Protein AF-A0A352IAB9-F1 (afdb_monomer_lite)

pLDDT: mean 90.56, std 10.84, range [31.56, 98.75]

Secondary structure (DSSP, 8-state):
-HHHHHHHHHHHHHH-------S-HHHHTTEEEEEEEEPSS--TT-EEEEEETTT-PEEEEETTTEEEEESS--TTSBSGGGGGGEEEEEE-SSTTEEEEEETTS-EE--B-SS-B--EESS--GGGEEEEEESTT-TT-EEEEETTTEEEEEETTEEEEESS---TTSTT-EEEEEEEEEEGGG--HHHHHHHHHHH-EEEEEEESSSTTEEEEEETTEEEEEE--TT-GGG-EEEEEETTEEEEEETTT--B---GGGGTS-BSSPPPBEEEE-TT--TT---EEEESSTT--SEEEEEE-TTSS-EEEEESSS-GGG-EEEEE--SS-HHHHHHHHHHT-SS----TT-EEEEEETTT--EEEE-TTT-BEEEE---TT-GGGEEEEEEETTEEEEEETTT-PEEPP-SS-SS-B-BEESSPPSSPBEEEE-S-TTS-EEEEEEETTEEEEE-TTSBEEEEE-TT-GGGEEEEEEE---HHHHHHHHHHHHHHHHHHHTHHHHHHHHHHHBSSTT--SB-HHHHTS-HHHHHT-HHHHTS-HHHHHHHHHHHHT-PPPEE-TTS-EE-HHHHHHEEEEE--EE-TTGGGSTTTT--SSPPPS---EEEEEE-TTPEEEEEESSPPPTTEEEEEEEEEP-SSGGG----EEEE--SEEEEEE-SSSEEEEEEEEES-TTS-GGGSPPEEEEEESSEE---EEGGGT--HHHHHHHHHHTTTS-SEEEEE-SSEEEEEEHHHHHHHHHHHT--HHHHHHHHHHHHHHHHHHHT-TTTTTTT----EEEEEESSSSEEEETTEEEEEGGGHHHHT-TTT----

Foldseek 3Di:
DPPVVVVVVVVVVVVCPPLQQVPPCVVFPQWFKAWADFALDADAPFKWWKAALQLRWTWFQDPPQAIWTHNDDSHLERRVVGQRRIWGWDDPPDPQKTFTATSSQWTFAAFAAVDGPGTHNDDDLQRIWRWDAAPSDGQWIWTAGNVAFTFFDPPGGTGTHRDRDHPSHRRIITTTTIDIDRLVPAFAQSNLVNCLVHWAKKWKAFQLHRQWIFFDDPQWTWTDGDDLPDQRRIWGWDDDPVFIWTARLPARFTQDPPPQSTGTHNDTQGWHKHGQPPDDDGHHWIWIFNDNVQDAQTTWFHDPVRIDIGGGRSPPDRRRTIDMGHRDPDDRVVSLVVLAVVALFDDADAPFKWFKAQQPVRWTWFADLPVQWIFTHHDDPLQQRRMWGWDDAPQATFIARLQNRWTWDQDQQDFPDTIGTHNDGDNDHWHWAAAPRSRYGKTQRHRHDQWGWFQDPVRGTGIDGAHPDSRRIIGTRTDDDDPVSSVVSNVLSVVQVVCVVCQVVLQVLLVVFAPFLLSQHGDPVNLPDDPVRNCVDPSLVSDDPQVVVVNVCNSVVVQDWFADPVGDIDSLRCVLQWDQFAFAAEDQAVCQDCVHLNHPATAAQQQFFRLFKAAASKKKKKAWGAAFDPQKWKWKWWFAFDPFCVVGRGGDIDTDGHHIDMDGDRGTTTIGIGIYRNDLVDFRVVGGRIIMGMDIGFRLDAAAVPVPDFLVNVVSSVVPRVPRGLWHWHYDQAEIETEGSVLLVVLCVVQVDRSNVQRVVVNVVRVVVSVVSVRCVVSPRSHRTHAYETEGCDDAWDAHHNHIYHYSVCCSQSSHPVNPDDD

Radius of gyration: 38.14 Å; chains: 1; bounding box: 102×63×109 Å

Sequence (823 aa):
MNKLCTFLLTLLMALSSTAHIWASDEDFSGKILSLGSAAASLETGKWYYLSNHSSGRYVTEGRGNTLTLSATSPNGLEATSNLGYLVQLESAGEDGKYYLKTALGNYFSSVTASKNNGTEATKQSKGIYTIAKFSNTAGHWSLRSNGMYYLQDNNGTLKGSSSPGSLGGNRDWSLREAVLKNVSDLTGTAYIKYILNKGGLVRLANRRLPNANLAQIGDQAQGTQAQESDLAQVWILAKNGDGYSLRNASTGSYLDSESNFRQPSSSAVKIYIQASPNNTGTSSYVNISTEADFEGNVCLNLNGDGTTLYKWACKNDQGSDWSITPVQNFNLEEVEAGLLASSKYKTPVAGKYYRMQNLNYKSYMNEGITSHGVGCEGLNEDKLAQYWTLVQVGGGYALQNLCTQRYLTRQGGALSRQYTTQVTMPGQGFTLKRTTDGTTYTYYVIDNGQVGLHCDQSSNVVGWNTTGISASTWGFEEVELSDEFIQKGRDALNAYTSLVANIDNYNTALAGLFQDKACTTLKEDIQALSDEQLEANTDYQALTADMQAMVKKVKNNTWQTYSRANGYSRDFEKFFRVRDDYKAYSHYQKMAWNEYTGMSNSFGKLSGPTGIVGKTGDIIYIYVDEEPSADCTLQAEVVKDSESPGDRRTGTTTNLHAGLNAVVLGEPSTLYIFYQLDDPEKFLADYPDMRIHIEGGEVQGYFDLTRGMTNEDWMLLREKLLDKSNVVNLKGERVVHVMRNDLVQSALDGSGNEMEGLVRVWSKFVDCEEDLMGFKEDLKGRFRNIWNAFSVNHGYMYATTYGTYYSDGTLSTVLNYNTLTTS

Structure (mmCIF, N/CA/C/O backbone):
data_AF-A0A352IAB9-F1
#
_entry.id   AF-A0A352IAB9-F1
#
loop_
_atom_site.group_PDB
_atom_site.id
_atom_site.type_symbol
_atom_site.label_atom_id
_atom_site.label_alt_id
_atom_site.label_comp_id
_atom_site.label_asym_id
_atom_site.label_entity_id
_atom_site.label_seq_id
_atom_site.pdbx_PDB_ins_code
_atom_site.Cartn_x
_atom_site.Cartn_y
_atom_site.Cartn_z
_atom_site.occupancy
_atom_site.B_iso_or_equiv
_atom_site.auth_seq_id
_atom_site.auth_comp_id
_atom_site.auth_asym_id
_atom_site.auth_atom_id
_atom_site.pdbx_PDB_model_num
ATOM 1 N N . MET A 1 1 ? 56.635 1.483 -0.553 1.00 43.38 1 MET A N 1
ATOM 2 C CA . MET A 1 1 ? 56.701 1.927 -1.965 1.00 43.38 1 MET A CA 1
ATOM 3 C C . MET A 1 1 ? 56.593 0.801 -3.005 1.00 43.38 1 MET A C 1
ATOM 5 O O . MET A 1 1 ? 55.925 1.034 -3.995 1.00 43.38 1 MET A O 1
ATOM 9 N N . ASN A 1 2 ? 57.105 -0.425 -2.804 1.00 46.94 2 ASN A N 1
ATOM 10 C CA . ASN A 1 2 ? 57.079 -1.468 -3.862 1.00 46.94 2 ASN A CA 1
ATOM 11 C C . ASN A 1 2 ? 55.773 -2.280 -4.050 1.00 46.94 2 ASN A C 1
ATOM 13 O O . ASN A 1 2 ? 55.597 -2.903 -5.094 1.00 46.94 2 ASN A O 1
ATOM 17 N N . LYS A 1 3 ? 54.826 -2.280 -3.099 1.00 37.09 3 LYS A N 1
ATOM 18 C CA . LYS A 1 3 ? 53.558 -3.032 -3.251 1.00 37.09 3 LYS A CA 1
ATOM 19 C C . LYS A 1 3 ? 52.442 -2.244 -3.950 1.00 37.09 3 LYS A C 1
ATOM 21 O O . LYS A 1 3 ? 51.626 -2.853 -4.631 1.00 37.09 3 LYS A O 1
ATOM 26 N N . LEU A 1 4 ? 52.457 -0.911 -3.853 1.00 37.28 4 LEU A N 1
ATOM 27 C CA . LEU A 1 4 ? 51.471 -0.044 -4.510 1.00 37.28 4 LEU A CA 1
ATOM 28 C C . LEU A 1 4 ? 51.708 0.032 -6.029 1.00 37.28 4 LEU A C 1
ATOM 30 O O . LEU A 1 4 ? 50.758 -0.071 -6.793 1.00 37.28 4 LEU A O 1
ATOM 34 N N . CYS A 1 5 ? 52.974 0.090 -6.468 1.00 36.62 5 CYS A N 1
ATOM 35 C CA . CYS A 1 5 ? 53.314 0.022 -7.894 1.00 36.62 5 CYS A CA 1
ATOM 36 C C . CYS A 1 5 ? 53.015 -1.350 -8.501 1.00 36.62 5 CYS A C 1
ATOM 38 O O . CYS A 1 5 ? 52.590 -1.407 -9.642 1.00 36.62 5 CYS A O 1
ATOM 40 N N . THR A 1 6 ? 53.171 -2.447 -7.749 1.00 38.91 6 THR A N 1
ATOM 41 C CA . THR A 1 6 ? 52.838 -3.783 -8.267 1.00 38.91 6 THR A CA 1
ATOM 42 C C . THR A 1 6 ? 51.327 -3.931 -8.435 1.00 38.91 6 THR A C 1
ATOM 44 O O . THR A 1 6 ? 50.901 -4.360 -9.492 1.00 38.91 6 THR A O 1
ATOM 47 N N . PHE A 1 7 ? 50.505 -3.482 -7.476 1.00 41.47 7 PHE A N 1
ATOM 48 C CA . PHE A 1 7 ? 49.040 -3.537 -7.598 1.00 41.47 7 PHE A CA 1
ATOM 49 C C . PHE A 1 7 ? 48.490 -2.608 -8.691 1.00 41.47 7 PHE A C 1
ATOM 51 O O . PHE A 1 7 ? 47.589 -3.016 -9.416 1.00 41.47 7 PHE A O 1
ATOM 58 N N . LEU A 1 8 ? 49.056 -1.403 -8.867 1.00 41.16 8 LEU A N 1
ATOM 59 C CA . LEU A 1 8 ? 48.698 -0.540 -9.998 1.00 41.16 8 LEU A CA 1
ATOM 60 C C . LEU A 1 8 ? 49.134 -1.139 -11.340 1.00 41.16 8 LEU A C 1
ATOM 62 O O . LEU A 1 8 ? 48.398 -0.998 -12.306 1.00 41.16 8 LEU A O 1
ATOM 66 N N . LEU A 1 9 ? 50.275 -1.838 -11.409 1.00 34.19 9 LEU A N 1
ATOM 67 C CA . LEU A 1 9 ? 50.731 -2.495 -12.636 1.00 34.19 9 LEU A CA 1
ATOM 68 C C . LEU A 1 9 ? 49.896 -3.746 -12.954 1.00 34.19 9 LEU A C 1
ATOM 70 O O . LEU A 1 9 ? 49.601 -3.978 -14.118 1.00 34.19 9 LEU A O 1
ATOM 74 N N . THR A 1 10 ? 49.440 -4.515 -11.955 1.00 35.84 10 THR A N 1
ATOM 75 C CA . THR A 1 10 ? 48.513 -5.642 -12.176 1.00 35.84 10 THR A CA 1
ATOM 76 C C . THR A 1 10 ? 47.097 -5.169 -12.506 1.00 35.84 10 THR A C 1
ATOM 78 O O . THR A 1 10 ? 46.418 -5.830 -13.282 1.00 35.84 10 THR A O 1
ATOM 81 N N . LEU A 1 11 ? 46.650 -4.023 -11.974 1.00 35.34 11 LEU A N 1
ATOM 82 C CA . LEU A 1 11 ? 45.359 -3.421 -12.325 1.00 35.34 11 LEU A CA 1
ATOM 83 C C . LEU A 1 11 ? 45.401 -2.773 -13.720 1.00 35.34 11 LEU A C 1
ATOM 85 O O . LEU A 1 11 ? 44.460 -2.951 -14.486 1.00 35.34 11 LEU A O 1
ATOM 89 N N . LEU A 1 12 ? 46.514 -2.127 -14.103 1.00 33.69 12 LEU A N 1
ATOM 90 C CA . LEU A 1 12 ? 46.742 -1.671 -15.482 1.00 33.69 12 LEU A CA 1
ATOM 91 C C . LEU A 1 12 ? 46.864 -2.850 -16.456 1.00 33.69 12 LEU A C 1
ATOM 93 O O . LEU A 1 12 ? 46.351 -2.755 -17.565 1.00 33.69 12 LEU A O 1
ATOM 97 N N . MET A 1 13 ? 47.487 -3.966 -16.059 1.00 31.56 13 MET A N 1
ATOM 98 C CA . MET A 1 13 ? 47.582 -5.185 -16.881 1.00 31.56 13 MET A CA 1
ATOM 99 C C . MET A 1 13 ? 46.277 -6.003 -16.924 1.00 31.56 13 MET A C 1
ATOM 101 O O . MET A 1 13 ? 46.063 -6.743 -17.877 1.00 31.56 13 MET A O 1
ATOM 105 N N . ALA A 1 14 ? 45.372 -5.850 -15.950 1.00 33.38 14 ALA A N 1
ATOM 106 C CA . ALA A 1 14 ? 44.030 -6.444 -15.987 1.00 33.38 14 ALA A CA 1
ATOM 107 C C . ALA A 1 14 ? 43.007 -5.574 -16.744 1.00 33.38 14 ALA A C 1
ATOM 109 O O . ALA A 1 14 ? 42.073 -6.111 -17.335 1.00 33.38 14 ALA A O 1
ATOM 110 N N . LEU A 1 15 ? 43.203 -4.249 -16.774 1.00 32.88 15 LEU A N 1
ATOM 111 C CA . LEU A 1 15 ? 42.455 -3.316 -17.631 1.00 32.88 15 LEU A CA 1
ATOM 112 C C . LEU A 1 15 ? 42.996 -3.265 -19.069 1.00 32.88 15 LEU A C 1
ATOM 114 O O . LEU A 1 15 ? 42.297 -2.817 -19.972 1.00 32.88 15 LEU A O 1
ATOM 118 N N . SER A 1 16 ? 44.199 -3.789 -19.307 1.00 34.12 16 SER A N 1
ATOM 119 C CA . SER A 1 16 ? 44.741 -4.057 -20.639 1.00 34.12 16 SER A CA 1
ATOM 120 C C . SER A 1 16 ? 44.757 -5.558 -20.915 1.00 34.12 16 SER A C 1
ATOM 122 O O . SER A 1 16 ? 45.801 -6.171 -21.125 1.00 34.12 16 SER A O 1
ATOM 124 N N . SER A 1 17 ? 43.573 -6.178 -20.980 1.00 32.56 17 SER A N 1
ATOM 125 C CA . SER A 1 17 ? 43.461 -7.374 -21.814 1.00 32.56 17 SER A CA 1
ATOM 126 C C . SER A 1 17 ? 43.789 -6.935 -23.237 1.00 32.56 17 SER A C 1
ATOM 128 O O . SER A 1 17 ? 42.995 -6.250 -23.879 1.00 32.56 17 SER A O 1
ATOM 130 N N . THR A 1 18 ? 45.007 -7.252 -23.656 1.00 39.34 18 THR A N 1
ATOM 131 C CA . THR A 1 18 ? 45.654 -6.904 -24.914 1.00 39.34 18 THR A CA 1
ATOM 132 C C . THR A 1 18 ? 44.753 -7.196 -26.108 1.00 39.34 18 THR A C 1
ATOM 134 O O . THR A 1 18 ? 44.798 -8.269 -26.704 1.00 39.34 18 THR A O 1
ATOM 137 N N . ALA A 1 19 ? 43.959 -6.205 -26.503 1.00 38.44 19 ALA A N 1
ATOM 138 C CA . ALA A 1 19 ? 43.572 -6.067 -27.887 1.00 38.44 19 ALA A CA 1
ATOM 139 C C . ALA A 1 19 ? 44.851 -5.627 -28.609 1.00 38.44 19 ALA A C 1
ATOM 141 O O . ALA A 1 19 ? 45.248 -4.465 -28.564 1.00 38.44 19 ALA A O 1
ATOM 142 N N . HIS A 1 20 ? 45.570 -6.580 -29.199 1.00 44.00 20 HIS A N 1
ATOM 143 C CA . HIS A 1 20 ? 46.562 -6.265 -30.219 1.00 44.00 20 HIS A CA 1
ATOM 144 C C . HIS A 1 20 ? 45.802 -5.777 -31.457 1.00 44.00 20 HIS A C 1
ATOM 146 O O . HIS A 1 20 ? 45.613 -6.505 -32.423 1.00 44.00 20 HIS A O 1
ATOM 152 N N . ILE A 1 21 ? 45.292 -4.546 -31.393 1.00 48.66 21 ILE A N 1
ATOM 153 C CA . ILE A 1 21 ? 44.588 -3.898 -32.496 1.00 48.66 21 ILE A CA 1
ATOM 154 C C . ILE A 1 21 ? 45.666 -3.561 -33.535 1.00 48.66 21 ILE A C 1
ATOM 156 O O . ILE A 1 21 ? 46.431 -2.615 -33.382 1.00 48.66 21 ILE A O 1
ATOM 160 N N . TRP A 1 22 ? 45.830 -4.451 -34.518 1.00 52.53 22 TRP A N 1
ATOM 161 C CA . TRP A 1 22 ? 46.848 -4.339 -35.571 1.00 52.53 22 TRP A CA 1
ATOM 162 C C . TRP A 1 22 ? 46.372 -3.479 -36.746 1.00 52.53 22 TRP A C 1
ATOM 164 O O . TRP A 1 22 ? 47.180 -2.903 -37.467 1.00 52.53 22 TRP A O 1
ATOM 174 N N . ALA A 1 23 ? 45.058 -3.377 -36.932 1.00 56.28 23 ALA A N 1
ATOM 175 C CA . ALA A 1 23 ? 44.477 -2.315 -37.729 1.00 56.28 23 ALA A CA 1
ATOM 176 C C . ALA A 1 23 ? 44.763 -0.970 -37.052 1.00 56.28 23 ALA A C 1
ATOM 178 O O . ALA A 1 23 ? 44.443 -0.822 -35.880 1.00 56.28 23 ALA A O 1
ATOM 179 N N . SER A 1 24 ? 45.359 0.007 -37.733 1.00 52.66 24 SER A N 1
ATOM 180 C CA . SER A 1 24 ? 45.498 1.343 -37.142 1.00 52.66 24 SER A CA 1
ATOM 181 C C . SER A 1 24 ? 44.122 1.849 -36.706 1.00 52.66 24 SER A C 1
ATOM 183 O O . SER A 1 24 ? 43.175 1.742 -37.484 1.00 52.66 24 SER A O 1
ATOM 185 N N . ASP A 1 25 ? 44.006 2.401 -35.492 1.00 57.56 25 ASP A N 1
ATOM 186 C CA . ASP A 1 25 ? 42.753 2.969 -34.957 1.00 57.56 25 ASP A CA 1
ATOM 187 C C . ASP A 1 25 ? 42.045 3.890 -35.974 1.00 57.56 25 ASP A C 1
ATOM 189 O O . ASP A 1 25 ? 40.820 3.981 -35.989 1.00 57.56 25 ASP A O 1
ATOM 193 N N . GLU A 1 26 ? 42.796 4.514 -36.885 1.00 61.94 26 GLU A N 1
ATOM 194 C CA . GLU A 1 26 ? 42.288 5.359 -37.970 1.00 61.94 26 GLU A CA 1
ATOM 195 C C . GLU A 1 26 ? 41.395 4.642 -39.005 1.00 61.94 26 GLU A C 1
ATOM 197 O O . GLU A 1 26 ? 40.480 5.269 -39.540 1.00 61.94 26 GLU A O 1
ATOM 202 N N . ASP A 1 27 ? 41.594 3.344 -39.275 1.00 71.25 27 ASP A N 1
ATOM 203 C CA . ASP A 1 27 ? 40.816 2.613 -40.295 1.00 71.25 27 ASP A CA 1
ATOM 204 C C . ASP A 1 27 ? 39.362 2.380 -39.854 1.00 71.25 27 ASP A C 1
ATOM 206 O O . ASP A 1 27 ? 38.460 2.248 -40.684 1.00 71.25 27 ASP A O 1
ATOM 210 N N . PHE A 1 28 ? 39.121 2.335 -38.541 1.00 80.44 28 PHE A N 1
ATOM 211 C CA . PHE A 1 28 ? 37.848 1.901 -37.964 1.00 80.44 28 PHE A CA 1
ATOM 212 C C . PHE A 1 28 ? 37.202 2.936 -37.044 1.00 80.44 28 PHE A C 1
ATOM 214 O O . PHE A 1 28 ? 35.976 2.939 -36.908 1.00 80.44 28 PHE A O 1
ATOM 221 N N . SER A 1 29 ? 37.985 3.815 -36.415 1.00 77.81 29 SER A N 1
ATOM 222 C CA . SER A 1 29 ? 37.457 4.830 -35.504 1.00 77.81 29 SER A CA 1
ATOM 223 C C . SER A 1 29 ? 36.531 5.807 -36.234 1.00 77.81 29 SER A C 1
ATOM 225 O O . SER A 1 29 ? 36.832 6.297 -37.323 1.00 77.81 29 SER A O 1
ATOM 227 N N . GLY A 1 30 ? 35.355 6.054 -35.652 1.00 74.25 30 GLY A N 1
ATOM 228 C CA . GLY A 1 30 ? 34.318 6.905 -36.246 1.00 74.25 30 GLY A CA 1
ATOM 229 C C . GLY A 1 30 ? 33.666 6.335 -37.514 1.00 74.25 30 GLY A C 1
ATOM 230 O O . GLY A 1 30 ? 32.928 7.055 -38.198 1.00 74.25 30 GLY A O 1
ATOM 231 N N . LYS A 1 31 ? 33.925 5.062 -37.850 1.00 84.19 31 LYS A N 1
ATOM 232 C CA . LYS A 1 31 ? 33.323 4.369 -38.992 1.00 84.19 31 LYS A CA 1
ATOM 233 C C . LYS A 1 31 ? 32.234 3.404 -38.544 1.00 84.19 31 LYS A C 1
ATOM 235 O O . LYS A 1 31 ? 32.356 2.684 -37.558 1.00 84.19 31 LYS A O 1
ATOM 240 N N . ILE A 1 32 ? 31.197 3.322 -39.361 1.00 84.56 32 ILE A N 1
ATOM 241 C CA . ILE A 1 32 ? 30.119 2.351 -39.264 1.00 84.56 32 ILE A CA 1
ATOM 242 C C . ILE A 1 32 ? 30.378 1.245 -40.272 1.00 84.56 32 ILE A C 1
ATOM 244 O O . ILE A 1 32 ? 30.655 1.494 -41.450 1.00 84.56 32 ILE A O 1
ATOM 248 N N . LEU A 1 33 ? 30.230 0.013 -39.810 1.00 86.44 33 LEU A N 1
ATOM 249 C CA . LEU A 1 33 ? 30.295 -1.161 -40.656 1.00 86.44 33 LEU A CA 1
ATOM 250 C C . LEU A 1 33 ? 29.001 -1.360 -41.426 1.00 86.44 33 LEU A C 1
ATOM 252 O O . LEU A 1 33 ? 27.909 -1.346 -40.863 1.00 86.44 33 LEU A O 1
ATOM 256 N N . SER A 1 34 ? 29.124 -1.630 -42.720 1.00 84.69 34 SER A N 1
ATOM 257 C CA . SER A 1 34 ? 28.020 -2.108 -43.536 1.00 84.69 34 SER A CA 1
ATOM 258 C C . SER A 1 34 ? 28.371 -3.383 -44.295 1.00 84.69 34 SER A C 1
ATOM 260 O O . SER A 1 34 ? 29.517 -3.593 -44.702 1.00 84.69 34 SER A O 1
ATOM 262 N N . LEU A 1 35 ? 27.378 -4.262 -44.436 1.00 86.25 35 LEU A N 1
ATOM 263 C CA . LEU A 1 35 ? 27.488 -5.498 -45.206 1.00 86.25 35 LEU A CA 1
ATOM 264 C C . LEU A 1 35 ? 27.438 -5.168 -46.698 1.00 86.25 35 LEU A C 1
ATOM 266 O O . LEU A 1 35 ? 26.399 -4.752 -47.213 1.00 86.25 35 LEU A O 1
ATOM 270 N N . GLY A 1 36 ? 28.556 -5.373 -47.390 1.00 86.50 36 GLY A N 1
ATOM 271 C CA . GLY A 1 36 ? 28.619 -5.321 -48.842 1.00 86.50 36 GLY A CA 1
ATOM 272 C C . GLY A 1 36 ? 28.031 -6.567 -49.511 1.00 86.50 36 GLY A C 1
ATOM 273 O O . GLY A 1 36 ? 27.497 -7.489 -48.877 1.00 86.50 36 GLY A O 1
ATOM 274 N N . SER A 1 37 ? 28.143 -6.602 -50.837 1.00 88.69 37 SER A N 1
ATOM 275 C CA . SER A 1 37 ? 27.784 -7.766 -51.647 1.00 88.69 37 SER A CA 1
ATOM 276 C C . SER A 1 37 ? 28.673 -8.974 -51.335 1.00 88.69 37 SER A C 1
ATOM 278 O O . SER A 1 37 ? 29.823 -8.834 -50.915 1.00 88.69 37 SER A O 1
ATOM 280 N N . ALA A 1 38 ? 28.148 -10.178 -51.578 1.00 90.00 38 ALA A N 1
ATOM 281 C CA . ALA A 1 38 ? 28.978 -11.378 -51.599 1.00 90.00 38 ALA A CA 1
ATOM 282 C C . ALA A 1 38 ? 30.035 -11.239 -52.704 1.00 90.00 38 ALA A C 1
ATOM 284 O O . ALA A 1 38 ? 29.711 -10.917 -53.849 1.00 90.00 38 ALA A O 1
ATOM 285 N N . ALA A 1 39 ? 31.297 -11.451 -52.349 1.00 90.12 39 ALA A N 1
ATOM 286 C CA . ALA A 1 39 ? 32.422 -11.250 -53.241 1.00 90.12 39 ALA A CA 1
ATOM 287 C C . ALA A 1 39 ? 32.429 -12.331 -54.335 1.00 90.12 39 ALA A C 1
ATOM 289 O O . ALA A 1 39 ? 32.508 -13.527 -54.045 1.00 90.12 39 ALA A O 1
ATOM 290 N N . ALA A 1 40 ? 32.341 -11.916 -55.603 1.00 88.50 40 ALA A N 1
ATOM 291 C CA . ALA A 1 40 ? 32.421 -12.813 -56.763 1.00 88.50 40 ALA A CA 1
ATOM 292 C C . ALA A 1 40 ? 33.874 -13.222 -57.107 1.00 88.50 40 ALA A C 1
ATOM 294 O O . ALA A 1 40 ? 34.108 -14.245 -57.770 1.00 88.50 40 ALA A O 1
ATOM 295 N N . SER A 1 41 ? 34.838 -12.439 -56.618 1.00 88.94 41 SER A N 1
ATOM 296 C CA . SER A 1 41 ? 36.289 -12.635 -56.668 1.00 88.94 41 SER A CA 1
ATOM 297 C C . SER A 1 41 ? 36.902 -12.245 -55.323 1.00 88.94 41 SER A C 1
ATOM 299 O O . SER A 1 41 ? 36.348 -11.408 -54.614 1.00 88.94 41 SER A O 1
ATOM 301 N N . LEU A 1 42 ? 38.026 -12.866 -54.962 1.00 90.00 42 LEU A N 1
ATOM 302 C CA . LEU A 1 42 ? 38.717 -12.621 -53.698 1.00 90.00 42 LEU A CA 1
ATOM 303 C C . LEU A 1 42 ? 39.981 -11.802 -53.942 1.00 90.00 42 LEU A C 1
ATOM 305 O O . LEU A 1 42 ? 40.809 -12.164 -54.775 1.00 90.00 42 LEU A O 1
ATOM 309 N N . GLU A 1 43 ? 40.135 -10.725 -53.184 1.00 89.75 43 GLU A N 1
ATOM 310 C CA . GLU A 1 43 ? 41.294 -9.833 -53.231 1.00 89.75 43 GLU A CA 1
ATOM 311 C C . GLU A 1 43 ? 41.949 -9.755 -51.852 1.00 89.75 43 GLU A C 1
ATOM 313 O O . GLU A 1 43 ? 41.264 -9.622 -50.831 1.00 89.75 43 GLU A O 1
ATOM 318 N N . THR A 1 44 ? 43.280 -9.824 -51.824 1.00 89.56 44 THR A N 1
ATOM 319 C CA . THR A 1 44 ? 44.064 -9.601 -50.605 1.00 89.56 44 THR A CA 1
ATOM 320 C C . THR A 1 44 ? 44.009 -8.136 -50.191 1.00 89.56 44 THR A C 1
ATOM 322 O O . THR A 1 44 ? 43.954 -7.258 -51.047 1.00 89.56 44 THR A O 1
ATOM 325 N N . GLY A 1 45 ? 44.066 -7.858 -48.890 1.00 80.81 45 GLY A N 1
ATOM 326 C CA . GLY A 1 45 ? 44.053 -6.481 -48.378 1.00 80.81 45 GLY A CA 1
ATOM 327 C C . GLY A 1 45 ? 42.656 -5.889 -48.137 1.00 80.81 45 GLY A C 1
ATOM 328 O O . GLY A 1 45 ? 42.539 -4.906 -47.413 1.00 80.81 45 GLY A O 1
ATOM 329 N N . LYS A 1 46 ? 41.582 -6.511 -48.640 1.00 89.69 46 LYS A N 1
ATOM 330 C CA . LYS A 1 46 ? 40.197 -6.130 -48.311 1.00 89.69 46 LYS A CA 1
ATOM 331 C C . LYS A 1 46 ? 39.688 -6.816 -47.046 1.00 89.69 46 LYS A C 1
ATOM 333 O O . LYS A 1 46 ? 40.053 -7.958 -46.764 1.00 89.69 46 LYS A O 1
ATOM 338 N N . TRP A 1 47 ? 38.804 -6.130 -46.329 1.00 91.88 47 TRP A N 1
ATOM 339 C CA . TRP A 1 47 ? 38.078 -6.685 -45.190 1.00 91.88 47 TRP A CA 1
ATOM 340 C C . TRP A 1 47 ? 36.813 -7.401 -45.654 1.00 91.88 47 TRP A C 1
ATOM 342 O O . TRP A 1 47 ? 36.053 -6.877 -46.468 1.00 91.88 47 TRP A O 1
ATOM 352 N N . TYR A 1 48 ? 36.574 -8.587 -45.108 1.00 94.12 48 TYR A N 1
ATOM 353 C CA . TYR A 1 48 ? 35.399 -9.399 -45.381 1.00 94.12 48 TYR A CA 1
ATOM 354 C C . TYR A 1 48 ? 34.723 -9.843 -44.086 1.00 94.12 48 TYR A C 1
ATOM 356 O O . TYR A 1 48 ? 35.360 -9.984 -43.045 1.00 94.12 48 TYR A O 1
ATOM 364 N N . TYR A 1 49 ? 33.436 -10.152 -44.193 1.00 94.44 49 TYR A N 1
ATOM 365 C CA . TYR A 1 49 ? 32.708 -10.992 -43.253 1.00 94.44 49 TYR A CA 1
ATOM 366 C C . TYR A 1 49 ? 32.603 -12.398 -43.814 1.00 94.44 49 TYR A C 1
ATOM 368 O O . TYR A 1 49 ? 32.292 -12.572 -44.994 1.00 94.44 49 TYR A O 1
ATOM 376 N N . LEU A 1 50 ? 32.779 -13.396 -42.957 1.00 95.38 50 LEU A N 1
ATOM 377 C CA . LEU A 1 50 ? 32.582 -14.794 -43.315 1.00 95.38 50 LEU A CA 1
ATOM 378 C C . LEU A 1 50 ? 31.230 -15.270 -42.775 1.00 95.38 50 LEU A C 1
ATOM 380 O O . LEU A 1 50 ? 31.070 -15.423 -41.565 1.00 95.38 50 LEU A O 1
ATOM 384 N N . SER A 1 51 ? 30.257 -15.496 -43.660 1.00 95.19 51 SER A N 1
ATOM 385 C CA . SER A 1 51 ? 28.899 -15.930 -43.296 1.00 95.19 51 SER A CA 1
ATOM 386 C C . SER A 1 51 ? 28.552 -17.284 -43.900 1.00 95.19 51 SER A C 1
ATOM 388 O O . SER A 1 51 ? 28.838 -17.515 -45.071 1.00 95.19 51 SER A O 1
ATOM 390 N N . ASN A 1 52 ? 27.896 -18.167 -43.152 1.00 94.38 52 ASN A N 1
ATOM 391 C CA . ASN A 1 52 ? 27.380 -19.416 -43.704 1.00 94.38 52 ASN A CA 1
ATOM 392 C C . ASN A 1 52 ? 26.042 -19.182 -44.423 1.00 94.38 52 ASN A C 1
ATOM 394 O O . ASN A 1 52 ? 25.138 -18.564 -43.863 1.00 94.38 52 ASN A O 1
ATOM 398 N N . HIS A 1 53 ? 25.886 -19.715 -45.635 1.00 89.12 53 HIS A N 1
ATOM 399 C CA . HIS A 1 53 ? 24.666 -19.542 -46.428 1.00 89.12 53 HIS A CA 1
ATOM 400 C C . HIS A 1 53 ? 23.441 -20.250 -45.837 1.00 89.12 53 HIS A C 1
ATOM 402 O O . HIS A 1 53 ? 22.341 -19.715 -45.932 1.00 89.12 53 HIS A O 1
ATOM 408 N N . SER A 1 54 ? 23.611 -21.431 -45.235 1.00 88.00 54 SER A N 1
ATOM 409 C CA . SER A 1 54 ? 22.485 -22.230 -44.729 1.00 88.00 54 SER A CA 1
ATOM 410 C C . SER A 1 54 ? 21.888 -21.673 -43.438 1.00 88.00 54 SER A C 1
ATOM 412 O O . SER A 1 54 ? 20.673 -21.670 -43.266 1.00 88.00 54 SER A O 1
ATOM 414 N N . SER A 1 55 ? 22.739 -21.198 -42.527 1.00 91.00 55 SER A N 1
ATOM 415 C CA . SER A 1 55 ? 22.324 -20.733 -41.202 1.00 91.00 55 SER A CA 1
ATOM 416 C C . SER A 1 55 ? 22.263 -19.213 -41.079 1.00 91.00 55 SER A C 1
ATOM 418 O O . SER A 1 55 ? 21.718 -18.707 -40.101 1.00 91.00 55 SER A O 1
ATOM 420 N N . GLY A 1 56 ? 22.865 -18.478 -42.021 1.00 91.19 56 GLY A N 1
ATOM 421 C CA . GLY A 1 56 ? 23.029 -17.027 -41.944 1.00 91.19 56 GLY A CA 1
ATOM 422 C C . GLY A 1 56 ? 23.995 -16.560 -40.849 1.00 91.19 56 GLY A C 1
ATOM 423 O O . GLY A 1 56 ? 24.110 -15.357 -40.625 1.00 91.19 56 GLY A O 1
ATOM 424 N N . ARG A 1 57 ? 24.681 -17.479 -40.152 1.00 95.12 57 ARG A N 1
ATOM 425 C CA . ARG A 1 57 ? 25.592 -17.139 -39.052 1.00 95.12 57 ARG A CA 1
ATOM 426 C C . ARG A 1 57 ? 26.928 -16.615 -39.562 1.00 95.12 57 ARG A C 1
ATOM 428 O O . ARG A 1 57 ? 27.450 -17.097 -40.566 1.00 95.12 57 ARG A O 1
ATOM 435 N N . TYR A 1 58 ? 27.506 -15.686 -38.815 1.00 95.25 58 TYR A N 1
ATOM 436 C CA . TYR A 1 58 ? 28.801 -15.069 -39.081 1.00 95.25 58 TYR A CA 1
ATOM 437 C C . TYR A 1 58 ? 29.879 -15.670 -38.184 1.00 95.25 58 TYR A C 1
ATOM 439 O O . TYR A 1 58 ? 29.630 -15.942 -37.009 1.00 95.25 58 TYR A O 1
ATOM 447 N N . VAL A 1 59 ? 31.081 -15.856 -38.725 1.00 95.19 59 VAL A N 1
ATOM 448 C CA . VAL A 1 59 ? 32.256 -16.196 -37.918 1.00 95.19 59 VAL A CA 1
ATOM 449 C C . VAL A 1 59 ? 32.736 -14.944 -37.191 1.00 95.19 59 VAL A C 1
ATOM 451 O O . VAL A 1 59 ? 32.886 -13.893 -37.809 1.00 95.19 59 VAL A O 1
ATOM 454 N N . THR A 1 60 ? 32.992 -15.070 -35.891 1.00 93.69 60 THR A N 1
ATOM 455 C CA . THR A 1 60 ? 33.588 -14.009 -35.074 1.00 93.69 60 THR A CA 1
ATOM 456 C C . THR A 1 60 ? 34.693 -14.564 -34.189 1.00 93.69 60 THR A C 1
ATOM 458 O O . THR A 1 60 ? 34.554 -15.636 -33.591 1.00 93.69 60 THR A O 1
ATOM 461 N N . GLU A 1 61 ? 35.781 -13.815 -34.077 1.00 92.44 61 GLU A N 1
ATOM 462 C CA . GLU A 1 61 ? 36.788 -14.007 -33.043 1.00 92.44 61 GLU A CA 1
ATOM 463 C C . GLU A 1 61 ? 36.319 -13.357 -31.736 1.00 92.44 61 GLU A C 1
ATOM 465 O O . GLU A 1 61 ? 35.941 -12.185 -31.708 1.00 92.44 61 GLU A O 1
ATOM 470 N N . GLY A 1 62 ? 36.286 -14.147 -30.666 1.00 82.94 62 GLY A N 1
ATOM 471 C CA . GLY A 1 62 ? 35.927 -13.726 -29.316 1.00 82.94 62 GLY A CA 1
ATOM 472 C C . GLY A 1 62 ? 37.133 -13.680 -28.375 1.00 82.94 62 GLY A C 1
ATOM 473 O O . GLY A 1 62 ? 38.286 -13.827 -28.780 1.00 82.94 62 GLY A O 1
ATOM 474 N N . ARG A 1 63 ? 36.867 -13.509 -27.073 1.00 76.12 63 ARG A N 1
ATOM 475 C CA . ARG A 1 63 ? 37.919 -13.496 -26.042 1.00 76.12 63 ARG A CA 1
ATOM 476 C C . ARG A 1 63 ? 38.694 -14.822 -26.017 1.00 76.12 63 ARG A C 1
ATOM 478 O O . ARG A 1 63 ? 38.119 -15.897 -26.192 1.00 76.12 63 ARG A O 1
ATOM 485 N N . GLY A 1 64 ? 40.001 -14.730 -25.764 1.00 80.06 64 GLY A N 1
ATOM 486 C CA . GLY A 1 64 ? 40.888 -15.892 -25.652 1.00 80.06 64 GLY A CA 1
ATOM 487 C C . GLY A 1 64 ? 41.221 -16.566 -26.985 1.00 80.06 64 GLY A C 1
ATOM 488 O O . GLY A 1 64 ? 41.439 -17.773 -26.992 1.00 80.06 64 GLY A O 1
ATOM 489 N N . ASN A 1 65 ? 41.240 -15.810 -28.092 1.00 88.56 65 ASN A N 1
ATOM 490 C CA . ASN A 1 65 ? 41.621 -16.294 -29.427 1.00 88.56 65 ASN A CA 1
ATOM 491 C C . ASN A 1 65 ? 40.714 -17.433 -29.933 1.00 88.56 65 ASN A C 1
ATOM 493 O O . ASN A 1 65 ? 41.156 -18.394 -30.563 1.00 88.56 65 ASN A O 1
ATOM 497 N N . THR A 1 66 ? 39.419 -17.358 -29.613 1.00 89.44 66 THR A N 1
ATOM 498 C CA . THR A 1 66 ? 38.430 -18.379 -29.983 1.00 89.44 66 THR A CA 1
ATOM 499 C C . THR A 1 66 ? 37.582 -17.916 -31.159 1.00 89.44 66 THR A C 1
ATOM 501 O O . THR A 1 66 ? 37.132 -16.777 -31.201 1.00 89.44 66 THR A O 1
ATOM 504 N N . LEU A 1 67 ? 37.320 -18.811 -32.113 1.00 92.69 67 LEU A N 1
ATOM 505 C CA . LEU A 1 67 ? 36.415 -18.548 -33.234 1.00 92.69 67 LEU A CA 1
ATOM 506 C C . LEU A 1 67 ? 35.056 -19.200 -32.972 1.00 92.69 67 LEU A C 1
ATOM 508 O O . LEU A 1 67 ? 34.974 -20.405 -32.716 1.00 92.69 67 LEU A O 1
ATOM 512 N N . THR A 1 68 ? 33.990 -18.414 -33.084 1.00 92.38 68 THR A N 1
ATOM 513 C CA . THR A 1 68 ? 32.606 -18.827 -32.809 1.00 92.38 68 THR A CA 1
ATOM 514 C C . THR A 1 68 ? 31.662 -18.401 -33.934 1.00 92.38 68 THR A C 1
ATOM 516 O O . THR A 1 68 ? 32.066 -17.688 -34.854 1.00 92.38 68 THR A O 1
ATOM 519 N N . LEU A 1 69 ? 30.413 -18.877 -33.889 1.00 93.62 69 LEU A N 1
ATOM 520 C CA . LEU A 1 69 ? 29.365 -18.517 -34.843 1.00 93.62 69 LEU A CA 1
ATOM 521 C C . LEU A 1 69 ? 28.280 -17.688 -34.159 1.00 93.62 69 LEU A C 1
ATOM 523 O O . LEU A 1 69 ? 27.677 -18.130 -33.184 1.00 93.62 69 LEU A O 1
ATOM 527 N N . SER A 1 70 ? 28.006 -16.512 -34.714 1.00 91.75 70 SER A N 1
ATOM 528 C CA . SER A 1 70 ? 27.006 -15.568 -34.222 1.00 91.75 70 SER A CA 1
ATOM 529 C C . SER A 1 70 ? 25.847 -15.447 -35.208 1.00 91.75 70 SER A C 1
ATOM 531 O O . SER A 1 70 ? 26.061 -15.341 -36.415 1.00 91.75 70 SER A O 1
ATOM 533 N N . ALA A 1 71 ? 24.612 -15.453 -34.705 1.00 89.56 71 ALA A N 1
ATOM 534 C CA . ALA A 1 71 ? 23.426 -15.128 -35.505 1.00 89.56 71 ALA A CA 1
ATOM 535 C C . ALA A 1 71 ? 23.216 -13.608 -35.652 1.00 89.56 71 ALA A C 1
ATOM 537 O O . ALA A 1 71 ? 22.404 -13.170 -36.465 1.00 89.56 71 ALA A O 1
ATOM 538 N N . THR A 1 72 ? 23.944 -12.801 -34.876 1.00 85.62 72 THR A N 1
ATOM 539 C CA . THR A 1 72 ? 23.851 -11.343 -34.911 1.00 85.62 72 THR A CA 1
ATOM 540 C C . THR A 1 72 ? 24.679 -10.798 -36.067 1.00 85.62 72 THR A C 1
ATOM 542 O O . THR A 1 72 ? 25.866 -11.090 -36.194 1.00 85.62 72 THR A O 1
ATOM 545 N N . SER A 1 73 ? 24.045 -9.983 -36.905 1.00 85.12 73 SER A N 1
ATOM 546 C CA . SER A 1 73 ? 24.711 -9.285 -38.003 1.00 85.12 73 SER A CA 1
ATOM 547 C C . SER A 1 73 ? 25.519 -8.086 -37.476 1.00 85.12 73 SER A C 1
ATOM 549 O O . SER A 1 73 ? 24.948 -7.272 -36.751 1.00 85.12 73 SER A O 1
ATOM 551 N N . PRO A 1 74 ? 26.788 -7.898 -37.892 1.00 82.38 74 PRO A N 1
ATOM 552 C CA . PRO A 1 74 ? 27.620 -6.752 -37.488 1.00 82.38 74 PRO A CA 1
ATOM 553 C C . PRO A 1 74 ? 27.273 -5.427 -38.209 1.00 82.38 74 PRO A C 1
ATOM 555 O O . PRO A 1 74 ? 27.937 -4.411 -38.024 1.00 82.38 74 PRO A O 1
ATOM 558 N N . ASN A 1 75 ? 26.249 -5.421 -39.069 1.00 84.50 75 ASN A N 1
ATOM 559 C CA . ASN A 1 75 ? 25.858 -4.280 -39.904 1.00 84.50 75 ASN A CA 1
ATOM 560 C C . ASN A 1 75 ? 25.205 -3.124 -39.127 1.00 84.50 75 ASN A C 1
ATOM 562 O O . ASN A 1 75 ? 24.253 -3.331 -38.376 1.00 84.50 75 ASN A O 1
ATOM 566 N N . GLY A 1 76 ? 25.606 -1.893 -39.447 1.00 76.31 76 GLY A N 1
ATOM 567 C CA . GLY A 1 76 ? 25.035 -0.661 -38.906 1.00 76.31 76 GLY A CA 1
ATOM 568 C C . GLY A 1 76 ? 25.530 -0.315 -37.502 1.00 76.31 76 GLY A C 1
ATOM 569 O O . GLY A 1 76 ? 24.847 0.425 -36.802 1.00 76.31 76 GLY A O 1
ATOM 570 N N . LEU A 1 77 ? 26.676 -0.862 -37.091 1.00 80.25 77 LEU A N 1
ATOM 571 C CA . LEU A 1 77 ? 27.306 -0.650 -35.786 1.00 80.25 77 LEU A CA 1
ATOM 572 C C . LEU A 1 77 ? 28.696 -0.015 -35.941 1.00 80.25 77 LEU A C 1
ATOM 574 O O . LEU A 1 77 ? 29.277 -0.042 -37.028 1.00 80.25 77 LEU A O 1
ATOM 578 N N . GLU A 1 78 ? 29.233 0.519 -34.843 1.00 82.00 78 GLU A N 1
ATOM 579 C CA . GLU A 1 78 ? 30.618 1.005 -34.770 1.00 82.00 78 GLU A CA 1
ATOM 580 C C . GLU A 1 78 ? 31.600 -0.097 -35.173 1.00 82.00 78 GLU A C 1
ATOM 582 O O . GLU A 1 78 ? 31.520 -1.237 -34.693 1.00 82.00 78 GLU A O 1
ATOM 587 N N . ALA A 1 79 ? 32.532 0.242 -36.060 1.00 83.12 79 ALA A N 1
ATOM 588 C CA . ALA A 1 79 ? 33.442 -0.735 -36.633 1.00 83.12 79 ALA A CA 1
ATOM 589 C C . ALA A 1 79 ? 34.446 -1.274 -35.609 1.00 83.12 79 ALA A C 1
ATOM 591 O O . ALA A 1 79 ? 34.708 -2.477 -35.565 1.00 83.12 79 ALA A O 1
ATOM 592 N N . THR A 1 80 ? 34.921 -0.405 -34.717 1.00 81.50 80 THR A N 1
ATOM 593 C CA . THR A 1 80 ? 35.823 -0.748 -33.607 1.00 81.50 80 THR A CA 1
ATOM 594 C C . THR A 1 80 ? 35.198 -1.728 -32.613 1.00 81.50 80 THR A C 1
ATOM 596 O O . THR A 1 80 ? 35.896 -2.558 -32.036 1.00 81.50 80 THR A O 1
ATOM 599 N N . SER A 1 81 ? 33.873 -1.709 -32.447 1.00 77.31 81 SER A N 1
ATOM 600 C CA . SER A 1 81 ? 33.160 -2.661 -31.584 1.00 77.31 81 SER A CA 1
ATOM 601 C C . SER A 1 81 ? 32.943 -4.034 -32.235 1.00 77.31 81 SER A C 1
ATOM 603 O O . SER A 1 81 ? 32.503 -4.964 -31.565 1.00 77.31 81 SER A O 1
ATOM 605 N N . ASN A 1 82 ? 33.242 -4.182 -33.528 1.00 85.25 82 ASN A N 1
ATOM 606 C CA . ASN A 1 82 ? 32.940 -5.374 -34.326 1.00 85.25 82 ASN A CA 1
ATOM 607 C C . ASN A 1 82 ? 34.173 -5.956 -35.037 1.00 85.25 82 ASN A C 1
ATOM 609 O O . ASN A 1 82 ? 34.028 -6.771 -35.949 1.00 85.25 82 ASN A O 1
ATOM 613 N N . LEU A 1 83 ? 35.385 -5.595 -34.599 1.00 86.88 83 LEU A N 1
ATOM 614 C CA . LEU A 1 83 ? 36.642 -6.079 -35.189 1.00 86.88 83 LEU A CA 1
ATOM 615 C C . LEU A 1 83 ? 36.713 -7.614 -35.253 1.00 86.88 83 LEU A C 1
ATOM 617 O O . LEU A 1 83 ? 37.243 -8.167 -36.212 1.00 86.88 83 LEU A O 1
ATOM 621 N N . GLY A 1 84 ? 36.115 -8.315 -34.283 1.00 89.31 84 GLY A N 1
ATOM 622 C CA . GLY A 1 84 ? 36.082 -9.780 -34.255 1.00 89.31 84 GLY A CA 1
ATOM 623 C C . GLY A 1 84 ? 35.405 -10.431 -35.470 1.00 89.31 84 GLY A C 1
ATOM 624 O O . GLY A 1 84 ? 35.721 -11.573 -35.792 1.00 89.31 84 GLY A O 1
ATOM 625 N N . TYR A 1 85 ? 34.517 -9.725 -36.177 1.00 92.12 85 TYR A N 1
ATOM 626 C CA . TYR A 1 85 ? 33.826 -10.237 -37.369 1.00 92.12 85 TYR A CA 1
ATOM 627 C C . TYR A 1 85 ? 34.618 -10.062 -38.670 1.00 92.12 85 TYR A C 1
ATOM 629 O O . TYR A 1 85 ? 34.234 -10.617 -39.704 1.00 92.12 85 TYR A O 1
ATOM 637 N N . LEU A 1 86 ? 35.676 -9.252 -38.644 1.00 92.38 86 LEU A N 1
ATOM 638 C CA . LEU A 1 86 ? 36.391 -8.825 -39.836 1.00 92.38 86 LEU A CA 1
ATOM 639 C C . LEU A 1 86 ? 37.595 -9.720 -40.095 1.00 92.38 86 LEU A C 1
ATOM 641 O O . LEU A 1 86 ? 38.458 -9.902 -39.234 1.00 92.38 86 LEU A O 1
ATOM 645 N N . VAL A 1 87 ? 37.663 -10.241 -41.318 1.00 93.56 87 VAL A N 1
ATOM 646 C CA . VAL A 1 87 ? 38.769 -11.059 -41.806 1.00 93.56 87 VAL A CA 1
ATOM 647 C C . VAL A 1 87 ? 39.347 -10.473 -43.089 1.00 93.56 87 VAL A C 1
ATOM 649 O O . VAL A 1 87 ? 38.620 -10.114 -44.010 1.00 93.56 87 VAL A O 1
ATOM 652 N N . GLN A 1 88 ? 40.666 -10.387 -43.159 1.00 93.06 88 GLN A N 1
ATOM 653 C CA . GLN A 1 88 ? 41.424 -10.017 -44.340 1.00 93.06 88 GLN A CA 1
ATOM 654 C C . GLN A 1 88 ? 42.122 -11.256 -44.898 1.00 93.06 88 GLN A C 1
ATOM 656 O O . GLN A 1 88 ? 42.611 -12.118 -44.162 1.00 93.06 88 GLN A O 1
ATOM 661 N N . LEU A 1 89 ? 42.166 -11.345 -46.224 1.00 94.44 89 LEU A N 1
ATOM 662 C CA . LEU A 1 89 ? 42.904 -12.389 -46.920 1.00 94.44 89 LEU A CA 1
ATOM 663 C C . LEU A 1 89 ? 44.353 -11.944 -47.115 1.00 94.44 89 LEU A C 1
ATOM 665 O O . LEU A 1 89 ? 44.608 -10.896 -47.712 1.00 94.44 89 LEU A O 1
ATOM 669 N N . GLU A 1 90 ? 45.301 -12.763 -46.672 1.00 93.00 90 GLU A N 1
ATOM 670 C CA . GLU A 1 90 ? 46.723 -12.591 -46.968 1.00 93.00 90 GLU A CA 1
ATOM 671 C C . GLU A 1 90 ? 47.233 -13.780 -47.792 1.00 93.00 90 GLU A C 1
ATOM 673 O O . GLU A 1 90 ? 46.978 -14.936 -47.452 1.00 93.00 90 GLU A O 1
ATOM 678 N N . SER A 1 91 ? 47.954 -13.516 -48.886 1.00 90.31 91 SER A N 1
ATOM 679 C CA . SER A 1 91 ? 48.455 -14.573 -49.776 1.00 90.31 91 SER A CA 1
ATOM 680 C C . SER A 1 91 ? 49.429 -15.514 -49.057 1.00 90.31 91 SER A C 1
ATOM 682 O O . SER A 1 91 ? 50.317 -15.064 -48.327 1.00 90.31 91 SER A O 1
ATOM 684 N N . ALA A 1 92 ? 49.283 -16.822 -49.293 1.00 89.62 92 ALA A N 1
ATOM 685 C CA . ALA A 1 92 ? 50.231 -17.841 -48.842 1.00 89.62 92 ALA A CA 1
ATOM 686 C C . ALA A 1 92 ? 51.301 -18.196 -49.898 1.00 89.62 92 ALA A C 1
ATOM 688 O O . ALA A 1 92 ? 52.088 -19.111 -49.673 1.00 89.62 92 ALA A O 1
ATOM 689 N N . GLY A 1 93 ? 51.344 -17.483 -51.032 1.00 84.69 93 GLY A N 1
ATOM 690 C CA . GLY A 1 93 ? 52.307 -17.712 -52.119 1.00 84.69 93 GLY A CA 1
ATOM 691 C C . GLY A 1 93 ? 51.851 -18.699 -53.202 1.00 84.69 93 GLY A C 1
ATOM 692 O O . GLY A 1 93 ? 52.569 -18.891 -54.177 1.00 84.69 93 GLY A O 1
ATOM 693 N N . GLU A 1 94 ? 50.657 -19.282 -53.070 1.00 85.62 94 GLU A N 1
ATOM 694 C CA . GLU A 1 94 ? 50.032 -20.169 -54.060 1.00 85.62 94 GLU A CA 1
ATOM 695 C C . GLU A 1 94 ? 48.595 -19.719 -54.353 1.00 85.62 94 GLU A C 1
ATOM 697 O O . GLU A 1 94 ? 47.896 -19.230 -53.460 1.00 85.62 94 GLU A O 1
ATOM 702 N N . ASP A 1 95 ? 48.145 -19.905 -55.595 1.00 85.44 95 ASP A N 1
ATOM 703 C CA . ASP A 1 95 ? 46.815 -19.469 -56.025 1.00 85.44 95 ASP A CA 1
ATOM 704 C C . ASP A 1 95 ? 45.692 -20.174 -55.239 1.00 85.44 95 ASP A C 1
ATOM 706 O O . ASP A 1 95 ? 45.753 -21.373 -54.951 1.00 85.44 95 ASP A O 1
ATOM 710 N N . GLY A 1 96 ? 44.678 -19.407 -54.832 1.00 87.56 96 GLY A N 1
ATOM 711 C CA . GLY A 1 96 ? 43.564 -19.884 -54.003 1.00 87.56 96 GLY A CA 1
ATOM 712 C C . GLY A 1 96 ? 43.916 -20.266 -52.555 1.00 87.56 96 GLY A C 1
ATOM 713 O O . GLY A 1 96 ? 43.039 -20.763 -51.839 1.00 87.56 96 GLY A O 1
ATOM 714 N N . LYS A 1 97 ? 45.159 -20.055 -52.092 1.00 93.06 97 LYS A N 1
ATOM 715 C CA . LYS A 1 97 ? 45.588 -20.332 -50.710 1.00 93.06 97 LYS A CA 1
ATOM 716 C C . LYS A 1 97 ? 45.873 -19.048 -49.934 1.00 93.06 97 LYS A C 1
ATOM 718 O O . LYS A 1 97 ? 46.740 -18.255 -50.301 1.00 93.06 97 LYS A O 1
ATOM 723 N N . TYR A 1 98 ? 45.190 -18.894 -48.802 1.00 94.94 98 TYR A N 1
ATOM 724 C CA . TYR A 1 98 ? 45.255 -17.687 -47.984 1.00 94.94 98 TYR A CA 1
ATOM 725 C C . TYR A 1 98 ? 45.478 -18.004 -46.509 1.00 94.94 98 TYR A C 1
ATOM 727 O O . TYR A 1 98 ? 44.986 -19.002 -45.978 1.00 94.94 98 TYR A O 1
ATOM 735 N N . TYR A 1 99 ? 46.169 -17.095 -45.835 1.00 94.81 99 TYR A N 1
ATOM 736 C CA . TYR A 1 99 ? 46.016 -16.897 -44.405 1.00 94.81 99 TYR A CA 1
ATOM 737 C C . TYR A 1 99 ? 44.801 -15.995 -44.170 1.00 94.81 99 TYR A C 1
ATOM 739 O O . TYR A 1 99 ? 44.650 -14.963 -44.824 1.00 94.81 99 TYR A O 1
ATOM 747 N N . LEU A 1 100 ? 43.934 -16.395 -43.243 1.00 95.19 100 LEU A N 1
ATOM 748 C CA . LEU A 1 100 ? 42.769 -15.614 -42.829 1.00 95.19 100 LEU A CA 1
ATOM 749 C C . LEU A 1 100 ? 43.145 -14.822 -41.583 1.00 95.19 100 LEU A C 1
ATOM 751 O O . LEU A 1 100 ? 43.242 -15.400 -40.500 1.00 95.19 100 LEU A O 1
ATOM 755 N N . LYS A 1 101 ? 43.404 -13.528 -41.746 1.00 92.81 101 LYS A N 1
ATOM 756 C CA . LYS A 1 101 ? 43.827 -12.646 -40.660 1.00 92.81 101 LYS A CA 1
ATOM 757 C C . LYS A 1 101 ? 42.648 -11.864 -40.111 1.00 92.81 101 LYS A C 1
ATOM 759 O O . LYS A 1 101 ? 41.912 -11.262 -40.880 1.00 92.81 101 LYS A O 1
ATOM 764 N N . THR A 1 102 ? 42.465 -11.848 -38.805 1.00 92.12 102 THR A N 1
ATOM 765 C CA . THR A 1 102 ? 41.400 -11.086 -38.154 1.00 92.12 102 THR A CA 1
ATOM 766 C C . THR A 1 102 ? 41.810 -9.636 -37.935 1.00 92.12 102 THR A C 1
ATOM 768 O O . THR A 1 102 ? 43.000 -9.317 -37.870 1.00 92.12 102 THR A O 1
ATOM 771 N N . ALA A 1 103 ? 40.838 -8.736 -37.768 1.00 88.25 103 ALA A N 1
ATOM 772 C CA . ALA A 1 103 ? 41.142 -7.347 -37.405 1.00 88.25 103 ALA A CA 1
ATOM 773 C C . ALA A 1 103 ? 41.732 -7.202 -35.987 1.00 88.25 103 ALA A C 1
ATOM 775 O O . ALA A 1 103 ? 42.336 -6.177 -35.677 1.00 88.25 103 ALA A O 1
ATOM 776 N N . LEU A 1 104 ? 41.646 -8.250 -35.157 1.00 86.00 104 LEU A N 1
ATOM 777 C CA . LEU A 1 104 ? 42.347 -8.360 -33.871 1.00 86.00 104 LEU A CA 1
ATOM 778 C C . LEU A 1 104 ? 43.809 -8.833 -34.016 1.00 86.00 104 LEU A C 1
ATOM 780 O O . LEU A 1 104 ? 44.469 -9.104 -33.018 1.00 86.00 104 LEU A O 1
ATOM 784 N N . GLY A 1 105 ? 44.317 -8.962 -35.247 1.00 85.50 105 GLY A N 1
ATOM 785 C CA . GLY A 1 105 ? 45.728 -9.233 -35.531 1.00 85.50 105 GLY A CA 1
ATOM 786 C C . GLY A 1 105 ? 46.140 -10.707 -35.507 1.00 85.50 105 GLY A C 1
ATOM 787 O O . GLY A 1 105 ? 47.303 -11.003 -35.783 1.00 85.50 105 GLY A O 1
ATOM 788 N N . ASN A 1 106 ? 45.214 -11.630 -35.238 1.00 91.25 106 ASN A N 1
ATOM 789 C CA . ASN A 1 106 ? 45.487 -13.066 -35.216 1.00 91.25 106 ASN A CA 1
ATOM 790 C C . ASN A 1 106 ? 45.148 -13.730 -36.560 1.00 91.25 106 ASN A C 1
ATOM 792 O O . ASN A 1 106 ? 44.487 -13.160 -37.423 1.00 91.25 106 ASN A O 1
ATOM 796 N N . TYR A 1 107 ? 45.584 -14.971 -36.746 1.00 94.12 107 TYR A N 1
ATOM 797 C CA . TYR A 1 107 ? 45.338 -15.773 -37.941 1.00 94.12 107 TYR A CA 1
ATOM 798 C C . TYR A 1 107 ? 44.504 -16.994 -37.590 1.00 94.12 107 TYR A C 1
ATOM 800 O O . TYR A 1 107 ? 44.748 -17.628 -36.567 1.00 94.12 107 TYR A O 1
ATOM 808 N N . PHE A 1 108 ? 43.552 -17.374 -38.440 1.00 94.69 108 PHE A N 1
ATOM 809 C CA . PHE A 1 108 ? 42.787 -18.603 -38.228 1.00 94.69 108 PHE A CA 1
ATOM 810 C C . PHE A 1 108 ? 43.732 -19.807 -38.128 1.00 94.69 108 PHE A C 1
ATOM 812 O O . PHE A 1 108 ? 44.570 -20.043 -39.000 1.00 94.69 108 PHE A O 1
ATOM 819 N N . SER A 1 109 ? 43.553 -20.602 -37.076 1.00 92.56 109 SER A N 1
ATOM 820 C CA . SER A 1 109 ? 44.259 -21.865 -36.891 1.00 92.56 109 SER A CA 1
ATOM 821 C C . SER A 1 109 ? 43.590 -22.989 -37.689 1.00 92.56 109 SER A C 1
ATOM 823 O O . SER A 1 109 ? 42.580 -22.807 -38.379 1.00 92.56 109 SER A O 1
ATOM 825 N N . SER A 1 110 ? 44.159 -24.189 -37.596 1.00 89.50 110 SER A N 1
ATOM 826 C CA . SER A 1 110 ? 43.591 -25.382 -38.231 1.00 89.50 110 SER A CA 1
ATOM 827 C C . SER A 1 110 ? 42.270 -25.819 -37.587 1.00 89.50 110 SER A C 1
ATOM 829 O O . SER A 1 110 ? 42.131 -25.789 -36.360 1.00 89.50 110 SER A O 1
ATOM 831 N N . VAL A 1 111 ? 41.325 -26.311 -38.395 1.00 90.50 111 VAL A N 1
ATOM 832 C CA . VAL A 1 111 ? 40.105 -26.985 -37.909 1.00 90.50 111 VAL A CA 1
ATOM 833 C C . VAL A 1 111 ? 40.183 -28.500 -38.085 1.00 90.50 111 VAL A C 1
ATOM 835 O O . VAL A 1 111 ? 40.835 -29.011 -38.993 1.00 90.50 111 VAL A O 1
ATOM 838 N N . THR A 1 112 ? 39.494 -29.233 -37.210 1.00 91.00 112 THR A N 1
ATOM 839 C CA . THR A 1 112 ? 39.392 -30.702 -37.228 1.00 91.00 112 THR A CA 1
ATOM 840 C C . THR A 1 112 ? 37.941 -31.142 -37.032 1.00 91.00 112 THR A C 1
ATOM 842 O O . THR A 1 112 ? 37.097 -30.332 -36.651 1.00 91.00 112 THR A O 1
ATOM 845 N N . ALA A 1 113 ? 37.646 -32.431 -37.229 1.00 88.19 113 ALA A N 1
ATOM 846 C CA . ALA A 1 113 ? 36.301 -32.984 -37.028 1.00 88.19 113 ALA A CA 1
ATOM 847 C C . ALA A 1 113 ? 35.731 -32.760 -35.613 1.00 88.19 113 ALA A C 1
ATOM 849 O O . ALA A 1 113 ? 34.529 -32.569 -35.444 1.00 88.19 113 ALA A O 1
ATOM 850 N N . SER A 1 114 ? 36.585 -32.765 -34.586 1.00 85.50 114 SER A N 1
ATOM 851 C CA . SER A 1 114 ? 36.155 -32.668 -33.187 1.00 85.50 114 SER A CA 1
ATOM 852 C C . SER A 1 114 ? 36.228 -31.250 -32.620 1.00 85.50 114 SER A C 1
ATOM 854 O O . SER A 1 114 ? 35.392 -30.899 -31.779 1.00 85.50 114 SER A O 1
ATOM 856 N N . LYS A 1 115 ? 37.174 -30.428 -33.093 1.00 83.12 115 LYS A N 1
ATOM 857 C CA . LYS A 1 115 ? 37.465 -29.098 -32.539 1.00 83.12 115 LYS A CA 1
ATOM 858 C C . LYS A 1 115 ? 37.928 -28.076 -33.579 1.00 83.12 115 LYS A C 1
ATOM 860 O O . LYS A 1 115 ? 38.554 -28.422 -34.584 1.00 83.12 115 LYS A O 1
ATOM 865 N N . ASN A 1 116 ? 37.684 -26.811 -33.262 1.00 86.62 116 ASN A N 1
ATOM 866 C CA . ASN A 1 116 ? 38.352 -25.654 -33.844 1.00 86.62 116 ASN A CA 1
ATOM 867 C C . ASN A 1 116 ? 39.455 -25.194 -32.880 1.00 86.62 116 ASN A C 1
ATOM 869 O O . ASN A 1 116 ? 39.199 -25.103 -31.682 1.00 86.62 116 ASN A O 1
ATOM 873 N N . ASN A 1 117 ? 40.665 -24.945 -33.385 1.00 85.75 117 ASN A N 1
ATOM 874 C CA . ASN A 1 117 ? 41.781 -24.480 -32.559 1.00 85.75 117 ASN A CA 1
ATOM 875 C C . ASN A 1 117 ? 41.830 -22.944 -32.417 1.00 85.75 117 ASN A C 1
ATOM 877 O O . ASN A 1 117 ? 42.756 -22.440 -31.800 1.00 85.75 117 ASN A O 1
ATOM 881 N N . GLY A 1 118 ? 40.844 -22.214 -32.952 1.00 91.31 118 GLY A N 1
ATOM 882 C CA . GLY A 1 118 ? 40.724 -20.768 -32.775 1.00 91.31 118 GLY A CA 1
ATOM 883 C C . GLY A 1 118 ? 41.659 -19.987 -33.692 1.00 91.31 118 GLY A C 1
ATOM 884 O O . GLY A 1 118 ? 41.745 -20.284 -34.888 1.00 91.31 118 GLY A O 1
ATOM 885 N N . THR A 1 119 ? 42.334 -18.985 -33.140 1.00 93.44 119 THR A N 1
ATOM 886 C CA . THR A 1 119 ? 43.281 -18.117 -33.844 1.00 93.44 119 THR A CA 1
ATOM 887 C C . THR A 1 119 ? 44.661 -18.111 -33.173 1.00 93.44 119 THR A C 1
ATOM 889 O O . THR A 1 119 ? 44.805 -18.412 -31.992 1.00 93.44 119 THR A O 1
ATOM 892 N N . GLU A 1 120 ? 45.696 -17.778 -33.943 1.00 91.44 120 GLU A N 1
ATOM 893 C CA . GLU A 1 120 ? 47.099 -17.745 -33.516 1.00 91.44 120 GLU A CA 1
ATOM 894 C C . GLU A 1 120 ? 47.728 -16.390 -33.859 1.00 91.44 120 GLU A C 1
ATOM 896 O O . GLU A 1 120 ? 47.479 -15.844 -34.931 1.00 91.44 120 GLU A O 1
ATOM 901 N N . ALA A 1 121 ? 48.614 -15.871 -33.009 1.00 88.88 121 ALA A N 1
ATOM 902 C CA . ALA A 1 121 ? 49.251 -14.563 -33.225 1.00 88.88 121 ALA A CA 1
ATOM 903 C C . ALA A 1 121 ? 50.238 -14.529 -34.412 1.00 88.88 121 ALA A C 1
ATOM 905 O O . ALA A 1 121 ? 50.627 -13.465 -34.889 1.00 88.88 121 ALA A O 1
ATOM 906 N N . THR A 1 122 ? 50.682 -15.693 -34.894 1.00 89.50 122 THR A N 1
ATOM 907 C CA . THR A 1 122 ? 51.653 -15.811 -35.991 1.00 89.50 122 THR A CA 1
ATOM 908 C C . THR A 1 122 ? 51.141 -16.746 -37.075 1.00 89.50 122 THR A C 1
ATOM 910 O O . THR A 1 122 ? 50.374 -17.673 -36.812 1.00 89.50 122 THR A O 1
ATOM 913 N N . LYS A 1 123 ? 51.596 -16.528 -38.312 1.00 91.44 123 LYS A N 1
ATOM 914 C CA . LYS A 1 123 ? 51.290 -17.414 -39.438 1.00 91.44 123 LYS A CA 1
ATOM 915 C C . LYS A 1 123 ? 51.861 -18.804 -39.176 1.00 91.44 123 LYS A C 1
ATOM 917 O O . LYS A 1 123 ? 53.058 -18.959 -38.954 1.00 91.44 123 LYS A O 1
ATOM 922 N N . GLN A 1 124 ? 51.005 -19.813 -39.263 1.00 89.31 124 GLN A N 1
ATOM 923 C CA . GLN A 1 124 ? 51.382 -21.219 -39.151 1.00 89.31 124 GLN A CA 1
ATOM 924 C C . GLN A 1 124 ? 51.017 -21.930 -40.448 1.00 89.31 124 GLN A C 1
ATOM 926 O O . GLN A 1 124 ? 49.913 -21.744 -40.950 1.00 89.31 124 GLN A O 1
ATOM 931 N N . SER A 1 125 ? 51.879 -22.809 -40.961 1.00 85.12 125 SER A N 1
ATOM 932 C CA . SER A 1 125 ? 51.590 -23.575 -42.189 1.00 85.12 125 SER A CA 1
ATOM 933 C C . SER A 1 125 ? 50.271 -24.360 -42.103 1.00 85.12 125 SER A C 1
ATOM 935 O O . SER A 1 125 ? 49.527 -24.452 -43.074 1.00 85.12 125 SER A O 1
ATOM 937 N N . LYS A 1 126 ? 49.921 -24.849 -40.905 1.00 84.56 126 LYS A N 1
ATOM 938 C CA . LYS A 1 126 ? 48.647 -25.531 -40.620 1.00 84.56 126 LYS A CA 1
ATOM 939 C C . LYS A 1 126 ? 47.417 -24.604 -40.645 1.00 84.56 126 LYS A C 1
ATOM 941 O O . LYS A 1 126 ? 46.300 -25.104 -40.704 1.00 84.56 126 LYS A O 1
ATOM 946 N N . GLY A 1 127 ? 47.605 -23.287 -40.585 1.00 85.38 127 GLY A N 1
ATOM 947 C CA . GLY A 1 127 ? 46.557 -22.260 -40.643 1.00 85.38 127 GLY A CA 1
ATOM 948 C C . GLY A 1 127 ? 46.261 -21.741 -42.055 1.00 85.38 127 GLY A C 1
ATOM 949 O O . GLY A 1 127 ? 45.527 -20.769 -42.204 1.00 85.38 127 GLY A O 1
ATOM 950 N N . ILE A 1 128 ? 46.823 -22.358 -43.101 1.00 94.06 128 ILE A N 1
ATOM 951 C CA . ILE A 1 128 ? 46.528 -22.002 -44.496 1.00 94.06 128 ILE A CA 1
ATOM 952 C C . ILE A 1 128 ? 45.159 -22.565 -44.890 1.00 94.06 128 ILE A C 1
ATOM 954 O O . ILE A 1 128 ? 44.885 -23.749 -44.686 1.00 94.06 128 ILE A O 1
ATOM 958 N N . TYR A 1 129 ? 44.319 -21.744 -45.513 1.00 95.00 129 TYR A N 1
ATOM 959 C CA . TYR A 1 129 ? 43.029 -22.151 -46.063 1.00 95.00 129 TYR A CA 1
ATOM 960 C C . TYR A 1 129 ? 43.060 -22.120 -47.588 1.00 95.00 129 TYR A C 1
ATOM 962 O O . TYR A 1 129 ? 43.393 -21.107 -48.198 1.00 95.00 129 TYR A O 1
ATOM 970 N N . THR A 1 130 ? 42.684 -23.236 -48.210 1.00 94.88 130 THR A N 1
ATOM 971 C CA . THR A 1 130 ? 42.348 -23.286 -49.636 1.00 94.88 130 THR A CA 1
ATOM 972 C C . THR A 1 130 ? 40.902 -22.837 -49.804 1.00 94.88 130 THR A C 1
ATOM 974 O O . THR A 1 130 ? 40.010 -23.457 -49.222 1.00 94.88 130 THR A O 1
ATOM 977 N N . ILE A 1 131 ? 40.669 -21.773 -50.569 1.00 94.19 131 ILE A N 1
ATOM 978 C CA . ILE A 1 131 ? 39.336 -21.208 -50.796 1.00 94.19 131 ILE A CA 1
ATOM 979 C C . ILE A 1 131 ? 38.937 -21.448 -52.254 1.00 94.19 131 ILE A C 1
ATOM 981 O O . ILE A 1 131 ? 39.610 -20.977 -53.166 1.00 94.19 131 ILE A O 1
ATOM 985 N N . ALA A 1 132 ? 37.850 -22.190 -52.481 1.00 91.69 132 ALA A N 1
ATOM 986 C CA . ALA A 1 132 ? 37.409 -22.592 -53.820 1.00 91.69 132 ALA A CA 1
ATOM 987 C C . ALA A 1 132 ? 35.902 -22.384 -54.019 1.00 91.69 132 ALA A C 1
ATOM 989 O O . ALA A 1 132 ? 35.120 -22.595 -53.092 1.00 91.69 132 ALA A O 1
ATOM 990 N N . LYS A 1 133 ? 35.485 -22.003 -55.233 1.00 90.50 133 LYS A N 1
ATOM 991 C CA . LYS A 1 133 ? 34.069 -21.775 -55.577 1.00 90.50 133 LYS A CA 1
ATOM 992 C C . LYS A 1 133 ? 33.261 -23.075 -55.563 1.00 90.50 133 LYS A C 1
ATOM 994 O O . LYS A 1 133 ? 33.749 -24.109 -56.018 1.00 90.50 133 LYS A O 1
ATOM 999 N N . PHE A 1 134 ? 31.996 -23.009 -55.149 1.00 88.50 134 PHE A N 1
ATOM 1000 C CA . PHE A 1 134 ? 31.043 -24.098 -55.390 1.00 88.50 134 PHE A CA 1
ATOM 1001 C C . PHE A 1 134 ? 30.529 -24.040 -56.834 1.00 88.50 134 PHE A C 1
ATOM 1003 O O . PHE A 1 134 ? 29.779 -23.134 -57.175 1.00 88.50 134 PHE A O 1
ATOM 1010 N N . SER A 1 135 ? 30.921 -25.000 -57.681 1.00 74.00 135 SER A N 1
ATOM 1011 C CA . SER A 1 135 ? 30.331 -25.242 -59.015 1.00 74.00 135 SER A CA 1
ATOM 1012 C C . SER A 1 135 ? 30.118 -23.986 -59.885 1.00 74.00 135 SER A C 1
ATOM 1014 O O . SER A 1 135 ? 29.087 -23.848 -60.535 1.00 74.00 135 SER A O 1
ATOM 1016 N N . ASN A 1 136 ? 31.090 -23.064 -59.895 1.00 78.38 136 ASN A N 1
ATOM 1017 C CA . ASN A 1 136 ? 31.050 -21.761 -60.587 1.00 78.38 136 ASN A CA 1
ATOM 1018 C C . ASN A 1 136 ? 29.970 -20.761 -60.122 1.00 78.38 136 ASN A C 1
ATOM 1020 O O . ASN A 1 136 ? 29.832 -19.699 -60.729 1.00 78.38 136 ASN A O 1
ATOM 1024 N N . THR A 1 137 ? 29.256 -21.027 -59.028 1.00 84.00 137 THR A N 1
ATOM 1025 C CA . THR A 1 137 ? 28.307 -20.075 -58.442 1.00 84.00 137 THR A CA 1
ATOM 1026 C C . THR A 1 137 ? 29.064 -18.911 -57.796 1.00 84.00 137 THR A C 1
ATOM 1028 O O . THR A 1 137 ? 29.853 -19.094 -56.866 1.00 84.00 137 THR A O 1
ATOM 1031 N N . ALA A 1 138 ? 28.852 -17.693 -58.298 1.00 85.62 138 ALA A N 1
ATOM 1032 C CA . ALA A 1 138 ? 29.502 -16.493 -57.775 1.00 85.62 138 ALA A CA 1
ATOM 1033 C C . ALA A 1 138 ? 29.066 -16.202 -56.328 1.00 85.62 138 ALA A C 1
ATOM 1035 O O . ALA A 1 138 ? 27.880 -16.260 -56.020 1.00 85.62 138 ALA A O 1
ATOM 1036 N N . GLY A 1 139 ? 30.015 -15.861 -55.448 1.00 87.50 139 GLY A N 1
ATOM 1037 C CA . GLY A 1 139 ? 29.736 -15.515 -54.047 1.00 87.50 139 GLY A CA 1
ATOM 1038 C C . GLY A 1 139 ? 29.714 -16.690 -53.062 1.00 87.50 139 GLY A C 1
ATOM 1039 O O . GLY A 1 139 ? 29.654 -16.440 -51.860 1.00 87.50 139 GLY A O 1
ATOM 1040 N N . HIS A 1 140 ? 29.812 -17.931 -53.554 1.00 93.12 140 HIS A N 1
ATOM 1041 C CA . HIS A 1 140 ? 29.762 -19.159 -52.757 1.00 93.12 140 HIS A CA 1
ATOM 1042 C C . HIS A 1 140 ? 31.126 -19.849 -52.706 1.00 93.12 140 HIS A C 1
ATOM 1044 O O . HIS A 1 140 ? 31.700 -20.210 -53.740 1.00 93.12 140 HIS A O 1
ATOM 1050 N N . TRP A 1 141 ? 31.631 -20.071 -51.497 1.00 93.81 141 TRP A N 1
ATOM 1051 C CA . TRP A 1 141 ? 32.998 -20.500 -51.237 1.00 93.81 141 TRP A CA 1
ATOM 1052 C C . TRP A 1 141 ? 33.044 -21.694 -50.283 1.00 93.81 141 TRP A C 1
ATOM 1054 O O . TRP A 1 141 ? 32.380 -21.735 -49.250 1.00 93.81 141 TRP A O 1
ATOM 1064 N N . SER A 1 142 ? 33.898 -22.655 -50.614 1.00 93.06 142 SER A N 1
ATOM 1065 C CA . SER A 1 142 ? 34.354 -23.716 -49.723 1.00 93.06 142 SER A CA 1
ATOM 1066 C C . SER A 1 142 ? 35.717 -23.324 -49.156 1.00 93.06 142 SER A C 1
ATOM 1068 O O . SER A 1 142 ? 36.591 -22.869 -49.893 1.00 93.06 142 SER A O 1
ATOM 1070 N N . LEU A 1 143 ? 35.896 -23.469 -47.843 1.00 94.69 143 LEU A N 1
ATOM 1071 C CA . LEU A 1 143 ? 37.144 -23.141 -47.155 1.00 94.69 143 LEU A CA 1
ATOM 1072 C C . LEU A 1 143 ? 37.729 -24.426 -46.576 1.00 94.69 143 LEU A C 1
ATOM 1074 O O . LEU A 1 143 ? 37.132 -25.020 -45.681 1.00 94.69 143 LEU A O 1
ATOM 1078 N N . ARG A 1 144 ? 38.887 -24.865 -47.070 1.00 93.31 144 ARG A N 1
ATOM 1079 C CA . ARG A 1 144 ? 39.547 -26.105 -46.644 1.00 93.31 144 ARG A CA 1
ATOM 1080 C C . ARG A 1 144 ? 40.855 -25.811 -45.914 1.00 93.31 144 ARG A C 1
ATOM 1082 O O . ARG A 1 144 ? 41.830 -25.376 -46.520 1.00 93.31 144 ARG A O 1
ATOM 1089 N N . SER A 1 145 ? 40.881 -26.086 -44.615 1.00 91.31 145 SER A N 1
ATOM 1090 C CA . SER A 1 145 ? 42.033 -25.868 -43.738 1.00 91.31 145 SER A CA 1
ATOM 1091 C C . SER A 1 145 ? 43.129 -26.907 -43.977 1.00 91.31 145 SER A C 1
ATOM 1093 O O . SER A 1 145 ? 42.864 -28.115 -43.956 1.00 91.31 145 SER A O 1
ATOM 1095 N N . ASN A 1 146 ? 44.353 -26.432 -44.227 1.00 83.44 146 ASN A N 1
ATOM 1096 C CA . ASN A 1 146 ? 45.558 -27.205 -44.541 1.00 83.44 146 ASN A CA 1
ATOM 1097 C C . ASN A 1 146 ? 45.335 -28.301 -45.604 1.00 83.44 146 ASN A C 1
ATOM 1099 O O . ASN A 1 146 ? 45.907 -29.386 -45.523 1.00 83.44 146 ASN A O 1
ATOM 1103 N N . GLY A 1 147 ? 44.413 -28.075 -46.547 1.00 79.06 147 GLY A N 1
ATOM 1104 C CA . GLY A 1 147 ? 44.039 -29.069 -47.558 1.00 79.06 147 GLY A CA 1
ATOM 1105 C C . GLY A 1 147 ? 43.371 -30.343 -47.016 1.00 79.06 147 GLY A C 1
ATOM 1106 O O . GLY A 1 147 ? 43.198 -31.287 -47.779 1.00 79.06 147 GLY A O 1
ATOM 1107 N N . MET A 1 148 ? 42.968 -30.391 -45.739 1.00 86.25 148 MET A N 1
ATOM 1108 C CA . MET A 1 148 ? 42.400 -31.583 -45.094 1.00 86.25 148 MET A CA 1
ATOM 1109 C C . MET A 1 148 ? 40.903 -31.432 -44.819 1.00 86.25 148 MET A C 1
ATOM 1111 O O . MET A 1 148 ? 40.110 -32.139 -45.444 1.00 86.25 148 MET A O 1
ATOM 1115 N N . TYR A 1 149 ? 40.511 -30.494 -43.950 1.00 94.12 149 TYR A N 1
ATOM 1116 C CA . TYR A 1 149 ? 39.136 -30.365 -43.449 1.00 94.12 149 TYR A CA 1
ATOM 1117 C C . TYR A 1 149 ? 38.441 -29.095 -43.959 1.00 94.12 149 TYR A C 1
ATOM 1119 O O . TYR A 1 149 ? 38.987 -28.000 -43.853 1.00 94.12 149 TYR A O 1
ATOM 1127 N N . TYR A 1 150 ? 37.219 -29.234 -44.468 1.00 94.19 150 TYR A N 1
ATOM 1128 C CA . TYR A 1 150 ? 36.324 -28.141 -44.842 1.00 94.19 150 TYR A CA 1
ATOM 1129 C C . TYR A 1 150 ? 35.706 -27.493 -43.606 1.00 94.19 150 TYR A C 1
ATOM 1131 O O . TYR A 1 150 ? 35.190 -28.191 -42.734 1.00 94.19 150 TYR A O 1
ATOM 1139 N N . LEU A 1 151 ? 35.740 -26.166 -43.540 1.00 95.00 151 LEU A N 1
ATOM 1140 C CA . LEU A 1 151 ? 35.114 -25.381 -42.487 1.00 95.00 151 LEU A CA 1
ATOM 1141 C C . LEU A 1 151 ? 33.594 -25.596 -42.504 1.00 95.00 151 LEU A C 1
ATOM 1143 O O . LEU A 1 151 ? 32.963 -25.469 -43.553 1.00 95.00 151 LEU A O 1
ATOM 1147 N N . GLN A 1 152 ? 33.007 -25.919 -41.354 1.00 94.00 152 GLN A N 1
ATOM 1148 C CA . GLN A 1 152 ? 31.609 -26.324 -41.222 1.00 94.00 152 GLN A CA 1
ATOM 1149 C C . GLN A 1 152 ? 30.923 -25.605 -40.051 1.00 94.00 152 GLN A C 1
ATOM 1151 O O . GLN A 1 152 ? 31.453 -25.579 -38.938 1.00 94.00 152 GLN A O 1
ATOM 1156 N N . ASP A 1 153 ? 29.706 -25.106 -40.287 1.00 94.31 153 ASP A N 1
ATOM 1157 C CA . ASP A 1 153 ? 28.738 -24.798 -39.229 1.00 94.31 153 ASP A CA 1
ATOM 1158 C C . ASP A 1 153 ? 28.061 -26.101 -38.771 1.00 94.31 153 ASP A C 1
ATOM 1160 O O . ASP A 1 153 ? 27.220 -26.683 -39.459 1.00 94.31 153 ASP A O 1
ATOM 1164 N N . ASN A 1 154 ? 28.446 -26.603 -37.601 1.00 92.38 154 ASN A N 1
ATOM 1165 C CA . ASN A 1 154 ? 27.819 -27.763 -36.984 1.00 92.38 154 ASN A CA 1
ATOM 1166 C C . ASN A 1 154 ? 26.821 -27.317 -35.910 1.00 92.38 154 ASN A C 1
ATOM 1168 O O . ASN A 1 154 ? 27.112 -27.378 -34.714 1.00 92.38 154 ASN A O 1
ATOM 1172 N N . ASN A 1 155 ? 25.656 -26.854 -36.364 1.00 88.88 155 ASN A N 1
ATOM 1173 C CA . ASN A 1 155 ? 24.548 -26.393 -35.527 1.00 88.88 155 ASN A CA 1
ATOM 1174 C C . ASN A 1 155 ? 24.961 -25.319 -34.498 1.00 88.88 155 ASN A C 1
ATOM 1176 O O . ASN A 1 155 ? 24.687 -25.434 -33.307 1.00 88.88 155 ASN A O 1
ATOM 1180 N N . GLY A 1 156 ? 25.667 -24.284 -34.960 1.00 87.75 156 GLY A N 1
ATOM 1181 C CA . GLY A 1 156 ? 26.150 -23.171 -34.139 1.00 87.75 156 GLY A CA 1
ATOM 1182 C C . GLY A 1 156 ? 27.564 -23.360 -33.588 1.00 87.75 156 GLY A C 1
ATOM 1183 O O . GLY A 1 156 ? 28.101 -22.443 -32.976 1.00 87.75 156 GLY A O 1
ATOM 1184 N N . THR A 1 157 ? 28.207 -24.509 -33.830 1.00 90.44 157 THR A N 1
ATOM 1185 C CA . THR A 1 157 ? 29.622 -24.729 -33.484 1.00 90.44 157 THR A CA 1
ATOM 1186 C C . THR A 1 157 ? 30.485 -24.808 -34.736 1.00 90.44 157 THR A C 1
ATOM 1188 O O . THR A 1 157 ? 30.234 -25.632 -35.613 1.00 90.44 157 THR A O 1
ATOM 1191 N N . LEU A 1 158 ? 31.548 -24.008 -34.797 1.00 92.12 158 LEU A N 1
ATOM 1192 C CA . LEU A 1 158 ? 32.506 -24.042 -35.901 1.00 92.12 158 LEU A CA 1
ATOM 1193 C C . LEU A 1 158 ? 33.455 -25.244 -35.750 1.00 92.12 158 LEU A C 1
ATOM 1195 O O . LEU A 1 158 ? 34.154 -25.346 -34.742 1.00 92.12 158 LEU A O 1
ATOM 1199 N N . LYS A 1 159 ? 33.483 -26.161 -36.726 1.00 92.44 159 LYS A N 1
ATOM 1200 C CA . LYS A 1 159 ? 34.378 -27.342 -36.763 1.00 92.44 159 LYS A CA 1
ATOM 1201 C C . LYS A 1 159 ? 34.806 -27.663 -38.203 1.00 92.44 159 LYS A C 1
ATOM 1203 O O . LYS A 1 159 ? 34.406 -26.979 -39.139 1.00 92.44 159 LYS A O 1
ATOM 1208 N N . GLY A 1 160 ? 35.649 -28.678 -38.385 1.00 93.12 160 GLY A N 1
ATOM 1209 C CA . GLY A 1 160 ? 36.077 -29.179 -39.693 1.00 93.12 160 GLY A CA 1
ATOM 1210 C C . GLY A 1 160 ? 35.291 -30.412 -40.159 1.00 93.12 160 GLY A C 1
ATOM 1211 O O . GLY A 1 160 ? 34.772 -31.171 -39.351 1.00 93.12 160 GLY A O 1
ATOM 1212 N N . SER A 1 161 ? 35.260 -30.659 -41.467 1.00 92.94 161 SER A N 1
ATOM 1213 C CA . SER A 1 161 ? 34.633 -31.830 -42.095 1.00 92.94 161 SER A CA 1
ATOM 1214 C C . SER A 1 161 ? 35.538 -32.420 -43.170 1.00 92.94 161 SER A C 1
ATOM 1216 O O . SER A 1 161 ? 36.151 -31.678 -43.924 1.00 92.94 161 SER A O 1
ATOM 1218 N N . SER A 1 162 ? 35.628 -33.742 -43.303 1.00 91.00 162 SER A N 1
ATOM 1219 C CA . SER A 1 162 ? 36.397 -34.362 -44.398 1.00 91.00 162 SER A CA 1
ATOM 1220 C C . SER A 1 162 ? 35.670 -34.325 -45.750 1.00 91.00 162 SER A C 1
ATOM 1222 O O . SER A 1 162 ? 36.282 -34.602 -46.779 1.00 91.00 162 SER A O 1
ATOM 1224 N N . SER A 1 163 ? 34.382 -33.958 -45.765 1.00 88.94 163 SER A N 1
ATOM 1225 C CA . SER A 1 163 ? 33.546 -33.895 -46.968 1.00 88.94 163 SER A CA 1
ATOM 1226 C C . SER A 1 163 ? 33.338 -32.444 -47.447 1.00 88.94 163 SER A C 1
ATOM 1228 O O . SER A 1 163 ? 33.082 -31.580 -46.602 1.00 88.94 163 SER A O 1
ATOM 1230 N N . PRO A 1 164 ? 33.406 -32.170 -48.770 1.00 82.00 164 PRO A N 1
ATOM 1231 C CA . PRO A 1 164 ? 33.284 -30.827 -49.362 1.00 82.00 164 PRO A CA 1
ATOM 1232 C C . PRO A 1 164 ? 31.926 -30.140 -49.153 1.00 82.00 164 PRO A C 1
ATOM 1234 O O . PRO A 1 164 ? 31.848 -28.918 -49.225 1.00 82.00 164 PRO A O 1
ATOM 1237 N N . GLY A 1 165 ? 30.860 -30.890 -48.852 1.00 86.81 165 GLY A N 1
ATOM 1238 C CA . GLY A 1 165 ? 29.505 -30.342 -48.719 1.00 86.81 165 GLY A CA 1
ATOM 1239 C C . GLY A 1 165 ? 28.824 -30.017 -50.055 1.00 86.81 165 GLY A C 1
ATOM 1240 O O . GLY A 1 165 ? 29.225 -30.517 -51.102 1.00 86.81 165 GLY A O 1
ATOM 1241 N N . SER A 1 166 ? 27.757 -29.213 -49.998 1.00 90.06 166 SER A N 1
ATOM 1242 C CA . SER A 1 166 ? 26.907 -28.833 -51.136 1.00 90.06 166 SER A CA 1
ATOM 1243 C C . SER A 1 166 ? 26.526 -27.350 -51.075 1.00 90.06 166 SER A C 1
ATOM 1245 O O . SER A 1 166 ? 26.522 -26.759 -49.992 1.00 90.06 166 SER A O 1
ATOM 1247 N N . LEU A 1 167 ? 26.148 -26.780 -52.226 1.00 90.31 167 LEU A N 1
ATOM 1248 C CA . LEU A 1 167 ? 25.576 -25.432 -52.330 1.00 90.31 167 LEU A CA 1
ATOM 1249 C C . LEU A 1 167 ? 24.348 -25.292 -51.409 1.00 90.31 167 LEU A C 1
ATOM 1251 O O . LEU A 1 167 ? 23.540 -26.217 -51.314 1.00 90.31 167 LEU A O 1
ATOM 1255 N N . GLY A 1 168 ? 24.232 -24.166 -50.706 1.00 87.25 168 GLY A N 1
ATOM 1256 C CA . GLY A 1 168 ? 23.194 -23.891 -49.708 1.00 87.25 168 GLY A CA 1
ATOM 1257 C C . GLY A 1 168 ? 23.336 -24.678 -48.400 1.00 87.25 168 GLY A C 1
ATOM 1258 O O . GLY A 1 168 ? 22.462 -24.594 -47.542 1.00 87.25 168 GLY A O 1
ATOM 1259 N N . GLY A 1 169 ? 24.405 -25.465 -48.239 1.00 90.94 169 GLY A N 1
ATOM 1260 C CA . GLY A 1 169 ? 24.640 -26.306 -47.070 1.00 90.94 169 GLY A CA 1
ATOM 1261 C C . GLY A 1 169 ? 25.500 -25.657 -45.980 1.00 90.94 169 GLY A C 1
ATOM 1262 O O . GLY A 1 169 ? 26.004 -24.541 -46.084 1.00 90.94 169 GLY A O 1
ATOM 1263 N N . ASN A 1 170 ? 25.762 -26.420 -44.925 1.00 92.00 170 ASN A N 1
ATOM 1264 C CA . ASN A 1 170 ? 26.527 -25.985 -43.749 1.00 92.00 170 ASN A CA 1
ATOM 1265 C C . ASN A 1 170 ? 28.051 -25.813 -43.947 1.00 92.00 170 ASN A C 1
ATOM 1267 O O . ASN A 1 170 ? 28.776 -25.545 -42.992 1.00 92.00 170 ASN A O 1
ATOM 1271 N N . ARG A 1 171 ? 28.546 -25.988 -45.175 1.00 93.50 171 ARG A N 1
ATOM 1272 C CA . ARG A 1 171 ? 29.938 -25.726 -45.600 1.00 93.50 171 ARG A CA 1
ATOM 1273 C C . ARG A 1 171 ? 30.005 -24.722 -46.754 1.00 93.50 171 ARG A C 1
ATOM 1275 O O . ARG A 1 171 ? 31.077 -24.507 -47.309 1.00 93.50 171 ARG A O 1
ATOM 1282 N N . ASP A 1 172 ? 28.860 -24.145 -47.112 1.00 93.94 172 ASP A N 1
ATOM 1283 C CA . ASP A 1 172 ? 28.742 -23.091 -48.106 1.00 93.94 172 ASP A CA 1
ATOM 1284 C C . ASP A 1 172 ? 28.874 -21.726 -47.433 1.00 93.94 172 ASP A C 1
ATOM 1286 O O . ASP A 1 172 ? 28.028 -21.334 -46.623 1.00 93.94 172 ASP A O 1
ATOM 1290 N N . TRP A 1 173 ? 29.969 -21.032 -47.724 1.00 94.88 173 TRP A N 1
ATOM 1291 C CA . TRP A 1 173 ? 30.326 -19.772 -47.089 1.00 94.88 173 TRP A CA 1
ATOM 1292 C C . TRP A 1 173 ? 30.321 -18.629 -48.095 1.00 94.88 173 TRP A C 1
ATOM 1294 O O . TRP A 1 173 ? 30.822 -18.759 -49.207 1.00 94.88 173 TRP A O 1
ATOM 1304 N N . SER A 1 174 ? 29.835 -17.468 -47.677 1.00 94.38 174 SER A N 1
ATOM 1305 C CA . SER A 1 174 ? 30.041 -16.208 -48.383 1.00 94.38 174 SER A CA 1
ATOM 1306 C C . SER A 1 174 ? 31.151 -15.423 -47.698 1.00 94.38 174 SER A C 1
ATOM 1308 O O . SER A 1 174 ? 31.138 -15.271 -46.475 1.00 94.38 174 SER A O 1
ATOM 1310 N N . LEU A 1 175 ? 32.059 -14.858 -48.492 1.00 94.69 175 LEU A N 1
ATOM 1311 C CA . LEU A 1 175 ? 32.881 -13.732 -48.066 1.00 94.69 175 LEU A CA 1
ATOM 1312 C C . LEU A 1 175 ? 32.189 -12.467 -48.567 1.00 94.69 175 LEU A C 1
ATOM 1314 O O . LEU A 1 175 ? 32.032 -12.288 -49.773 1.00 94.69 175 LEU A O 1
ATOM 1318 N N . ARG A 1 176 ? 31.710 -11.622 -47.658 1.00 93.00 176 ARG A N 1
ATOM 1319 C CA . ARG A 1 176 ? 31.037 -10.357 -47.989 1.00 93.00 176 ARG A CA 1
ATOM 1320 C C . ARG A 1 176 ? 31.984 -9.213 -47.717 1.00 93.00 176 ARG A C 1
ATOM 1322 O O . ARG A 1 176 ? 32.502 -9.141 -46.611 1.00 93.00 176 ARG A O 1
ATOM 1329 N N . GLU A 1 177 ? 32.208 -8.341 -48.689 1.00 93.06 177 GLU A N 1
ATOM 1330 C CA . GLU A 1 177 ? 33.099 -7.192 -48.493 1.00 93.06 177 GLU A CA 1
ATOM 1331 C C . GLU A 1 177 ? 32.557 -6.281 -47.379 1.00 93.06 177 GLU A C 1
ATOM 1333 O O . GLU A 1 177 ? 31.353 -6.015 -47.305 1.00 93.06 177 GLU A O 1
ATOM 1338 N N . ALA A 1 178 ? 33.435 -5.839 -46.482 1.00 90.44 178 ALA A N 1
ATOM 1339 C CA . ALA A 1 178 ? 33.093 -4.891 -45.437 1.00 90.44 178 ALA A CA 1
ATOM 1340 C C . ALA A 1 178 ? 33.198 -3.465 -45.975 1.00 90.44 178 ALA A C 1
ATOM 1342 O O . ALA A 1 178 ? 34.244 -3.046 -46.463 1.00 90.44 178 ALA A O 1
ATOM 1343 N N . VAL A 1 179 ? 32.105 -2.712 -45.862 1.00 88.56 179 VAL A N 1
ATOM 1344 C CA . VAL A 1 179 ? 32.041 -1.319 -46.309 1.00 88.56 179 VAL A CA 1
ATOM 1345 C C . VAL A 1 179 ? 32.030 -0.413 -45.084 1.00 88.56 179 VAL A C 1
ATOM 1347 O O . VAL A 1 179 ? 31.088 -0.456 -44.291 1.00 88.56 179 VAL A O 1
ATOM 1350 N N . LEU A 1 180 ? 33.064 0.413 -44.944 1.00 85.81 180 LEU A N 1
ATOM 1351 C CA . LEU A 1 180 ? 33.223 1.384 -43.862 1.00 85.81 180 LEU A CA 1
ATOM 1352 C C . LEU A 1 180 ? 32.642 2.736 -44.291 1.00 85.81 180 LEU A C 1
ATOM 1354 O O . LEU A 1 180 ? 33.038 3.284 -45.317 1.00 85.81 180 LEU A O 1
ATOM 1358 N N . LYS A 1 181 ? 31.698 3.276 -43.519 1.00 84.62 181 LYS A N 1
ATOM 1359 C CA . LYS A 1 181 ? 31.044 4.571 -43.785 1.00 84.62 181 LYS A CA 1
ATOM 1360 C C . LYS A 1 181 ? 31.262 5.519 -42.618 1.00 84.62 181 LYS A C 1
ATOM 1362 O O . LYS A 1 181 ? 31.263 5.055 -41.485 1.00 84.62 181 LYS A O 1
ATOM 1367 N N . ASN A 1 182 ? 31.401 6.825 -42.841 1.00 84.19 182 ASN A N 1
ATOM 1368 C CA . ASN A 1 182 ? 31.376 7.747 -41.704 1.00 84.19 182 ASN A CA 1
ATOM 1369 C C . ASN A 1 182 ? 29.954 7.844 -41.148 1.00 84.19 182 ASN A C 1
ATOM 1371 O O . ASN A 1 182 ? 28.980 7.798 -41.902 1.00 84.19 182 ASN A O 1
ATOM 1375 N N . VAL A 1 183 ? 29.835 8.049 -39.835 1.00 78.06 183 VAL A N 1
ATOM 1376 C CA . VAL A 1 183 ? 28.541 8.348 -39.195 1.00 78.06 183 VAL A CA 1
ATOM 1377 C C . VAL A 1 183 ? 27.894 9.584 -39.829 1.00 78.06 183 VAL A C 1
ATOM 1379 O O . VAL A 1 183 ? 26.689 9.588 -40.069 1.00 78.06 183 VAL A O 1
ATOM 1382 N N . SER A 1 184 ? 28.702 10.599 -40.160 1.00 80.06 184 SER A N 1
ATOM 1383 C CA . SER A 1 184 ? 28.271 11.842 -40.815 1.00 80.06 184 SER A CA 1
ATOM 1384 C C . SER A 1 184 ? 27.631 11.635 -42.187 1.00 80.06 184 SER A C 1
ATOM 1386 O O . SER A 1 184 ? 26.890 12.498 -42.644 1.00 80.06 184 SER A O 1
ATOM 1388 N N . ASP A 1 185 ? 27.910 10.505 -42.839 1.00 82.25 185 ASP A N 1
ATOM 1389 C CA . ASP A 1 185 ? 27.417 10.207 -44.185 1.00 82.25 185 ASP A CA 1
ATOM 1390 C C . ASP A 1 185 ? 26.072 9.465 -44.139 1.00 82.25 185 ASP A C 1
ATOM 1392 O O . ASP A 1 185 ? 25.428 9.253 -45.172 1.00 82.25 185 ASP A O 1
ATOM 1396 N N . LEU A 1 186 ? 25.631 9.035 -42.949 1.00 83.25 186 LEU A N 1
ATOM 1397 C CA . LEU A 1 186 ? 24.334 8.400 -42.786 1.00 83.25 186 LEU A CA 1
ATOM 1398 C C . LEU A 1 186 ? 23.218 9.438 -42.770 1.00 83.25 186 LEU A C 1
ATOM 1400 O O . LEU A 1 186 ? 23.245 10.420 -42.036 1.00 83.25 186 LEU A O 1
ATOM 1404 N N . THR A 1 187 ? 22.170 9.146 -43.529 1.00 83.25 187 THR A N 1
ATOM 1405 C CA . THR A 1 187 ? 20.946 9.943 -43.574 1.00 83.25 187 THR A CA 1
ATOM 1406 C C . THR A 1 187 ? 19.720 9.038 -43.502 1.00 83.25 187 THR A C 1
ATOM 1408 O O . THR A 1 187 ? 19.817 7.808 -43.626 1.00 83.25 187 THR A O 1
ATOM 1411 N N . GLY A 1 188 ? 18.557 9.639 -43.256 1.00 87.00 188 GLY A N 1
ATOM 1412 C CA . GLY A 1 188 ? 17.274 8.953 -43.247 1.00 87.00 188 GLY A CA 1
ATOM 1413 C C . GLY A 1 188 ? 17.221 7.709 -42.364 1.00 87.00 188 GLY A C 1
ATOM 1414 O O . GLY A 1 188 ? 17.751 7.667 -41.252 1.00 87.00 188 GLY A O 1
ATOM 1415 N N . THR A 1 189 ? 16.584 6.654 -42.874 1.00 85.44 189 THR A N 1
ATOM 1416 C CA . THR A 1 189 ? 16.387 5.394 -42.144 1.00 85.44 189 THR A CA 1
ATOM 1417 C C . THR A 1 189 ? 17.699 4.715 -41.742 1.00 85.44 189 THR A C 1
ATOM 1419 O O . THR A 1 189 ? 17.726 3.999 -40.742 1.00 85.44 189 THR A O 1
ATOM 1422 N N . ALA A 1 190 ? 18.790 4.917 -42.489 1.00 83.69 190 ALA A N 1
ATOM 1423 C CA . ALA A 1 190 ? 20.082 4.321 -42.153 1.00 83.69 190 ALA A CA 1
ATOM 1424 C C . ALA A 1 190 ? 20.665 4.932 -40.868 1.00 83.69 190 ALA A C 1
ATOM 1426 O O . ALA A 1 190 ? 21.115 4.190 -39.997 1.00 83.69 190 ALA A O 1
ATOM 1427 N N . TYR A 1 191 ? 20.584 6.259 -40.725 1.00 87.88 191 TYR A N 1
ATOM 1428 C CA . TYR A 1 191 ? 21.002 6.971 -39.514 1.00 87.88 191 TYR A CA 1
ATOM 1429 C C . TYR A 1 191 ? 20.167 6.560 -38.296 1.00 87.88 191 TYR A C 1
ATOM 1431 O O . TYR A 1 191 ? 20.715 6.202 -37.255 1.00 87.88 191 TYR A O 1
ATOM 1439 N N . ILE A 1 192 ? 18.841 6.514 -38.458 1.00 91.12 192 ILE A N 1
ATOM 1440 C CA . ILE A 1 192 ? 17.911 6.105 -37.396 1.00 91.12 192 ILE A CA 1
ATOM 1441 C C . ILE A 1 192 ? 18.242 4.692 -36.905 1.00 91.12 192 ILE A C 1
ATOM 1443 O O . ILE A 1 192 ? 18.396 4.473 -35.707 1.00 91.12 192 ILE A O 1
ATOM 1447 N N . LYS A 1 193 ? 18.403 3.729 -37.824 1.00 87.44 193 LYS A N 1
ATOM 1448 C CA . LYS A 1 193 ? 18.759 2.345 -37.473 1.00 87.44 193 LYS A CA 1
ATOM 1449 C C . LYS A 1 193 ? 20.083 2.264 -36.716 1.00 87.44 193 LYS A C 1
ATOM 1451 O O . LYS A 1 193 ? 20.175 1.487 -35.773 1.00 87.44 193 LYS A O 1
ATOM 1456 N N . TYR A 1 194 ? 21.079 3.060 -37.104 1.00 86.88 194 TYR A N 1
ATOM 1457 C CA . TYR A 1 194 ? 22.354 3.122 -36.392 1.00 86.88 194 TYR A CA 1
ATOM 1458 C C . TYR A 1 194 ? 22.172 3.597 -34.943 1.00 86.88 194 TYR A C 1
ATOM 1460 O O . TYR A 1 194 ? 22.610 2.900 -34.031 1.00 86.88 194 TYR A O 1
ATOM 1468 N N . ILE A 1 195 ? 21.467 4.710 -34.705 1.00 90.25 195 ILE A N 1
ATOM 1469 C CA . ILE A 1 195 ? 21.242 5.220 -33.339 1.00 90.25 195 ILE A CA 1
ATOM 1470 C C . ILE A 1 195 ? 20.466 4.216 -32.499 1.00 90.25 195 ILE A C 1
ATOM 1472 O O . ILE A 1 195 ? 20.860 3.913 -31.376 1.00 90.25 195 ILE A O 1
ATOM 1476 N N . LEU A 1 196 ? 19.383 3.671 -33.052 1.00 91.50 196 LEU A N 1
ATOM 1477 C CA . LEU A 1 196 ? 18.545 2.708 -32.349 1.00 91.50 196 LEU A CA 1
ATOM 1478 C C . LEU A 1 196 ? 19.290 1.408 -32.013 1.00 91.50 196 LEU A C 1
ATOM 1480 O O . LEU A 1 196 ? 18.974 0.770 -31.012 1.00 91.50 196 LEU A O 1
ATOM 1484 N N . ASN A 1 197 ? 20.263 1.002 -32.830 1.00 85.56 197 ASN A N 1
ATOM 1485 C CA . ASN A 1 197 ? 21.107 -0.156 -32.541 1.00 85.56 197 ASN A CA 1
ATOM 1486 C C . ASN A 1 197 ? 22.226 0.167 -31.544 1.00 85.56 197 ASN A C 1
ATOM 1488 O O . ASN A 1 197 ? 22.569 -0.689 -30.733 1.00 85.56 197 ASN A O 1
ATOM 1492 N N . LYS A 1 198 ? 22.797 1.377 -31.606 1.00 85.44 198 LYS A N 1
ATOM 1493 C CA . LYS A 1 198 ? 23.871 1.823 -30.710 1.00 85.44 198 LYS A CA 1
ATOM 1494 C C . LYS A 1 198 ? 23.368 2.084 -29.287 1.00 85.44 198 LYS A C 1
ATOM 1496 O O . LYS A 1 198 ? 24.052 1.717 -28.338 1.00 85.44 198 LYS A O 1
ATOM 1501 N N . GLY A 1 199 ? 22.187 2.688 -29.141 1.00 91.12 199 GLY A N 1
ATOM 1502 C CA . GLY A 1 199 ? 21.654 3.115 -27.845 1.00 91.12 199 GLY A CA 1
ATOM 1503 C C . GLY A 1 199 ? 22.480 4.233 -27.195 1.00 91.12 199 GLY A C 1
ATOM 1504 O O . GLY A 1 199 ? 23.202 4.969 -27.873 1.00 91.12 199 GLY A O 1
ATOM 1505 N N . GLY A 1 200 ? 22.375 4.350 -25.871 1.00 93.81 200 GLY A N 1
ATOM 1506 C CA . GLY A 1 200 ? 23.134 5.306 -25.061 1.00 93.81 200 GLY A CA 1
ATOM 1507 C C . GLY A 1 200 ? 22.449 6.666 -24.920 1.00 93.81 200 GLY A C 1
ATOM 1508 O O . GLY A 1 200 ? 21.228 6.765 -25.008 1.00 93.81 200 GLY A O 1
ATOM 1509 N N . LEU A 1 201 ? 23.226 7.718 -24.658 1.00 96.69 201 LEU A N 1
ATOM 1510 C CA . LEU A 1 201 ? 22.688 9.059 -24.417 1.00 96.69 201 LEU A CA 1
ATOM 1511 C C . LEU A 1 201 ? 22.206 9.712 -25.719 1.00 96.69 201 LEU A C 1
ATOM 1513 O O . LEU A 1 201 ? 22.971 9.851 -26.677 1.00 96.69 201 LEU A O 1
ATOM 1517 N N . VAL A 1 202 ? 20.950 10.155 -25.736 1.00 97.31 202 VAL A N 1
ATOM 1518 C CA . VAL A 1 202 ? 20.310 10.827 -26.870 1.00 97.31 202 VAL A CA 1
ATOM 1519 C C . VAL A 1 202 ? 19.565 12.092 -26.439 1.00 97.31 202 VAL A C 1
ATOM 1521 O O . VAL A 1 202 ? 19.095 12.204 -25.308 1.00 97.31 202 VAL A O 1
ATOM 1524 N N . ARG A 1 203 ? 19.430 13.041 -27.368 1.00 97.06 203 ARG A N 1
ATOM 1525 C CA . ARG A 1 203 ? 18.479 14.160 -27.301 1.00 97.06 203 ARG A CA 1
ATOM 1526 C C . ARG A 1 203 ? 17.391 13.969 -28.344 1.00 97.06 203 ARG A C 1
ATOM 1528 O O . ARG A 1 203 ? 17.663 13.457 -29.432 1.00 97.06 203 ARG A O 1
ATOM 1535 N N . LEU A 1 204 ? 16.186 14.410 -28.001 1.00 97.69 204 LEU A N 1
ATOM 1536 C CA . LEU A 1 204 ? 15.016 14.369 -28.868 1.00 97.69 204 LEU A CA 1
ATOM 1537 C C . LEU A 1 204 ? 14.530 15.796 -29.112 1.00 97.69 204 LEU A C 1
ATOM 1539 O O . LEU A 1 204 ? 14.020 16.410 -28.179 1.00 97.69 204 LEU A O 1
ATOM 1543 N N . ALA A 1 205 ? 14.683 16.315 -30.332 1.00 96.69 205 ALA A N 1
ATOM 1544 C CA . ALA A 1 205 ? 14.197 17.650 -30.691 1.00 96.69 205 ALA A CA 1
ATOM 1545 C C . ALA A 1 205 ? 12.991 17.546 -31.626 1.00 96.69 205 ALA A C 1
ATOM 1547 O O . ALA A 1 205 ? 12.974 16.725 -32.545 1.00 96.69 205 ALA A O 1
ATOM 1548 N N . ASN A 1 206 ? 11.964 18.356 -31.400 1.00 96.69 206 ASN A N 1
ATOM 1549 C CA . ASN A 1 206 ? 10.731 18.249 -32.169 1.00 96.69 206 ASN A CA 1
ATOM 1550 C C . ASN A 1 206 ? 10.853 18.911 -33.553 1.00 96.69 206 ASN A C 1
ATOM 1552 O O . ASN A 1 206 ? 11.432 19.983 -33.684 1.00 96.69 206 ASN A O 1
ATOM 1556 N N . ARG A 1 207 ? 10.278 18.325 -34.608 1.00 95.00 207 ARG A N 1
ATOM 1557 C CA . ARG A 1 207 ? 10.320 18.914 -35.958 1.00 95.00 207 ARG A CA 1
ATOM 1558 C C . ARG A 1 207 ? 9.490 20.191 -36.068 1.00 95.00 207 ARG A C 1
ATOM 1560 O O . ARG A 1 207 ? 9.920 21.112 -36.759 1.00 95.00 207 ARG A O 1
ATOM 1567 N N . ARG A 1 208 ? 8.316 20.248 -35.426 1.00 94.12 208 ARG A N 1
ATOM 1568 C CA . ARG A 1 208 ? 7.439 21.435 -35.430 1.00 94.12 208 ARG A CA 1
ATOM 1569 C C . ARG A 1 208 ? 8.137 22.628 -34.778 1.00 94.12 208 ARG A C 1
ATOM 1571 O O . ARG A 1 208 ? 8.015 23.748 -35.263 1.00 94.12 208 ARG A O 1
ATOM 1578 N N . LEU A 1 209 ? 8.875 22.371 -33.699 1.00 93.62 209 LEU A N 1
ATOM 1579 C CA . LEU A 1 209 ? 9.629 23.364 -32.935 1.00 93.62 209 LEU A CA 1
ATOM 1580 C C . LEU A 1 209 ? 11.072 22.870 -32.739 1.00 93.62 209 LEU A C 1
ATOM 1582 O O . LEU A 1 209 ? 11.378 22.271 -31.711 1.00 93.62 209 LEU A O 1
ATOM 1586 N N . PRO A 1 210 ? 11.972 23.107 -33.714 1.00 87.00 210 PRO A N 1
ATOM 1587 C CA . PRO A 1 210 ? 13.335 22.554 -33.714 1.00 87.00 210 PRO A CA 1
ATOM 1588 C C . PRO A 1 210 ? 14.223 23.003 -32.551 1.00 87.00 210 PRO A C 1
ATOM 1590 O O . PRO A 1 210 ? 15.261 22.400 -32.296 1.00 87.00 210 PRO A O 1
ATOM 1593 N N . ASN A 1 211 ? 13.837 24.075 -31.860 1.00 88.12 211 ASN A N 1
ATOM 1594 C CA . ASN A 1 211 ? 14.489 24.577 -30.656 1.00 88.12 211 ASN A CA 1
ATOM 1595 C C . ASN A 1 211 ? 13.889 23.999 -29.364 1.00 88.12 211 ASN A C 1
ATOM 1597 O O . ASN A 1 211 ? 14.292 24.446 -28.293 1.00 88.12 211 ASN A O 1
ATOM 1601 N N . ALA A 1 212 ? 12.937 23.066 -29.447 1.00 94.44 212 ALA A N 1
ATOM 1602 C CA . ALA A 1 212 ? 12.318 22.418 -28.301 1.00 94.44 212 ALA A CA 1
ATOM 1603 C C . ALA A 1 212 ? 12.802 20.966 -28.164 1.00 94.44 212 ALA A C 1
ATOM 1605 O O . ALA A 1 212 ? 12.532 20.124 -29.027 1.00 94.44 212 ALA A O 1
ATOM 1606 N N . ASN A 1 213 ? 13.493 20.679 -27.063 1.00 97.19 213 ASN A N 1
ATOM 1607 C CA . ASN A 1 213 ? 13.906 19.333 -26.687 1.00 97.19 213 ASN A CA 1
ATOM 1608 C C . ASN A 1 213 ? 12.881 18.701 -25.743 1.00 97.19 213 ASN A C 1
ATOM 1610 O O . ASN A 1 213 ? 12.284 19.385 -24.913 1.00 97.19 213 ASN A O 1
ATOM 1614 N N . LEU A 1 214 ? 12.717 17.381 -25.833 1.00 98.12 214 LEU A N 1
ATOM 1615 C CA . LEU A 1 214 ? 12.009 16.613 -24.815 1.00 98.12 214 LEU A CA 1
ATOM 1616 C C . LEU A 1 214 ? 12.832 16.606 -23.524 1.00 98.12 214 LEU A C 1
ATOM 1618 O O . LEU A 1 214 ? 13.962 16.113 -23.507 1.00 98.12 214 LEU A O 1
ATOM 1622 N N . ALA A 1 215 ? 12.241 17.086 -22.440 1.00 97.69 215 ALA A N 1
ATOM 1623 C CA . ALA A 1 215 ? 12.868 17.154 -21.133 1.00 97.69 215 ALA A CA 1
ATOM 1624 C C . ALA A 1 215 ? 11.959 16.596 -20.041 1.00 97.69 215 ALA A C 1
ATOM 1626 O O . ALA A 1 215 ? 10.746 16.502 -20.225 1.00 97.69 215 ALA A O 1
ATOM 1627 N N . GLN A 1 216 ? 12.540 16.283 -18.886 1.00 96.25 216 GLN A N 1
ATOM 1628 C CA . GLN A 1 216 ? 11.789 16.087 -17.650 1.00 96.25 216 GLN A CA 1
ATOM 1629 C C . GLN A 1 216 ? 12.085 17.222 -16.672 1.00 96.25 216 GLN A C 1
ATOM 1631 O O . GLN A 1 216 ? 13.222 17.383 -16.239 1.00 96.25 216 GLN A O 1
ATOM 1636 N N . ILE A 1 217 ? 11.056 17.974 -16.286 1.00 93.69 217 ILE A N 1
ATOM 1637 C CA . ILE A 1 217 ? 11.147 19.052 -15.300 1.00 93.69 217 ILE A CA 1
ATOM 1638 C C . ILE A 1 217 ? 10.230 18.703 -14.132 1.00 93.69 217 ILE A C 1
ATOM 1640 O O . ILE A 1 217 ? 9.013 18.625 -14.290 1.00 93.69 217 ILE A O 1
ATOM 1644 N N . GLY A 1 218 ? 10.825 18.475 -12.961 1.00 89.50 218 GLY A N 1
ATOM 1645 C CA . GLY A 1 218 ? 10.093 17.955 -11.810 1.00 89.50 218 GLY A CA 1
ATOM 1646 C C . GLY A 1 218 ? 9.476 16.587 -12.117 1.00 89.50 218 GLY A C 1
ATOM 1647 O O . GLY A 1 218 ? 10.174 15.647 -12.508 1.00 89.50 218 GLY A O 1
ATOM 1648 N N . ASP A 1 219 ? 8.162 16.494 -11.948 1.00 87.69 219 ASP A N 1
ATOM 1649 C CA . ASP A 1 219 ? 7.355 15.297 -12.185 1.00 87.69 219 ASP A CA 1
ATOM 1650 C C . ASP A 1 219 ? 6.739 15.239 -13.595 1.00 87.69 219 ASP A C 1
ATOM 1652 O O . ASP A 1 219 ? 6.003 14.303 -13.891 1.00 87.69 219 ASP A O 1
ATOM 1656 N N . GLN A 1 220 ? 7.039 16.201 -14.481 1.00 93.69 220 GLN A N 1
ATOM 1657 C CA . GLN A 1 220 ? 6.486 16.237 -15.837 1.00 93.69 220 GLN A CA 1
ATOM 1658 C C . GLN A 1 220 ? 7.552 16.014 -16.907 1.00 93.69 220 GLN A C 1
ATOM 1660 O O . GLN A 1 220 ? 8.615 16.639 -16.890 1.00 93.69 220 GLN A O 1
ATOM 1665 N N . ALA A 1 221 ? 7.224 15.209 -17.912 1.00 96.38 221 ALA A N 1
ATOM 1666 C CA . ALA A 1 221 ? 7.863 15.285 -19.216 1.00 96.38 221 ALA A CA 1
ATOM 1667 C C . ALA A 1 221 ? 7.188 16.374 -20.067 1.00 96.38 221 ALA A C 1
ATOM 1669 O O . ALA A 1 221 ? 5.960 16.471 -20.127 1.00 96.38 221 ALA A O 1
ATOM 1670 N N . GLN A 1 222 ? 7.998 17.212 -20.712 1.00 96.19 222 GLN A N 1
ATOM 1671 C CA . GLN A 1 222 ? 7.533 18.352 -21.501 1.00 96.19 222 GLN A CA 1
ATOM 1672 C C . GLN A 1 222 ? 8.564 18.800 -22.542 1.00 96.19 222 GLN A C 1
ATOM 1674 O O . GLN A 1 222 ? 9.730 18.408 -22.491 1.00 96.19 222 GLN A O 1
ATOM 1679 N N . GLY A 1 223 ? 8.139 19.637 -23.488 1.00 96.50 223 GLY A N 1
ATOM 1680 C CA . GLY A 1 223 ? 9.062 20.378 -24.348 1.00 96.50 223 GLY A CA 1
ATOM 1681 C C . GLY A 1 223 ? 9.704 21.551 -23.602 1.00 96.50 223 GLY A C 1
ATOM 1682 O O . GLY A 1 223 ? 9.034 22.267 -22.857 1.00 96.50 223 GLY A O 1
ATOM 1683 N N . THR A 1 224 ? 11.004 21.760 -23.793 1.00 96.88 224 THR A N 1
ATOM 1684 C CA . THR A 1 224 ? 11.730 22.921 -23.259 1.00 96.88 224 THR A CA 1
ATOM 1685 C C . THR A 1 224 ? 12.701 23.474 -24.289 1.00 96.88 224 THR A C 1
ATOM 1687 O O . THR A 1 224 ? 13.123 22.771 -25.205 1.00 96.88 224 THR A O 1
ATOM 1690 N N . GLN A 1 225 ? 13.084 24.744 -24.146 1.00 95.44 225 GLN A N 1
ATOM 1691 C CA . GLN A 1 225 ? 14.103 25.340 -25.007 1.00 95.44 225 GLN A CA 1
ATOM 1692 C C . GLN A 1 225 ? 15.409 24.534 -24.938 1.00 95.44 225 GLN A C 1
ATOM 1694 O O . GLN A 1 225 ? 15.897 24.226 -23.852 1.00 95.44 225 GLN A O 1
ATOM 1699 N N . ALA A 1 226 ? 15.984 24.225 -26.098 1.00 93.25 226 ALA A N 1
ATOM 1700 C CA . ALA A 1 226 ? 17.185 23.417 -26.226 1.00 93.25 226 ALA A CA 1
ATOM 1701 C C . ALA A 1 226 ? 18.376 24.039 -25.477 1.00 93.25 226 ALA A C 1
ATOM 1703 O O . ALA A 1 226 ? 18.736 25.193 -25.711 1.00 93.25 226 ALA A O 1
ATOM 1704 N N . GLN A 1 227 ? 18.992 23.250 -24.596 1.00 93.31 227 GLN A N 1
ATOM 1705 C CA . GLN A 1 227 ? 20.178 23.601 -23.816 1.00 93.31 227 GLN A CA 1
ATOM 1706 C C . GLN A 1 227 ? 21.180 22.441 -23.868 1.00 93.31 227 GLN A C 1
ATOM 1708 O O . GLN A 1 227 ? 20.874 21.313 -23.480 1.00 93.31 227 GLN A O 1
ATOM 1713 N N . GLU A 1 228 ? 22.400 22.696 -24.347 1.00 88.44 228 GLU A N 1
ATOM 1714 C CA . GLU A 1 228 ? 23.399 21.633 -24.542 1.00 88.44 228 GLU A CA 1
ATOM 1715 C C . GLU A 1 228 ? 23.921 21.033 -23.229 1.00 88.44 228 GLU A C 1
ATOM 1717 O O . GLU A 1 228 ? 24.270 19.854 -23.184 1.00 88.44 228 GLU A O 1
ATOM 1722 N N . SER A 1 229 ? 23.971 21.809 -22.148 1.00 91.31 229 SER A N 1
ATOM 1723 C CA . SER A 1 229 ? 24.499 21.368 -20.851 1.00 91.31 229 SER A CA 1
ATOM 1724 C C . SER A 1 229 ? 23.432 20.821 -19.898 1.00 91.31 229 SER A C 1
ATOM 1726 O O . SER A 1 229 ? 23.745 20.537 -18.746 1.00 91.31 229 SER A O 1
ATOM 1728 N N . ASP A 1 230 ? 22.181 20.688 -20.341 1.00 94.62 230 ASP A N 1
ATOM 1729 C CA . ASP A 1 230 ? 21.073 20.283 -19.478 1.00 94.62 230 ASP A CA 1
ATOM 1730 C C . ASP A 1 230 ? 20.808 18.771 -19.561 1.00 94.62 230 ASP A C 1
ATOM 1732 O O . ASP A 1 230 ? 20.328 18.259 -20.577 1.00 94.62 230 ASP A O 1
ATOM 1736 N N . LEU A 1 231 ? 21.109 18.047 -18.476 1.00 94.62 231 LEU A N 1
ATOM 1737 C CA . LEU A 1 231 ? 20.836 16.609 -18.357 1.00 94.62 231 LEU A CA 1
ATOM 1738 C C . LEU A 1 231 ? 19.338 16.290 -18.320 1.00 94.62 231 LEU A C 1
ATOM 1740 O O . LEU A 1 231 ? 18.962 15.178 -18.685 1.00 94.62 231 LEU A O 1
ATOM 1744 N N . ALA A 1 232 ? 18.475 17.242 -17.943 1.00 96.56 232 ALA A N 1
ATOM 1745 C CA . ALA A 1 232 ? 17.029 17.042 -17.983 1.00 96.56 232 ALA A CA 1
ATOM 1746 C C . ALA A 1 232 ? 16.513 16.815 -19.411 1.00 96.56 232 ALA A C 1
ATOM 1748 O O . ALA A 1 232 ? 15.453 16.216 -19.577 1.00 96.56 232 ALA A O 1
ATOM 1749 N N . GLN A 1 233 ? 17.266 17.247 -20.430 1.00 97.31 233 GLN A N 1
ATOM 1750 C CA . GLN A 1 233 ? 16.950 17.090 -21.856 1.00 97.31 233 GLN A CA 1
ATOM 1751 C C . GLN A 1 233 ? 17.603 15.853 -22.490 1.00 97.31 233 GLN A C 1
ATOM 1753 O O . GLN A 1 233 ? 17.465 15.619 -23.693 1.00 97.31 233 GLN A O 1
ATOM 1758 N N . VAL A 1 234 ? 18.361 15.080 -21.710 1.00 97.94 234 VAL A N 1
ATOM 1759 C CA . VAL A 1 234 ? 19.103 13.908 -22.179 1.00 97.94 234 VAL A CA 1
ATOM 1760 C C . VAL A 1 234 ? 18.404 12.641 -21.704 1.00 97.94 234 VAL A C 1
ATOM 1762 O O . VAL A 1 234 ? 17.970 12.537 -20.558 1.00 97.94 234 VAL A O 1
ATOM 1765 N N . TRP A 1 235 ? 18.318 11.655 -22.591 1.00 97.88 235 TRP A N 1
ATOM 1766 C CA . TRP A 1 235 ? 17.674 10.375 -22.331 1.00 97.88 235 TRP A CA 1
ATOM 1767 C C . TRP A 1 235 ? 18.636 9.227 -22.634 1.00 97.88 235 TRP A C 1
ATOM 1769 O O . TRP A 1 235 ? 19.334 9.241 -23.643 1.00 97.88 235 TRP A O 1
ATOM 1779 N N . ILE A 1 236 ? 18.667 8.217 -21.774 1.00 96.75 236 ILE A N 1
ATOM 1780 C CA . ILE A 1 236 ? 19.337 6.941 -22.000 1.00 96.75 236 ILE A CA 1
ATOM 1781 C C . ILE A 1 236 ? 18.387 6.072 -22.829 1.00 96.75 236 ILE A C 1
ATOM 1783 O O . ILE A 1 236 ? 17.332 5.648 -22.350 1.00 96.75 236 ILE A O 1
ATOM 1787 N N . LEU A 1 237 ? 18.759 5.826 -24.081 1.00 96.75 237 LEU A N 1
ATOM 1788 C CA . LEU A 1 237 ? 18.081 4.922 -25.000 1.00 96.75 237 LEU A CA 1
ATOM 1789 C C . LEU A 1 237 ? 18.622 3.501 -24.822 1.00 96.75 237 LEU A C 1
ATOM 1791 O O . LEU A 1 237 ? 19.797 3.236 -25.086 1.00 96.75 237 LEU A O 1
ATOM 1795 N N . ALA A 1 238 ? 17.744 2.572 -24.455 1.00 93.06 238 ALA A N 1
ATOM 1796 C CA . ALA A 1 238 ? 18.073 1.155 -24.332 1.00 93.06 238 ALA A CA 1
ATOM 1797 C C . ALA A 1 238 ? 17.043 0.273 -25.049 1.00 93.06 238 ALA A C 1
ATOM 1799 O O . ALA A 1 238 ? 15.881 0.649 -25.211 1.00 93.06 238 ALA A O 1
ATOM 1800 N N . LYS A 1 239 ? 17.470 -0.918 -25.482 1.00 89.75 239 LYS A N 1
ATOM 1801 C CA . LYS A 1 239 ? 16.568 -1.950 -26.008 1.00 89.75 239 LYS A CA 1
ATOM 1802 C C . LYS A 1 239 ? 15.712 -2.531 -24.883 1.00 89.75 239 LYS A C 1
ATOM 1804 O O . LYS A 1 239 ? 16.236 -2.864 -23.825 1.00 89.75 239 LYS A O 1
ATOM 1809 N N . ASN A 1 240 ? 14.420 -2.709 -25.145 1.00 85.31 240 ASN A N 1
ATOM 1810 C CA . ASN A 1 240 ? 13.472 -3.306 -24.206 1.00 85.31 240 ASN A CA 1
ATOM 1811 C C . ASN A 1 240 ? 12.561 -4.295 -24.950 1.00 85.31 240 ASN A C 1
ATOM 1813 O O . ASN A 1 240 ? 11.552 -3.910 -25.542 1.00 85.31 240 ASN A O 1
ATOM 1817 N N . GLY A 1 241 ? 12.962 -5.570 -24.981 1.00 86.12 241 GLY A N 1
ATOM 1818 C CA . GLY A 1 241 ? 12.301 -6.594 -25.793 1.00 86.12 241 GLY A CA 1
ATOM 1819 C C . GLY A 1 241 ? 12.360 -6.274 -27.291 1.00 86.12 241 GLY A C 1
ATOM 1820 O O . GLY A 1 241 ? 13.432 -6.032 -27.849 1.00 86.12 241 GLY A O 1
ATOM 1821 N N . ASP A 1 242 ? 11.197 -6.274 -27.938 1.00 88.94 242 ASP A N 1
ATOM 1822 C CA . ASP A 1 242 ? 10.994 -5.866 -29.332 1.00 88.94 242 ASP A CA 1
ATOM 1823 C C . ASP A 1 242 ? 11.006 -4.336 -29.533 1.00 88.94 242 ASP A C 1
ATOM 1825 O O . ASP A 1 242 ? 11.182 -3.867 -30.658 1.00 88.94 242 ASP A O 1
ATOM 1829 N N . GLY A 1 243 ? 10.888 -3.562 -28.451 1.00 93.81 243 GLY A N 1
ATOM 1830 C CA . GLY A 1 243 ? 10.895 -2.101 -28.447 1.00 93.81 243 GLY A CA 1
ATOM 1831 C C . GLY A 1 243 ? 12.130 -1.492 -27.775 1.00 93.81 243 GLY A C 1
ATOM 1832 O O . GLY A 1 243 ? 13.246 -2.024 -27.829 1.00 93.81 243 GLY A O 1
ATOM 1833 N N . TYR A 1 244 ? 11.915 -0.338 -27.151 1.00 95.94 244 TYR A N 1
ATOM 1834 C CA . TYR A 1 244 ? 12.920 0.503 -26.507 1.00 95.94 244 TYR A CA 1
ATOM 1835 C C . TYR A 1 244 ? 12.406 1.036 -25.168 1.00 95.94 244 TYR A C 1
ATOM 1837 O O . TYR A 1 244 ? 11.216 0.963 -24.874 1.00 95.94 244 TYR A O 1
ATOM 1845 N N . SER A 1 245 ? 13.303 1.594 -24.368 1.00 94.88 245 SER A N 1
ATOM 1846 C CA . SER A 1 245 ? 12.982 2.437 -23.218 1.00 94.88 245 SER A CA 1
ATOM 1847 C C . SER A 1 245 ? 13.808 3.717 -23.290 1.00 94.88 245 SER A C 1
ATOM 1849 O O . SER A 1 245 ? 14.980 3.668 -23.673 1.00 94.88 245 SER A O 1
ATOM 1851 N N . LEU A 1 246 ? 13.214 4.840 -22.891 1.00 96.94 246 LEU A N 1
ATOM 1852 C CA . LEU A 1 246 ? 13.899 6.121 -22.730 1.00 96.94 246 LEU A CA 1
ATOM 1853 C C . LEU A 1 246 ? 13.900 6.478 -21.247 1.00 96.94 246 LEU A C 1
ATOM 1855 O O . LEU A 1 246 ? 12.837 6.689 -20.673 1.00 96.94 246 LEU A O 1
ATOM 1859 N N . ARG A 1 247 ? 15.080 6.537 -20.630 1.00 95.06 247 ARG A N 1
ATOM 1860 C CA . ARG A 1 247 ? 15.250 6.914 -19.220 1.00 95.06 247 ARG A CA 1
ATOM 1861 C C . ARG A 1 247 ? 15.883 8.291 -19.127 1.00 95.06 247 ARG A C 1
ATOM 1863 O O . ARG A 1 247 ? 16.939 8.502 -19.704 1.00 95.06 247 ARG A O 1
ATOM 1870 N N . ASN A 1 248 ? 15.269 9.229 -18.430 1.00 96.31 248 ASN A N 1
ATOM 1871 C CA . ASN A 1 248 ? 15.814 10.564 -18.281 1.00 96.31 248 ASN A CA 1
ATOM 1872 C C . ASN A 1 248 ? 17.149 10.519 -17.519 1.00 96.31 248 ASN A C 1
ATOM 1874 O O . ASN A 1 248 ? 17.259 9.866 -16.480 1.00 96.31 248 ASN A O 1
ATOM 1878 N N . ALA A 1 249 ? 18.167 11.195 -18.047 1.00 95.06 249 ALA A N 1
ATOM 1879 C CA . ALA A 1 249 ? 19.527 11.141 -17.527 1.00 95.06 249 ALA A CA 1
ATOM 1880 C C . ALA A 1 249 ? 19.715 11.924 -16.217 1.00 95.06 249 ALA A C 1
ATOM 1882 O O . ALA A 1 249 ? 20.664 11.639 -15.491 1.00 95.06 249 ALA A O 1
ATOM 1883 N N . SER A 1 250 ? 18.844 12.890 -15.894 1.00 93.38 250 SER A N 1
ATOM 1884 C CA . SER A 1 250 ? 18.934 13.640 -14.633 1.00 93.38 250 SER A CA 1
ATOM 1885 C C . SER A 1 250 ? 18.154 12.980 -13.497 1.00 93.38 250 SER A C 1
ATOM 1887 O O . SER A 1 250 ? 18.616 12.982 -12.358 1.00 93.38 250 SER A O 1
ATOM 1889 N N . THR A 1 251 ? 16.988 12.397 -13.791 1.00 91.06 251 THR A N 1
ATOM 1890 C CA . THR A 1 251 ? 16.079 11.861 -12.760 1.00 91.06 251 THR A CA 1
ATOM 1891 C C . THR A 1 251 ? 16.104 10.338 -12.649 1.00 91.06 251 THR A C 1
ATOM 1893 O O . THR A 1 251 ? 15.674 9.784 -11.639 1.00 91.06 251 THR A O 1
ATOM 1896 N N . GLY A 1 252 ? 16.535 9.636 -13.700 1.00 90.00 252 GLY A N 1
ATOM 1897 C CA . GLY A 1 252 ? 16.437 8.182 -13.794 1.00 90.00 252 GLY A CA 1
ATOM 1898 C C . GLY A 1 252 ? 15.008 7.661 -13.987 1.00 90.00 252 GLY A C 1
ATOM 1899 O O . GLY A 1 252 ? 14.809 6.446 -13.927 1.00 90.00 252 GLY A O 1
ATOM 1900 N N . SER A 1 253 ? 14.020 8.529 -14.216 1.00 90.88 253 SER A N 1
ATOM 1901 C CA . SER A 1 253 ? 12.645 8.119 -14.532 1.00 90.88 253 SER A CA 1
ATOM 1902 C C . SER A 1 253 ? 12.511 7.783 -16.017 1.00 90.88 253 SER A C 1
ATOM 1904 O O . SER A 1 253 ? 13.241 8.306 -16.852 1.00 90.88 253 SER A O 1
ATOM 1906 N N . TYR A 1 254 ? 11.593 6.899 -16.369 1.00 92.81 254 TYR A N 1
ATOM 1907 C CA . TYR A 1 254 ? 11.339 6.470 -17.735 1.00 92.81 254 TYR A CA 1
ATOM 1908 C C . TYR A 1 254 ? 10.229 7.298 -18.365 1.00 92.81 254 TYR A C 1
ATOM 1910 O O . TYR A 1 254 ? 9.248 7.626 -17.704 1.00 92.81 254 TYR A O 1
ATOM 1918 N N . LEU A 1 255 ? 10.361 7.609 -19.653 1.00 95.56 255 LEU A N 1
ATOM 1919 C CA . LEU A 1 255 ? 9.259 8.157 -20.429 1.00 95.56 255 LEU A CA 1
ATOM 1920 C C . LEU A 1 255 ? 8.128 7.126 -20.425 1.00 95.56 255 LEU A C 1
ATOM 1922 O O . LEU A 1 255 ? 8.279 6.040 -20.987 1.00 95.56 255 LEU A O 1
ATOM 1926 N N . ASP A 1 256 ? 7.027 7.466 -19.769 1.00 92.06 256 ASP A N 1
ATOM 1927 C CA . ASP A 1 256 ? 5.802 6.683 -19.811 1.00 92.06 256 ASP A CA 1
ATOM 1928 C C . ASP A 1 256 ? 4.891 7.248 -20.889 1.00 92.06 256 ASP A C 1
ATOM 1930 O O . ASP A 1 256 ? 4.997 8.414 -21.246 1.00 92.06 256 ASP A O 1
ATOM 1934 N N . SER A 1 257 ? 3.998 6.421 -21.405 1.00 83.69 257 SER A N 1
ATOM 1935 C CA . SER A 1 257 ? 2.913 6.855 -22.265 1.00 83.69 257 SER A CA 1
ATOM 1936 C C . SER A 1 257 ? 1.619 7.166 -21.525 1.00 83.69 257 SER A C 1
ATOM 1938 O O . SER A 1 257 ? 0.718 7.787 -22.102 1.00 83.69 257 SER A O 1
ATOM 1940 N N . GLU A 1 258 ? 1.518 6.747 -20.264 1.00 79.50 258 GLU A N 1
ATOM 1941 C CA . GLU A 1 258 ? 0.429 7.138 -19.384 1.00 79.50 258 GLU A CA 1
ATOM 1942 C C . GLU A 1 258 ? 0.331 8.662 -19.276 1.00 79.50 258 GLU A C 1
ATOM 1944 O O . GLU A 1 258 ? 1.305 9.403 -19.452 1.00 79.50 258 GLU A O 1
ATOM 1949 N N . SER A 1 259 ? -0.886 9.153 -19.040 1.00 85.69 259 SER A N 1
ATOM 1950 C CA . SER A 1 259 ? -1.158 10.594 -18.954 1.00 85.69 259 SER A CA 1
ATOM 1951 C C . SER A 1 259 ? -0.583 11.388 -20.134 1.00 85.69 259 SER A C 1
ATOM 1953 O O . SER A 1 259 ? 0.008 12.452 -19.955 1.00 85.69 259 SER A O 1
ATOM 1955 N N . ASN A 1 260 ? -0.757 10.885 -21.363 1.00 89.62 260 ASN A N 1
ATOM 1956 C CA . ASN A 1 260 ? -0.372 11.613 -22.575 1.00 89.62 260 ASN A CA 1
ATOM 1957 C C . ASN A 1 260 ? 1.141 11.894 -22.687 1.00 89.62 260 ASN A C 1
ATOM 1959 O O . ASN A 1 260 ? 1.548 12.940 -23.188 1.00 89.62 260 ASN A O 1
ATOM 1963 N N . PHE A 1 261 ? 1.965 10.947 -22.230 1.00 93.19 261 PHE A N 1
ATOM 1964 C CA . PHE A 1 261 ? 3.421 11.072 -22.116 1.00 93.19 261 PHE A CA 1
ATOM 1965 C C . PHE A 1 261 ? 3.926 12.130 -21.128 1.00 93.19 261 PHE A C 1
ATOM 1967 O O . PHE A 1 261 ? 5.102 12.483 -21.158 1.00 93.19 261 PHE A O 1
ATOM 1974 N N . ARG A 1 262 ? 3.063 12.657 -20.253 1.00 92.81 262 ARG A N 1
ATOM 1975 C CA . ARG A 1 262 ? 3.443 13.731 -19.325 1.00 92.81 262 ARG A CA 1
ATOM 1976 C C . ARG A 1 262 ? 3.993 13.237 -18.006 1.00 92.81 262 ARG A C 1
ATOM 1978 O O . ARG A 1 262 ? 4.737 13.979 -17.390 1.00 92.81 262 ARG A O 1
ATOM 1985 N N . GLN A 1 263 ? 3.634 12.035 -17.568 1.00 91.06 263 GLN A N 1
ATOM 1986 C CA . GLN A 1 263 ? 3.992 11.516 -16.249 1.00 91.06 263 GLN A CA 1
ATOM 1987 C C . GLN A 1 263 ? 5.078 10.450 -16.386 1.00 91.06 263 GLN A C 1
ATOM 1989 O O . GLN A 1 263 ? 4.770 9.343 -16.814 1.00 91.06 263 GLN A O 1
ATOM 1994 N N . PRO A 1 264 ? 6.349 10.745 -16.070 1.00 90.94 264 PRO A N 1
ATOM 1995 C CA . PRO A 1 264 ? 7.412 9.755 -16.122 1.00 90.94 264 PRO A CA 1
ATOM 1996 C C . PRO A 1 264 ? 7.181 8.619 -15.120 1.00 90.94 264 PRO A C 1
ATOM 1998 O O . PRO A 1 264 ? 6.716 8.826 -14.001 1.00 90.94 264 PRO A O 1
ATOM 2001 N N . SER A 1 265 ? 7.580 7.409 -15.499 1.00 84.62 265 SER A N 1
ATOM 2002 C CA . SER A 1 265 ? 7.496 6.219 -14.658 1.00 84.62 265 SER A CA 1
ATOM 2003 C C . SER A 1 265 ? 8.783 5.978 -13.885 1.00 84.62 265 SER A C 1
ATOM 2005 O O . SER A 1 265 ? 9.886 6.255 -14.342 1.00 84.62 265 SER A O 1
ATOM 2007 N N . SER A 1 266 ? 8.672 5.344 -12.725 1.00 77.44 266 SER A N 1
ATOM 2008 C CA . SER A 1 266 ? 9.844 4.850 -11.985 1.00 77.44 266 SER A CA 1
ATOM 2009 C C . SER A 1 266 ? 10.338 3.483 -12.476 1.00 77.44 266 SER A C 1
ATOM 2011 O O . SER A 1 266 ? 11.398 3.033 -12.045 1.00 77.44 266 SER A O 1
ATOM 2013 N N . SER A 1 267 ? 9.582 2.814 -13.352 1.00 77.12 267 SER A N 1
ATOM 2014 C CA . SER A 1 267 ? 9.929 1.504 -13.919 1.00 77.12 267 SER A CA 1
ATOM 2015 C C . SER A 1 267 ? 10.117 1.604 -15.426 1.00 77.12 267 SER A C 1
ATOM 2017 O O . SER A 1 267 ? 9.552 2.487 -16.063 1.00 77.12 267 SER A O 1
ATOM 2019 N N . ALA A 1 268 ? 10.902 0.694 -16.005 1.00 84.00 268 ALA A N 1
ATOM 2020 C CA . ALA A 1 268 ? 11.148 0.690 -17.440 1.00 84.00 268 ALA A CA 1
ATOM 2021 C C . ALA A 1 268 ? 9.849 0.486 -18.231 1.00 84.00 268 ALA A C 1
ATOM 2023 O O . ALA A 1 268 ? 9.204 -0.556 -18.116 1.00 84.00 268 ALA A O 1
ATOM 2024 N N . VAL A 1 269 ? 9.503 1.465 -19.066 1.00 86.94 269 VAL A N 1
ATOM 2025 C CA . VAL A 1 269 ? 8.346 1.407 -19.967 1.00 86.94 269 VAL A CA 1
ATOM 2026 C C . VAL A 1 269 ? 8.822 1.013 -21.358 1.00 86.94 269 VAL A C 1
ATOM 2028 O O . VAL A 1 269 ? 9.836 1.517 -21.852 1.00 86.94 269 VAL A O 1
ATOM 2031 N N . LYS A 1 270 ? 8.115 0.067 -21.982 1.00 92.75 270 LYS A N 1
ATOM 2032 C CA . LYS A 1 270 ? 8.375 -0.326 -23.366 1.00 92.75 270 LYS A CA 1
ATOM 2033 C C . LYS A 1 270 ? 7.658 0.637 -24.308 1.00 92.75 270 LYS A C 1
ATOM 2035 O O . LYS A 1 270 ? 6.449 0.797 -24.218 1.00 92.75 270 LYS A O 1
ATOM 2040 N N . ILE A 1 271 ? 8.413 1.225 -25.224 1.00 95.62 271 ILE A N 1
ATOM 2041 C CA . ILE A 1 271 ? 7.934 2.106 -26.290 1.00 95.62 271 ILE A CA 1
ATOM 2042 C C . ILE A 1 271 ? 8.478 1.633 -27.637 1.00 95.62 271 ILE A C 1
ATOM 2044 O O . ILE A 1 271 ? 9.522 0.980 -27.722 1.00 95.62 271 ILE A O 1
ATOM 2048 N N . TYR A 1 272 ? 7.790 1.994 -28.708 1.00 96.81 272 TYR A N 1
ATOM 2049 C CA . TYR A 1 272 ? 8.166 1.652 -30.072 1.00 96.81 272 TYR A CA 1
ATOM 2050 C C . TYR A 1 272 ? 8.705 2.887 -30.782 1.00 96.81 272 TYR A C 1
ATOM 2052 O O . TYR A 1 272 ? 8.110 3.959 -30.715 1.00 96.81 272 TYR A O 1
ATOM 2060 N N . ILE A 1 273 ? 9.847 2.753 -31.461 1.00 97.00 273 ILE A N 1
ATOM 2061 C CA . ILE A 1 273 ? 10.479 3.854 -32.197 1.00 97.00 273 ILE A CA 1
ATOM 2062 C C . ILE A 1 273 ? 10.723 3.406 -33.634 1.00 97.00 273 ILE A C 1
ATOM 2064 O O . ILE A 1 273 ? 11.372 2.384 -33.861 1.00 97.00 273 ILE A O 1
ATOM 2068 N N . GLN A 1 274 ? 10.222 4.176 -34.601 1.00 93.62 274 GLN A N 1
ATOM 2069 C CA . GLN A 1 274 ? 10.419 3.911 -36.028 1.00 93.62 274 GLN A CA 1
ATOM 2070 C C . GLN A 1 274 ? 10.767 5.177 -36.806 1.00 93.62 274 GLN A C 1
ATOM 2072 O O . GLN A 1 274 ? 10.585 6.290 -36.317 1.00 93.62 274 GLN A O 1
ATOM 2077 N N . ALA A 1 275 ? 11.237 5.007 -38.045 1.00 94.25 275 ALA A N 1
ATOM 2078 C CA . ALA A 1 275 ? 11.390 6.126 -38.966 1.00 94.25 275 ALA A CA 1
ATOM 2079 C C . ALA A 1 275 ? 10.022 6.729 -39.298 1.00 94.25 275 ALA A C 1
ATOM 2081 O O . ALA A 1 275 ? 9.109 6.004 -39.686 1.00 94.25 275 ALA A O 1
ATOM 2082 N N . SER A 1 276 ? 9.906 8.049 -39.170 1.00 94.00 276 SER A N 1
ATOM 2083 C CA . SER A 1 276 ? 8.664 8.760 -39.456 1.00 94.00 276 SER A CA 1
ATOM 2084 C C . SER A 1 276 ? 8.194 8.501 -40.896 1.00 94.00 276 SER A C 1
ATOM 2086 O O . SER A 1 276 ? 9.011 8.582 -41.824 1.00 94.00 276 SER A O 1
ATOM 2088 N N . PRO A 1 277 ? 6.890 8.241 -41.114 1.00 90.44 277 PRO A N 1
ATOM 2089 C CA . PRO A 1 277 ? 6.303 8.137 -42.444 1.00 90.44 277 PRO A CA 1
ATOM 2090 C C . PRO A 1 277 ? 6.281 9.492 -43.171 1.00 90.44 277 PRO A C 1
ATOM 2092 O O . PRO A 1 277 ? 6.106 9.525 -44.384 1.00 90.44 277 PRO A O 1
ATOM 2095 N N . ASN A 1 278 ? 6.508 10.601 -42.455 1.00 89.56 278 ASN A N 1
ATOM 2096 C CA . ASN A 1 278 ? 6.606 11.955 -43.008 1.00 89.56 278 ASN A CA 1
ATOM 2097 C C . ASN A 1 278 ? 8.024 12.283 -43.508 1.00 89.56 278 ASN A C 1
ATOM 2099 O O . ASN A 1 278 ? 8.305 13.430 -43.885 1.00 89.56 278 ASN A O 1
ATOM 2103 N N . ASN A 1 279 ? 8.945 11.315 -43.452 1.00 91.19 279 ASN A N 1
ATOM 2104 C CA . ASN A 1 279 ? 10.282 11.485 -43.991 1.00 91.19 279 ASN A CA 1
ATOM 2105 C C . ASN A 1 279 ? 10.252 11.560 -45.523 1.00 91.19 279 ASN A C 1
ATOM 2107 O O . ASN A 1 279 ? 9.560 10.795 -46.189 1.00 91.19 279 ASN A O 1
ATOM 2111 N N . THR A 1 280 ? 11.058 12.456 -46.092 1.00 85.19 280 THR A N 1
ATOM 2112 C CA . THR A 1 280 ? 11.246 12.593 -47.542 1.00 85.19 280 THR A CA 1
ATOM 2113 C C . THR A 1 280 ? 12.737 12.606 -47.853 1.00 85.19 280 THR A C 1
ATOM 2115 O O . THR A 1 280 ? 13.512 13.306 -47.200 1.00 85.19 280 THR A O 1
ATOM 2118 N N . GLY A 1 281 ? 13.157 11.804 -48.834 1.00 82.06 281 GLY A N 1
ATOM 2119 C CA . GLY A 1 281 ? 14.563 11.702 -49.228 1.00 82.06 281 GLY A CA 1
ATOM 2120 C C . GLY A 1 281 ? 15.476 11.291 -48.067 1.00 82.06 281 GLY A C 1
ATOM 2121 O O . GLY A 1 281 ? 15.472 10.139 -47.641 1.00 82.06 281 GLY A O 1
ATOM 2122 N N . THR A 1 282 ? 16.278 12.237 -47.581 1.00 82.56 282 THR A N 1
ATOM 2123 C CA . THR A 1 282 ? 17.346 12.038 -46.588 1.00 82.56 282 THR A CA 1
ATOM 2124 C C . THR A 1 282 ? 16.950 12.402 -45.151 1.00 82.56 282 THR A C 1
ATOM 2126 O O . THR A 1 282 ? 17.793 12.314 -44.258 1.00 82.56 282 THR A O 1
ATOM 2129 N N . SER A 1 283 ? 15.701 12.803 -44.888 1.00 88.62 283 SER A N 1
ATOM 2130 C CA . SER A 1 283 ? 15.281 13.217 -43.541 1.00 88.62 283 SER A CA 1
ATOM 2131 C C . SER A 1 283 ? 15.213 12.048 -42.551 1.00 88.62 283 SER A C 1
ATOM 2133 O O . SER A 1 283 ? 14.728 10.968 -42.888 1.00 88.62 283 SER A O 1
ATOM 2135 N N . SER A 1 284 ? 15.665 12.284 -41.318 1.00 91.88 284 SER A N 1
ATOM 2136 C CA . SER A 1 284 ? 15.927 11.251 -40.300 1.00 91.88 284 SER A CA 1
ATOM 2137 C C . SER A 1 284 ? 15.016 11.350 -39.066 1.00 91.88 284 SER A C 1
ATOM 2139 O O . SER A 1 284 ? 15.435 10.999 -37.963 1.00 91.88 284 SER A O 1
ATOM 2141 N N . TYR A 1 285 ? 13.781 11.831 -39.221 1.00 95.62 285 TYR A N 1
ATOM 2142 C CA . TYR A 1 285 ? 12.850 11.943 -38.096 1.00 95.62 285 TYR A CA 1
ATOM 2143 C C . TYR A 1 285 ? 12.332 10.572 -37.656 1.00 95.62 285 TYR A C 1
ATOM 2145 O O . TYR A 1 285 ? 12.141 9.672 -38.480 1.00 95.62 285 TYR A O 1
ATOM 2153 N N . VAL A 1 286 ? 12.060 10.431 -36.365 1.00 97.38 286 VAL A N 1
ATOM 2154 C CA . VAL A 1 286 ? 11.438 9.261 -35.750 1.00 97.38 286 VAL A CA 1
ATOM 2155 C C . VAL A 1 286 ? 10.061 9.604 -35.199 1.00 97.38 286 VAL A C 1
ATOM 2157 O O . VAL A 1 286 ? 9.805 10.745 -34.817 1.00 97.38 286 VAL A O 1
ATOM 2160 N N . ASN A 1 287 ? 9.192 8.601 -35.115 1.00 97.38 287 ASN A N 1
ATOM 2161 C CA . ASN A 1 287 ? 8.039 8.648 -34.222 1.00 97.38 287 ASN A CA 1
ATOM 2162 C C . ASN A 1 287 ? 8.276 7.715 -33.035 1.00 97.38 287 ASN A C 1
ATOM 2164 O O . ASN A 1 287 ? 8.921 6.675 -33.182 1.00 97.38 287 ASN A O 1
ATOM 2168 N N . ILE A 1 288 ? 7.721 8.083 -31.883 1.00 97.81 288 ILE A N 1
ATOM 2169 C CA . ILE A 1 288 ? 7.759 7.310 -30.640 1.00 97.81 288 ILE A CA 1
ATOM 2170 C C . ILE A 1 288 ? 6.312 6.969 -30.284 1.00 97.81 288 ILE A C 1
ATOM 2172 O O . ILE A 1 288 ? 5.495 7.881 -30.203 1.00 97.81 288 ILE A O 1
ATOM 2176 N N . SER A 1 289 ? 5.990 5.690 -30.113 1.00 95.25 289 SER A N 1
ATOM 2177 C CA . SER A 1 289 ? 4.624 5.166 -29.996 1.00 95.25 289 SER A CA 1
ATOM 2178 C C . SER A 1 289 ? 4.476 4.203 -28.823 1.00 95.25 289 SER A C 1
ATOM 2180 O O . SER A 1 289 ? 5.446 3.569 -28.399 1.00 95.25 289 SER A O 1
ATOM 2182 N N . THR A 1 290 ? 3.247 4.075 -28.325 1.00 90.44 290 THR A N 1
ATOM 2183 C CA . THR A 1 290 ? 2.857 3.043 -27.349 1.00 90.44 290 THR A CA 1
ATOM 2184 C C . THR A 1 290 ? 2.622 1.688 -27.998 1.00 90.44 290 THR A C 1
ATOM 2186 O O . THR A 1 290 ? 2.876 0.663 -27.377 1.00 90.44 290 THR A O 1
ATOM 2189 N N . GLU A 1 291 ? 2.216 1.694 -29.269 1.00 92.81 291 GLU A N 1
ATOM 2190 C CA . GLU A 1 291 ? 1.861 0.502 -30.036 1.00 92.81 291 GLU A CA 1
ATOM 2191 C C . GLU A 1 291 ? 2.883 0.210 -31.133 1.00 92.81 291 GLU A C 1
ATOM 2193 O O . GLU A 1 291 ? 3.452 1.127 -31.740 1.00 92.81 291 GLU A O 1
ATOM 2198 N N . ALA A 1 292 ? 3.083 -1.079 -31.411 1.00 94.38 292 ALA A N 1
ATOM 2199 C CA . ALA A 1 292 ? 4.049 -1.560 -32.395 1.00 94.38 292 ALA A CA 1
ATOM 2200 C C . ALA A 1 292 ? 3.638 -1.284 -33.850 1.00 94.38 292 ALA A C 1
ATOM 2202 O O . ALA A 1 292 ? 4.496 -1.281 -34.732 1.00 94.38 292 ALA A O 1
ATOM 2203 N N . ASP A 1 293 ? 2.342 -1.085 -34.107 1.00 94.00 293 ASP A N 1
ATOM 2204 C CA . ASP A 1 293 ? 1.784 -0.841 -35.442 1.00 94.00 293 ASP A CA 1
ATOM 2205 C C . ASP A 1 293 ? 1.714 0.650 -35.814 1.00 94.00 293 ASP A C 1
ATOM 2207 O O . ASP A 1 293 ? 1.600 0.973 -36.996 1.00 94.00 293 ASP A O 1
ATOM 2211 N N . PHE A 1 294 ? 1.873 1.551 -34.834 1.00 94.81 294 PHE A N 1
ATOM 2212 C CA . PHE A 1 294 ? 1.807 3.007 -35.001 1.00 94.81 294 PHE A CA 1
ATOM 2213 C C . PHE A 1 294 ? 0.474 3.499 -35.597 1.00 94.81 294 PHE A C 1
ATOM 2215 O O . PHE A 1 294 ? 0.439 4.536 -36.269 1.00 94.81 294 PHE A O 1
ATOM 2222 N N . GLU A 1 295 ? -0.622 2.770 -35.370 1.00 92.44 295 GLU A N 1
ATOM 2223 C CA . GLU A 1 295 ? -1.947 3.138 -35.873 1.00 92.44 295 GLU A CA 1
ATOM 2224 C C . GLU A 1 295 ? -2.777 3.900 -34.822 1.00 92.44 295 GLU A C 1
ATOM 2226 O O . GLU A 1 295 ? -2.725 3.642 -33.621 1.00 92.44 295 GLU A O 1
ATOM 2231 N N . GLY A 1 296 ? -3.560 4.882 -35.282 1.00 90.81 296 GLY A N 1
ATOM 2232 C CA . GLY A 1 296 ? -4.364 5.753 -34.416 1.00 90.81 296 GLY A CA 1
ATOM 2233 C C . GLY A 1 296 ? -3.573 6.869 -33.715 1.00 90.81 296 GLY A C 1
ATOM 2234 O O . GLY A 1 296 ? -2.525 7.317 -34.186 1.00 90.81 296 GLY A O 1
ATOM 2235 N N . ASN A 1 297 ? -4.112 7.360 -32.595 1.00 93.44 297 ASN A N 1
ATOM 2236 C CA . ASN A 1 297 ? -3.518 8.440 -31.799 1.00 93.44 297 ASN A CA 1
ATOM 2237 C C . ASN A 1 297 ? -2.631 7.864 -30.692 1.00 93.44 297 ASN A C 1
ATOM 2239 O O . ASN A 1 297 ? -3.011 7.860 -29.523 1.00 93.44 297 ASN A O 1
ATOM 2243 N N . VAL A 1 298 ? -1.465 7.349 -31.080 1.00 94.06 298 VAL A N 1
ATOM 2244 C CA . VAL A 1 298 ? -0.559 6.596 -30.191 1.00 94.06 298 VAL A CA 1
ATOM 2245 C C . VAL A 1 298 ? 0.848 7.193 -30.106 1.00 94.06 298 VAL A C 1
ATOM 2247 O O . VAL A 1 298 ? 1.634 6.795 -29.247 1.00 94.06 298 VAL A O 1
ATOM 2250 N N . CYS A 1 299 ? 1.175 8.173 -30.956 1.00 96.12 299 CYS A N 1
ATOM 2251 C CA . CYS A 1 299 ? 2.510 8.756 -31.028 1.00 96.12 299 CYS A CA 1
ATOM 2252 C C . CYS A 1 299 ? 2.696 9.963 -30.105 1.00 96.12 299 CYS A C 1
ATOM 2254 O O . CYS A 1 299 ? 1.820 10.821 -30.008 1.00 96.12 299 CYS A O 1
ATOM 2256 N N . LEU A 1 300 ? 3.882 10.071 -29.502 1.00 97.62 300 LEU A N 1
ATOM 2257 C CA . LEU A 1 300 ? 4.340 11.241 -28.756 1.00 97.62 300 LEU A CA 1
ATOM 2258 C C . LEU A 1 300 ? 4.306 12.483 -29.650 1.00 97.62 300 LEU A C 1
ATOM 2260 O O . LEU A 1 300 ? 5.000 12.535 -30.668 1.00 97.62 300 LEU A O 1
ATOM 2264 N N . ASN A 1 301 ? 3.543 13.492 -29.244 1.00 96.88 301 ASN A N 1
ATOM 2265 C CA . ASN A 1 301 ? 3.394 14.758 -29.946 1.00 96.88 301 ASN A CA 1
ATOM 2266 C C . ASN A 1 301 ? 3.747 15.940 -29.041 1.00 96.88 301 ASN A C 1
ATOM 2268 O O . ASN A 1 301 ? 3.355 15.946 -27.875 1.00 96.88 301 ASN A O 1
ATOM 2272 N N . LEU A 1 302 ? 4.437 16.944 -29.586 1.00 96.31 302 LEU A N 1
ATOM 2273 C CA . LEU A 1 302 ? 4.616 18.243 -28.936 1.00 96.31 302 LEU A CA 1
ATOM 2274 C C . LEU A 1 302 ? 3.661 19.273 -29.533 1.00 96.31 302 LEU A C 1
ATOM 2276 O O . LEU A 1 302 ? 3.733 19.568 -30.727 1.00 96.31 302 LEU A O 1
ATOM 2280 N N . ASN A 1 303 ? 2.828 19.877 -28.690 1.00 93.06 303 ASN A N 1
ATOM 2281 C CA . ASN A 1 303 ? 1.905 20.941 -29.067 1.00 93.06 303 ASN A CA 1
ATOM 2282 C C . ASN A 1 303 ? 2.608 22.157 -29.685 1.00 93.06 303 ASN A C 1
ATOM 2284 O O . ASN A 1 303 ? 3.795 22.399 -29.473 1.00 93.06 303 ASN A O 1
ATOM 2288 N N . GLY A 1 304 ? 1.840 22.988 -30.391 1.00 90.19 304 GLY A N 1
ATOM 2289 C CA . GLY A 1 304 ? 2.326 24.262 -30.925 1.00 90.19 304 GLY A CA 1
ATOM 2290 C C . GLY A 1 304 ? 2.789 25.271 -29.863 1.00 90.19 304 GLY A C 1
ATOM 2291 O O . GLY A 1 304 ? 3.461 26.231 -30.223 1.00 90.19 304 GLY A O 1
ATOM 2292 N N . ASP A 1 305 ? 2.472 25.057 -28.579 1.00 90.75 305 ASP A N 1
ATOM 2293 C CA . ASP A 1 305 ? 2.953 25.886 -27.462 1.00 90.75 305 ASP A CA 1
ATOM 2294 C C . ASP A 1 305 ? 4.419 25.613 -27.065 1.00 90.75 305 ASP A C 1
ATOM 2296 O O . ASP A 1 305 ? 5.008 26.406 -26.336 1.00 90.75 305 ASP A O 1
ATOM 2300 N N . GLY A 1 306 ? 5.022 24.522 -27.554 1.00 88.56 306 GLY A N 1
ATOM 2301 C CA . GLY A 1 306 ? 6.409 24.155 -27.259 1.00 88.56 306 GLY A CA 1
ATOM 2302 C C . GLY A 1 306 ? 6.654 23.499 -25.906 1.00 88.56 306 GLY A C 1
ATOM 2303 O O . GLY A 1 306 ? 7.808 23.226 -25.586 1.00 88.56 306 GLY A O 1
ATOM 2304 N N . THR A 1 307 ? 5.606 23.190 -25.144 1.00 92.19 307 THR A N 1
ATOM 2305 C CA . THR A 1 307 ? 5.713 22.596 -23.803 1.00 92.19 307 THR A CA 1
ATOM 2306 C C . THR A 1 307 ? 4.824 21.363 -23.642 1.00 92.19 307 THR A C 1
ATOM 2308 O O . THR A 1 307 ? 5.269 20.333 -23.142 1.00 92.19 307 THR A O 1
ATOM 2311 N N . THR A 1 308 ? 3.578 21.425 -24.099 1.00 93.56 308 THR A N 1
ATOM 2312 C CA . THR A 1 308 ? 2.543 20.409 -23.872 1.00 93.56 308 THR A CA 1
ATOM 2313 C C . THR A 1 308 ? 2.772 19.145 -24.697 1.00 93.56 308 THR A C 1
ATOM 2315 O O . THR A 1 308 ? 2.798 19.205 -25.925 1.00 93.56 308 THR A O 1
ATOM 2318 N N . LEU A 1 309 ? 2.835 17.987 -24.030 1.00 95.31 309 LEU A N 1
ATOM 2319 C CA . LEU A 1 309 ? 2.832 16.669 -24.677 1.00 95.31 309 LEU A CA 1
ATOM 2320 C C . LEU A 1 309 ? 1.428 16.055 -24.740 1.00 95.31 309 LEU A C 1
ATOM 2322 O O . LEU A 1 309 ? 0.599 16.286 -23.848 1.00 95.31 309 LEU A O 1
ATOM 2326 N N . TYR A 1 310 ? 1.174 15.278 -25.796 1.00 94.44 310 TYR A N 1
ATOM 2327 C CA . TYR A 1 310 ? -0.015 14.434 -25.941 1.00 94.44 310 TYR A CA 1
ATOM 2328 C C . TYR A 1 310 ? 0.186 13.265 -26.909 1.00 94.44 310 TYR A C 1
ATOM 2330 O O . TYR A 1 310 ? 1.149 13.236 -27.676 1.00 94.44 310 TYR A O 1
ATOM 2338 N N . LYS A 1 311 ? -0.733 12.288 -26.874 1.00 95.19 311 LYS A N 1
ATOM 2339 C CA . LYS A 1 311 ? -0.821 11.231 -27.890 1.00 95.19 311 LYS A CA 1
ATOM 2340 C C . LYS A 1 311 ? -1.521 11.754 -29.145 1.00 95.19 311 LYS A C 1
ATOM 2342 O O . LYS A 1 311 ? -2.598 12.343 -29.057 1.00 95.19 311 LYS A O 1
ATOM 2347 N N . TRP A 1 312 ? -0.937 11.523 -30.316 1.00 95.44 312 TRP A N 1
ATOM 2348 C CA . TRP A 1 312 ? -1.493 11.970 -31.595 1.00 95.44 312 TRP A CA 1
ATOM 2349 C C . TRP A 1 312 ? -1.185 11.014 -32.746 1.00 95.44 312 TRP A C 1
ATOM 2351 O O . TRP A 1 312 ? -0.470 10.022 -32.584 1.00 95.44 312 TRP A O 1
ATOM 2361 N N . ALA A 1 313 ? -1.746 11.321 -33.914 1.00 93.88 313 ALA A N 1
ATOM 2362 C CA . ALA A 1 313 ? -1.500 10.606 -35.153 1.00 93.88 313 ALA A CA 1
ATOM 2363 C C . ALA A 1 313 ? -0.021 10.687 -35.562 1.00 93.88 313 ALA A C 1
ATOM 2365 O O . ALA A 1 313 ? 0.567 11.764 -35.628 1.00 93.88 313 ALA A O 1
ATOM 2366 N N . CYS A 1 314 ? 0.562 9.537 -35.901 1.00 91.69 314 CYS A N 1
ATOM 2367 C CA . CYS A 1 314 ? 1.960 9.428 -36.325 1.00 91.69 314 CYS A CA 1
ATOM 2368 C C . CYS A 1 314 ? 2.208 9.967 -37.753 1.00 91.69 314 CYS A C 1
ATOM 2370 O O . CYS A 1 314 ? 3.324 10.346 -38.107 1.00 91.69 314 CYS A O 1
ATOM 2372 N N . LYS A 1 315 ? 1.166 9.983 -38.597 1.00 91.81 315 LYS A N 1
ATOM 2373 C CA . LYS A 1 315 ? 1.214 10.387 -40.013 1.00 91.81 315 LYS A CA 1
ATOM 2374 C C . LYS A 1 315 ? 0.686 11.814 -40.188 1.00 91.81 315 LYS A C 1
ATOM 2376 O O . LYS A 1 315 ? -0.271 12.205 -39.530 1.00 91.81 315 LYS A O 1
ATOM 2381 N N . ASN A 1 316 ? 1.259 12.544 -41.145 1.00 89.81 316 ASN A N 1
ATOM 2382 C CA . ASN A 1 316 ? 0.859 13.891 -41.567 1.00 89.81 316 ASN A CA 1
ATOM 2383 C C . ASN A 1 316 ? 0.926 14.972 -40.475 1.00 89.81 316 ASN A C 1
ATOM 2385 O O . ASN A 1 316 ? 0.253 15.995 -40.592 1.00 89.81 316 ASN A O 1
ATOM 2389 N N . ASP A 1 317 ? 1.748 14.780 -39.441 1.00 90.56 317 ASP A N 1
ATOM 2390 C CA . ASP A 1 317 ? 1.921 15.766 -38.380 1.00 90.56 317 ASP A CA 1
ATOM 2391 C C . ASP A 1 317 ? 3.388 15.939 -37.964 1.00 90.56 317 ASP A C 1
ATOM 2393 O O . ASP A 1 317 ? 4.079 14.987 -37.609 1.00 90.56 317 ASP A O 1
ATOM 2397 N N . GLN A 1 318 ? 3.857 17.189 -37.973 1.00 93.56 318 GLN A N 1
ATOM 2398 C CA . GLN A 1 318 ? 5.235 17.525 -37.601 1.00 93.56 318 GLN A CA 1
ATOM 2399 C C . GLN A 1 318 ? 5.467 17.530 -36.085 1.00 93.56 318 GLN A C 1
ATOM 2401 O O . GLN A 1 318 ? 6.610 17.450 -35.653 1.00 93.56 318 GLN A O 1
ATOM 2406 N N . GLY A 1 319 ? 4.414 17.634 -35.271 1.00 95.69 319 GLY A N 1
ATOM 2407 C CA . GLY A 1 319 ? 4.524 17.560 -33.813 1.00 95.69 319 GLY A CA 1
ATOM 2408 C C . GLY A 1 319 ? 4.853 16.152 -33.327 1.00 95.69 319 GLY A C 1
ATOM 2409 O O . GLY A 1 319 ? 5.428 16.013 -32.252 1.00 95.69 319 GLY A O 1
ATOM 2410 N N . SER A 1 320 ? 4.548 15.118 -34.116 1.00 96.69 320 SER A N 1
ATOM 2411 C CA . SER A 1 320 ? 4.919 13.727 -33.824 1.00 96.69 320 SER A CA 1
ATOM 2412 C C . SER A 1 320 ? 6.286 13.317 -34.377 1.00 96.69 320 SER A C 1
ATOM 2414 O O . SER A 1 320 ? 6.767 12.225 -34.069 1.00 96.69 320 SER A O 1
ATOM 2416 N N . ASP A 1 321 ? 6.925 14.174 -35.172 1.00 96.50 321 ASP A N 1
ATOM 2417 C CA . ASP A 1 321 ? 8.248 13.937 -35.739 1.00 96.50 321 ASP A CA 1
ATOM 2418 C C . ASP A 1 321 ? 9.333 14.463 -34.791 1.00 96.50 321 ASP A C 1
ATOM 2420 O O . ASP A 1 321 ? 9.408 15.659 -34.512 1.00 96.50 321 ASP A O 1
ATOM 2424 N N . TRP A 1 322 ? 10.222 13.579 -34.349 1.00 97.44 322 TRP A N 1
ATOM 2425 C CA . TRP A 1 322 ? 11.346 13.919 -33.478 1.00 97.44 322 TRP A CA 1
ATOM 2426 C C . TRP A 1 322 ? 12.664 13.628 -34.188 1.00 97.44 322 TRP A C 1
ATOM 2428 O O . TRP A 1 322 ? 12.812 12.590 -34.828 1.00 97.44 322 TRP A O 1
ATOM 2438 N N . SER A 1 323 ? 13.647 14.516 -34.106 1.00 95.25 323 SER A N 1
ATOM 2439 C CA . SER A 1 323 ? 15.029 14.133 -34.385 1.00 95.25 323 SER A CA 1
ATOM 2440 C C . SER A 1 323 ? 15.572 13.373 -33.181 1.00 95.25 323 SER A C 1
ATOM 2442 O O . SER A 1 323 ? 15.209 13.666 -32.046 1.00 95.25 323 SER A O 1
ATOM 2444 N N . ILE A 1 324 ? 16.432 12.389 -33.422 1.00 95.19 324 ILE A N 1
ATOM 2445 C CA . ILE A 1 324 ? 17.141 11.670 -32.368 1.00 95.19 324 ILE A CA 1
ATOM 2446 C C . ILE A 1 324 ? 18.635 11.834 -32.611 1.00 95.19 324 ILE A C 1
ATOM 2448 O O . ILE A 1 324 ? 19.127 11.469 -33.677 1.00 95.19 324 ILE A O 1
ATOM 2452 N N . THR A 1 325 ? 19.342 12.417 -31.646 1.00 92.19 325 THR A N 1
ATOM 2453 C CA . THR A 1 325 ? 20.753 12.796 -31.811 1.00 92.19 325 THR A CA 1
ATOM 2454 C C . THR A 1 325 ? 21.586 12.231 -30.665 1.00 92.19 325 THR A C 1
ATOM 2456 O O . THR A 1 325 ? 21.238 12.480 -29.509 1.00 92.19 325 THR A O 1
ATOM 2459 N N . PRO A 1 326 ? 22.690 11.507 -30.932 1.00 91.81 326 PRO A N 1
ATOM 2460 C CA . PRO A 1 326 ? 23.582 11.022 -29.888 1.00 91.81 326 PRO A CA 1
ATOM 2461 C C . PRO A 1 326 ? 24.253 12.179 -29.154 1.00 91.81 326 PRO A C 1
ATOM 2463 O O . PRO A 1 326 ? 24.667 13.167 -29.760 1.00 91.81 326 PRO A O 1
ATOM 2466 N N . VAL A 1 327 ? 24.417 12.024 -27.849 1.00 93.81 327 VAL A N 1
ATOM 2467 C CA . VAL A 1 327 ? 25.034 13.019 -26.978 1.00 93.81 327 VAL A CA 1
ATOM 2468 C C . VAL A 1 327 ? 26.474 12.615 -26.696 1.00 93.81 327 VAL A C 1
ATOM 2470 O O . VAL A 1 327 ? 26.724 11.503 -26.246 1.00 93.81 327 VAL A O 1
ATOM 2473 N N . GLN A 1 328 ? 27.418 13.513 -26.985 1.00 87.62 328 GLN A N 1
ATOM 2474 C CA . GLN A 1 328 ? 28.858 13.274 -26.791 1.00 87.62 328 GLN A CA 1
ATOM 2475 C C . GLN A 1 328 ? 29.459 14.128 -25.666 1.00 87.62 328 GLN A C 1
ATOM 2477 O O . GLN A 1 328 ? 30.553 13.843 -25.197 1.00 87.62 328 GLN A O 1
ATOM 2482 N N . ASN A 1 329 ? 28.754 15.173 -25.219 1.00 91.38 329 ASN A N 1
ATOM 2483 C CA . ASN A 1 329 ? 29.229 16.078 -24.169 1.00 91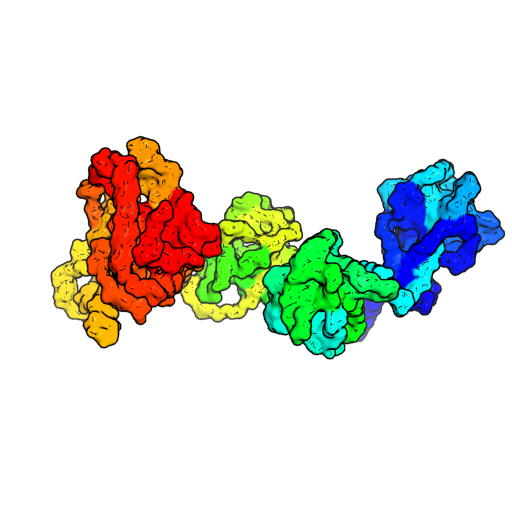.38 329 ASN A CA 1
ATOM 2484 C C . ASN A 1 329 ? 28.996 15.556 -22.738 1.00 91.38 329 ASN A C 1
ATOM 2486 O O . ASN A 1 329 ? 29.328 16.248 -21.782 1.00 91.38 329 ASN A O 1
ATOM 2490 N N . PHE A 1 330 ? 28.439 14.350 -22.601 1.00 93.44 330 PHE A N 1
ATOM 2491 C CA . PHE A 1 330 ? 28.269 13.628 -21.342 1.00 93.44 330 PHE A CA 1
ATOM 2492 C C . PHE A 1 330 ? 28.762 12.190 -21.504 1.00 93.44 330 PHE A C 1
ATOM 2494 O O . PHE A 1 330 ? 28.639 11.608 -22.583 1.00 93.44 330 PHE A O 1
ATOM 2501 N N . ASN A 1 331 ? 29.280 11.608 -20.424 1.00 92.75 331 ASN A N 1
ATOM 2502 C CA . ASN A 1 331 ? 29.681 10.209 -20.370 1.00 92.75 331 ASN A CA 1
ATOM 2503 C C . ASN A 1 331 ? 28.541 9.355 -19.784 1.00 92.75 331 ASN A C 1
ATOM 2505 O O . ASN A 1 331 ? 27.995 9.680 -18.731 1.00 92.75 331 ASN A O 1
ATOM 2509 N N . LEU A 1 332 ? 28.172 8.265 -20.465 1.00 90.12 332 LEU A N 1
ATOM 2510 C CA . LEU A 1 332 ? 27.081 7.385 -20.029 1.00 90.12 332 LEU A CA 1
ATOM 2511 C C . LEU A 1 332 ? 27.367 6.716 -18.676 1.00 90.12 332 LEU A C 1
ATOM 2513 O O . LEU A 1 332 ? 26.481 6.685 -17.830 1.00 90.12 332 LEU A O 1
ATOM 2517 N N . GLU A 1 333 ? 28.586 6.220 -18.456 1.00 90.31 333 GLU A N 1
ATOM 2518 C CA . GLU A 1 333 ? 28.963 5.543 -17.208 1.00 90.31 333 GLU A CA 1
ATOM 2519 C C . GLU A 1 333 ? 28.906 6.508 -16.015 1.00 90.31 333 GLU A C 1
ATOM 2521 O O . GLU A 1 333 ? 28.416 6.146 -14.947 1.00 90.31 333 GLU A O 1
ATOM 2526 N N . GLU A 1 334 ? 29.344 7.758 -16.198 1.00 92.38 334 GLU A N 1
ATOM 2527 C CA . GLU A 1 334 ? 29.257 8.800 -15.165 1.00 92.38 334 GLU A CA 1
ATOM 2528 C C . GLU A 1 334 ? 27.804 9.182 -14.855 1.00 92.38 334 GLU A C 1
ATOM 2530 O O . GLU A 1 334 ? 27.446 9.339 -13.686 1.00 92.38 334 GLU A O 1
ATOM 2535 N N . VAL A 1 335 ? 26.952 9.289 -15.881 1.00 93.12 335 VAL A N 1
ATOM 2536 C CA . VAL A 1 335 ? 25.511 9.537 -15.714 1.00 93.12 335 VAL A CA 1
ATOM 2537 C C . VAL A 1 335 ? 24.856 8.391 -14.940 1.00 93.12 335 VAL A C 1
ATOM 2539 O O . VAL A 1 335 ? 24.164 8.633 -13.952 1.00 93.12 335 VAL A O 1
ATOM 2542 N N . GLU A 1 336 ? 25.095 7.140 -15.336 1.00 90.94 336 GLU A N 1
ATOM 2543 C CA . GLU A 1 336 ? 24.546 5.963 -14.655 1.00 90.94 336 GLU A CA 1
ATOM 2544 C C . GLU A 1 336 ? 25.039 5.851 -13.204 1.00 90.94 336 GLU A C 1
ATOM 2546 O O . GLU A 1 336 ? 24.249 5.543 -12.305 1.00 90.94 336 GLU A O 1
ATOM 2551 N N . ALA A 1 337 ? 26.314 6.159 -12.948 1.00 90.31 337 ALA A N 1
ATOM 2552 C CA . ALA A 1 337 ? 26.877 6.213 -11.602 1.00 90.31 337 ALA A CA 1
ATOM 2553 C C . ALA A 1 337 ? 26.258 7.337 -10.755 1.00 90.31 337 ALA A C 1
ATOM 2555 O O . ALA A 1 337 ? 25.961 7.122 -9.578 1.00 90.31 337 ALA A O 1
ATOM 2556 N N . GLY A 1 338 ? 26.019 8.513 -11.343 1.00 91.75 338 GLY A N 1
ATOM 2557 C CA . GLY A 1 338 ? 25.336 9.630 -10.689 1.00 91.75 338 GLY A CA 1
ATOM 2558 C C . GLY A 1 338 ? 23.897 9.283 -10.303 1.00 91.75 338 GLY A C 1
ATOM 2559 O O . GLY A 1 338 ? 23.487 9.518 -9.166 1.00 91.75 338 GLY A O 1
ATOM 2560 N N . LEU A 1 339 ? 23.156 8.636 -11.205 1.00 90.75 339 LEU A N 1
ATOM 2561 C CA . LEU A 1 339 ? 21.814 8.120 -10.924 1.00 90.75 339 LEU A CA 1
ATOM 2562 C C . LEU A 1 339 ? 21.829 7.081 -9.791 1.00 90.75 339 LEU A C 1
ATOM 2564 O O . LEU A 1 339 ? 21.011 7.159 -8.872 1.00 90.75 339 LEU A O 1
ATOM 2568 N N . LEU A 1 340 ? 22.792 6.152 -9.802 1.00 90.06 340 LEU A N 1
ATOM 2569 C CA . LEU A 1 340 ? 22.960 5.171 -8.728 1.00 90.06 340 LEU A CA 1
ATOM 2570 C C . LEU A 1 340 ? 23.275 5.831 -7.380 1.00 90.06 340 LEU A C 1
ATOM 2572 O O . LEU A 1 340 ? 22.745 5.405 -6.353 1.00 90.06 340 LEU A O 1
ATOM 2576 N N . ALA A 1 341 ? 24.119 6.864 -7.363 1.00 89.00 341 ALA A N 1
ATOM 2577 C CA . ALA A 1 341 ? 24.466 7.599 -6.149 1.00 89.00 341 ALA A CA 1
ATOM 2578 C C . ALA A 1 341 ? 23.249 8.327 -5.549 1.00 89.00 341 ALA A C 1
ATOM 2580 O O . ALA A 1 341 ? 23.047 8.298 -4.331 1.00 89.00 341 ALA A O 1
ATOM 2581 N N . SER A 1 342 ? 22.400 8.887 -6.413 1.00 87.81 342 SER A N 1
ATOM 2582 C CA . SER A 1 342 ? 21.134 9.541 -6.058 1.00 87.81 342 SER A CA 1
ATOM 2583 C C . SER A 1 342 ? 19.998 8.565 -5.731 1.00 87.81 342 SER A C 1
ATOM 2585 O O . SER A 1 342 ? 18.917 8.992 -5.329 1.00 87.81 342 SER A O 1
ATOM 2587 N N . SER A 1 343 ? 20.214 7.250 -5.860 1.00 87.94 343 SER A N 1
ATOM 2588 C CA . SER A 1 343 ? 19.223 6.241 -5.483 1.00 87.94 343 SER A CA 1
ATOM 2589 C C . SER A 1 343 ? 18.810 6.415 -4.021 1.00 87.94 343 SER A C 1
ATOM 2591 O O . SER A 1 343 ? 19.649 6.374 -3.112 1.00 87.94 343 SER A O 1
ATOM 2593 N N . LYS A 1 344 ? 17.497 6.537 -3.790 1.00 88.38 344 LYS A N 1
ATOM 2594 C CA . LYS A 1 344 ? 16.918 6.554 -2.439 1.00 88.38 344 LYS A CA 1
ATOM 2595 C C . LYS A 1 344 ? 17.145 5.240 -1.690 1.00 88.38 344 LYS A C 1
ATOM 2597 O O . LYS A 1 344 ? 17.293 5.229 -0.475 1.00 88.38 344 LYS A O 1
ATOM 2602 N N . TYR A 1 345 ? 17.220 4.133 -2.425 1.00 93.62 345 TYR A N 1
ATOM 2603 C CA . TYR A 1 345 ? 17.554 2.831 -1.864 1.00 93.62 345 TYR A CA 1
ATOM 2604 C C . TYR A 1 345 ? 19.062 2.676 -1.725 1.00 93.62 345 TYR A C 1
ATOM 2606 O O . TYR A 1 345 ? 19.811 3.212 -2.549 1.00 93.62 345 TYR A O 1
ATOM 2614 N N . LYS A 1 346 ? 19.498 1.909 -0.727 1.00 94.38 346 LYS A N 1
ATOM 2615 C CA . LYS A 1 346 ? 20.907 1.675 -0.400 1.00 94.38 346 LYS A CA 1
ATOM 2616 C C . LYS A 1 346 ? 21.248 0.191 -0.425 1.00 94.38 346 LYS A C 1
ATOM 2618 O O . LYS A 1 346 ? 20.377 -0.673 -0.523 1.00 94.38 346 LYS A O 1
ATOM 2623 N N . THR A 1 347 ? 22.547 -0.097 -0.360 1.00 94.75 347 THR A N 1
ATOM 2624 C CA . THR A 1 347 ? 23.005 -1.473 -0.174 1.00 94.75 347 THR A CA 1
ATOM 2625 C C . THR A 1 347 ? 22.602 -1.948 1.224 1.00 94.75 347 THR A C 1
ATOM 2627 O O . THR A 1 347 ? 22.916 -1.253 2.186 1.00 94.75 347 THR A O 1
ATOM 2630 N N . PRO A 1 348 ? 21.920 -3.097 1.360 1.00 95.38 348 PRO A N 1
ATOM 2631 C CA . PRO A 1 348 ? 21.516 -3.620 2.656 1.00 95.38 348 PRO A CA 1
ATOM 2632 C C . PRO A 1 348 ? 22.733 -4.045 3.483 1.00 95.38 348 PRO A C 1
ATOM 2634 O O . PRO A 1 348 ? 23.589 -4.787 2.999 1.00 95.38 348 PRO A O 1
ATOM 2637 N N . VAL A 1 349 ? 22.799 -3.590 4.732 1.00 96.06 349 VAL A N 1
ATOM 2638 C CA . VAL A 1 349 ? 23.887 -3.855 5.682 1.00 96.06 349 VAL A CA 1
ATOM 2639 C C . VAL A 1 349 ? 23.291 -4.304 7.016 1.00 96.06 349 VAL A C 1
ATOM 2641 O O . VAL A 1 349 ? 22.254 -3.804 7.451 1.00 96.06 349 VAL A O 1
ATOM 2644 N N . ALA A 1 350 ? 23.940 -5.264 7.678 1.00 96.75 350 ALA A N 1
ATOM 2645 C CA . ALA A 1 350 ? 23.508 -5.712 8.998 1.00 96.75 350 ALA A CA 1
ATOM 2646 C C . ALA A 1 350 ? 23.585 -4.580 10.039 1.00 96.75 350 ALA A C 1
ATOM 2648 O O . ALA A 1 350 ? 24.521 -3.782 10.025 1.00 96.75 350 ALA A O 1
ATOM 2649 N N . GLY A 1 351 ? 22.619 -4.536 10.959 1.00 95.00 351 GLY A N 1
ATOM 2650 C CA . GLY A 1 351 ? 22.567 -3.562 12.058 1.00 95.00 351 GLY A CA 1
ATOM 2651 C C . GLY A 1 351 ? 22.051 -2.168 11.686 1.00 95.00 351 GLY A C 1
ATOM 2652 O O . GLY A 1 351 ? 21.896 -1.332 12.567 1.00 95.00 351 GLY A O 1
ATOM 2653 N N . LYS A 1 352 ? 21.756 -1.913 10.408 1.00 97.44 352 LYS A N 1
ATOM 2654 C CA . LYS A 1 352 ? 21.056 -0.704 9.957 1.00 97.44 352 LYS A CA 1
ATOM 2655 C C . LYS A 1 352 ? 19.539 -0.899 9.970 1.00 97.44 352 LYS A C 1
ATOM 2657 O O . LYS A 1 352 ? 19.054 -2.034 10.056 1.00 97.44 352 LYS A O 1
ATOM 2662 N N . TYR A 1 353 ? 18.801 0.206 9.902 1.00 97.69 353 TYR A N 1
ATOM 2663 C CA . TYR A 1 353 ? 17.341 0.215 9.877 1.00 97.69 353 TYR A CA 1
ATOM 2664 C C . TYR A 1 353 ? 16.832 0.578 8.494 1.00 97.69 353 TYR A C 1
ATOM 2666 O O . TYR A 1 353 ? 17.353 1.480 7.838 1.00 97.69 353 TYR A O 1
ATOM 2674 N N . TYR A 1 354 ? 15.811 -0.148 8.056 1.00 98.31 354 TYR A N 1
ATOM 2675 C CA . TYR A 1 354 ? 15.273 -0.021 6.717 1.00 98.31 354 TYR A CA 1
ATOM 2676 C C . TYR A 1 354 ? 13.755 0.012 6.727 1.00 98.31 354 TYR A C 1
ATOM 2678 O O . TYR A 1 354 ? 13.107 -0.772 7.424 1.00 98.31 354 TYR A O 1
ATOM 2686 N N . ARG A 1 355 ? 13.204 0.838 5.841 1.00 97.31 355 ARG A N 1
ATOM 2687 C CA . ARG A 1 355 ? 11.880 0.614 5.264 1.00 97.31 355 ARG A CA 1
ATOM 2688 C C . ARG A 1 355 ? 12.062 -0.141 3.950 1.00 97.31 355 ARG A C 1
ATOM 2690 O O . ARG A 1 355 ? 12.847 0.261 3.091 1.00 97.31 355 ARG A O 1
ATOM 2697 N N . MET A 1 356 ? 11.368 -1.262 3.788 1.00 97.94 356 MET A N 1
ATOM 2698 C CA . MET A 1 356 ? 11.505 -2.107 2.597 1.00 97.94 356 MET A CA 1
ATOM 2699 C C . MET A 1 356 ? 10.341 -1.857 1.640 1.00 97.94 356 MET A C 1
ATOM 2701 O O . MET A 1 356 ? 9.226 -2.301 1.905 1.00 97.94 356 MET A O 1
ATOM 2705 N N . GLN A 1 357 ? 10.590 -1.160 0.531 1.00 96.56 357 GLN A N 1
ATOM 2706 C CA . GLN A 1 357 ? 9.551 -0.800 -0.435 1.00 96.56 357 GLN A CA 1
ATOM 2707 C C . GLN A 1 357 ? 9.451 -1.822 -1.569 1.00 96.56 357 GLN A C 1
ATOM 2709 O O . GLN A 1 357 ? 10.447 -2.146 -2.216 1.00 96.56 357 GLN A O 1
ATOM 2714 N N . ASN A 1 358 ? 8.238 -2.274 -1.868 1.00 95.31 358 ASN A N 1
ATOM 2715 C CA . ASN A 1 358 ? 7.929 -3.025 -3.074 1.00 95.31 358 ASN A CA 1
ATOM 2716 C C . ASN A 1 358 ? 7.872 -2.094 -4.292 1.00 95.31 358 ASN A C 1
ATOM 2718 O O . ASN A 1 358 ? 7.172 -1.079 -4.283 1.00 95.31 358 ASN A O 1
ATOM 2722 N N . LEU A 1 359 ? 8.573 -2.447 -5.369 1.00 86.81 359 LEU A N 1
ATOM 2723 C CA . LEU A 1 359 ? 8.669 -1.568 -6.533 1.00 86.81 359 LEU A CA 1
ATOM 2724 C C . LEU A 1 359 ? 7.403 -1.515 -7.386 1.00 86.81 359 LEU A C 1
ATOM 2726 O O . LEU A 1 359 ? 7.185 -0.494 -8.038 1.00 86.81 359 LEU A O 1
ATOM 2730 N N . ASN A 1 360 ? 6.588 -2.569 -7.394 1.00 86.56 360 ASN A N 1
ATOM 2731 C CA . ASN A 1 360 ? 5.377 -2.612 -8.207 1.00 86.56 360 ASN A CA 1
ATOM 2732 C C . ASN A 1 360 ? 4.262 -1.767 -7.593 1.00 86.56 360 ASN A C 1
ATOM 2734 O O . ASN A 1 360 ? 3.743 -0.869 -8.243 1.00 86.56 360 ASN A O 1
ATOM 2738 N N . TYR A 1 361 ? 3.941 -2.025 -6.325 1.00 84.12 361 TYR A N 1
ATOM 2739 C CA . TYR A 1 361 ? 2.800 -1.397 -5.652 1.00 84.12 361 TYR A CA 1
ATOM 2740 C C . TYR A 1 361 ? 3.160 -0.130 -4.873 1.00 84.12 361 TYR A C 1
ATOM 2742 O O . TYR A 1 361 ? 2.282 0.508 -4.305 1.00 84.12 361 TYR A O 1
ATOM 2750 N N . LYS A 1 362 ? 4.450 0.231 -4.805 1.00 87.06 362 LYS A N 1
ATOM 2751 C CA . LYS A 1 362 ? 4.971 1.376 -4.028 1.00 87.06 362 LYS A CA 1
ATOM 2752 C C . LYS A 1 362 ? 4.648 1.327 -2.529 1.00 87.06 362 LYS A C 1
ATOM 2754 O O . LYS A 1 362 ? 4.845 2.313 -1.825 1.00 87.06 362 LYS A O 1
ATOM 2759 N N . SER A 1 363 ? 4.248 0.162 -2.043 1.00 92.62 363 SER A N 1
ATOM 2760 C CA . SER A 1 363 ? 3.948 -0.152 -0.652 1.00 92.62 363 SER A CA 1
ATOM 2761 C C . SER A 1 363 ? 5.190 -0.610 0.116 1.00 92.62 363 SER A C 1
ATOM 2763 O O . SER A 1 363 ? 6.160 -1.080 -0.477 1.00 92.62 363 SER A O 1
ATOM 2765 N N . TYR A 1 364 ? 5.139 -0.544 1.439 1.00 96.25 364 TYR A N 1
ATOM 2766 C CA . TYR A 1 364 ? 6.202 -0.902 2.368 1.00 96.25 364 TYR A CA 1
ATOM 2767 C C . TYR A 1 364 ? 5.857 -2.170 3.145 1.00 96.25 364 TYR A C 1
ATOM 2769 O O . TYR A 1 364 ? 4.700 -2.400 3.486 1.00 96.25 364 TYR A O 1
ATOM 2777 N N . MET A 1 365 ? 6.863 -3.006 3.401 1.00 97.56 365 MET A N 1
ATOM 2778 C CA . MET A 1 365 ? 6.709 -4.242 4.166 1.00 97.56 365 MET A CA 1
ATOM 2779 C C . MET A 1 365 ? 6.368 -3.953 5.629 1.00 97.56 365 MET A C 1
ATOM 2781 O O . MET A 1 365 ? 7.070 -3.193 6.292 1.00 97.56 365 MET A O 1
ATOM 2785 N N . ASN A 1 366 ? 5.346 -4.627 6.142 1.00 94.19 366 ASN A N 1
ATOM 2786 C CA . ASN A 1 366 ? 4.830 -4.467 7.495 1.00 94.19 366 ASN A CA 1
ATOM 2787 C C . ASN A 1 366 ? 4.562 -5.830 8.149 1.00 94.19 366 ASN A C 1
ATOM 2789 O O . ASN A 1 366 ? 4.159 -6.774 7.470 1.00 94.19 366 ASN A O 1
ATOM 2793 N N . GLU A 1 367 ? 4.716 -5.914 9.469 1.00 92.88 367 GLU A N 1
ATOM 2794 C CA . GLU A 1 367 ? 4.224 -7.036 10.271 1.00 92.88 367 GLU A CA 1
ATOM 2795 C C . GLU A 1 367 ? 2.867 -6.715 10.921 1.00 92.88 367 GLU A C 1
ATOM 2797 O O . GLU A 1 367 ? 2.681 -5.673 11.549 1.00 92.88 367 GLU A O 1
ATOM 2802 N N . GLY A 1 368 ? 1.911 -7.640 10.826 1.00 85.06 368 GLY A N 1
ATOM 2803 C CA . GLY A 1 368 ? 0.704 -7.615 11.646 1.00 85.06 368 GLY A CA 1
ATOM 2804 C C . GLY A 1 368 ? 1.035 -7.887 13.114 1.00 85.06 368 GLY A C 1
ATOM 2805 O O . GLY A 1 368 ? 1.489 -8.975 13.456 1.00 85.06 368 GLY A O 1
ATOM 2806 N N . ILE A 1 369 ? 0.778 -6.913 13.988 1.00 77.94 369 ILE A N 1
ATOM 2807 C CA . ILE A 1 369 ? 1.180 -6.950 15.406 1.00 77.94 369 ILE A CA 1
ATOM 2808 C C . ILE A 1 369 ? 0.594 -8.163 16.156 1.00 77.94 369 ILE A C 1
ATOM 2810 O O . ILE A 1 369 ? 1.278 -8.758 16.986 1.00 77.94 369 ILE A O 1
ATOM 2814 N N . THR A 1 370 ? -0.643 -8.556 15.842 1.00 73.69 370 THR A N 1
ATOM 2815 C CA . THR A 1 370 ? -1.345 -9.687 16.477 1.00 73.69 370 THR A CA 1
ATOM 2816 C C . THR A 1 370 ? -1.342 -10.954 15.623 1.00 73.69 370 THR A C 1
ATOM 2818 O O . THR A 1 370 ? -1.197 -12.054 16.147 1.00 73.69 370 THR A O 1
ATOM 2821 N N . SER A 1 371 ? -1.493 -10.822 14.301 1.00 81.19 371 SER A N 1
ATOM 2822 C CA . SER A 1 371 ? -1.543 -11.966 13.382 1.00 81.19 371 SER A CA 1
ATOM 2823 C C . SER A 1 371 ? -0.165 -12.543 13.062 1.00 81.19 371 SER A C 1
ATOM 2825 O O . SER A 1 371 ? -0.067 -13.680 12.601 1.00 81.19 371 SER A O 1
ATOM 2827 N N . HIS A 1 372 ? 0.895 -11.749 13.247 1.00 90.25 372 HIS A N 1
ATOM 2828 C CA . HIS A 1 372 ? 2.268 -12.030 12.820 1.00 90.25 372 HIS A CA 1
ATOM 2829 C C . HIS A 1 372 ? 2.419 -12.316 11.318 1.00 90.25 372 HIS A C 1
ATOM 2831 O O . HIS A 1 372 ? 3.476 -12.780 10.885 1.00 90.25 372 HIS A O 1
ATOM 2837 N N . GLY A 1 373 ? 1.383 -12.049 10.518 1.00 93.81 373 GLY A N 1
ATOM 2838 C CA . GLY A 1 373 ? 1.420 -12.119 9.062 1.00 93.81 373 GLY A CA 1
ATOM 2839 C C . GLY A 1 373 ? 2.112 -10.891 8.484 1.00 93.81 373 GLY A C 1
ATOM 2840 O O . GLY A 1 373 ? 1.929 -9.777 8.973 1.00 93.81 373 GLY A O 1
ATOM 2841 N N . VAL A 1 374 ? 2.919 -11.087 7.446 1.00 97.12 374 VAL A N 1
ATOM 2842 C CA . VAL A 1 374 ? 3.651 -10.004 6.788 1.00 97.12 374 VAL A CA 1
AT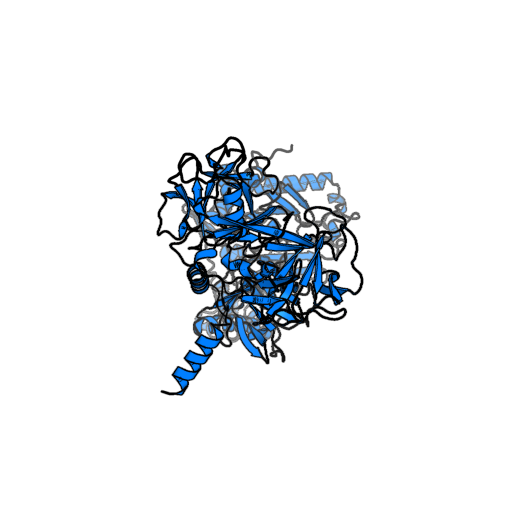OM 2843 C C . VAL A 1 374 ? 2.891 -9.549 5.552 1.00 97.12 374 VAL A C 1
ATOM 2845 O O . VAL A 1 374 ? 2.475 -10.359 4.718 1.00 97.12 374 VAL A O 1
ATOM 2848 N N . GLY A 1 375 ? 2.688 -8.242 5.454 1.00 94.62 375 GLY A N 1
ATOM 2849 C CA . GLY A 1 375 ? 1.956 -7.589 4.379 1.00 94.62 375 GLY A CA 1
ATOM 2850 C C . GLY A 1 375 ? 2.728 -6.422 3.784 1.00 94.62 375 GLY A C 1
ATOM 2851 O O . GLY A 1 375 ? 3.851 -6.119 4.194 1.00 94.62 375 GLY A O 1
ATOM 2852 N N . CYS A 1 376 ? 2.115 -5.776 2.804 1.00 91.94 376 CYS A N 1
ATOM 2853 C CA . CYS A 1 376 ? 2.562 -4.518 2.243 1.00 91.94 376 CYS A CA 1
ATOM 2854 C C . CYS A 1 376 ? 1.477 -3.464 2.442 1.00 91.94 376 CYS A C 1
ATOM 2856 O O . CYS A 1 376 ? 0.300 -3.729 2.239 1.00 91.94 376 CYS A O 1
ATOM 2858 N N . GLU A 1 377 ? 1.852 -2.244 2.779 1.00 88.69 377 GLU A N 1
ATOM 2859 C CA . GLU A 1 377 ? 0.888 -1.161 2.981 1.00 88.69 377 GLU A CA 1
ATOM 2860 C C . GLU A 1 377 ? 1.491 0.189 2.587 1.00 88.69 377 GLU A C 1
ATOM 2862 O O . GLU A 1 377 ? 2.675 0.279 2.265 1.00 88.69 377 GLU A O 1
ATOM 2867 N N . GLY A 1 378 ? 0.678 1.244 2.544 1.00 85.94 378 GLY A N 1
ATOM 2868 C CA . GLY A 1 378 ? 1.179 2.598 2.300 1.00 85.94 378 GLY A CA 1
ATOM 2869 C C . GLY A 1 378 ? 2.202 3.023 3.358 1.00 85.94 378 GLY A C 1
ATOM 2870 O O . GLY A 1 378 ? 2.222 2.479 4.463 1.00 85.94 378 GLY A O 1
ATOM 2871 N N . LEU A 1 379 ? 3.059 3.987 3.020 1.00 89.12 379 LEU A N 1
ATOM 2872 C CA . LEU A 1 379 ? 4.040 4.524 3.962 1.00 89.12 379 LEU A CA 1
ATOM 2873 C C . LEU A 1 379 ? 3.334 5.076 5.207 1.00 89.12 379 LEU A C 1
ATOM 2875 O O . LEU A 1 379 ? 2.450 5.920 5.089 1.00 89.12 379 LEU A O 1
ATOM 2879 N N . ASN A 1 380 ? 3.757 4.628 6.385 1.00 86.25 380 ASN A N 1
ATOM 2880 C CA . ASN A 1 380 ? 3.372 5.219 7.657 1.00 86.25 380 ASN A CA 1
ATOM 2881 C C . ASN A 1 380 ? 4.633 5.388 8.505 1.00 86.25 380 ASN A C 1
ATOM 2883 O O . ASN A 1 380 ? 5.145 4.429 9.082 1.00 86.25 380 ASN A O 1
ATOM 2887 N N . GLU A 1 381 ? 5.147 6.616 8.548 1.00 87.12 381 GLU A N 1
ATOM 2888 C CA . GLU A 1 381 ? 6.433 6.899 9.185 1.00 87.12 381 GLU A CA 1
ATOM 2889 C C . GLU A 1 381 ? 6.398 6.692 10.704 1.00 87.12 381 GLU A C 1
ATOM 2891 O O . GLU A 1 381 ? 7.418 6.323 11.284 1.00 87.12 381 GLU A O 1
ATOM 2896 N N . ASP A 1 382 ? 5.223 6.806 11.324 1.00 83.00 382 ASP A N 1
ATOM 2897 C CA . ASP A 1 382 ? 5.026 6.618 12.763 1.00 83.00 382 ASP A CA 1
ATOM 2898 C C . ASP A 1 382 ? 4.857 5.141 13.162 1.00 83.00 382 ASP A C 1
ATOM 2900 O O . ASP A 1 382 ? 4.889 4.790 14.345 1.00 83.00 382 ASP A O 1
ATOM 2904 N N . LYS A 1 383 ? 4.695 4.236 12.188 1.00 85.62 383 LYS A N 1
ATOM 2905 C CA . LYS A 1 383 ? 4.448 2.813 12.440 1.00 85.62 383 LYS A CA 1
ATOM 2906 C C . LYS A 1 383 ? 5.750 2.030 12.545 1.00 85.62 383 LYS A C 1
ATOM 2908 O O . LYS A 1 383 ? 6.293 1.560 11.546 1.00 85.62 383 LYS A O 1
ATOM 2913 N N . LEU A 1 384 ? 6.196 1.771 13.777 1.00 91.31 384 LEU A N 1
ATOM 2914 C CA . LEU A 1 384 ? 7.424 1.005 14.038 1.00 91.31 384 LEU A CA 1
ATOM 2915 C C . LEU A 1 384 ? 7.435 -0.393 13.369 1.00 91.31 384 LEU A C 1
ATOM 2917 O O . LEU A 1 384 ? 8.497 -0.898 13.011 1.00 91.31 384 LEU A O 1
ATOM 2921 N N . ALA A 1 385 ? 6.267 -1.005 13.145 1.00 91.62 385 ALA A N 1
ATOM 2922 C CA . ALA A 1 385 ? 6.137 -2.303 12.475 1.00 91.62 385 ALA A CA 1
ATOM 2923 C C . ALA A 1 385 ? 6.489 -2.295 10.967 1.00 91.62 385 ALA A C 1
ATOM 2925 O O . ALA A 1 385 ? 6.635 -3.371 10.386 1.00 91.62 385 ALA A O 1
ATOM 2926 N N . GLN A 1 386 ? 6.684 -1.125 10.338 1.00 95.19 386 GLN A N 1
ATOM 2927 C CA . GLN A 1 386 ? 7.220 -1.003 8.970 1.00 95.19 386 GLN A CA 1
ATOM 2928 C C . GLN A 1 386 ? 8.753 -0.985 8.904 1.00 95.19 386 GLN A C 1
ATOM 2930 O O . GLN A 1 386 ? 9.334 -0.985 7.813 1.00 95.19 386 GLN A O 1
ATOM 2935 N N . TYR A 1 387 ? 9.419 -0.955 10.058 1.00 97.31 387 TYR A N 1
ATOM 2936 C CA . TYR A 1 387 ? 10.864 -0.842 10.135 1.00 97.31 387 TYR A CA 1
ATOM 2937 C C . TYR A 1 387 ? 11.501 -2.184 10.462 1.00 97.31 387 TYR A C 1
ATOM 2939 O O . TYR A 1 387 ? 11.105 -2.896 11.390 1.00 97.31 387 TYR A O 1
ATOM 2947 N N . TRP A 1 388 ? 12.530 -2.507 9.689 1.00 98.38 388 TRP A N 1
ATOM 2948 C CA . TRP A 1 388 ? 13.222 -3.782 9.744 1.00 98.38 388 TRP A CA 1
ATOM 2949 C C . TRP A 1 388 ? 14.713 -3.554 9.940 1.00 98.38 388 TRP A C 1
ATOM 2951 O O . TRP A 1 388 ? 15.296 -2.631 9.371 1.00 98.38 388 TRP A O 1
ATOM 2961 N N . THR A 1 389 ? 15.347 -4.430 10.710 1.00 98.12 389 THR A N 1
ATOM 2962 C CA . THR A 1 389 ? 16.804 -4.541 10.748 1.00 98.12 389 THR A CA 1
ATOM 2963 C C . THR A 1 389 ? 17.254 -5.883 10.197 1.00 98.12 389 THR A C 1
ATOM 2965 O O . THR A 1 389 ? 16.522 -6.876 10.213 1.00 98.12 389 THR A O 1
ATOM 2968 N N . LEU A 1 390 ? 18.472 -5.901 9.670 1.00 98.38 390 LEU A N 1
ATOM 2969 C CA . LEU A 1 390 ? 19.090 -7.087 9.104 1.00 98.38 390 LEU A CA 1
ATOM 2970 C C . LEU A 1 390 ? 20.109 -7.649 10.085 1.00 98.38 390 LEU A C 1
ATOM 2972 O O . LEU A 1 390 ? 21.000 -6.939 10.549 1.00 98.38 390 LEU A O 1
ATOM 2976 N N . VAL A 1 391 ? 20.015 -8.947 10.347 1.00 97.88 391 VAL A N 1
ATOM 2977 C CA . VAL A 1 391 ? 20.971 -9.685 11.172 1.00 97.88 391 VAL A CA 1
ATOM 2978 C C . VAL A 1 391 ? 21.681 -10.702 10.291 1.00 97.88 391 VAL A C 1
ATOM 2980 O O . VAL A 1 391 ? 21.038 -11.503 9.615 1.00 97.88 391 VAL A O 1
ATOM 2983 N N . GLN A 1 392 ? 23.013 -10.668 10.267 1.00 96.38 392 GLN A N 1
ATOM 2984 C CA . GLN A 1 392 ? 23.803 -11.602 9.466 1.00 96.38 392 GLN A CA 1
ATOM 2985 C C . GLN A 1 392 ? 23.628 -13.033 9.997 1.00 96.38 392 GLN A C 1
ATOM 2987 O O . GLN A 1 392 ? 23.908 -13.301 11.163 1.00 96.38 392 GLN A O 1
ATOM 2992 N N . VAL A 1 393 ? 23.215 -13.965 9.134 1.00 94.75 393 VAL A N 1
ATOM 2993 C CA . VAL A 1 393 ? 23.085 -15.390 9.467 1.00 94.75 393 VAL A CA 1
ATOM 2994 C C . VAL A 1 393 ? 23.629 -16.233 8.316 1.00 94.75 393 VAL A C 1
ATOM 2996 O O . VAL A 1 393 ? 23.023 -16.337 7.245 1.00 94.75 393 VAL A O 1
ATOM 2999 N N . GLY A 1 394 ? 24.787 -16.858 8.541 1.00 88.75 394 GLY A N 1
ATOM 3000 C CA . GLY A 1 394 ? 25.520 -17.557 7.487 1.00 88.75 394 GLY A CA 1
ATOM 3001 C C . GLY A 1 394 ? 25.837 -16.613 6.320 1.00 88.75 394 GLY A C 1
ATOM 3002 O O . GLY A 1 394 ? 26.304 -15.494 6.528 1.00 88.75 394 GLY A O 1
ATOM 3003 N N . GLY A 1 395 ? 25.555 -17.054 5.091 1.00 88.50 395 GLY A N 1
ATOM 3004 C CA . GLY A 1 395 ? 25.737 -16.253 3.872 1.00 88.50 395 GLY A CA 1
ATOM 3005 C C . GLY A 1 395 ? 24.595 -15.281 3.537 1.00 88.50 395 GLY A C 1
ATOM 3006 O O . GLY A 1 395 ? 24.630 -14.680 2.469 1.00 88.50 395 GLY A O 1
ATOM 3007 N N . GLY A 1 396 ? 23.580 -15.147 4.398 1.00 95.00 396 GLY A N 1
ATOM 3008 C CA . GLY A 1 396 ? 22.405 -14.302 4.160 1.00 95.00 396 GLY A CA 1
ATOM 3009 C C . GLY A 1 396 ? 22.002 -13.480 5.384 1.00 95.00 396 GLY A C 1
ATOM 3010 O O . GLY A 1 396 ? 22.772 -13.341 6.335 1.00 95.00 396 GLY A O 1
ATOM 3011 N N . TYR A 1 397 ? 20.774 -12.962 5.369 1.00 98.06 397 TYR A N 1
ATOM 3012 C CA . TYR A 1 397 ? 20.235 -12.104 6.426 1.00 98.06 397 TYR A CA 1
ATOM 3013 C C . TYR A 1 397 ? 18.939 -12.658 7.011 1.00 98.06 397 TYR A C 1
ATOM 3015 O O . TYR A 1 397 ? 18.020 -13.022 6.279 1.00 98.06 397 TYR A O 1
ATOM 3023 N N . ALA A 1 398 ? 18.839 -12.688 8.334 1.00 98.00 398 ALA A N 1
ATOM 3024 C CA . ALA A 1 398 ? 17.551 -12.716 9.005 1.00 98.00 398 ALA A CA 1
ATOM 3025 C C . ALA A 1 398 ? 16.988 -11.287 9.038 1.00 98.00 398 ALA A C 1
ATOM 3027 O O . ALA A 1 398 ? 17.708 -10.344 9.363 1.00 98.00 398 ALA A O 1
ATOM 3028 N N . LEU A 1 399 ? 15.716 -11.130 8.679 1.00 98.50 399 LEU A N 1
ATOM 3029 C CA . LEU A 1 399 ? 15.010 -9.849 8.717 1.00 98.50 399 LEU A CA 1
ATOM 3030 C C . LEU A 1 399 ? 14.237 -9.796 10.032 1.00 98.50 399 LEU A C 1
ATOM 3032 O O . LEU A 1 399 ? 13.388 -10.656 10.255 1.00 98.50 399 LEU A O 1
ATOM 3036 N N . GLN A 1 400 ? 14.543 -8.832 10.894 1.00 98.31 400 GLN A N 1
ATOM 3037 C CA . GLN A 1 400 ? 13.893 -8.659 12.190 1.00 98.31 400 GLN A CA 1
ATOM 3038 C C . GLN A 1 400 ? 13.027 -7.403 12.180 1.00 98.31 400 GLN A C 1
ATOM 3040 O O . GLN A 1 400 ? 13.499 -6.333 11.798 1.00 98.31 400 GLN A O 1
ATOM 3045 N N . ASN A 1 401 ? 11.780 -7.524 12.619 1.00 97.50 401 ASN A N 1
ATOM 3046 C CA . ASN A 1 401 ? 10.894 -6.385 12.796 1.00 97.50 401 ASN A CA 1
ATOM 3047 C C . ASN A 1 401 ? 11.293 -5.585 14.045 1.00 97.50 401 ASN A C 1
ATOM 3049 O O . ASN A 1 401 ? 11.528 -6.174 15.102 1.00 97.50 401 ASN A O 1
ATOM 3053 N N . LEU A 1 402 ? 11.362 -4.254 13.963 1.00 95.56 402 LEU A N 1
ATOM 3054 C CA . LEU A 1 402 ? 11.801 -3.434 15.100 1.00 95.56 402 LEU A CA 1
ATOM 3055 C C . LEU A 1 402 ? 10.765 -3.318 16.226 1.00 95.56 402 LEU A C 1
ATOM 3057 O O . LEU A 1 402 ? 11.168 -3.092 17.373 1.00 95.56 402 LEU A O 1
ATOM 3061 N N . CYS A 1 403 ? 9.473 -3.485 15.923 1.00 92.62 403 CYS A N 1
ATOM 3062 C CA . CYS A 1 403 ? 8.384 -3.396 16.895 1.00 92.62 403 CYS A CA 1
ATOM 3063 C C . CYS A 1 403 ? 8.262 -4.690 17.704 1.00 92.62 403 CYS A C 1
ATOM 3065 O O . CYS A 1 403 ? 8.471 -4.686 18.914 1.00 92.62 403 CYS A O 1
ATOM 3067 N N . THR A 1 404 ? 8.003 -5.814 17.035 1.00 92.25 404 THR A N 1
ATOM 3068 C CA . THR A 1 404 ? 7.784 -7.106 17.712 1.00 92.25 404 THR A CA 1
ATOM 3069 C C . THR A 1 404 ? 9.087 -7.810 18.099 1.00 92.25 404 THR A C 1
ATOM 3071 O O . THR A 1 404 ? 9.066 -8.758 18.881 1.00 92.25 404 THR A O 1
ATOM 3074 N N . GLN A 1 405 ? 10.220 -7.383 17.525 1.00 94.56 405 GLN A N 1
ATOM 3075 C CA . GLN A 1 405 ? 11.528 -8.045 17.619 1.00 94.56 405 GLN A CA 1
ATOM 3076 C C . GLN A 1 405 ? 11.547 -9.471 17.048 1.00 94.56 405 GLN A C 1
ATOM 3078 O O . GLN A 1 405 ? 12.500 -10.223 17.270 1.00 94.56 405 GLN A O 1
ATOM 3083 N N . ARG A 1 406 ? 10.523 -9.851 16.281 1.00 96.88 406 ARG A N 1
ATOM 3084 C CA . ARG A 1 406 ? 10.414 -11.165 15.650 1.00 96.88 406 ARG A CA 1
ATOM 3085 C C . ARG A 1 406 ? 11.127 -11.176 14.305 1.00 96.88 406 ARG A C 1
ATOM 3087 O O . ARG A 1 406 ? 11.268 -10.155 13.636 1.00 96.88 406 ARG A O 1
ATOM 3094 N N . TYR A 1 407 ? 11.566 -12.356 13.898 1.00 98.38 407 TYR A N 1
ATOM 3095 C CA . TYR A 1 407 ? 12.260 -12.593 12.642 1.00 98.38 407 TYR A CA 1
ATOM 3096 C C . TYR A 1 407 ? 11.313 -13.158 11.596 1.00 98.38 407 TYR A C 1
ATOM 3098 O O . TYR A 1 407 ? 10.502 -14.027 11.903 1.00 98.38 407 TYR A O 1
ATOM 3106 N N . LEU A 1 408 ? 11.457 -12.730 10.346 1.00 97.94 408 LEU A N 1
ATOM 3107 C CA . LEU A 1 408 ? 10.734 -13.307 9.219 1.00 97.94 408 LEU A CA 1
ATOM 3108 C C . LEU A 1 408 ? 11.048 -14.807 9.083 1.00 97.94 408 LEU A C 1
ATOM 3110 O O . LEU A 1 408 ? 12.210 -15.205 8.958 1.00 97.94 408 LEU A O 1
ATOM 3114 N N . THR A 1 409 ? 10.013 -15.644 9.087 1.00 96.56 409 THR A N 1
ATOM 3115 C CA . THR A 1 409 ? 10.138 -17.098 8.968 1.00 96.56 409 THR A CA 1
ATOM 3116 C C . THR A 1 409 ? 10.374 -17.490 7.517 1.00 96.56 409 THR A C 1
ATOM 3118 O O . THR A 1 409 ? 9.551 -17.221 6.646 1.00 96.56 409 THR A O 1
ATOM 3121 N N . ARG A 1 410 ? 11.471 -18.197 7.245 1.00 93.44 410 ARG A N 1
ATOM 3122 C CA . ARG A 1 410 ? 11.696 -18.821 5.935 1.00 93.44 410 ARG A CA 1
ATOM 3123 C C . ARG A 1 410 ? 10.692 -19.943 5.683 1.00 93.44 410 ARG A C 1
ATOM 3125 O O . ARG A 1 410 ? 10.328 -20.676 6.599 1.00 93.44 410 ARG A O 1
ATOM 3132 N N . GLN A 1 411 ? 10.283 -20.111 4.432 1.00 93.56 411 GLN A N 1
ATOM 3133 C CA . GLN A 1 411 ? 9.293 -21.110 4.028 1.00 93.56 411 GLN A CA 1
ATOM 3134 C C . GLN A 1 411 ? 9.874 -22.185 3.104 1.00 93.56 411 GLN A C 1
ATOM 3136 O O . GLN A 1 411 ? 9.141 -23.053 2.632 1.00 93.56 411 GLN A O 1
ATOM 3141 N N . GLY A 1 412 ? 11.178 -22.131 2.821 1.00 91.25 412 GLY A N 1
ATOM 3142 C CA . GLY A 1 412 ? 11.842 -23.083 1.935 1.00 91.25 412 GLY A CA 1
ATOM 3143 C C . GLY A 1 412 ? 11.455 -22.912 0.464 1.00 91.25 412 GLY A C 1
ATOM 3144 O O . GLY A 1 412 ? 11.653 -23.837 -0.322 1.00 91.25 412 GLY A O 1
ATOM 3145 N N . GLY A 1 413 ? 10.938 -21.740 0.076 1.00 89.94 413 GLY A N 1
ATOM 3146 C CA . GLY A 1 413 ? 10.505 -21.459 -1.296 1.00 89.94 413 GLY A CA 1
ATOM 3147 C C . GLY A 1 413 ? 9.090 -21.936 -1.641 1.00 89.94 413 GLY A C 1
ATOM 3148 O O . GLY A 1 413 ? 8.809 -22.190 -2.811 1.00 89.94 413 GLY A O 1
ATOM 3149 N N . ALA A 1 414 ? 8.197 -22.065 -0.655 1.00 94.62 414 ALA A N 1
ATOM 3150 C CA . ALA A 1 414 ? 6.773 -22.282 -0.910 1.00 94.62 414 ALA A CA 1
ATOM 3151 C C . ALA A 1 414 ? 6.160 -21.093 -1.677 1.00 94.62 414 ALA A C 1
ATOM 3153 O O . ALA A 1 414 ? 6.425 -19.940 -1.342 1.00 94.62 414 ALA A O 1
ATOM 3154 N N . LEU A 1 415 ? 5.340 -21.370 -2.694 1.00 95.56 415 LEU A N 1
ATOM 3155 C CA . LEU A 1 415 ? 4.649 -20.348 -3.489 1.00 95.56 415 LEU A CA 1
ATOM 3156 C C . LEU A 1 415 ? 3.286 -19.986 -2.880 1.00 95.56 415 LEU A C 1
ATOM 3158 O O . LEU A 1 415 ? 2.652 -20.832 -2.251 1.00 95.56 415 LEU A O 1
ATOM 3162 N N . SER A 1 416 ? 2.828 -18.747 -3.089 1.00 94.50 416 SER A N 1
ATOM 3163 C CA . SER A 1 416 ? 1.495 -18.244 -2.686 1.00 94.50 416 SER A CA 1
ATOM 3164 C C . SER A 1 416 ? 1.164 -18.361 -1.198 1.00 94.50 416 SER A C 1
ATOM 3166 O O . SER A 1 416 ? 0.003 -18.277 -0.808 1.00 94.50 416 SER A O 1
ATOM 3168 N N . ARG A 1 417 ? 2.171 -18.550 -0.347 1.00 94.94 417 ARG A N 1
ATOM 3169 C CA . ARG A 1 417 ? 1.990 -18.638 1.097 1.00 94.94 417 ARG A CA 1
ATOM 3170 C C . ARG A 1 417 ? 2.533 -17.383 1.761 1.00 94.94 417 ARG A C 1
ATOM 3172 O O . ARG A 1 417 ? 3.696 -17.021 1.559 1.00 94.94 417 ARG A O 1
ATOM 3179 N N . GLN A 1 418 ? 1.686 -16.738 2.559 1.00 95.88 418 GLN A N 1
ATOM 3180 C CA . GLN A 1 418 ? 2.052 -15.544 3.310 1.00 95.88 418 GLN A CA 1
ATOM 3181 C C . GLN A 1 418 ? 3.193 -15.847 4.284 1.00 95.88 418 GLN A C 1
ATOM 3183 O O . GLN A 1 418 ? 3.180 -16.859 4.990 1.00 95.88 418 GLN A O 1
ATOM 3188 N N . TYR A 1 419 ? 4.196 -14.972 4.294 1.00 97.94 419 TYR A N 1
ATOM 3189 C CA . TYR A 1 419 ? 5.263 -15.003 5.282 1.00 97.94 419 TYR A CA 1
ATOM 3190 C C . TYR A 1 419 ? 4.741 -14.546 6.635 1.00 97.94 419 TYR A C 1
ATOM 3192 O O . TYR A 1 419 ? 3.959 -13.607 6.734 1.00 97.94 419 TYR A O 1
ATOM 3200 N N . THR A 1 420 ? 5.210 -15.210 7.682 1.00 97.25 420 THR A N 1
ATOM 3201 C CA . THR A 1 420 ? 4.926 -14.864 9.073 1.00 97.25 420 THR A CA 1
ATOM 3202 C C . THR A 1 420 ? 6.228 -14.593 9.811 1.00 97.25 420 THR A C 1
ATOM 3204 O O . THR A 1 420 ? 7.310 -14.850 9.275 1.00 97.25 420 THR A O 1
ATOM 3207 N N . THR A 1 421 ? 6.150 -14.112 11.047 1.00 97.56 421 THR A N 1
ATOM 3208 C CA . THR A 1 421 ? 7.325 -13.909 11.903 1.00 97.56 421 THR A CA 1
ATOM 3209 C C . THR A 1 421 ? 7.380 -14.895 13.076 1.00 97.56 421 THR A C 1
ATOM 3211 O O . THR A 1 421 ? 6.368 -15.433 13.537 1.00 97.56 421 THR A O 1
ATOM 3214 N N . GLN A 1 422 ? 8.579 -15.107 13.614 1.00 96.31 422 GLN A N 1
ATOM 3215 C CA . GLN A 1 422 ? 8.871 -15.992 14.741 1.00 96.31 422 GLN A CA 1
ATOM 3216 C C . GLN A 1 422 ? 9.836 -15.341 15.735 1.00 96.31 422 GLN A C 1
ATOM 3218 O O . GLN A 1 422 ? 10.692 -14.549 15.355 1.00 96.31 422 GLN A O 1
ATOM 3223 N N . VAL A 1 423 ? 9.739 -15.705 17.015 1.00 95.38 423 VAL A N 1
ATOM 3224 C CA . VAL A 1 423 ? 10.623 -15.160 18.065 1.00 95.38 423 VAL A CA 1
ATOM 3225 C C . VAL A 1 423 ? 12.068 -15.629 17.878 1.00 95.38 423 VAL A C 1
ATOM 3227 O O . VAL A 1 423 ? 13.011 -14.863 18.045 1.00 95.38 423 VAL A O 1
ATOM 3230 N N . THR A 1 424 ? 12.259 -16.899 17.518 1.00 95.88 424 THR A N 1
ATOM 3231 C CA . THR A 1 424 ? 13.594 -17.486 17.385 1.00 95.88 424 THR A CA 1
ATOM 3232 C C . THR A 1 424 ? 14.247 -17.062 16.076 1.00 95.88 424 THR A C 1
ATOM 3234 O O . THR A 1 424 ? 13.707 -17.310 14.996 1.00 95.88 424 THR A O 1
ATOM 3237 N N . MET A 1 425 ? 15.447 -16.491 16.158 1.00 94.81 425 MET A N 1
ATOM 3238 C CA . MET A 1 425 ? 16.251 -16.178 14.979 1.00 94.81 425 MET A CA 1
ATOM 3239 C C . MET A 1 425 ? 16.458 -17.438 14.114 1.00 94.81 425 MET A C 1
ATOM 3241 O O . MET A 1 425 ? 16.855 -18.481 14.642 1.00 94.81 425 MET A O 1
ATOM 3245 N N . PRO A 1 426 ? 16.185 -17.387 12.798 1.00 93.19 426 PRO A N 1
ATOM 3246 C CA . PRO A 1 426 ? 16.356 -18.544 11.929 1.00 93.19 426 PRO A CA 1
ATOM 3247 C C . PRO A 1 426 ? 17.839 -18.918 11.806 1.00 93.19 426 PRO A C 1
ATOM 3249 O O . PRO A 1 426 ? 18.702 -18.048 11.771 1.00 93.19 426 PRO A O 1
ATOM 3252 N N . GLY A 1 427 ? 18.140 -20.214 11.678 1.00 91.19 427 GLY A N 1
ATOM 3253 C CA . GLY A 1 427 ? 19.518 -20.706 11.502 1.00 91.19 427 GLY A CA 1
ATOM 3254 C C . GLY A 1 427 ? 20.121 -20.448 10.113 1.00 91.19 427 GLY A C 1
ATOM 3255 O O . GLY A 1 427 ? 21.308 -20.678 9.900 1.00 91.19 427 GLY A O 1
ATOM 3256 N N . GLN A 1 428 ? 19.319 -19.978 9.156 1.00 93.00 428 GLN A N 1
ATOM 3257 C CA . GLN A 1 428 ? 19.757 -19.572 7.822 1.00 93.00 428 GLN A CA 1
ATOM 3258 C C . GLN A 1 428 ? 18.995 -18.315 7.387 1.00 93.00 428 GLN A C 1
ATOM 3260 O O . GLN A 1 428 ? 17.778 -18.255 7.562 1.00 93.00 428 GLN A O 1
ATOM 3265 N N . GLY A 1 429 ? 19.690 -17.352 6.778 1.00 95.12 429 GLY A N 1
ATOM 3266 C CA . GLY A 1 429 ? 19.095 -16.107 6.286 1.00 95.12 429 GLY A CA 1
ATOM 3267 C C . GLY A 1 429 ? 18.595 -16.154 4.837 1.00 95.12 429 GLY A C 1
ATOM 3268 O O . GLY A 1 429 ? 18.885 -17.084 4.085 1.00 95.12 429 GLY A O 1
ATOM 3269 N N . PHE A 1 430 ? 17.871 -15.106 4.447 1.00 97.81 430 PHE A N 1
ATOM 3270 C CA . PHE A 1 430 ? 17.510 -14.793 3.066 1.00 97.81 430 PHE A CA 1
ATOM 3271 C C . PHE A 1 430 ? 18.735 -14.297 2.291 1.00 97.81 430 PHE A C 1
ATOM 3273 O O . PHE A 1 430 ? 19.588 -13.587 2.830 1.00 97.81 430 PHE A O 1
ATOM 3280 N N . THR A 1 431 ? 18.814 -14.637 1.007 1.00 96.81 431 THR A N 1
ATOM 3281 C CA . THR A 1 431 ? 19.862 -14.123 0.116 1.00 96.81 431 THR A CA 1
ATOM 3282 C C . THR A 1 431 ? 19.379 -12.847 -0.561 1.00 96.81 431 THR A C 1
ATOM 3284 O O . THR A 1 431 ? 18.357 -12.851 -1.243 1.00 96.81 431 THR A O 1
ATOM 3287 N N . LEU A 1 432 ? 20.126 -11.754 -0.411 1.00 96.69 432 LEU A N 1
ATOM 3288 C CA . LEU A 1 432 ? 19.833 -10.490 -1.087 1.00 96.69 432 LEU A CA 1
ATOM 3289 C C . LEU A 1 432 ? 20.605 -10.432 -2.403 1.00 96.69 432 LEU A C 1
ATOM 3291 O O . LEU A 1 432 ? 21.826 -10.290 -2.414 1.00 96.69 432 LEU A O 1
ATOM 3295 N N . LYS A 1 433 ? 19.894 -10.555 -3.525 1.00 95.00 433 LYS A N 1
ATOM 3296 C CA . LYS A 1 433 ? 20.493 -10.498 -4.863 1.00 95.00 433 LYS A CA 1
ATOM 3297 C C . LYS A 1 433 ? 20.146 -9.172 -5.519 1.00 95.00 433 LYS A C 1
ATOM 3299 O O . LYS A 1 433 ? 18.980 -8.938 -5.825 1.00 95.00 433 LYS A O 1
ATOM 3304 N N . ARG A 1 434 ? 21.154 -8.334 -5.773 1.00 92.94 434 ARG A N 1
ATOM 3305 C CA . ARG A 1 434 ? 20.970 -7.084 -6.523 1.00 92.94 434 ARG A CA 1
ATOM 3306 C C . ARG A 1 434 ? 20.378 -7.388 -7.906 1.00 92.94 434 ARG A C 1
ATOM 3308 O O . ARG A 1 434 ? 20.784 -8.360 -8.552 1.00 92.94 434 ARG A O 1
ATOM 3315 N N . THR A 1 435 ? 19.403 -6.595 -8.338 1.00 89.62 435 THR A N 1
ATOM 3316 C CA . THR A 1 435 ? 18.862 -6.680 -9.700 1.00 89.62 435 THR A CA 1
ATOM 3317 C C . THR A 1 435 ? 19.895 -6.189 -10.721 1.00 89.62 435 THR A C 1
ATOM 3319 O O . THR A 1 435 ? 20.977 -5.716 -10.371 1.00 89.62 435 THR A O 1
ATOM 3322 N N . THR A 1 436 ? 19.582 -6.330 -12.007 1.00 83.50 436 THR A N 1
ATOM 3323 C CA . THR A 1 436 ? 20.458 -5.901 -13.104 1.00 83.50 436 THR A CA 1
ATOM 3324 C C . THR A 1 436 ? 20.369 -4.405 -13.412 1.00 83.50 436 THR A C 1
ATOM 3326 O O . THR A 1 436 ? 21.090 -3.956 -14.296 1.00 83.50 436 THR A O 1
ATOM 3329 N N . ASP A 1 437 ? 19.510 -3.631 -12.733 1.00 79.25 437 ASP A N 1
ATOM 3330 C CA . ASP A 1 437 ? 19.455 -2.178 -12.942 1.00 79.25 437 ASP A CA 1
ATOM 3331 C C . ASP A 1 437 ? 20.714 -1.521 -12.349 1.00 79.25 437 ASP A C 1
ATOM 3333 O O . ASP A 1 437 ? 20.925 -1.483 -11.132 1.00 79.25 437 ASP A O 1
ATOM 3337 N N . GLY A 1 438 ? 21.577 -1.027 -13.238 1.00 79.75 438 GLY A N 1
ATOM 3338 C CA . GLY A 1 438 ? 22.839 -0.388 -12.883 1.00 79.75 438 GLY A CA 1
ATOM 3339 C C . GLY A 1 438 ? 22.669 0.940 -12.151 1.00 79.75 438 GLY A C 1
ATOM 3340 O O . GLY A 1 438 ? 23.592 1.348 -11.450 1.00 79.75 438 GLY A O 1
ATOM 3341 N N . THR A 1 439 ? 21.499 1.580 -12.234 1.00 83.31 439 THR A N 1
ATOM 3342 C CA . THR A 1 439 ? 21.313 2.960 -11.767 1.00 83.31 439 THR A CA 1
ATOM 3343 C C . THR A 1 439 ? 20.454 3.078 -10.501 1.00 83.31 439 THR A C 1
ATOM 3345 O O . THR A 1 439 ? 20.118 4.183 -10.082 1.00 83.31 439 THR A O 1
ATOM 3348 N N . THR A 1 440 ? 20.054 1.966 -9.881 1.00 86.69 440 THR A N 1
ATOM 3349 C CA . THR A 1 440 ? 19.375 1.976 -8.577 1.00 86.69 440 THR A CA 1
ATOM 3350 C C . THR A 1 440 ? 19.752 0.753 -7.737 1.00 86.69 440 THR A C 1
ATOM 3352 O O . THR A 1 440 ? 20.137 -0.295 -8.261 1.00 86.69 440 THR A O 1
ATOM 3355 N N . TYR A 1 441 ? 19.654 0.872 -6.412 1.00 91.00 441 TYR A N 1
ATOM 3356 C CA . TYR A 1 441 ? 19.902 -0.236 -5.487 1.00 91.00 441 TYR A CA 1
ATOM 3357 C C . TYR A 1 441 ? 18.609 -1.001 -5.197 1.00 91.00 441 TYR A C 1
ATOM 3359 O O . TYR A 1 441 ? 17.915 -0.739 -4.219 1.00 91.00 441 TYR A O 1
ATOM 3367 N N . THR A 1 442 ? 18.280 -1.970 -6.047 1.00 92.81 442 THR A N 1
ATOM 3368 C CA . THR A 1 442 ? 17.115 -2.845 -5.842 1.00 92.81 442 THR A CA 1
ATOM 3369 C C . THR A 1 442 ? 17.527 -4.306 -5.787 1.00 92.81 442 THR A C 1
ATOM 3371 O O . THR A 1 442 ? 18.557 -4.705 -6.339 1.00 92.81 442 THR A O 1
ATOM 3374 N N . TYR A 1 443 ? 16.733 -5.110 -5.083 1.00 95.81 443 TYR A N 1
ATOM 3375 C CA . TYR A 1 443 ? 17.095 -6.467 -4.698 1.00 95.81 443 TYR A CA 1
ATOM 3376 C C . TYR A 1 443 ? 15.923 -7.433 -4.839 1.00 95.81 443 TYR A C 1
ATOM 3378 O O . TYR A 1 443 ? 14.774 -7.105 -4.546 1.00 95.81 443 TYR A O 1
ATOM 3386 N N . TYR A 1 444 ? 16.245 -8.667 -5.204 1.00 96.88 444 TYR A N 1
ATOM 3387 C CA . TYR A 1 444 ? 15.421 -9.824 -4.889 1.00 96.88 444 TYR A CA 1
ATOM 3388 C C . TYR A 1 444 ? 15.788 -10.318 -3.487 1.00 96.88 444 TYR A C 1
ATOM 3390 O O . TYR A 1 444 ? 16.967 -10.550 -3.204 1.00 96.88 444 TYR A O 1
ATOM 3398 N N . VAL A 1 445 ? 14.785 -10.506 -2.626 1.00 97.62 445 VAL A N 1
ATOM 3399 C CA . VAL A 1 445 ? 14.952 -11.110 -1.295 1.00 97.62 445 VAL A CA 1
ATOM 3400 C C . VAL A 1 445 ? 14.611 -12.592 -1.403 1.00 97.62 445 VAL A C 1
ATOM 3402 O O . VAL A 1 445 ? 13.445 -12.976 -1.363 1.00 97.62 445 VAL A O 1
ATOM 3405 N N . ILE A 1 446 ? 15.624 -13.421 -1.640 1.00 97.12 446 ILE A N 1
ATOM 3406 C CA . ILE A 1 446 ? 15.470 -14.833 -2.001 1.00 97.12 446 ILE A CA 1
ATOM 3407 C C . ILE A 1 446 ? 15.385 -15.684 -0.735 1.00 97.12 446 ILE A C 1
ATOM 3409 O O . ILE A 1 446 ? 16.286 -15.646 0.105 1.00 97.12 446 ILE A O 1
ATOM 3413 N N . ASP A 1 447 ? 14.325 -16.484 -0.634 1.00 96.06 447 ASP A N 1
ATOM 3414 C CA . ASP A 1 447 ? 14.180 -17.506 0.401 1.00 96.06 447 ASP A CA 1
ATOM 3415 C C . ASP A 1 447 ? 14.920 -18.778 -0.020 1.00 96.06 447 ASP A C 1
ATOM 3417 O O . ASP A 1 447 ? 15.882 -19.177 0.627 1.00 96.06 447 ASP A O 1
ATOM 3421 N N . ASN A 1 448 ? 14.525 -19.406 -1.131 1.00 94.31 448 ASN A N 1
ATOM 3422 C CA . ASN A 1 448 ? 15.140 -20.644 -1.609 1.00 94.31 448 ASN A CA 1
ATOM 3423 C C . ASN A 1 448 ? 15.062 -20.757 -3.139 1.00 94.31 448 ASN A C 1
ATOM 3425 O O . ASN A 1 448 ? 14.017 -20.506 -3.741 1.00 94.31 448 ASN A O 1
ATOM 3429 N N . GLY A 1 449 ? 16.158 -21.170 -3.779 1.00 91.38 449 GLY A N 1
ATOM 3430 C CA . GLY A 1 449 ? 16.228 -21.285 -5.238 1.00 91.38 449 GLY A CA 1
ATOM 3431 C C . GLY A 1 449 ? 15.930 -19.955 -5.943 1.00 91.38 449 GLY A C 1
ATOM 3432 O O . GLY A 1 449 ? 16.661 -18.983 -5.774 1.00 91.38 449 GLY A O 1
ATOM 3433 N N . GLN A 1 450 ? 14.866 -19.919 -6.751 1.00 92.31 450 GLN A N 1
ATOM 3434 C CA . GLN A 1 450 ? 14.395 -18.704 -7.438 1.00 92.31 450 GLN A CA 1
ATOM 3435 C C . GLN A 1 450 ? 13.152 -18.079 -6.784 1.00 92.31 450 GLN A C 1
ATOM 3437 O O . GLN A 1 450 ? 12.589 -17.128 -7.335 1.00 92.31 450 GLN A O 1
ATOM 3442 N N . VAL A 1 451 ? 12.746 -18.580 -5.614 1.00 96.62 451 VAL A N 1
ATOM 3443 C CA . VAL A 1 451 ? 11.575 -18.112 -4.871 1.00 96.62 451 VAL A CA 1
ATOM 3444 C C . VAL A 1 451 ? 11.998 -17.182 -3.738 1.00 96.62 451 VAL A C 1
ATOM 3446 O O . VAL A 1 451 ? 12.968 -17.441 -3.022 1.00 96.62 451 VAL A O 1
ATOM 3449 N N . GLY A 1 452 ? 11.267 -16.085 -3.573 1.00 96.94 452 GLY A N 1
ATOM 3450 C CA . GLY A 1 452 ? 11.554 -15.047 -2.592 1.00 96.94 452 GLY A CA 1
ATOM 3451 C C . GLY A 1 452 ? 10.327 -14.219 -2.243 1.00 96.94 452 GLY A C 1
ATOM 3452 O O . GLY A 1 452 ? 9.203 -14.613 -2.550 1.00 96.94 452 GLY A O 1
ATOM 3453 N N . LEU A 1 453 ? 10.554 -13.088 -1.581 1.00 98.31 453 LEU A N 1
ATOM 3454 C CA . LEU A 1 453 ? 9.488 -12.195 -1.134 1.00 98.31 453 LEU A CA 1
ATOM 3455 C C . LEU A 1 453 ? 8.814 -11.507 -2.324 1.00 98.31 453 LEU A C 1
ATOM 3457 O O . LEU A 1 453 ? 9.481 -10.905 -3.168 1.00 98.31 453 LEU A O 1
ATOM 3461 N N . HIS A 1 454 ? 7.489 -11.546 -2.344 1.00 97.25 454 HIS A N 1
ATOM 3462 C CA . HIS A 1 454 ? 6.636 -10.948 -3.361 1.00 97.25 454 HIS A CA 1
ATOM 3463 C C . HIS A 1 454 ? 5.429 -10.304 -2.700 1.00 97.25 454 HIS A C 1
ATOM 3465 O O . HIS A 1 454 ? 4.844 -10.901 -1.805 1.00 97.25 454 HIS A O 1
ATOM 3471 N N . CYS A 1 455 ? 5.057 -9.108 -3.137 1.00 96.12 455 CYS A N 1
ATOM 3472 C CA . CYS A 1 455 ? 3.809 -8.499 -2.702 1.00 96.12 455 CYS A CA 1
ATOM 3473 C C . CYS A 1 455 ? 2.683 -8.959 -3.633 1.00 96.12 455 CYS A C 1
ATOM 3475 O O . CYS A 1 455 ? 2.791 -8.742 -4.838 1.00 96.12 455 CYS A O 1
ATOM 3477 N N . ASP A 1 456 ? 1.645 -9.614 -3.116 1.00 93.50 456 ASP A N 1
ATOM 3478 C CA . ASP A 1 456 ? 0.499 -10.033 -3.927 1.00 93.50 456 ASP A CA 1
ATOM 3479 C C . ASP A 1 456 ? -0.566 -8.924 -4.054 1.00 93.50 456 ASP A C 1
ATOM 3481 O O . ASP A 1 456 ? -0.470 -7.854 -3.452 1.00 93.50 456 ASP A O 1
ATOM 3485 N N . GLN A 1 457 ? -1.597 -9.172 -4.865 1.00 86.00 457 GLN A N 1
ATOM 3486 C CA . GLN A 1 457 ? -2.698 -8.220 -5.077 1.00 86.00 457 GLN A CA 1
ATOM 3487 C C . GLN A 1 457 ? -3.542 -7.985 -3.815 1.00 86.00 457 GLN A C 1
ATOM 3489 O O . GLN A 1 457 ? -4.159 -6.933 -3.673 1.00 86.00 457 GLN A O 1
ATOM 3494 N N . SER A 1 458 ? -3.528 -8.935 -2.879 1.00 82.75 458 SER A N 1
ATOM 3495 C CA . SER A 1 458 ? -4.180 -8.826 -1.574 1.00 82.75 458 SER A CA 1
ATOM 3496 C C . SER A 1 458 ? -3.310 -8.091 -0.550 1.00 82.75 458 SER A C 1
ATOM 3498 O O . SER A 1 458 ? -3.673 -8.027 0.622 1.00 82.75 458 SER A O 1
ATOM 3500 N N . SER A 1 459 ? -2.179 -7.517 -0.982 1.00 88.69 459 SER A N 1
ATOM 3501 C CA . SER A 1 459 ? -1.222 -6.807 -0.132 1.00 88.69 459 SER A CA 1
ATOM 3502 C C . SER A 1 459 ? -0.555 -7.690 0.930 1.00 88.69 459 SER A C 1
ATOM 3504 O O . SER A 1 459 ? -0.098 -7.198 1.959 1.00 88.69 459 SER A O 1
ATOM 3506 N N . ASN A 1 460 ? -0.446 -8.995 0.686 1.00 94.12 460 ASN A N 1
ATOM 3507 C CA . ASN A 1 460 ? 0.341 -9.911 1.503 1.00 94.12 460 ASN A CA 1
ATOM 3508 C C . ASN A 1 460 ? 1.756 -10.053 0.940 1.00 94.12 460 ASN A C 1
ATOM 3510 O O . ASN A 1 460 ? 1.963 -10.049 -0.275 1.00 94.12 460 ASN A O 1
ATOM 3514 N N . VAL A 1 461 ? 2.738 -10.272 1.817 1.00 97.56 461 VAL A N 1
ATOM 3515 C CA . VAL A 1 461 ? 4.060 -10.735 1.390 1.00 97.56 461 VAL A CA 1
ATOM 3516 C C . VAL A 1 461 ? 4.034 -12.254 1.321 1.00 97.56 461 VAL A C 1
ATOM 3518 O O . VAL A 1 461 ? 3.961 -12.929 2.346 1.00 97.56 461 VAL A O 1
ATOM 3521 N N . VAL A 1 462 ? 4.110 -12.797 0.112 1.00 97.69 462 VAL A N 1
ATOM 3522 C CA . VAL A 1 462 ? 4.045 -14.232 -0.186 1.00 97.69 462 VAL A CA 1
ATOM 3523 C C . VAL A 1 462 ? 5.311 -14.712 -0.888 1.00 97.69 462 VAL A C 1
ATOM 3525 O O . VAL A 1 462 ? 6.109 -13.917 -1.387 1.00 97.69 462 VAL A O 1
ATOM 3528 N N . GLY A 1 463 ? 5.523 -16.027 -0.926 1.00 97.19 463 GLY A N 1
ATOM 3529 C CA . GLY A 1 463 ? 6.573 -16.614 -1.755 1.00 97.19 463 GLY A CA 1
ATOM 3530 C C . GLY A 1 463 ? 6.199 -16.597 -3.236 1.00 97.19 463 GLY A C 1
ATOM 3531 O O . GLY A 1 463 ? 5.132 -17.084 -3.611 1.00 97.19 463 GLY A O 1
ATOM 3532 N N . TRP A 1 464 ? 7.073 -16.060 -4.088 1.00 97.56 464 TRP A N 1
ATOM 3533 C CA . TRP A 1 464 ? 6.903 -16.104 -5.545 1.00 97.56 464 TRP A CA 1
ATOM 3534 C C . TRP A 1 464 ? 8.234 -16.120 -6.296 1.00 97.56 464 TRP A C 1
ATOM 3536 O O . TRP A 1 464 ? 9.301 -15.893 -5.720 1.00 97.56 464 TRP A O 1
ATOM 3546 N N . ASN A 1 465 ? 8.165 -16.351 -7.608 1.00 95.50 465 ASN A N 1
ATOM 3547 C CA . ASN A 1 465 ? 9.310 -16.222 -8.503 1.00 95.50 465 ASN A CA 1
ATOM 3548 C C . ASN A 1 465 ? 9.900 -14.807 -8.425 1.00 95.50 465 ASN A C 1
ATOM 3550 O O . ASN A 1 465 ? 9.176 -13.811 -8.397 1.00 95.50 465 ASN A O 1
ATOM 3554 N N . THR A 1 466 ? 11.228 -14.720 -8.395 1.00 90.38 466 THR A N 1
ATOM 3555 C CA . THR A 1 466 ? 11.947 -13.449 -8.213 1.00 90.38 466 THR A CA 1
ATOM 3556 C C . THR A 1 466 ? 12.340 -12.788 -9.532 1.00 90.38 466 THR A C 1
ATOM 3558 O O . THR A 1 466 ? 11.965 -11.651 -9.798 1.00 90.38 466 THR A O 1
ATOM 3561 N N . THR A 1 467 ? 13.099 -13.491 -10.372 1.00 85.38 467 THR A N 1
ATOM 3562 C CA . THR A 1 467 ? 13.813 -12.886 -11.509 1.00 85.38 467 THR A CA 1
ATOM 3563 C C . THR A 1 467 ? 12.857 -12.293 -12.549 1.00 85.38 467 THR A C 1
ATOM 3565 O O . THR A 1 467 ? 12.031 -13.006 -13.108 1.00 85.38 467 THR A O 1
ATOM 3568 N N . GLY A 1 468 ? 13.013 -10.997 -12.838 1.00 79.50 468 GLY A N 1
ATOM 3569 C CA . GLY A 1 468 ? 12.263 -10.273 -13.870 1.00 79.50 468 GLY A CA 1
ATOM 3570 C C . GLY A 1 468 ? 10.870 -9.799 -13.445 1.00 79.50 468 GLY A C 1
ATOM 3571 O O . GLY A 1 468 ? 10.129 -9.304 -14.287 1.00 79.50 468 GLY A O 1
ATOM 3572 N N . ILE A 1 469 ? 10.500 -9.946 -12.166 1.00 85.38 469 ILE A N 1
ATOM 3573 C CA . ILE A 1 469 ? 9.159 -9.623 -11.659 1.00 85.38 469 ILE A CA 1
ATOM 3574 C C . ILE A 1 469 ? 9.232 -8.392 -10.747 1.00 85.38 469 ILE A C 1
ATOM 3576 O O . ILE A 1 469 ? 9.832 -8.429 -9.669 1.00 85.38 469 ILE A O 1
ATOM 3580 N N . SER A 1 470 ? 8.580 -7.299 -11.153 1.00 84.94 470 SER A N 1
ATOM 3581 C CA . SER A 1 470 ? 8.542 -6.030 -10.405 1.00 84.94 470 SER A CA 1
ATOM 3582 C C . SER A 1 470 ? 7.960 -6.205 -9.000 1.00 84.94 470 SER A C 1
ATOM 3584 O O . SER A 1 470 ? 8.496 -5.669 -8.034 1.00 84.94 470 SER A O 1
ATOM 3586 N N . ALA A 1 471 ? 6.905 -7.012 -8.865 1.00 91.00 471 ALA A N 1
ATOM 3587 C CA . ALA A 1 471 ? 6.247 -7.291 -7.588 1.00 91.00 471 ALA A CA 1
ATOM 3588 C C . ALA A 1 471 ? 7.092 -8.156 -6.631 1.00 91.00 471 ALA A C 1
ATOM 3590 O O . ALA A 1 471 ? 6.779 -8.234 -5.445 1.00 91.00 471 ALA A O 1
ATOM 3591 N N . SER A 1 472 ? 8.193 -8.740 -7.112 1.00 95.81 472 SER A N 1
ATOM 3592 C CA . SER A 1 472 ? 9.194 -9.456 -6.305 1.00 95.81 472 SER A CA 1
ATOM 3593 C C . SER A 1 472 ? 10.477 -8.639 -6.092 1.00 95.81 472 SER A C 1
ATOM 3595 O O . SER A 1 472 ? 11.469 -9.155 -5.573 1.00 95.81 472 SER A O 1
ATOM 3597 N N . THR A 1 473 ? 10.484 -7.375 -6.526 1.00 94.31 473 THR A N 1
ATOM 3598 C CA . THR A 1 473 ? 11.636 -6.477 -6.434 1.00 94.31 473 THR A CA 1
ATOM 3599 C C . THR A 1 473 ? 11.457 -5.489 -5.288 1.00 94.31 473 THR A C 1
ATOM 3601 O O . THR A 1 473 ? 10.432 -4.810 -5.188 1.00 94.31 473 THR A O 1
ATOM 3604 N N . TRP A 1 474 ? 12.483 -5.383 -4.445 1.00 96.94 474 TRP A N 1
ATOM 3605 C CA . TRP A 1 474 ? 12.459 -4.587 -3.224 1.00 96.94 474 TRP A CA 1
ATOM 3606 C C . TRP A 1 474 ? 13.583 -3.555 -3.191 1.00 96.94 474 TRP A C 1
ATOM 3608 O O . TRP A 1 474 ? 14.731 -3.845 -3.538 1.00 96.94 474 TRP A O 1
ATOM 3618 N N . GLY A 1 475 ? 13.249 -2.349 -2.751 1.00 96.00 475 GLY A N 1
ATOM 3619 C CA . GLY A 1 475 ? 14.200 -1.299 -2.413 1.00 96.00 475 GLY A CA 1
ATOM 3620 C C . GLY A 1 475 ? 14.365 -1.182 -0.899 1.00 96.00 475 GLY A C 1
ATOM 3621 O O . GLY A 1 475 ? 13.380 -1.217 -0.164 1.00 96.00 475 GLY A O 1
ATOM 3622 N N . PHE A 1 476 ? 15.607 -1.045 -0.436 1.00 97.94 476 PHE A N 1
ATOM 3623 C CA . PHE A 1 476 ? 15.940 -0.858 0.978 1.00 97.94 476 PHE A CA 1
ATOM 3624 C C . PHE A 1 476 ? 16.215 0.619 1.233 1.00 97.94 476 PHE A C 1
ATOM 3626 O O . PHE A 1 476 ? 17.279 1.128 0.883 1.00 97.94 476 PHE A O 1
ATOM 3633 N N . GLU A 1 477 ? 15.234 1.314 1.790 1.00 96.88 477 GLU A N 1
ATOM 3634 C CA . GLU A 1 477 ? 15.347 2.715 2.180 1.00 96.88 477 GLU A CA 1
ATOM 3635 C C . GLU A 1 477 ? 15.954 2.776 3.583 1.00 96.88 477 GLU A C 1
ATOM 3637 O O . GLU A 1 477 ? 15.293 2.418 4.556 1.00 96.88 477 GLU A O 1
ATOM 3642 N N . GLU A 1 478 ? 17.237 3.134 3.669 1.00 96.75 478 GLU A N 1
ATOM 3643 C CA . GLU A 1 478 ? 17.933 3.285 4.951 1.00 96.75 478 GLU A CA 1
ATOM 3644 C C . GLU A 1 478 ? 17.365 4.485 5.705 1.00 96.75 478 GLU A C 1
ATOM 3646 O O . GLU A 1 478 ? 17.202 5.561 5.130 1.00 96.75 478 GLU A O 1
ATOM 3651 N N . VAL A 1 479 ? 17.077 4.289 6.987 1.00 96.19 479 VAL A N 1
ATOM 3652 C CA . VAL A 1 479 ? 16.544 5.322 7.872 1.00 96.19 479 VAL A CA 1
ATOM 3653 C C . VAL A 1 479 ? 17.369 5.397 9.149 1.00 96.19 479 VAL A C 1
ATOM 3655 O O . VAL A 1 479 ? 17.873 4.390 9.646 1.00 96.19 479 VAL A O 1
ATOM 3658 N N . GLU A 1 480 ? 17.471 6.599 9.700 1.00 94.62 480 GLU A N 1
ATOM 3659 C CA . GLU A 1 480 ? 18.020 6.830 11.032 1.00 94.62 480 GLU A CA 1
ATOM 3660 C C . GLU A 1 480 ? 16.836 7.022 11.989 1.00 94.62 480 GLU A C 1
ATOM 3662 O O . GLU A 1 480 ? 15.977 7.874 11.758 1.00 94.62 480 GLU A O 1
ATOM 3667 N N . LEU A 1 481 ? 16.759 6.195 13.032 1.00 93.81 481 LEU A N 1
ATOM 3668 C CA . LEU A 1 481 ? 15.675 6.209 14.017 1.00 93.81 481 LEU A CA 1
ATOM 3669 C C . LEU A 1 481 ? 16.248 6.536 15.392 1.00 93.81 481 LEU A C 1
ATOM 3671 O O . LEU A 1 481 ? 17.315 6.038 15.747 1.00 93.81 481 LEU A O 1
ATOM 3675 N N . SER A 1 482 ? 15.532 7.340 16.178 1.00 93.88 482 SER A N 1
ATOM 3676 C CA . SER A 1 482 ? 15.902 7.575 17.572 1.00 93.88 482 SER A CA 1
ATOM 3677 C C . SER A 1 482 ? 15.543 6.369 18.443 1.00 93.88 482 SER A C 1
ATOM 3679 O O . SER A 1 482 ? 14.533 5.695 18.217 1.00 93.88 482 SER A O 1
ATOM 3681 N N . ASP A 1 483 ? 16.336 6.136 19.489 1.00 93.06 483 ASP A N 1
ATOM 3682 C CA . ASP A 1 483 ? 16.029 5.112 20.494 1.00 93.06 483 ASP A CA 1
ATOM 3683 C C . ASP A 1 483 ? 14.664 5.367 21.150 1.00 93.06 483 ASP A C 1
ATOM 3685 O O . ASP A 1 483 ? 13.918 4.427 21.409 1.00 93.06 483 ASP A O 1
ATOM 3689 N N . GLU A 1 484 ? 14.297 6.638 21.347 1.00 92.12 484 GLU A N 1
ATOM 3690 C CA . GLU A 1 484 ? 12.992 7.043 21.876 1.00 92.12 484 GLU A CA 1
ATOM 3691 C C . GLU A 1 484 ? 11.834 6.579 20.981 1.00 92.12 484 GLU A C 1
ATOM 3693 O O . GLU A 1 484 ? 10.850 6.037 21.482 1.00 92.12 484 GLU A O 1
ATOM 3698 N N . PHE A 1 485 ? 11.952 6.729 19.657 1.00 89.06 485 PHE A N 1
ATOM 3699 C CA . PHE A 1 485 ? 10.925 6.277 18.717 1.00 89.06 485 PHE A CA 1
ATOM 3700 C C . PHE A 1 485 ? 10.753 4.754 18.761 1.00 89.06 485 PHE A C 1
ATOM 3702 O O . PHE A 1 485 ? 9.631 4.245 18.842 1.00 89.06 485 PHE A O 1
ATOM 3709 N N . ILE A 1 486 ? 11.872 4.021 18.757 1.00 92.50 486 ILE A N 1
ATOM 3710 C CA . ILE A 1 486 ? 11.866 2.557 18.849 1.00 92.50 486 ILE A CA 1
ATOM 3711 C C . ILE A 1 486 ? 11.245 2.116 20.178 1.00 92.50 486 ILE A C 1
ATOM 3713 O O . ILE A 1 486 ? 10.398 1.219 20.199 1.00 92.50 486 ILE A O 1
ATOM 3717 N N . GLN A 1 487 ? 11.638 2.747 21.284 1.00 90.81 487 GLN A N 1
ATOM 3718 C CA . GLN A 1 487 ? 11.141 2.406 22.609 1.00 90.81 487 GLN A CA 1
ATOM 3719 C C . GLN A 1 487 ? 9.639 2.679 22.724 1.00 90.81 487 GLN A C 1
ATOM 3721 O O . GLN A 1 487 ? 8.898 1.788 23.125 1.00 90.81 487 GLN A O 1
ATOM 3726 N N . LYS A 1 488 ? 9.163 3.838 22.253 1.00 86.62 488 LYS A N 1
ATOM 3727 C CA . LYS A 1 488 ? 7.737 4.192 22.252 1.00 86.62 488 LYS A CA 1
ATOM 3728 C C . LYS A 1 488 ? 6.880 3.163 21.511 1.00 86.62 488 LYS A C 1
ATOM 3730 O O . LYS A 1 488 ? 5.844 2.739 22.020 1.00 86.62 488 LYS A O 1
ATOM 3735 N N . GLY A 1 489 ? 7.311 2.731 20.323 1.00 84.94 489 GLY A N 1
ATOM 3736 C CA . GLY A 1 489 ? 6.574 1.722 19.556 1.00 84.94 489 GLY A CA 1
ATOM 3737 C C . GLY A 1 489 ? 6.555 0.343 20.228 1.00 84.94 489 GLY A C 1
ATOM 3738 O O . GLY A 1 489 ? 5.576 -0.390 20.098 1.00 84.94 489 GLY A O 1
ATOM 3739 N N . ARG A 1 490 ? 7.608 -0.015 20.973 1.00 89.19 490 ARG A N 1
ATOM 3740 C CA . ARG A 1 490 ? 7.662 -1.258 21.762 1.00 89.19 490 ARG A CA 1
ATOM 3741 C C . ARG A 1 490 ? 6.816 -1.178 23.028 1.00 89.19 490 ARG A C 1
ATOM 3743 O O . ARG A 1 490 ? 6.127 -2.142 23.350 1.00 89.19 490 ARG A O 1
ATOM 3750 N N . ASP A 1 491 ? 6.835 -0.044 23.718 1.00 86.25 491 ASP A N 1
ATOM 3751 C CA . ASP A 1 491 ? 6.059 0.170 24.939 1.00 86.25 491 ASP A CA 1
ATOM 3752 C C . ASP A 1 491 ? 4.558 0.094 24.670 1.00 86.25 491 ASP A C 1
ATOM 3754 O O . ASP A 1 491 ? 3.843 -0.536 25.445 1.00 86.25 491 ASP A O 1
ATOM 3758 N N . ALA A 1 492 ? 4.086 0.619 23.535 1.00 82.12 492 ALA A N 1
ATOM 3759 C CA . ALA A 1 492 ? 2.690 0.477 23.118 1.00 82.12 492 ALA A CA 1
ATOM 3760 C C . ALA A 1 492 ? 2.272 -1.002 22.962 1.00 82.12 492 ALA A C 1
ATOM 3762 O O . ALA A 1 492 ? 1.230 -1.422 23.468 1.00 82.12 492 ALA A O 1
ATOM 3763 N N . LEU A 1 493 ? 3.113 -1.823 22.322 1.00 84.88 493 LEU A N 1
ATOM 3764 C CA . LEU A 1 493 ? 2.864 -3.261 22.174 1.00 84.88 493 LEU A CA 1
ATOM 3765 C C . LEU A 1 493 ? 2.913 -4.003 23.520 1.00 84.88 493 LEU A C 1
ATOM 3767 O O . LEU A 1 493 ? 2.075 -4.866 23.798 1.00 84.88 493 LEU A O 1
ATOM 3771 N N . ASN A 1 494 ? 3.885 -3.666 24.367 1.00 85.81 494 ASN A N 1
ATOM 3772 C CA . ASN A 1 494 ? 4.018 -4.252 25.698 1.00 85.81 494 ASN A CA 1
ATOM 3773 C C . ASN A 1 494 ? 2.822 -3.895 26.589 1.00 85.81 494 ASN A C 1
ATOM 3775 O O . ASN A 1 494 ? 2.322 -4.767 27.302 1.00 85.81 494 ASN A O 1
ATOM 3779 N N . ALA A 1 495 ? 2.335 -2.653 26.522 1.00 83.25 495 ALA A N 1
ATOM 3780 C CA . ALA A 1 495 ? 1.148 -2.199 27.238 1.00 83.25 495 ALA A CA 1
ATOM 3781 C C . ALA A 1 495 ? -0.090 -2.998 26.815 1.00 83.25 495 ALA A C 1
ATOM 3783 O O . ALA A 1 495 ? -0.784 -3.532 27.675 1.00 83.25 495 ALA A O 1
ATOM 3784 N N . TYR A 1 496 ? -0.310 -3.183 25.509 1.00 86.31 496 TYR A N 1
ATOM 3785 C CA . TYR A 1 496 ? -1.407 -4.011 25.001 1.00 86.31 496 TYR A CA 1
ATOM 3786 C C . TYR A 1 496 ? -1.299 -5.477 25.450 1.00 86.31 496 TYR A C 1
ATOM 3788 O O . TYR A 1 496 ? -2.266 -6.061 25.936 1.00 86.31 496 TYR A O 1
ATOM 3796 N N . THR A 1 497 ? -0.111 -6.075 25.341 1.00 87.31 497 THR A N 1
ATOM 3797 C CA . THR A 1 497 ? 0.111 -7.473 25.750 1.00 87.31 497 THR A CA 1
ATOM 3798 C C . THR A 1 497 ? -0.137 -7.658 27.249 1.00 87.31 497 THR A C 1
ATOM 3800 O O . THR A 1 497 ? -0.772 -8.627 27.665 1.00 87.31 497 THR A O 1
ATOM 3803 N N . SER A 1 498 ? 0.327 -6.705 28.061 1.00 88.62 498 SER A N 1
ATOM 3804 C CA . SER A 1 498 ? 0.126 -6.707 29.513 1.00 88.62 498 SER A CA 1
ATOM 3805 C C . SER A 1 498 ? -1.341 -6.499 29.880 1.00 88.62 498 SER A C 1
ATOM 3807 O O . SER A 1 498 ? -1.836 -7.178 30.777 1.00 88.62 498 SER A O 1
ATOM 3809 N N . LEU A 1 499 ? -2.041 -5.609 29.168 1.00 90.44 499 LEU A N 1
ATOM 3810 C CA . LEU A 1 499 ? -3.472 -5.367 29.323 1.00 90.44 499 LEU A CA 1
ATOM 3811 C C . LEU A 1 499 ? -4.266 -6.657 29.116 1.00 90.44 499 LEU A C 1
ATOM 3813 O O . LEU A 1 499 ? -4.980 -7.079 30.020 1.00 90.44 499 LEU A O 1
ATOM 3817 N N . VAL A 1 500 ? -4.095 -7.307 27.960 1.00 90.12 500 VAL A N 1
ATOM 3818 C CA . VAL A 1 500 ? -4.827 -8.535 27.607 1.00 90.12 500 VAL A CA 1
ATOM 3819 C C . VAL A 1 500 ? -4.551 -9.656 28.611 1.00 90.12 500 VAL A C 1
ATOM 3821 O O . VAL A 1 500 ? -5.476 -10.350 29.022 1.00 90.12 500 VAL A O 1
ATOM 3824 N N . ALA A 1 501 ? -3.304 -9.802 29.067 1.00 92.56 501 ALA A N 1
ATOM 3825 C CA . ALA A 1 501 ? -2.934 -10.818 30.052 1.00 92.56 501 ALA A CA 1
ATOM 3826 C C . ALA A 1 501 ? -3.549 -10.598 31.451 1.00 92.56 501 ALA A C 1
ATOM 3828 O O . ALA A 1 501 ? -3.548 -11.526 32.256 1.00 92.56 501 ALA A O 1
ATOM 3829 N N . ASN A 1 502 ? -4.050 -9.394 31.755 1.00 95.56 502 ASN A N 1
ATOM 3830 C CA . ASN A 1 502 ? -4.561 -9.016 33.077 1.00 95.56 502 ASN A CA 1
ATOM 3831 C C . ASN A 1 502 ? -6.043 -8.598 33.076 1.00 95.56 502 ASN A C 1
ATOM 3833 O O . ASN A 1 502 ? -6.515 -8.067 34.082 1.00 95.56 502 ASN A O 1
ATOM 3837 N N . ILE A 1 503 ? -6.790 -8.851 31.993 1.00 95.69 503 ILE A N 1
ATOM 3838 C CA . ILE A 1 503 ? -8.212 -8.476 31.872 1.00 95.69 503 ILE A CA 1
ATOM 3839 C C . ILE A 1 503 ? -9.047 -8.947 33.073 1.00 95.69 503 ILE A C 1
ATOM 3841 O O . ILE A 1 503 ? -9.816 -8.154 33.611 1.00 95.69 503 ILE A O 1
ATOM 3845 N N . ASP A 1 504 ? -8.860 -10.178 33.556 1.00 96.94 504 ASP A N 1
ATOM 3846 C CA . ASP A 1 504 ? -9.627 -10.718 34.693 1.00 96.94 504 ASP A CA 1
ATOM 3847 C C . ASP A 1 504 ? -9.404 -9.930 35.996 1.00 96.94 504 ASP A C 1
ATOM 3849 O O . ASP A 1 504 ? -10.340 -9.689 36.768 1.00 96.94 504 ASP A O 1
ATOM 3853 N N . ASN A 1 505 ? -8.170 -9.469 36.223 1.00 97.56 505 ASN A N 1
ATOM 3854 C CA . ASN A 1 505 ? -7.830 -8.647 37.383 1.00 97.56 505 ASN A CA 1
ATOM 3855 C C . ASN A 1 505 ? -8.503 -7.272 37.281 1.00 97.56 505 ASN A C 1
ATOM 3857 O O . ASN A 1 505 ? -9.087 -6.795 38.255 1.00 97.56 505 ASN A O 1
ATOM 3861 N N . TYR A 1 506 ? -8.479 -6.659 36.094 1.00 98.12 506 TYR A N 1
ATOM 3862 C CA . TYR A 1 506 ? -9.150 -5.380 35.860 1.00 98.12 506 TYR A CA 1
ATOM 3863 C C . TYR A 1 506 ? -10.670 -5.502 35.970 1.00 98.12 506 TYR A C 1
ATOM 3865 O O . TYR A 1 506 ? -11.293 -4.658 36.602 1.00 98.12 506 TYR A O 1
ATOM 3873 N N . ASN A 1 507 ? -11.270 -6.573 35.448 1.00 98.31 507 ASN A N 1
ATOM 3874 C CA . ASN A 1 507 ? -12.699 -6.846 35.609 1.00 98.31 507 ASN A CA 1
ATOM 3875 C C . ASN A 1 507 ? -13.102 -6.971 37.081 1.00 98.31 507 ASN A C 1
ATOM 3877 O O . ASN A 1 507 ? -14.146 -6.454 37.475 1.00 98.31 507 ASN A O 1
ATOM 3881 N N . THR A 1 508 ? -12.264 -7.604 37.906 1.00 98.38 508 THR A N 1
ATOM 3882 C CA . THR A 1 508 ? -12.494 -7.700 39.355 1.00 98.38 508 THR A CA 1
ATOM 3883 C C . THR A 1 508 ? -12.510 -6.316 40.009 1.00 98.38 508 THR A C 1
ATOM 3885 O O . THR A 1 508 ? -13.443 -6.000 40.746 1.00 98.38 508 THR A O 1
ATOM 3888 N N . ALA A 1 509 ? -11.527 -5.468 39.695 1.00 98.44 509 ALA A N 1
ATOM 3889 C CA . ALA A 1 509 ? -11.465 -4.099 40.204 1.00 98.44 509 ALA A CA 1
ATOM 3890 C C . ALA A 1 509 ? -12.639 -3.233 39.706 1.00 98.44 509 ALA A C 1
ATOM 3892 O O . ALA A 1 509 ? -13.298 -2.554 40.491 1.00 98.44 509 ALA A O 1
ATOM 3893 N N . LEU A 1 510 ? -12.974 -3.299 38.414 1.00 98.69 510 LEU A N 1
ATOM 3894 C CA . LEU A 1 510 ? -14.106 -2.569 37.831 1.00 98.69 510 LEU A CA 1
ATOM 3895 C C . LEU A 1 510 ? -15.439 -2.987 38.466 1.00 98.69 510 LEU A C 1
ATOM 3897 O O . LEU A 1 510 ? -16.250 -2.123 38.786 1.00 98.69 510 LEU A O 1
ATOM 3901 N N . ALA A 1 511 ? -15.642 -4.278 38.744 1.00 98.38 511 ALA A N 1
ATOM 3902 C CA . ALA A 1 511 ? -16.815 -4.768 39.472 1.00 98.38 511 ALA A CA 1
ATOM 3903 C C . ALA A 1 511 ? -16.871 -4.271 40.930 1.00 98.38 511 ALA A C 1
ATOM 3905 O O . ALA A 1 511 ? -17.947 -4.228 41.531 1.00 98.38 511 ALA A O 1
ATOM 3906 N N . GLY A 1 512 ? -15.733 -3.883 41.513 1.00 98.12 512 GLY A N 1
ATOM 3907 C CA . GLY A 1 512 ? -15.651 -3.167 42.786 1.00 98.12 512 GLY A CA 1
ATOM 3908 C C . GLY A 1 512 ? -16.244 -1.757 42.709 1.00 98.12 512 GLY A C 1
ATOM 3909 O O . GLY A 1 512 ? -16.941 -1.343 43.637 1.00 98.12 512 GLY A O 1
ATOM 3910 N N . LEU A 1 513 ? -16.081 -1.079 41.569 1.00 98.62 513 LEU A N 1
ATOM 3911 C CA . LEU A 1 513 ? -16.424 0.333 41.368 1.00 98.62 513 LEU A CA 1
ATOM 3912 C C . LEU A 1 513 ? -17.801 0.574 40.716 1.00 98.62 513 LEU A C 1
ATOM 3914 O O . LEU A 1 513 ? -18.494 1.530 41.071 1.00 98.62 513 LEU A O 1
ATOM 3918 N N . PHE A 1 514 ? -18.206 -0.277 39.771 1.00 98.75 514 PHE A N 1
ATOM 3919 C CA . PHE A 1 514 ? -19.395 -0.094 38.930 1.00 98.75 514 PHE A CA 1
ATOM 3920 C C . PHE A 1 514 ? -20.545 -1.040 39.290 1.00 98.75 514 PHE A C 1
ATOM 3922 O O . PHE A 1 514 ? -20.343 -2.103 39.878 1.00 98.75 514 PHE A O 1
ATOM 3929 N N . GLN A 1 515 ? -21.771 -0.632 38.950 1.00 98.06 515 GLN A N 1
ATOM 3930 C CA . GLN A 1 515 ? -22.983 -1.450 39.095 1.00 98.06 515 GLN A CA 1
ATOM 3931 C C . GLN A 1 515 ? -23.151 -2.439 37.935 1.00 98.06 515 GLN A C 1
ATOM 3933 O O . GLN A 1 515 ? -23.718 -3.514 38.114 1.00 98.06 515 GLN A O 1
ATOM 3938 N N . ASP A 1 516 ? -22.658 -2.058 36.761 1.00 98.00 516 ASP A N 1
ATOM 3939 C CA . ASP A 1 516 ? -22.789 -2.762 35.490 1.00 98.00 516 ASP A CA 1
ATOM 3940 C C . ASP A 1 516 ? -21.408 -3.070 34.895 1.00 98.00 516 ASP A C 1
ATOM 3942 O O . ASP A 1 516 ? -20.435 -2.351 35.147 1.00 98.00 516 ASP A O 1
ATOM 3946 N N . LYS A 1 517 ? -21.297 -4.130 34.086 1.00 98.19 517 LYS A N 1
ATOM 3947 C CA . LYS A 1 517 ? -19.994 -4.528 33.518 1.00 98.19 517 LYS A CA 1
ATOM 3948 C C . LYS A 1 517 ? -19.585 -3.667 32.326 1.00 98.19 517 LYS A C 1
ATOM 3950 O O . LYS A 1 517 ? -18.399 -3.601 32.010 1.00 98.19 517 LYS A O 1
ATOM 3955 N N . ALA A 1 518 ? -20.533 -2.949 31.720 1.00 98.00 518 ALA A N 1
ATOM 3956 C CA . ALA A 1 518 ? -20.242 -1.909 30.737 1.00 98.00 518 ALA A CA 1
ATOM 3957 C C . ALA A 1 518 ? -19.650 -0.636 31.372 1.00 98.00 518 ALA A C 1
ATOM 3959 O O . ALA A 1 518 ? -19.308 0.302 30.657 1.00 98.00 518 ALA A O 1
ATOM 3960 N N . CYS A 1 519 ? -19.476 -0.594 32.697 1.00 98.31 519 CYS A N 1
ATOM 3961 C CA . CYS A 1 519 ? -18.846 0.517 33.404 1.00 98.31 519 CYS A CA 1
ATOM 3962 C C . CYS A 1 519 ? -19.513 1.869 33.091 1.00 98.31 519 CYS A C 1
ATOM 3964 O O . CYS A 1 519 ? -18.839 2.859 32.797 1.00 98.31 519 CYS A O 1
ATOM 3966 N N . THR A 1 520 ? -20.846 1.907 33.097 1.00 97.44 520 THR A N 1
ATOM 3967 C CA . THR A 1 520 ? -21.631 3.107 32.761 1.00 97.44 520 THR A CA 1
ATOM 3968 C C . THR A 1 520 ? -22.159 3.838 33.989 1.00 97.44 520 THR A C 1
ATOM 3970 O O . THR A 1 520 ? -22.364 5.051 33.933 1.00 97.44 520 THR A O 1
ATOM 3973 N N . THR A 1 521 ? -22.345 3.123 35.102 1.00 97.38 521 THR A N 1
ATOM 3974 C CA . THR A 1 521 ? -22.886 3.661 36.353 1.00 97.38 521 THR A CA 1
ATOM 3975 C C . THR A 1 521 ? -22.056 3.191 37.545 1.00 97.38 521 THR A C 1
ATOM 3977 O O . THR A 1 521 ? -21.925 1.994 37.804 1.00 97.38 521 THR A O 1
ATOM 3980 N N . LEU A 1 522 ? -21.498 4.135 38.307 1.00 98.38 522 LEU A N 1
ATOM 3981 C CA . LEU A 1 522 ? -20.781 3.819 39.544 1.00 98.38 522 LEU A CA 1
ATOM 3982 C C . LEU A 1 522 ? -21.739 3.371 40.644 1.00 98.38 522 LEU A C 1
ATOM 3984 O O . LEU A 1 522 ? -22.897 3.792 40.692 1.00 98.38 522 LEU A O 1
ATOM 3988 N N . LYS A 1 523 ? -21.253 2.535 41.565 1.00 98.56 523 LYS A N 1
ATOM 3989 C CA . LYS A 1 523 ? -21.994 2.237 42.797 1.00 98.56 523 LYS A CA 1
ATOM 3990 C C . LYS A 1 523 ? -22.201 3.516 43.605 1.00 98.56 523 LYS A C 1
ATOM 3992 O O . LYS A 1 523 ? -21.373 4.423 43.557 1.00 98.56 523 LYS A O 1
ATOM 3997 N N . GLU A 1 524 ? -23.310 3.599 44.335 1.00 98.06 524 GLU A N 1
ATOM 3998 C CA . GLU A 1 524 ? -23.707 4.825 45.043 1.00 98.06 524 GLU A CA 1
ATOM 3999 C C . GLU A 1 524 ? -22.644 5.313 46.039 1.00 98.06 524 GLU A C 1
ATOM 4001 O O . GLU A 1 524 ? -22.362 6.509 46.113 1.00 98.06 524 GLU A O 1
ATOM 4006 N N . ASP A 1 525 ? -22.015 4.390 46.767 1.00 97.44 525 ASP A N 1
ATOM 4007 C CA . ASP A 1 525 ? -20.944 4.671 47.722 1.00 97.44 525 ASP A CA 1
ATOM 4008 C C . ASP A 1 525 ? -19.661 5.162 47.041 1.00 97.44 525 ASP A C 1
ATOM 4010 O O . ASP A 1 525 ? -18.997 6.053 47.567 1.00 97.44 525 ASP A O 1
ATOM 4014 N N . ILE A 1 526 ? -19.351 4.648 45.848 1.00 98.31 526 ILE A N 1
ATOM 4015 C CA . ILE A 1 526 ? -18.211 5.083 45.029 1.00 98.31 526 ILE A CA 1
ATOM 4016 C C . ILE A 1 526 ? -18.478 6.453 44.393 1.00 98.31 526 ILE A C 1
ATOM 4018 O O . ILE A 1 526 ? -17.608 7.324 44.403 1.00 98.31 526 ILE A O 1
ATOM 4022 N N . GLN A 1 527 ? -19.692 6.680 43.886 1.00 98.00 527 GLN A N 1
ATOM 4023 C CA . GLN A 1 527 ? -20.124 7.958 43.314 1.00 98.00 527 GLN A CA 1
ATOM 4024 C C . GLN A 1 527 ? -20.077 9.098 44.348 1.00 98.00 527 GLN A C 1
ATOM 4026 O O . GLN A 1 527 ? -19.822 10.247 43.982 1.00 98.00 527 GLN A O 1
ATOM 4031 N N . ALA A 1 528 ? -20.308 8.786 45.627 1.00 97.25 528 ALA A N 1
ATOM 4032 C CA . ALA A 1 528 ? -20.289 9.742 46.732 1.00 97.25 528 ALA A CA 1
ATOM 4033 C C . ALA A 1 528 ? -18.877 10.148 47.203 1.00 97.25 528 ALA A C 1
ATOM 4035 O O . ALA A 1 528 ? -18.754 11.112 47.962 1.00 97.25 528 ALA A O 1
ATOM 4036 N N . LEU A 1 529 ? -17.821 9.442 46.779 1.00 97.88 529 LEU A N 1
ATOM 4037 C CA . LEU A 1 529 ? -16.440 9.774 47.142 1.00 97.88 529 LEU A CA 1
ATOM 4038 C C . LEU A 1 529 ? -15.992 11.104 46.510 1.00 97.88 529 LEU A C 1
ATOM 4040 O O . LEU A 1 529 ? -16.362 11.433 45.379 1.00 97.88 529 LEU A O 1
ATOM 4044 N N . SER A 1 530 ? -15.131 11.855 47.204 1.00 97.44 530 SER A N 1
ATOM 4045 C CA . SER A 1 530 ? -14.336 12.908 46.555 1.00 97.44 530 SER A CA 1
ATOM 4046 C C . SER A 1 530 ? -13.326 12.295 45.576 1.00 97.44 530 SER A C 1
ATOM 4048 O O . SER A 1 530 ? -13.047 11.096 45.633 1.00 97.44 530 SER A O 1
ATOM 4050 N N . ASP A 1 531 ? -12.754 13.098 44.676 1.00 96.38 531 ASP A N 1
ATOM 4051 C CA . ASP A 1 531 ? -11.745 12.594 43.735 1.00 96.38 531 ASP A CA 1
ATOM 4052 C C . ASP A 1 531 ? -10.499 12.073 44.472 1.00 96.38 531 ASP A C 1
ATOM 4054 O O . ASP A 1 531 ? -9.975 11.025 44.107 1.00 96.38 531 ASP A O 1
ATOM 4058 N N . GLU A 1 532 ? -10.089 12.719 45.567 1.00 96.69 532 GLU A N 1
ATOM 4059 C CA . GLU A 1 532 ? -8.973 12.263 46.407 1.00 96.69 532 GLU A CA 1
ATOM 4060 C C . GLU A 1 532 ? -9.292 10.938 47.115 1.00 96.69 532 GLU A C 1
ATOM 4062 O O . GLU A 1 532 ? -8.428 10.074 47.264 1.00 96.69 532 GLU A O 1
ATOM 4067 N N . GLN A 1 533 ? -10.540 10.758 47.557 1.00 98.12 533 GLN A N 1
ATOM 4068 C CA . GLN A 1 533 ? -10.982 9.507 48.175 1.00 98.12 533 GLN A CA 1
ATOM 4069 C C . GLN A 1 533 ? -11.073 8.371 47.152 1.00 98.12 533 GLN A C 1
ATOM 4071 O O . GLN A 1 533 ? -10.719 7.237 47.474 1.00 98.12 533 GLN A O 1
ATOM 4076 N N . LEU A 1 534 ? -11.510 8.666 45.925 1.00 97.88 534 LEU A N 1
ATOM 4077 C CA . LEU A 1 534 ? -11.512 7.706 44.826 1.00 97.88 534 LEU A CA 1
ATOM 4078 C C . LEU A 1 534 ? -10.082 7.298 44.448 1.00 97.88 534 LEU A C 1
ATOM 4080 O O . LEU A 1 534 ? -9.810 6.115 44.295 1.00 97.88 534 LEU A O 1
ATOM 4084 N N . GLU A 1 535 ? -9.146 8.244 44.364 1.00 97.62 535 GLU A N 1
ATOM 4085 C CA . GLU A 1 535 ? -7.730 7.955 44.089 1.00 97.62 535 GLU A CA 1
ATOM 4086 C C . GLU A 1 535 ? -7.058 7.099 45.176 1.00 97.62 535 GLU A C 1
ATOM 4088 O O . GLU A 1 535 ? -6.093 6.382 44.901 1.00 97.62 535 GLU A O 1
ATOM 4093 N N . ALA A 1 536 ? -7.571 7.146 46.408 1.00 97.38 536 ALA A N 1
ATOM 4094 C CA . ALA A 1 536 ? -7.132 6.299 47.515 1.00 97.38 536 ALA A CA 1
ATOM 4095 C C . ALA A 1 536 ? -7.818 4.917 47.552 1.00 97.38 536 ALA A C 1
ATOM 4097 O O . ALA A 1 536 ? -7.424 4.068 48.355 1.00 97.38 536 ALA A O 1
ATOM 4098 N N . ASN A 1 537 ? -8.837 4.673 46.720 1.00 98.12 537 ASN A N 1
ATOM 4099 C CA . ASN A 1 537 ? -9.548 3.398 46.664 1.00 98.12 537 ASN A CA 1
ATOM 4100 C C . ASN A 1 537 ? -8.668 2.302 46.028 1.00 98.12 537 ASN A C 1
ATOM 4102 O O . ASN A 1 537 ? -8.038 2.512 44.992 1.00 98.12 537 ASN A O 1
ATOM 4106 N N . THR A 1 538 ? -8.643 1.113 46.636 1.00 97.62 538 THR A N 1
ATOM 4107 C CA . THR A 1 538 ? -7.782 0.000 46.202 1.00 97.62 538 THR A CA 1
ATOM 4108 C C . THR A 1 538 ? -8.143 -0.542 44.824 1.00 97.62 538 THR A C 1
ATOM 4110 O O . THR A 1 538 ? -7.241 -0.858 44.051 1.00 97.62 538 THR A O 1
ATOM 4113 N N . ASP A 1 539 ? -9.434 -0.619 44.499 1.00 98.19 539 ASP A N 1
ATOM 4114 C CA . ASP A 1 539 ? -9.892 -1.084 43.190 1.00 98.19 539 ASP A CA 1
ATOM 4115 C C . ASP A 1 539 ? -9.537 -0.054 42.112 1.00 98.19 539 ASP A C 1
ATOM 4117 O O . ASP A 1 539 ? -9.030 -0.417 41.056 1.00 98.19 539 ASP A O 1
ATOM 4121 N N . TYR A 1 540 ? -9.683 1.245 42.400 1.00 98.38 540 TYR A N 1
ATOM 4122 C CA . TYR A 1 540 ? -9.255 2.313 41.488 1.00 98.38 540 TYR A CA 1
ATOM 4123 C C . TYR A 1 540 ? -7.739 2.283 41.221 1.00 98.38 540 TYR A C 1
ATOM 4125 O O . TYR A 1 540 ? -7.302 2.415 40.077 1.00 98.38 540 TYR A O 1
ATOM 4133 N N . GLN A 1 541 ? -6.918 2.061 42.253 1.00 97.81 541 GLN A N 1
ATOM 4134 C CA . GLN A 1 541 ? -5.458 1.968 42.115 1.00 97.81 541 GLN A CA 1
ATOM 4135 C C . GLN A 1 541 ? -4.988 0.740 41.326 1.00 97.81 541 GLN A C 1
ATOM 4137 O O . GLN A 1 541 ? -3.890 0.763 40.773 1.00 97.81 541 GLN A O 1
ATOM 4142 N N . ALA A 1 542 ? -5.802 -0.316 41.254 1.00 96.88 542 ALA A N 1
ATOM 4143 C CA . ALA A 1 542 ? -5.490 -1.516 40.482 1.00 96.88 542 ALA A CA 1
ATOM 4144 C C . ALA A 1 542 ? -5.664 -1.327 38.961 1.00 96.88 542 ALA A C 1
ATOM 4146 O O . ALA A 1 542 ? -5.181 -2.152 38.185 1.00 96.88 542 ALA A O 1
ATOM 4147 N N . LEU A 1 543 ? -6.351 -0.267 38.527 1.00 97.06 543 LEU A N 1
ATOM 4148 C CA . LEU A 1 543 ? -6.641 0.018 37.122 1.00 97.06 543 LEU A CA 1
ATOM 4149 C C . LEU A 1 543 ? -5.469 0.694 36.390 1.00 97.06 543 LEU A C 1
ATOM 4151 O O . LEU A 1 543 ? -4.619 1.346 36.995 1.00 97.06 543 LEU A O 1
ATOM 4155 N N . THR A 1 544 ? -5.448 0.584 35.056 1.00 93.81 544 THR A N 1
ATOM 4156 C CA . THR A 1 544 ? -4.526 1.367 34.215 1.00 93.81 544 THR A CA 1
ATOM 4157 C C . THR A 1 544 ? -4.908 2.852 34.211 1.00 93.81 544 THR A C 1
ATOM 4159 O O . THR A 1 544 ? -6.044 3.208 34.523 1.00 93.81 544 THR A O 1
ATOM 4162 N N . ALA A 1 545 ? -3.988 3.732 33.803 1.00 93.75 545 ALA A N 1
ATOM 4163 C CA . ALA A 1 545 ? -4.257 5.172 33.718 1.00 93.75 545 ALA A CA 1
ATOM 4164 C C . ALA A 1 545 ? -5.468 5.508 32.820 1.00 93.75 545 ALA A C 1
ATOM 4166 O O . ALA A 1 545 ? -6.279 6.362 33.179 1.00 93.75 545 ALA A O 1
ATOM 4167 N N . ASP A 1 546 ? -5.637 4.798 31.699 1.00 93.19 546 ASP A N 1
ATOM 4168 C CA . ASP A 1 546 ? -6.778 4.986 30.791 1.00 93.19 546 ASP A CA 1
ATOM 4169 C C . ASP A 1 546 ? -8.107 4.593 31.456 1.00 93.19 546 ASP A C 1
ATOM 4171 O O . ASP A 1 546 ? -9.104 5.309 31.360 1.00 93.19 546 ASP A O 1
ATOM 4175 N N . MET A 1 547 ? -8.122 3.477 32.190 1.00 97.00 547 MET A N 1
ATOM 4176 C CA . MET A 1 547 ? -9.300 3.021 32.933 1.00 97.00 547 MET A CA 1
ATOM 4177 C C . MET A 1 547 ? -9.629 3.955 34.102 1.00 97.00 547 MET A C 1
ATOM 4179 O O . MET A 1 547 ? -10.792 4.275 34.325 1.00 97.00 547 MET A O 1
ATOM 4183 N N . GLN A 1 548 ? -8.617 4.441 34.821 1.00 98.00 548 GLN A N 1
ATOM 4184 C CA . GLN A 1 548 ? -8.769 5.447 35.875 1.00 98.00 548 GLN A CA 1
ATOM 4185 C C . GLN A 1 548 ? -9.392 6.742 35.337 1.00 98.00 548 GLN A C 1
ATOM 4187 O O . GLN A 1 548 ? -10.322 7.290 35.938 1.00 98.00 548 GLN A O 1
ATOM 4192 N N . ALA A 1 549 ? -8.932 7.204 34.170 1.00 97.31 549 ALA A N 1
ATOM 4193 C CA . ALA A 1 549 ? -9.511 8.353 33.483 1.00 97.31 549 ALA A CA 1
ATOM 4194 C C . ALA A 1 549 ? -10.976 8.102 33.087 1.00 97.31 549 ALA A C 1
ATOM 4196 O O . ALA A 1 549 ? -11.817 8.980 33.286 1.00 97.31 549 ALA A O 1
ATOM 4197 N N . MET A 1 550 ? -11.301 6.899 32.598 1.00 97.88 550 MET A N 1
ATOM 4198 C CA . MET A 1 550 ? -12.680 6.489 32.319 1.00 97.88 550 MET A CA 1
ATOM 4199 C C . MET A 1 550 ? -13.555 6.549 33.580 1.00 97.88 550 MET A C 1
ATOM 4201 O O . MET A 1 550 ? -14.612 7.180 33.549 1.00 97.88 550 MET A O 1
ATOM 4205 N N . VAL A 1 551 ? -13.098 5.995 34.710 1.00 98.50 551 VAL A N 1
ATOM 4206 C CA . VAL A 1 551 ? -13.854 6.016 35.977 1.00 98.50 551 VAL A CA 1
ATOM 4207 C C . VAL A 1 551 ? -14.176 7.445 36.405 1.00 98.50 551 VAL A C 1
ATOM 4209 O O . VAL A 1 551 ? -15.328 7.758 36.710 1.00 98.50 551 VAL A O 1
ATOM 4212 N N . LYS A 1 552 ? -13.185 8.342 36.375 1.00 97.94 552 LYS A N 1
ATOM 4213 C CA . LYS A 1 552 ? -13.392 9.761 36.695 1.00 97.94 552 LYS A CA 1
ATOM 4214 C C . LYS A 1 552 ? -14.338 10.451 35.720 1.00 97.94 552 LYS A C 1
ATOM 4216 O O . LYS A 1 552 ? -15.173 11.244 36.150 1.00 97.94 552 LYS A O 1
ATOM 4221 N N . LYS A 1 553 ? -14.235 10.144 34.425 1.00 97.19 553 LYS A N 1
ATOM 4222 C CA . LYS A 1 553 ? -15.114 10.701 33.392 1.00 97.19 553 LYS A CA 1
ATOM 4223 C C . LYS A 1 553 ? -16.572 10.299 33.610 1.00 97.19 553 LYS A C 1
ATOM 4225 O O . LYS A 1 553 ? -17.449 11.158 33.513 1.00 97.19 553 LYS A O 1
ATOM 4230 N N . VAL A 1 554 ? -16.832 9.043 33.980 1.00 97.75 554 VAL A N 1
ATOM 4231 C CA . VAL A 1 554 ? -18.174 8.586 34.373 1.00 97.75 554 VAL A CA 1
ATOM 4232 C C . VAL A 1 554 ? -18.625 9.283 35.657 1.00 97.75 554 VAL A C 1
ATOM 4234 O O . VAL A 1 554 ? -19.693 9.895 35.658 1.00 97.75 554 VAL A O 1
ATOM 4237 N N . LYS A 1 555 ? -17.795 9.275 36.711 1.00 97.50 555 LYS A N 1
ATOM 4238 C CA . LYS A 1 555 ? -18.106 9.887 38.015 1.00 97.50 555 LYS A CA 1
ATOM 4239 C C . LYS A 1 555 ? -18.513 11.350 37.898 1.00 97.50 555 LYS A C 1
ATOM 4241 O O . LYS A 1 555 ? -19.524 11.768 38.458 1.00 97.50 555 LYS A O 1
ATOM 4246 N N . ASN A 1 556 ? -17.694 12.129 37.202 1.00 96.25 556 ASN A N 1
ATOM 4247 C CA . ASN A 1 556 ? -17.813 13.580 37.145 1.00 96.25 556 ASN A CA 1
ATOM 4248 C C . ASN A 1 556 ? -18.632 14.045 35.926 1.00 96.25 556 ASN A C 1
ATOM 4250 O O . ASN A 1 556 ? -18.826 15.245 35.744 1.00 96.25 556 ASN A O 1
ATOM 4254 N N . ASN A 1 557 ? -19.118 13.108 35.099 1.00 95.50 557 ASN A N 1
ATOM 4255 C CA . ASN A 1 557 ? -19.845 13.358 33.853 1.00 95.50 557 ASN A CA 1
ATOM 4256 C C . ASN A 1 557 ? -19.136 14.385 32.943 1.00 95.50 557 ASN A C 1
ATOM 4258 O O . ASN A 1 557 ? -19.773 15.263 32.364 1.00 95.50 557 ASN A O 1
ATOM 4262 N N . THR A 1 558 ? -17.810 14.278 32.815 1.00 95.88 558 THR A N 1
ATOM 4263 C CA . THR A 1 558 ? -16.952 15.241 32.094 1.00 95.88 558 THR A CA 1
ATOM 4264 C C . THR A 1 558 ? -16.787 14.889 30.616 1.00 95.88 558 THR A C 1
ATOM 4266 O O . THR A 1 558 ? -15.681 14.927 30.080 1.00 95.88 558 THR A O 1
ATOM 4269 N N . TRP A 1 559 ? -17.878 14.494 29.967 1.00 96.12 559 TRP A N 1
ATOM 4270 C CA . TRP A 1 559 ? -17.891 14.191 28.538 1.00 96.12 559 TRP A CA 1
ATOM 4271 C C . TRP A 1 559 ? -17.820 15.482 27.722 1.00 96.12 559 TRP A C 1
ATOM 4273 O O . TRP A 1 559 ? -18.402 16.500 28.096 1.00 96.12 559 TRP A O 1
ATOM 4283 N N . GLN A 1 560 ? -17.134 15.443 26.586 1.00 95.50 560 GLN A N 1
ATOM 4284 C CA . GLN A 1 560 ? -17.054 16.560 25.665 1.00 95.50 560 GLN A CA 1
ATOM 4285 C C . GLN A 1 560 ? -18.420 16.822 25.015 1.00 95.50 560 GLN A C 1
ATOM 4287 O O . GLN A 1 560 ? -18.953 16.006 24.253 1.00 95.50 560 GLN A O 1
ATOM 4292 N N . THR A 1 561 ? -18.955 18.011 25.288 1.00 95.81 561 THR A N 1
ATOM 4293 C CA . THR A 1 561 ? -20.099 18.598 24.585 1.00 95.81 561 THR A CA 1
ATOM 4294 C C . THR A 1 561 ? -19.607 19.391 23.380 1.00 95.81 561 THR A C 1
ATOM 4296 O O . THR A 1 561 ? -18.659 20.175 23.473 1.00 95.81 561 THR A O 1
ATOM 4299 N N . TYR A 1 562 ? -20.275 19.222 22.243 1.00 96.69 562 TYR A N 1
ATOM 4300 C CA . TYR A 1 562 ? -19.984 19.962 21.020 1.00 96.69 562 TYR A CA 1
ATOM 4301 C C . TYR A 1 562 ? -21.100 20.965 20.759 1.00 96.69 562 TYR A C 1
ATOM 4303 O O . TYR A 1 562 ? -22.274 20.621 20.878 1.00 96.69 562 TYR A O 1
ATOM 4311 N N . SER A 1 563 ? -20.729 22.190 20.385 1.00 96.81 563 SER A N 1
ATOM 4312 C CA . SER A 1 563 ? -21.678 23.284 20.159 1.00 96.81 563 SER A CA 1
ATOM 4313 C C . SER A 1 563 ? -21.440 23.968 18.817 1.00 96.81 563 SER A C 1
ATOM 4315 O O . SER A 1 563 ? -20.296 24.229 18.428 1.00 96.81 563 SER A O 1
ATOM 4317 N N . ARG A 1 564 ? -22.532 24.296 18.128 1.00 95.62 564 ARG A N 1
ATOM 4318 C CA . ARG A 1 564 ? -22.564 25.136 16.929 1.00 95.62 564 ARG A CA 1
ATOM 4319 C C . ARG A 1 564 ? -22.641 26.614 17.314 1.00 95.62 564 ARG A C 1
ATOM 4321 O O . ARG A 1 564 ? -23.051 26.974 18.417 1.00 95.62 564 ARG A O 1
ATOM 4328 N N . ALA A 1 565 ? -22.314 27.493 16.367 1.00 92.88 565 ALA A N 1
ATOM 4329 C CA . ALA A 1 565 ? -22.412 28.943 16.563 1.00 92.88 565 ALA A CA 1
ATOM 4330 C C . ALA A 1 565 ? -23.857 29.441 16.787 1.00 92.88 565 ALA A C 1
ATOM 4332 O O . ALA A 1 565 ? -24.053 30.498 17.380 1.00 92.88 565 ALA A O 1
ATOM 4333 N N . ASN A 1 566 ? -24.866 28.680 16.345 1.00 92.50 566 ASN A N 1
ATOM 4334 C CA . ASN A 1 566 ? -26.287 28.995 16.539 1.00 92.50 566 ASN A CA 1
ATOM 4335 C C . ASN A 1 566 ? -26.815 28.633 17.946 1.00 92.50 566 ASN A C 1
ATOM 4337 O O . ASN A 1 566 ? -28.002 28.811 18.209 1.00 92.50 566 ASN A O 1
ATOM 4341 N N . GLY A 1 567 ? -25.958 28.127 18.841 1.00 94.38 567 GLY A N 1
ATOM 4342 C CA . GLY A 1 567 ? -26.323 27.730 20.203 1.00 94.38 567 GLY A CA 1
ATOM 4343 C C . GLY A 1 567 ? -26.818 26.287 20.343 1.00 94.38 567 GLY A C 1
ATOM 4344 O O . GLY A 1 567 ? -27.045 25.852 21.469 1.00 94.38 567 GLY A O 1
ATOM 4345 N N . TYR A 1 568 ? -26.955 25.532 19.248 1.00 96.44 568 TYR A N 1
ATOM 4346 C CA . TYR A 1 568 ? -27.250 24.100 19.302 1.00 96.44 568 TYR A CA 1
ATOM 4347 C C . TYR A 1 568 ? -26.050 23.323 19.853 1.00 96.44 568 TYR A C 1
ATOM 4349 O O . TYR A 1 568 ? -24.921 23.535 19.402 1.00 96.44 568 TYR A O 1
ATOM 4357 N N . SER A 1 569 ? -26.278 22.408 20.794 1.00 96.12 569 SER A N 1
ATOM 4358 C CA . SER A 1 569 ? -25.229 21.559 21.357 1.00 96.12 569 SER A CA 1
ATOM 4359 C C . SER A 1 569 ? -25.702 20.134 21.613 1.00 96.12 569 SER A C 1
ATOM 4361 O O . SER A 1 569 ? -26.886 19.887 21.846 1.00 96.12 569 SER A O 1
ATOM 4363 N N . ARG A 1 570 ? -24.757 19.190 21.587 1.00 96.00 570 ARG A N 1
ATOM 4364 C CA . ARG A 1 570 ? -25.002 17.786 21.930 1.00 96.00 570 ARG A CA 1
ATOM 4365 C C . ARG A 1 570 ? -23.770 17.140 22.550 1.00 96.00 570 ARG A C 1
ATOM 4367 O O . ARG A 1 570 ? -22.633 17.423 22.164 1.00 96.00 570 ARG A O 1
ATOM 4374 N N . ASP A 1 571 ? -24.010 16.220 23.478 1.00 95.12 571 ASP A N 1
ATOM 4375 C CA . ASP A 1 571 ? -22.977 15.441 24.170 1.00 95.12 571 ASP A CA 1
ATOM 4376 C C . ASP A 1 571 ? -22.511 14.263 23.306 1.00 95.12 571 ASP A C 1
ATOM 4378 O O . ASP A 1 571 ? -22.683 13.093 23.661 1.00 95.12 571 ASP A O 1
ATOM 4382 N N . PHE A 1 572 ? -21.964 14.559 22.121 1.00 96.69 572 PHE A N 1
ATOM 4383 C CA . PHE A 1 572 ? -21.607 13.513 21.164 1.00 96.69 572 PHE A CA 1
ATOM 4384 C C . PHE A 1 572 ? -20.564 12.534 21.685 1.00 96.69 572 PHE A C 1
ATOM 4386 O O . PHE A 1 572 ? -20.641 11.360 21.329 1.00 96.69 572 PHE A O 1
ATOM 4393 N N . GLU A 1 573 ? -19.642 12.958 22.555 1.00 97.38 573 GLU A N 1
ATOM 4394 C CA . GLU A 1 573 ? -18.676 12.012 23.109 1.00 97.38 573 GLU A CA 1
ATOM 4395 C C . GLU A 1 573 ? -19.396 10.880 23.853 1.00 97.38 573 GLU A C 1
ATOM 4397 O O . GLU A 1 573 ? -19.228 9.713 23.502 1.00 97.38 573 GLU A O 1
ATOM 4402 N N . LYS A 1 574 ? -20.274 11.213 24.808 1.00 97.31 574 LYS A N 1
ATOM 4403 C CA . LYS A 1 574 ? -21.054 10.210 25.545 1.00 97.31 574 LYS A CA 1
ATOM 4404 C C . LYS A 1 574 ? -21.986 9.430 24.620 1.00 97.31 574 LYS A C 1
ATOM 4406 O O . LYS A 1 574 ? -22.075 8.215 24.736 1.00 97.31 574 LYS A O 1
ATOM 4411 N N . PHE A 1 575 ? -22.646 10.115 23.682 1.00 97.25 575 PHE A N 1
ATOM 4412 C CA . PHE A 1 575 ? -23.615 9.519 22.756 1.00 97.25 575 PHE A CA 1
ATOM 4413 C C . PHE A 1 575 ? -23.027 8.402 21.875 1.00 97.25 575 PHE A C 1
ATOM 4415 O O . PHE A 1 575 ? -23.745 7.454 21.536 1.00 97.25 575 PHE A O 1
ATOM 4422 N N . PHE A 1 576 ? -21.756 8.517 21.474 1.00 98.19 576 PHE A N 1
ATOM 4423 C CA . PHE A 1 576 ? -21.066 7.498 20.676 1.00 98.19 576 PHE A CA 1
ATOM 4424 C C . PHE A 1 576 ? -20.289 6.493 21.530 1.00 98.19 576 PHE A C 1
ATOM 4426 O O . PHE A 1 576 ? -20.264 5.312 21.186 1.00 98.19 576 PHE A O 1
ATOM 4433 N N . ARG A 1 577 ? -19.689 6.932 22.645 1.00 98.25 577 ARG A N 1
ATOM 4434 C CA . ARG A 1 577 ? -18.902 6.053 23.521 1.00 98.25 577 ARG A CA 1
ATOM 4435 C C . ARG A 1 577 ? -19.760 5.124 24.366 1.00 98.25 577 ARG A C 1
ATOM 4437 O O . ARG A 1 577 ? -19.362 3.984 24.555 1.00 98.25 577 ARG A O 1
ATOM 4444 N N . VAL A 1 578 ? -20.912 5.574 24.860 1.00 97.75 578 VAL A N 1
ATOM 4445 C CA . VAL A 1 578 ? -21.787 4.789 25.742 1.00 97.75 578 VAL A CA 1
ATOM 4446 C C . VAL A 1 578 ? -23.120 4.541 25.053 1.00 97.75 578 VAL A C 1
ATOM 4448 O O . VAL A 1 578 ? -23.845 5.478 24.713 1.00 97.75 578 VAL A O 1
ATOM 4451 N N . ARG A 1 579 ? -23.447 3.266 24.847 1.00 95.56 579 ARG A N 1
ATOM 4452 C CA . ARG A 1 579 ? -24.682 2.842 24.185 1.00 95.56 579 ARG A CA 1
ATOM 4453 C C . ARG A 1 579 ? -25.311 1.671 24.909 1.00 95.56 579 ARG A C 1
ATOM 4455 O O . ARG A 1 579 ? -24.609 0.787 25.378 1.00 95.56 579 ARG A O 1
ATOM 4462 N N . ASP A 1 580 ? -26.630 1.649 24.935 1.00 95.50 580 ASP A N 1
ATOM 4463 C CA . ASP A 1 580 ? -27.477 0.608 25.516 1.00 95.50 580 ASP A CA 1
ATOM 4464 C C . ASP A 1 580 ? -28.432 -0.016 24.482 1.00 95.50 580 ASP A C 1
ATOM 4466 O O . ASP A 1 580 ? -29.371 -0.715 24.842 1.00 95.50 580 ASP A O 1
ATOM 4470 N N . ASP A 1 581 ? -28.178 0.234 23.192 1.00 94.62 581 ASP A N 1
ATOM 4471 C CA . ASP A 1 581 ? -29.096 -0.039 22.083 1.00 94.62 581 ASP A CA 1
ATOM 4472 C C . ASP A 1 581 ? -28.483 -0.888 20.952 1.00 94.62 581 ASP A C 1
ATOM 4474 O O . ASP A 1 581 ? -28.984 -0.884 19.819 1.00 94.62 581 ASP A O 1
ATOM 4478 N N . TYR A 1 582 ? -27.384 -1.612 21.204 1.00 96.44 582 TYR A N 1
ATOM 4479 C CA . TYR A 1 582 ? -26.824 -2.513 20.193 1.00 96.44 582 TYR A CA 1
ATOM 4480 C C . TYR A 1 582 ? -27.714 -3.743 20.030 1.00 96.44 582 TYR A C 1
ATOM 4482 O O . TYR A 1 582 ? -27.639 -4.700 20.792 1.00 96.44 582 TYR A O 1
ATOM 4490 N N . LYS A 1 583 ? -28.558 -3.717 19.003 1.00 95.31 583 LYS A N 1
ATOM 4491 C CA . LYS A 1 583 ? -29.547 -4.767 18.737 1.00 95.31 583 LYS A CA 1
ATOM 4492 C C . LYS A 1 583 ? -28.935 -6.020 18.123 1.00 95.31 583 LYS A C 1
ATOM 4494 O O . LYS A 1 583 ? -28.017 -5.907 17.314 1.00 95.31 583 LYS A O 1
ATOM 4499 N N . ALA A 1 584 ? -29.508 -7.189 18.413 1.00 96.00 584 ALA A N 1
ATOM 4500 C CA . ALA A 1 584 ? -29.222 -8.408 17.655 1.00 96.00 584 ALA A CA 1
ATOM 4501 C C . ALA A 1 584 ? -29.785 -8.290 16.227 1.00 96.00 584 ALA A C 1
ATOM 4503 O O . ALA A 1 584 ? -30.933 -7.863 16.044 1.00 96.00 584 ALA A O 1
ATOM 4504 N N . TYR A 1 585 ? -28.991 -8.670 15.225 1.00 96.56 585 TYR A N 1
ATOM 4505 C CA . TYR A 1 585 ? -29.377 -8.762 13.811 1.00 96.56 585 TYR A CA 1
ATOM 4506 C C . TYR A 1 585 ? -29.455 -10.234 13.394 1.00 96.56 585 TYR A C 1
ATOM 4508 O O . TYR A 1 585 ? -28.736 -11.079 13.918 1.00 96.56 585 TYR A O 1
ATOM 4516 N N . SER A 1 586 ? -30.321 -10.564 12.442 1.00 96.50 586 SER A N 1
ATOM 4517 C CA . SER A 1 586 ? -30.435 -11.932 11.926 1.00 96.50 586 SER A CA 1
ATOM 4518 C C . SER A 1 586 ? -29.213 -12.355 11.105 1.00 96.50 586 SER A C 1
ATOM 4520 O O . SER A 1 586 ? -28.488 -11.511 10.572 1.00 96.50 586 SER A O 1
ATOM 4522 N N . HIS A 1 587 ? -28.978 -13.664 10.969 1.00 96.38 587 HIS A N 1
ATOM 4523 C CA . HIS A 1 587 ? -27.789 -14.178 10.289 1.00 96.38 587 HIS A CA 1
ATOM 4524 C C . HIS A 1 587 ? -27.689 -13.718 8.823 1.00 96.38 587 HIS A C 1
ATOM 4526 O O . HIS A 1 587 ? -28.426 -14.197 7.960 1.00 96.38 587 HIS A O 1
ATOM 4532 N N . TYR A 1 588 ? -26.700 -12.876 8.499 1.00 94.50 588 TYR A N 1
ATOM 4533 C CA . TYR A 1 588 ? -26.643 -12.162 7.209 1.00 94.50 588 TYR A CA 1
ATOM 4534 C C . TYR A 1 588 ? -26.495 -13.064 5.971 1.00 94.50 588 TYR A C 1
ATOM 4536 O O . TYR A 1 588 ? -27.006 -12.735 4.901 1.00 94.50 588 TYR A O 1
ATOM 4544 N N . GLN A 1 589 ? -25.804 -14.206 6.090 1.00 94.81 589 GLN A N 1
ATOM 4545 C CA . GLN A 1 589 ? -25.699 -15.184 4.994 1.00 94.81 589 GLN A CA 1
ATOM 4546 C C . GLN A 1 589 ? -26.911 -16.105 4.902 1.00 94.81 589 GLN A C 1
ATOM 4548 O O . GLN A 1 589 ? -27.451 -16.273 3.814 1.00 94.81 589 GLN A O 1
ATOM 4553 N N . LYS A 1 590 ? -27.324 -16.712 6.022 1.00 95.12 590 LYS A N 1
ATOM 4554 C CA . LYS A 1 590 ? -28.410 -17.696 6.027 1.00 95.12 590 LYS A CA 1
ATOM 4555 C C . LYS A 1 590 ? -29.736 -17.069 5.630 1.00 95.12 590 LYS A C 1
ATOM 4557 O O . LYS A 1 590 ? -30.440 -17.661 4.829 1.00 95.12 590 LYS A O 1
ATOM 4562 N N . MET A 1 591 ? -30.028 -15.850 6.090 1.00 95.00 591 MET A N 1
ATOM 4563 C CA . MET A 1 591 ? -31.261 -15.155 5.711 1.00 95.00 591 MET A CA 1
ATOM 4564 C C . MET A 1 591 ? -31.375 -14.901 4.210 1.00 95.00 591 MET A C 1
ATOM 4566 O O . MET A 1 591 ? -32.486 -14.765 3.722 1.00 95.00 591 MET A O 1
ATOM 4570 N N . ALA A 1 592 ? -30.267 -14.879 3.463 1.00 93.38 592 ALA A N 1
ATOM 4571 C CA . ALA A 1 592 ? -30.330 -14.760 2.012 1.00 93.38 592 ALA A CA 1
ATOM 4572 C C . ALA A 1 592 ? -30.811 -16.049 1.323 1.00 93.38 592 ALA A C 1
ATOM 4574 O O . ALA A 1 592 ? -31.268 -15.978 0.194 1.00 93.38 592 ALA A O 1
ATOM 4575 N N . TRP A 1 593 ? -30.722 -17.224 1.956 1.00 92.88 593 TRP A N 1
ATOM 4576 C CA . TRP A 1 593 ? -31.013 -18.502 1.299 1.00 92.88 593 TRP A CA 1
ATOM 4577 C C . TRP A 1 593 ? -32.443 -18.607 0.752 1.00 92.88 593 TRP A C 1
ATOM 4579 O O . TRP A 1 593 ? -33.365 -17.916 1.187 1.00 92.88 593 TRP A O 1
ATOM 4589 N N . ASN A 1 594 ? -32.628 -19.543 -0.186 1.00 88.75 594 ASN A N 1
ATOM 4590 C CA . ASN A 1 594 ? -33.902 -19.780 -0.871 1.00 88.75 594 ASN A CA 1
ATOM 4591 C C . ASN A 1 594 ? -35.082 -20.067 0.067 1.00 88.75 594 ASN A C 1
ATOM 4593 O O . ASN A 1 594 ? -36.214 -19.762 -0.282 1.00 88.75 594 ASN A O 1
ATOM 4597 N N . GLU A 1 595 ? -34.816 -20.661 1.228 1.00 90.81 595 GLU A N 1
ATOM 4598 C CA . GLU A 1 595 ? -35.827 -21.011 2.235 1.00 90.81 595 GLU A CA 1
ATOM 4599 C C . GLU A 1 595 ? -36.318 -19.792 3.040 1.00 90.81 595 GLU A C 1
ATOM 4601 O O . GLU A 1 595 ? -37.344 -19.885 3.709 1.00 90.81 595 GLU A O 1
ATOM 4606 N N . TYR A 1 596 ? -35.610 -18.657 2.955 1.00 93.94 596 TYR A N 1
ATOM 4607 C CA . TYR A 1 596 ? -35.929 -17.409 3.649 1.00 93.94 596 TYR A CA 1
ATOM 4608 C C . TYR A 1 596 ? -36.275 -16.302 2.645 1.00 93.94 596 TYR A C 1
ATOM 4610 O O . TYR A 1 596 ? -37.422 -16.208 2.218 1.00 93.94 596 TYR A O 1
ATOM 4618 N N . THR A 1 597 ? -35.319 -15.457 2.239 1.00 91.88 597 THR A N 1
ATOM 4619 C CA . THR A 1 597 ? -35.615 -14.313 1.356 1.00 91.88 597 THR A CA 1
ATOM 4620 C C . THR A 1 597 ? -35.479 -14.611 -0.136 1.00 91.88 597 THR A C 1
ATOM 4622 O O . THR A 1 597 ? -35.872 -13.775 -0.948 1.00 91.88 597 THR A O 1
ATOM 4625 N N . GLY A 1 598 ? -34.937 -15.769 -0.537 1.00 88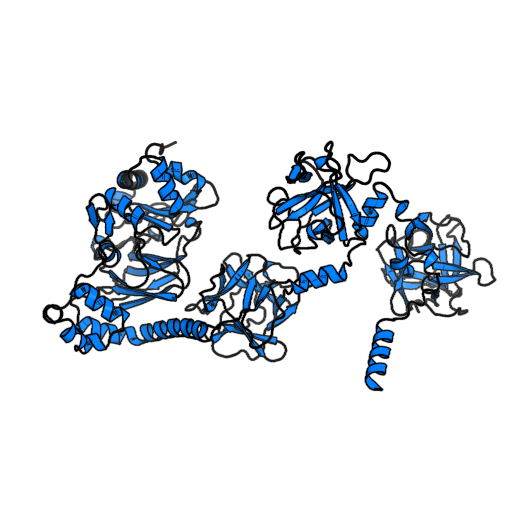.88 598 GLY A N 1
ATOM 4626 C CA . GLY A 1 598 ? -34.832 -16.111 -1.964 1.00 88.88 598 GLY A CA 1
ATOM 4627 C C . GLY A 1 598 ? -33.688 -15.422 -2.713 1.00 88.88 598 GLY A C 1
ATOM 4628 O O . GLY A 1 598 ? -33.736 -15.315 -3.938 1.00 88.88 598 GLY A O 1
ATOM 4629 N N . MET A 1 599 ? -32.675 -14.921 -2.007 1.00 87.50 599 MET A N 1
ATOM 4630 C CA . MET A 1 599 ? -31.589 -14.121 -2.574 1.00 87.50 599 MET A CA 1
ATOM 4631 C C . MET A 1 599 ? -30.314 -14.936 -2.854 1.00 87.50 599 MET A C 1
ATOM 4633 O O . MET A 1 599 ? -29.939 -15.858 -2.139 1.00 87.50 599 MET A O 1
ATOM 4637 N N . SER A 1 600 ? -29.556 -14.552 -3.884 1.00 84.38 600 SER A N 1
ATOM 4638 C CA . SER A 1 600 ? -28.254 -15.179 -4.174 1.00 84.38 600 SER A CA 1
ATOM 4639 C C . SER A 1 600 ? -27.068 -14.505 -3.470 1.00 84.38 600 SER A C 1
ATOM 4641 O O . SER A 1 600 ? -25.995 -15.097 -3.377 1.00 84.38 600 SER A O 1
ATOM 4643 N N . ASN A 1 601 ? -27.236 -13.265 -3.001 1.00 92.44 601 ASN A N 1
ATOM 4644 C CA . ASN A 1 601 ? -26.194 -12.460 -2.361 1.00 92.44 601 ASN A CA 1
ATOM 4645 C C . ASN A 1 601 ? -26.508 -12.277 -0.874 1.00 92.44 601 ASN A C 1
ATOM 4647 O O . ASN A 1 601 ? -27.649 -11.998 -0.516 1.00 92.44 601 ASN A O 1
ATOM 4651 N N . SER A 1 602 ? -25.495 -12.390 -0.014 1.00 94.12 602 SER A N 1
ATOM 4652 C CA . SER A 1 602 ? -25.662 -12.170 1.429 1.00 94.12 602 SER A CA 1
ATOM 4653 C C . SER A 1 602 ? -25.890 -10.697 1.773 1.00 94.12 602 SER A C 1
ATOM 4655 O O . SER A 1 602 ? -25.353 -9.814 1.097 1.00 94.12 602 SER A O 1
ATOM 4657 N N . PHE A 1 603 ? -26.619 -10.453 2.864 1.00 94.88 603 PHE A N 1
ATOM 4658 C CA . PHE A 1 603 ? -26.861 -9.118 3.414 1.00 94.88 603 PHE A CA 1
ATOM 4659 C C . PHE A 1 603 ? -25.584 -8.456 3.954 1.00 94.88 603 PHE A C 1
ATOM 4661 O O . PHE A 1 603 ? -24.520 -9.075 4.043 1.00 94.88 603 PHE A O 1
ATOM 4668 N N . GLY A 1 604 ? -25.704 -7.181 4.325 1.00 92.56 604 GLY A N 1
ATOM 4669 C CA . GLY A 1 604 ? -24.625 -6.409 4.924 1.00 92.56 604 GLY A CA 1
ATOM 4670 C C . GLY A 1 604 ? -24.218 -6.913 6.308 1.00 92.56 604 GLY A C 1
ATOM 4671 O O . GLY A 1 604 ? -25.050 -7.386 7.086 1.00 92.56 604 GLY A O 1
ATOM 4672 N N . LYS A 1 605 ? -22.922 -6.794 6.614 1.00 90.38 605 LYS A N 1
ATOM 4673 C CA . LYS A 1 605 ? -22.337 -7.170 7.911 1.00 90.38 605 LYS A CA 1
ATOM 4674 C C . LYS A 1 605 ? -22.142 -5.960 8.835 1.00 90.38 605 LYS A C 1
ATOM 4676 O O . LYS A 1 605 ? -22.191 -6.095 10.052 1.00 90.38 605 LYS A O 1
ATOM 4681 N N . LEU A 1 606 ? -21.971 -4.761 8.273 1.00 95.19 606 LEU A N 1
ATOM 4682 C CA . LEU A 1 606 ? -21.645 -3.541 9.015 1.00 95.19 606 LEU A CA 1
ATOM 4683 C C . LEU A 1 606 ? -22.925 -2.860 9.533 1.00 95.19 606 LEU A C 1
ATOM 4685 O O . LEU A 1 606 ? -23.311 -1.790 9.064 1.00 95.19 606 LEU A O 1
ATOM 4689 N N . SER A 1 607 ? -23.629 -3.514 10.462 1.00 91.56 607 SER A N 1
ATOM 4690 C CA . SER A 1 607 ? -24.938 -3.072 10.983 1.00 91.56 607 SER A CA 1
ATOM 4691 C C . SER A 1 607 ? -24.858 -2.166 12.222 1.00 91.56 607 SER A C 1
ATOM 4693 O O . SER A 1 607 ? -25.785 -1.388 12.490 1.00 91.56 607 SER A O 1
ATOM 4695 N N . GLY A 1 608 ? -23.761 -2.238 12.982 1.00 96.00 608 GLY A N 1
ATOM 4696 C CA . GLY A 1 608 ? -23.544 -1.475 14.213 1.00 96.00 608 GLY A CA 1
ATOM 4697 C C . GLY A 1 608 ? -22.357 -0.513 14.140 1.00 96.00 608 GLY A C 1
ATOM 4698 O O . GLY A 1 608 ? -21.382 -0.731 14.856 1.00 96.00 608 GLY A O 1
ATOM 4699 N N . PRO A 1 609 ? -22.398 0.558 13.320 1.00 97.19 609 PRO A N 1
ATOM 4700 C CA . PRO A 1 609 ? -21.367 1.594 13.362 1.00 97.19 609 PRO A CA 1
ATOM 4701 C C . PRO A 1 609 ? -21.257 2.191 14.768 1.00 97.19 609 PRO A C 1
ATOM 4703 O O . PRO A 1 609 ? -22.269 2.414 15.438 1.00 97.19 609 PRO A O 1
ATOM 4706 N N . THR A 1 610 ? -20.028 2.441 15.222 1.00 97.94 610 THR A N 1
ATOM 4707 C CA . THR A 1 610 ? -19.775 3.026 16.552 1.00 97.94 610 THR A CA 1
ATOM 4708 C C . THR A 1 610 ? -19.551 4.536 16.497 1.00 97.94 610 THR A C 1
ATOM 4710 O O . THR A 1 610 ? -19.838 5.233 17.464 1.00 97.94 610 THR A O 1
ATOM 4713 N N . GLY A 1 611 ? -19.066 5.056 15.362 1.00 97.50 611 GLY A N 1
ATOM 4714 C CA . GLY A 1 611 ? -18.559 6.428 15.262 1.00 97.50 611 GLY A CA 1
ATOM 4715 C C . GLY A 1 611 ? -17.180 6.614 15.899 1.00 97.50 611 GLY A C 1
ATOM 4716 O O . GLY A 1 611 ? -16.722 7.749 16.014 1.00 97.50 611 GLY A O 1
ATOM 4717 N N . ILE A 1 612 ? -16.528 5.528 16.317 1.00 98.50 612 ILE A N 1
ATOM 4718 C CA . ILE A 1 612 ? -15.157 5.531 16.816 1.00 98.50 612 ILE A CA 1
ATOM 4719 C C . ILE A 1 612 ? -14.230 5.110 15.681 1.00 98.50 612 ILE A C 1
ATOM 4721 O O . ILE A 1 612 ? -14.438 4.084 15.024 1.00 98.50 612 ILE A O 1
ATOM 4725 N N . VAL A 1 613 ? -13.207 5.920 15.461 1.00 97.69 613 VAL A N 1
ATOM 4726 C CA . VAL A 1 613 ? -12.100 5.627 14.554 1.00 97.69 613 VAL A CA 1
ATOM 4727 C C . VAL A 1 613 ? -10.817 5.590 15.363 1.00 97.69 613 VAL A C 1
ATOM 4729 O O . VAL A 1 613 ? -10.757 6.093 16.484 1.00 97.69 613 VAL A O 1
ATOM 4732 N N . GLY A 1 614 ? -9.770 5.014 14.806 1.00 91.69 614 GLY A N 1
ATOM 4733 C CA . GLY A 1 614 ? -8.455 5.184 15.393 1.00 91.69 614 GLY A CA 1
ATOM 4734 C C . GLY A 1 614 ? -7.360 4.859 14.406 1.00 91.69 614 GLY A C 1
ATOM 4735 O O . GLY A 1 614 ? -7.611 4.395 13.292 1.00 91.69 614 GLY A O 1
ATOM 4736 N N . LYS A 1 615 ? -6.139 5.149 14.826 1.00 83.56 615 LYS A N 1
ATOM 4737 C CA . LYS A 1 615 ? -4.922 5.003 14.034 1.00 83.56 615 LYS A CA 1
ATOM 4738 C C . LYS A 1 615 ? -4.108 3.812 14.509 1.00 83.56 615 LYS A C 1
ATOM 4740 O O . LYS A 1 615 ? -4.376 3.201 15.540 1.00 83.56 615 LYS A O 1
ATOM 4745 N N . THR A 1 616 ? -3.076 3.496 13.739 1.00 75.44 616 THR A N 1
ATOM 4746 C CA . THR A 1 616 ? -2.096 2.473 14.096 1.00 75.44 616 THR A CA 1
ATOM 4747 C C . THR A 1 616 ? -1.612 2.635 15.540 1.00 75.44 616 THR A C 1
ATOM 4749 O O . THR A 1 616 ? -1.076 3.680 15.903 1.00 75.44 616 THR A O 1
ATOM 4752 N N . GLY A 1 617 ? -1.712 1.563 16.320 1.00 74.19 617 GLY A N 1
ATOM 4753 C CA . GLY A 1 617 ? -1.223 1.491 17.693 1.00 74.19 617 GLY A CA 1
ATOM 4754 C C . GLY A 1 617 ? -2.233 1.938 18.745 1.00 74.19 617 GLY A C 1
ATOM 4755 O O . GLY A 1 617 ? -1.985 1.689 19.923 1.00 74.19 617 GLY A O 1
ATOM 4756 N N . ASP A 1 618 ? -3.365 2.530 18.354 1.00 85.62 618 ASP A N 1
ATOM 4757 C CA . ASP A 1 618 ? -4.430 2.842 19.303 1.00 85.62 618 ASP A CA 1
ATOM 4758 C C . ASP A 1 618 ? -4.969 1.547 19.924 1.00 85.62 618 ASP A C 1
ATOM 4760 O O . ASP A 1 618 ? -5.246 0.563 19.228 1.00 85.62 618 ASP A O 1
ATOM 4764 N N . ILE A 1 619 ? -5.133 1.566 21.246 1.00 90.06 619 ILE A N 1
ATOM 4765 C CA . ILE A 1 619 ? -5.824 0.523 22.001 1.00 90.06 619 ILE A CA 1
ATOM 4766 C C . ILE A 1 619 ? -7.253 1.005 22.238 1.00 90.06 619 ILE A C 1
ATOM 4768 O O . ILE A 1 619 ? -7.473 2.080 22.796 1.00 90.06 619 ILE A O 1
ATOM 4772 N N . ILE A 1 620 ? -8.217 0.200 21.810 1.00 95.06 620 ILE A N 1
ATOM 4773 C CA . ILE A 1 620 ? -9.640 0.409 22.041 1.00 95.06 620 ILE A CA 1
ATOM 4774 C C . ILE A 1 620 ? -10.077 -0.506 23.179 1.00 95.06 620 ILE A C 1
ATOM 4776 O O . ILE A 1 620 ? -9.934 -1.726 23.086 1.00 95.06 620 ILE A O 1
ATOM 4780 N N . TYR A 1 621 ? -10.624 0.087 24.234 1.00 97.50 621 TYR A N 1
ATOM 4781 C CA . TYR A 1 621 ? -11.200 -0.617 25.374 1.00 97.50 621 TYR A CA 1
ATOM 4782 C C . TYR A 1 621 ? -12.709 -0.727 25.165 1.00 97.50 621 TYR A C 1
ATOM 4784 O O . TYR A 1 621 ? -13.366 0.277 24.894 1.00 97.50 621 TYR A O 1
ATOM 4792 N N . ILE A 1 622 ? -13.260 -1.933 25.272 1.00 98.50 622 ILE A N 1
ATOM 4793 C CA . ILE A 1 622 ? -14.679 -2.205 25.023 1.00 98.50 622 ILE A CA 1
ATOM 4794 C C . ILE A 1 622 ? -15.245 -2.938 26.235 1.00 98.50 622 ILE A C 1
ATOM 4796 O O . ILE A 1 622 ? -14.914 -4.099 26.469 1.00 98.50 622 ILE A O 1
ATOM 4800 N N . TYR A 1 623 ? -16.095 -2.264 27.000 1.00 98.69 623 TYR A N 1
ATOM 4801 C CA . TYR A 1 623 ? -16.766 -2.825 28.168 1.00 98.69 623 TYR A CA 1
ATOM 4802 C C . TYR A 1 623 ? -18.169 -3.272 27.772 1.00 98.69 623 TYR A C 1
ATOM 4804 O O . TYR A 1 623 ? -18.959 -2.458 27.293 1.00 98.69 623 TYR A O 1
ATOM 4812 N N . VAL A 1 624 ? -18.475 -4.552 27.960 1.00 98.62 624 VAL A N 1
ATOM 4813 C CA . VAL A 1 624 ? -19.760 -5.162 27.590 1.00 98.62 624 VAL A CA 1
ATOM 4814 C C . VAL A 1 624 ? -20.512 -5.560 28.853 1.00 98.62 624 VAL A C 1
ATOM 4816 O O . VAL A 1 624 ? -19.922 -6.133 29.766 1.00 98.62 624 VAL A O 1
ATOM 4819 N N . ASP A 1 625 ? -21.804 -5.256 28.935 1.00 97.94 625 ASP A N 1
ATOM 4820 C CA . ASP A 1 625 ? -22.558 -5.471 30.175 1.00 97.94 625 ASP A CA 1
ATOM 4821 C C . ASP A 1 625 ? -22.854 -6.953 30.457 1.00 97.94 625 ASP A C 1
ATOM 4823 O O . ASP A 1 625 ? -22.669 -7.455 31.568 1.00 97.94 625 ASP A O 1
ATOM 4827 N N . GLU A 1 626 ? -23.254 -7.690 29.425 1.00 96.12 626 GLU A N 1
ATOM 4828 C CA . GLU A 1 626 ? -23.699 -9.075 29.555 1.00 96.12 626 GLU A CA 1
ATOM 4829 C C . GLU A 1 626 ? -22.918 -10.015 28.640 1.00 96.12 626 GLU A C 1
ATOM 4831 O O . GLU A 1 626 ? -22.361 -9.617 27.617 1.00 96.12 626 GLU A O 1
ATOM 4836 N N . GLU A 1 627 ? -22.868 -11.290 29.026 1.00 97.00 627 GLU A N 1
ATOM 4837 C CA . GLU A 1 627 ? -22.275 -12.311 28.166 1.00 97.00 627 GLU A CA 1
ATOM 4838 C C . GLU A 1 627 ? -23.224 -12.535 26.985 1.00 97.00 627 GLU A C 1
ATOM 4840 O O . GLU A 1 627 ? -24.425 -12.725 27.220 1.00 97.00 627 GLU A O 1
ATOM 4845 N N . PRO A 1 628 ? -22.744 -12.513 25.727 1.00 94.94 628 PRO A N 1
ATOM 4846 C CA . PRO A 1 628 ? -23.608 -12.820 24.599 1.00 94.94 628 PRO A CA 1
ATOM 4847 C C . PRO A 1 628 ? -24.214 -14.218 24.763 1.00 94.94 628 PRO A C 1
ATOM 4849 O O . PRO A 1 628 ? -23.547 -15.163 25.189 1.00 94.94 628 PRO A O 1
ATOM 4852 N N . SER A 1 629 ? -25.497 -14.356 24.415 1.00 95.56 629 SER A N 1
ATOM 4853 C CA . SER A 1 629 ? -26.153 -15.666 24.386 1.00 95.56 629 SER A CA 1
ATOM 4854 C C . SER A 1 629 ? -25.367 -16.639 23.504 1.00 95.56 629 SER A C 1
ATOM 4856 O O . SER A 1 629 ? -24.822 -16.237 22.481 1.00 95.56 629 SER A O 1
ATOM 4858 N N . ALA A 1 630 ? -25.369 -17.930 23.846 1.00 95.06 630 ALA A N 1
ATOM 4859 C CA . ALA A 1 630 ? -24.706 -18.973 23.056 1.00 95.06 630 ALA A CA 1
ATOM 4860 C C . ALA A 1 630 ? -25.265 -19.119 21.624 1.00 95.06 630 ALA A C 1
ATOM 4862 O O . ALA A 1 630 ? -24.632 -19.748 20.781 1.00 95.06 630 ALA A O 1
ATOM 4863 N N . ASP A 1 631 ? -26.445 -18.552 21.359 1.00 96.81 631 ASP A N 1
ATOM 4864 C CA . ASP A 1 631 ? -27.042 -18.478 20.022 1.00 96.81 631 ASP A CA 1
ATOM 4865 C C . ASP A 1 631 ? -26.562 -17.273 19.205 1.00 96.81 631 ASP A C 1
ATOM 4867 O O . ASP A 1 631 ? -26.944 -17.134 18.042 1.00 96.81 631 ASP A O 1
ATOM 4871 N N . CYS A 1 632 ? -25.794 -16.373 19.816 1.00 96.75 632 CYS A N 1
ATOM 4872 C CA . CYS A 1 632 ? -25.378 -15.126 19.211 1.00 96.75 632 CYS A CA 1
ATOM 4873 C C . CYS A 1 632 ? -23.858 -15.018 19.099 1.00 96.75 632 CYS A C 1
ATOM 4875 O O . CYS A 1 632 ? -23.104 -15.377 20.001 1.00 96.75 632 CYS A O 1
ATOM 4877 N N . THR A 1 633 ? -23.422 -14.368 18.028 1.00 96.50 633 THR A N 1
ATOM 4878 C CA . THR A 1 633 ? -22.055 -13.895 17.851 1.00 96.50 633 THR A CA 1
ATOM 4879 C C . THR A 1 633 ? -22.003 -12.394 18.144 1.00 96.50 633 THR A C 1
ATOM 4881 O O . THR A 1 633 ? -22.680 -11.608 17.478 1.00 96.50 633 THR A O 1
ATOM 4884 N N . LEU A 1 634 ? -21.178 -11.983 19.115 1.00 97.81 634 LEU A N 1
ATOM 4885 C CA . LEU A 1 634 ? -20.868 -10.578 19.401 1.00 97.81 634 LEU A CA 1
ATOM 4886 C C . LEU A 1 634 ? -19.384 -10.303 19.141 1.00 97.81 634 LEU A C 1
ATOM 4888 O O . LEU A 1 634 ? -18.508 -10.930 19.737 1.00 97.81 634 LEU A O 1
ATOM 4892 N N . GLN A 1 635 ? -19.100 -9.360 18.247 1.00 97.75 635 GLN A N 1
ATOM 4893 C CA . GLN A 1 635 ? -17.746 -9.039 17.809 1.00 97.75 635 GLN A CA 1
ATOM 4894 C C . GLN A 1 635 ? -17.531 -7.534 17.669 1.00 97.75 635 GLN A C 1
ATOM 4896 O O . GLN A 1 635 ? -18.412 -6.801 17.222 1.00 97.75 635 GLN A O 1
ATOM 4901 N N . ALA A 1 636 ? -16.315 -7.089 17.970 1.00 97.50 636 ALA A N 1
ATOM 4902 C CA . ALA 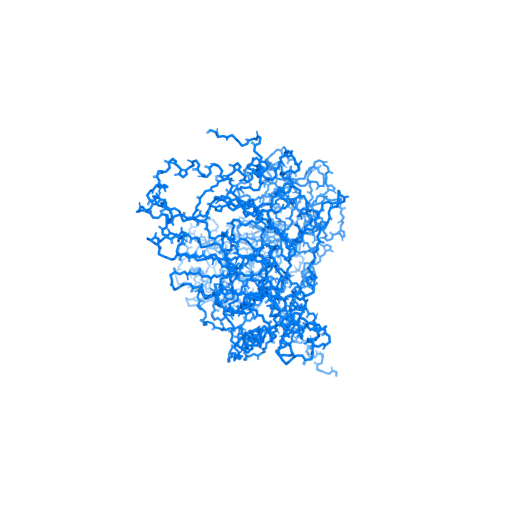A 1 636 ? -15.777 -5.845 17.445 1.00 97.50 636 ALA A CA 1
ATOM 4903 C C . ALA A 1 636 ? -15.194 -6.118 16.057 1.00 97.50 636 ALA A C 1
ATOM 4905 O O . ALA A 1 636 ? -14.386 -7.032 15.899 1.00 97.50 636 ALA A O 1
ATOM 4906 N N . GLU A 1 637 ? -15.578 -5.329 15.059 1.00 96.38 637 GLU A N 1
ATOM 4907 C CA . GLU A 1 637 ? -15.063 -5.417 13.695 1.00 96.38 637 GLU A CA 1
ATOM 4908 C C . GLU A 1 637 ? -14.326 -4.128 13.327 1.00 96.38 637 GLU A C 1
ATOM 4910 O O . GLU A 1 637 ? -14.889 -3.033 13.340 1.00 96.38 637 GLU A O 1
ATOM 4915 N N . VAL A 1 638 ? -13.039 -4.270 13.016 1.00 94.56 638 VAL A N 1
ATOM 4916 C CA . VAL A 1 638 ? -12.131 -3.178 12.660 1.00 94.56 638 VAL A CA 1
ATOM 4917 C C . VAL A 1 638 ? -11.978 -3.139 11.149 1.00 94.56 638 VAL A C 1
ATOM 4919 O O . VAL A 1 638 ? -11.315 -3.999 10.560 1.00 94.56 638 VAL A O 1
ATOM 4922 N N . VAL A 1 639 ? -12.603 -2.147 10.520 1.00 93.25 639 VAL A N 1
ATOM 4923 C CA . VAL A 1 639 ? -12.612 -1.977 9.065 1.00 93.25 639 VAL A CA 1
ATOM 4924 C C . VAL A 1 639 ? -11.641 -0.873 8.680 1.00 93.25 639 VAL A C 1
ATOM 4926 O O . VAL A 1 639 ? -11.786 0.267 9.116 1.00 93.25 639 VAL A O 1
ATOM 4929 N N . LYS A 1 640 ? -10.661 -1.216 7.843 1.00 89.69 640 LYS A N 1
ATOM 4930 C CA . LYS A 1 640 ? -9.637 -0.291 7.355 1.00 89.69 640 LYS A CA 1
ATOM 4931 C C . LYS A 1 640 ? -10.259 0.926 6.661 1.00 89.69 640 LYS A C 1
ATOM 4933 O O . LYS A 1 640 ? -11.136 0.769 5.812 1.00 89.69 640 LYS A O 1
ATOM 4938 N N . ASP A 1 641 ? -9.726 2.107 6.960 1.00 89.31 641 ASP A N 1
ATOM 4939 C CA . ASP A 1 641 ? -10.077 3.346 6.271 1.00 89.31 641 ASP A CA 1
ATOM 4940 C C . ASP A 1 641 ? -9.661 3.314 4.785 1.00 89.31 641 ASP A C 1
ATOM 4942 O O . ASP A 1 641 ? -8.626 2.750 4.411 1.00 89.31 641 ASP A O 1
ATOM 4946 N N . SER A 1 642 ? -10.483 3.876 3.898 1.00 86.56 642 SER A N 1
ATOM 4947 C CA . SER A 1 642 ? -10.273 3.746 2.456 1.00 86.56 642 SER A CA 1
ATOM 4948 C C . SER A 1 642 ? -10.952 4.833 1.632 1.00 86.56 642 SER A C 1
ATOM 4950 O O . SER A 1 642 ? -12.087 5.212 1.892 1.00 86.56 642 SER A O 1
ATOM 4952 N N . GLU A 1 643 ? -10.280 5.233 0.551 1.00 88.44 643 GLU A N 1
ATOM 4953 C CA . GLU A 1 643 ? -10.853 6.032 -0.543 1.00 88.44 643 GLU A CA 1
ATOM 4954 C C . GLU A 1 643 ? -11.879 5.252 -1.388 1.00 88.44 643 GLU A C 1
ATOM 4956 O O . GLU A 1 643 ? -12.588 5.840 -2.196 1.00 88.44 643 GLU A O 1
ATOM 4961 N N . SER A 1 644 ? -11.957 3.926 -1.223 1.00 91.62 644 SER A N 1
ATOM 4962 C CA . SER A 1 644 ? -12.942 3.050 -1.870 1.00 91.62 644 SER A CA 1
ATOM 4963 C C . SER A 1 644 ? -13.536 2.095 -0.820 1.00 91.62 644 SER A C 1
ATOM 4965 O O . SER A 1 644 ? -13.142 0.927 -0.736 1.00 91.62 644 SER A O 1
ATOM 4967 N N . PRO A 1 645 ? -14.451 2.577 0.045 1.00 93.06 645 PRO A N 1
ATOM 4968 C CA . PRO A 1 645 ? -15.004 1.795 1.156 1.00 93.06 645 PRO A CA 1
ATOM 4969 C C . PRO A 1 645 ? -15.622 0.456 0.727 1.00 93.06 645 PRO A C 1
ATOM 4971 O O . PRO A 1 645 ? -15.537 -0.531 1.458 1.00 93.06 645 PRO A O 1
ATOM 4974 N N . GLY A 1 646 ? -16.178 0.377 -0.486 1.00 91.31 646 GLY A N 1
ATOM 4975 C CA . GLY A 1 646 ? -16.722 -0.858 -1.057 1.00 91.31 646 GLY A CA 1
ATOM 4976 C C . GLY A 1 646 ? -15.694 -1.955 -1.351 1.00 91.31 646 GLY A C 1
ATOM 4977 O O . GLY A 1 646 ? -16.078 -3.115 -1.496 1.00 91.31 646 GLY A O 1
ATOM 4978 N N . ASP A 1 647 ? -14.396 -1.646 -1.354 1.00 87.31 647 ASP A N 1
ATOM 4979 C CA . ASP A 1 647 ? -13.329 -2.654 -1.398 1.00 87.31 647 ASP A CA 1
ATOM 4980 C C . ASP A 1 647 ? -13.004 -3.216 0.002 1.00 87.31 647 ASP A C 1
ATOM 4982 O O . ASP A 1 647 ? -12.303 -4.223 0.132 1.00 87.31 647 ASP A O 1
ATOM 4986 N N . ARG A 1 648 ? -13.545 -2.602 1.067 1.00 88.62 648 ARG A N 1
ATOM 4987 C CA . ARG A 1 648 ? -13.317 -2.919 2.490 1.00 88.62 648 ARG A CA 1
ATOM 4988 C C . ARG A 1 648 ? -14.629 -3.253 3.217 1.00 88.62 648 ARG A C 1
ATOM 4990 O O . ARG A 1 648 ? -14.941 -2.724 4.273 1.00 88.62 648 ARG A O 1
ATOM 4997 N N . ARG A 1 649 ? -15.397 -4.183 2.650 1.00 88.56 649 ARG A N 1
ATOM 4998 C CA . ARG A 1 649 ? -16.756 -4.579 3.098 1.00 88.56 649 ARG A CA 1
ATOM 4999 C C . ARG A 1 649 ? -16.813 -5.235 4.478 1.00 88.56 649 ARG A C 1
ATOM 5001 O O . ARG A 1 649 ? -17.878 -5.319 5.078 1.00 88.56 649 ARG A O 1
ATOM 5008 N N . THR A 1 650 ? -15.678 -5.755 4.929 1.00 90.44 650 THR A N 1
ATOM 5009 C CA . THR A 1 650 ? -15.495 -6.459 6.199 1.00 90.44 650 THR A CA 1
ATOM 5010 C C . THR A 1 650 ? -14.124 -6.118 6.768 1.00 90.44 650 THR A C 1
ATOM 5012 O O . THR A 1 650 ? -13.217 -5.708 6.037 1.00 90.44 650 THR A O 1
ATOM 5015 N N . GLY A 1 651 ? -13.965 -6.340 8.065 1.00 89.38 651 GLY A N 1
ATOM 5016 C CA . GLY A 1 651 ? -12.766 -6.036 8.828 1.00 89.38 651 GLY A CA 1
ATOM 5017 C C . GLY A 1 651 ? -12.206 -7.231 9.591 1.00 89.38 651 GLY A C 1
ATOM 5018 O O . GLY A 1 651 ? -12.699 -8.356 9.494 1.00 89.38 651 GLY A O 1
ATOM 5019 N N . THR A 1 652 ? -11.166 -6.968 10.381 1.00 89.12 652 THR A N 1
ATOM 5020 C CA . THR A 1 652 ? -10.672 -7.942 11.364 1.00 89.12 652 THR A CA 1
ATOM 5021 C C . THR A 1 652 ? -11.638 -7.980 12.541 1.00 89.12 652 THR A C 1
ATOM 5023 O O . THR A 1 652 ? -12.021 -6.928 13.048 1.00 89.12 652 THR A O 1
ATOM 5026 N N . THR A 1 653 ? -12.027 -9.176 12.978 1.00 93.06 653 THR A N 1
ATOM 5027 C CA . THR A 1 653 ? -13.006 -9.362 14.055 1.00 93.06 653 THR A CA 1
ATOM 5028 C C . THR A 1 653 ? -12.371 -9.894 15.333 1.00 93.06 653 THR A C 1
ATOM 5030 O O . THR A 1 653 ? -11.582 -10.839 15.278 1.00 93.06 653 THR A O 1
ATOM 5033 N N . THR A 1 654 ? -12.808 -9.366 16.473 1.00 94.44 654 THR A N 1
ATOM 5034 C CA . THR A 1 654 ? -12.483 -9.864 17.815 1.00 94.44 654 THR A CA 1
ATOM 5035 C C . THR A 1 654 ? -13.781 -10.204 18.538 1.00 94.44 654 THR A C 1
ATOM 5037 O O . THR A 1 654 ? -14.659 -9.348 18.630 1.00 94.44 654 THR A O 1
ATOM 5040 N N . ASN A 1 655 ? -13.916 -11.436 19.039 1.00 96.81 655 ASN A N 1
ATOM 5041 C CA . ASN A 1 655 ? -15.061 -11.824 19.872 1.00 96.81 655 ASN A CA 1
ATOM 5042 C C . ASN A 1 655 ? -15.074 -11.002 21.161 1.00 96.81 655 ASN A C 1
ATOM 5044 O O . ASN A 1 655 ? -14.020 -10.769 21.751 1.00 96.81 655 ASN A O 1
ATOM 5048 N N . LEU A 1 656 ? -16.263 -10.577 21.576 1.00 97.81 656 LEU A N 1
ATOM 5049 C CA . LEU A 1 656 ? -16.461 -9.805 22.795 1.00 97.81 656 LEU A CA 1
ATOM 5050 C C . LEU A 1 656 ? -17.172 -10.648 23.853 1.00 97.81 656 LEU A C 1
ATOM 5052 O O . LEU A 1 656 ? -18.116 -11.373 23.540 1.00 97.81 656 LEU A O 1
ATOM 5056 N N . HIS A 1 657 ? -16.732 -10.498 25.097 1.00 97.00 657 HIS A N 1
ATOM 5057 C CA . HIS A 1 657 ? -17.281 -11.149 26.287 1.00 97.00 657 HIS A CA 1
ATOM 5058 C C . HIS A 1 657 ? -17.715 -10.107 27.321 1.00 97.00 657 HIS A C 1
ATOM 5060 O O . HIS A 1 657 ? -17.336 -8.940 27.216 1.00 97.00 657 HIS A O 1
ATOM 5066 N N . ALA A 1 658 ? -18.483 -10.512 28.332 1.00 98.06 658 ALA A N 1
ATOM 5067 C CA . ALA A 1 658 ? -18.894 -9.613 29.407 1.00 98.06 658 ALA A CA 1
ATOM 5068 C C . ALA A 1 658 ? -17.682 -9.002 30.138 1.00 98.06 658 ALA A C 1
ATOM 5070 O O . ALA A 1 658 ? -16.728 -9.700 30.484 1.00 98.06 658 ALA A O 1
ATOM 5071 N N . GLY A 1 659 ? -17.759 -7.713 30.461 1.00 98.38 659 GLY A N 1
ATOM 5072 C CA . GLY A 1 659 ? -16.670 -6.939 31.050 1.00 98.38 659 GLY A CA 1
ATOM 5073 C C . GLY A 1 659 ? -15.737 -6.332 30.004 1.00 98.38 659 GLY A C 1
ATOM 5074 O O . GLY A 1 659 ? -16.134 -6.033 28.878 1.00 98.38 659 GLY A O 1
ATOM 5075 N N . LEU A 1 660 ? -14.495 -6.092 30.410 1.00 98.50 660 LEU A N 1
ATOM 5076 C CA . LEU A 1 660 ? -13.448 -5.472 29.614 1.00 98.50 660 LEU A CA 1
ATOM 5077 C C . LEU A 1 660 ? -12.953 -6.395 28.493 1.00 98.50 660 LEU A C 1
ATOM 5079 O O . LEU A 1 660 ? -12.494 -7.509 28.732 1.00 98.50 660 LEU A O 1
ATOM 5083 N N . ASN A 1 661 ? -12.921 -5.845 27.286 1.00 97.81 661 ASN A N 1
ATOM 5084 C CA . ASN A 1 661 ? -12.253 -6.377 26.108 1.00 97.81 661 ASN A CA 1
ATOM 5085 C C . ASN A 1 661 ? -11.292 -5.312 25.564 1.00 97.81 661 ASN A C 1
ATOM 5087 O O . ASN A 1 661 ? -11.479 -4.116 25.800 1.00 97.81 661 ASN A O 1
ATOM 5091 N N . ALA A 1 662 ? -10.283 -5.730 24.802 1.00 94.12 662 ALA A N 1
ATOM 5092 C CA . ALA A 1 662 ? -9.328 -4.816 24.187 1.00 94.12 662 ALA A CA 1
ATOM 5093 C C . ALA A 1 662 ? -9.050 -5.193 22.730 1.00 94.12 662 ALA A C 1
ATOM 5095 O O . ALA A 1 662 ? -8.908 -6.369 22.395 1.00 94.12 662 ALA A O 1
ATOM 5096 N N . VAL A 1 663 ? -8.932 -4.182 21.870 1.00 91.75 663 VAL A N 1
ATOM 5097 C CA . VAL A 1 663 ? -8.552 -4.332 20.461 1.00 91.75 663 VAL A CA 1
ATOM 5098 C C . VAL A 1 663 ? -7.446 -3.335 20.143 1.00 91.75 663 VAL A C 1
ATOM 5100 O O . VAL A 1 663 ? -7.568 -2.161 20.471 1.00 91.75 663 VAL A O 1
ATOM 5103 N N . VAL A 1 664 ? -6.372 -3.782 19.491 1.00 86.25 664 VAL A N 1
ATOM 5104 C CA . VAL A 1 664 ? -5.333 -2.886 18.959 1.00 86.25 664 VAL A CA 1
ATOM 5105 C C . VAL A 1 664 ? -5.570 -2.630 17.476 1.00 86.25 664 VAL A C 1
ATOM 5107 O O . VAL A 1 664 ? -5.772 -3.566 16.697 1.00 86.25 664 VAL A O 1
ATOM 5110 N N . LEU A 1 665 ? -5.534 -1.365 17.069 1.00 83.69 665 LEU A N 1
ATOM 5111 C CA . LEU A 1 665 ? -5.693 -0.990 15.670 1.00 83.69 665 LEU A CA 1
ATOM 5112 C C . LEU A 1 665 ? -4.351 -1.104 14.942 1.00 83.69 665 LEU A C 1
ATOM 5114 O O . LEU A 1 665 ? -3.376 -0.432 15.269 1.00 83.69 665 LEU A O 1
ATOM 5118 N N . GLY A 1 666 ? -4.284 -1.983 13.942 1.00 73.19 666 GLY A N 1
ATOM 5119 C CA . GLY A 1 666 ? -3.074 -2.183 13.137 1.00 73.19 666 GLY A CA 1
ATOM 5120 C C . GLY A 1 666 ? -2.851 -1.107 12.070 1.00 73.19 666 GLY A C 1
ATOM 5121 O O . GLY A 1 666 ? -1.753 -1.003 11.527 1.00 73.19 666 GLY A O 1
ATOM 5122 N N . GLU A 1 667 ? -3.881 -0.328 11.759 1.00 76.12 667 GLU A N 1
ATOM 5123 C CA . GLU A 1 667 ? -3.911 0.701 10.720 1.00 76.12 667 GLU A CA 1
ATOM 5124 C C . GLU A 1 667 ? -5.113 1.637 10.943 1.00 76.12 667 GLU A C 1
ATOM 5126 O O . GLU A 1 667 ? -6.029 1.251 11.680 1.00 76.12 667 GLU A O 1
ATOM 5131 N N . PRO A 1 668 ? -5.149 2.837 10.322 1.00 86.75 668 PRO A N 1
ATOM 5132 C CA . PRO A 1 668 ? -6.320 3.710 10.355 1.00 86.75 668 PRO A CA 1
ATOM 5133 C C . PRO A 1 668 ? -7.598 2.957 9.991 1.00 86.75 668 PRO A C 1
ATOM 5135 O O . PRO A 1 668 ? -7.669 2.333 8.930 1.00 86.75 668 PRO A O 1
ATOM 5138 N N . SER A 1 669 ? -8.573 2.954 10.897 1.00 92.81 669 SER A N 1
ATOM 5139 C CA . SER A 1 669 ? -9.757 2.097 10.799 1.00 92.81 669 SER A CA 1
ATOM 5140 C C . SER A 1 669 ? -10.982 2.708 11.477 1.00 92.81 669 SER A C 1
ATOM 5142 O O . SER A 1 669 ? -10.865 3.467 12.437 1.00 92.81 669 SER A O 1
ATOM 5144 N N . THR A 1 670 ? -12.164 2.302 11.013 1.00 95.81 670 THR A N 1
ATOM 5145 C CA . THR A 1 670 ? -13.457 2.534 11.670 1.00 95.81 670 THR A CA 1
ATOM 5146 C C . THR A 1 670 ? -13.888 1.284 12.436 1.00 95.81 670 THR A C 1
ATOM 5148 O O . THR A 1 670 ? -13.792 0.166 11.920 1.00 95.81 670 THR A O 1
ATOM 5151 N N . LEU A 1 671 ? -14.390 1.469 13.657 1.00 97.69 671 LEU A N 1
ATOM 5152 C CA . LEU A 1 671 ? -14.882 0.394 14.515 1.00 97.69 671 LEU A CA 1
ATOM 5153 C C . LEU A 1 671 ? -16.392 0.171 14.339 1.00 97.69 671 LEU A C 1
ATOM 5155 O O . LEU A 1 671 ? -17.187 1.118 14.366 1.00 97.69 671 LEU A O 1
ATOM 5159 N N . TYR A 1 672 ? -16.790 -1.096 14.254 1.00 98.12 672 TYR A N 1
ATOM 5160 C CA . TYR A 1 672 ? -18.179 -1.557 14.244 1.00 98.12 672 TYR A CA 1
ATOM 5161 C C . TYR A 1 672 ? -18.394 -2.594 15.350 1.00 98.12 672 TYR A C 1
ATOM 5163 O O . TYR A 1 672 ? -17.483 -3.349 15.687 1.00 98.12 672 TYR A O 1
ATOM 5171 N N . ILE A 1 673 ? -19.609 -2.657 15.889 1.00 97.94 673 ILE A N 1
ATOM 5172 C CA . ILE A 1 673 ? -20.086 -3.787 16.687 1.00 97.94 673 ILE A CA 1
ATOM 5173 C C . ILE A 1 673 ? -20.977 -4.647 15.798 1.00 97.94 673 ILE A C 1
ATOM 5175 O O . ILE A 1 673 ? -21.980 -4.183 15.253 1.00 97.94 673 ILE A O 1
ATOM 5179 N N . PHE A 1 674 ? -20.604 -5.910 15.673 1.00 96.50 674 PHE A N 1
ATOM 5180 C CA . PHE A 1 674 ? -21.370 -6.936 14.993 1.00 96.50 674 PHE A CA 1
ATOM 5181 C C . PHE A 1 674 ? -22.042 -7.816 16.043 1.00 96.50 674 PHE A C 1
ATOM 5183 O O . PHE A 1 674 ? -21.365 -8.550 16.758 1.00 96.50 674 PHE A O 1
ATOM 5190 N N . TYR A 1 675 ? -23.367 -7.722 16.148 1.00 97.19 675 TYR A N 1
ATOM 5191 C CA . TYR A 1 675 ? -24.170 -8.548 17.045 1.00 97.19 675 TYR A CA 1
ATOM 5192 C C . TYR A 1 675 ? -25.202 -9.321 16.228 1.00 97.19 675 TYR A C 1
ATOM 5194 O O . TYR A 1 675 ? -26.165 -8.746 15.716 1.00 97.19 675 TYR A O 1
ATOM 5202 N N . GLN A 1 676 ? -24.965 -10.617 16.064 1.00 96.38 676 GLN A N 1
ATOM 5203 C CA . GLN A 1 676 ? -25.739 -11.491 15.194 1.00 96.38 676 GLN A CA 1
ATOM 5204 C C . GLN A 1 676 ? -26.361 -12.639 15.983 1.00 96.38 676 GLN A C 1
ATOM 5206 O O . GLN A 1 676 ? -25.686 -13.253 16.796 1.00 96.38 676 GLN A O 1
ATOM 5211 N N . LEU A 1 677 ? -27.609 -12.970 15.666 1.00 97.19 677 LEU A N 1
ATOM 5212 C CA . LEU A 1 677 ? -28.255 -14.232 16.007 1.00 97.19 677 LEU A CA 1
ATOM 5213 C C . LEU A 1 677 ? -27.927 -15.285 14.937 1.00 97.19 677 LEU A C 1
ATOM 5215 O O . LEU A 1 677 ? -28.229 -15.088 13.757 1.00 97.19 677 LEU A O 1
ATOM 5219 N N . ASP A 1 678 ? -27.306 -16.391 15.340 1.00 95.31 678 ASP A N 1
ATOM 5220 C CA . ASP A 1 678 ? -26.715 -17.371 14.421 1.00 95.31 678 ASP A CA 1
ATOM 5221 C C . ASP A 1 678 ? -27.723 -18.398 13.878 1.00 95.31 678 ASP A C 1
ATOM 5223 O O . ASP A 1 678 ? -27.496 -19.013 12.821 1.00 95.31 678 ASP A O 1
ATOM 5227 N N . ASP A 1 679 ? -28.843 -18.569 14.582 1.00 94.75 679 ASP A N 1
ATOM 5228 C CA . ASP A 1 679 ? -29.961 -19.423 14.190 1.00 94.75 679 ASP A CA 1
ATOM 5229 C C . ASP A 1 679 ? -31.112 -18.584 13.595 1.00 94.75 679 ASP A C 1
ATOM 5231 O O . ASP A 1 679 ? -31.791 -17.865 14.333 1.00 94.75 679 ASP A O 1
ATOM 5235 N N . PRO A 1 680 ? -31.361 -18.661 12.273 1.00 92.75 680 PRO A N 1
ATOM 5236 C CA . PRO A 1 680 ? -32.419 -17.897 11.612 1.00 92.75 680 PRO A CA 1
ATOM 5237 C C . PRO A 1 680 ? -33.843 -18.306 12.030 1.00 92.75 680 PRO A C 1
ATOM 5239 O O . PRO A 1 680 ? -34.789 -17.573 11.742 1.00 92.75 680 PRO A O 1
ATOM 5242 N N . GLU A 1 681 ? -34.024 -19.443 12.711 1.00 94.62 681 GLU A N 1
ATOM 5243 C CA . GLU A 1 681 ? -35.343 -19.886 13.179 1.00 94.62 681 GLU A CA 1
ATOM 5244 C C . GLU A 1 681 ? -35.796 -19.206 14.475 1.00 94.62 681 GLU A C 1
ATOM 5246 O O . GLU A 1 681 ? -36.976 -19.271 14.828 1.00 94.62 681 GLU A O 1
ATOM 5251 N N . LYS A 1 682 ? -34.888 -18.532 15.185 1.00 96.25 682 LYS A N 1
ATOM 5252 C CA . LYS A 1 682 ? -35.179 -17.920 16.484 1.00 96.25 682 LYS A CA 1
ATOM 5253 C C . LYS A 1 682 ? -35.660 -16.476 16.350 1.00 96.25 682 LYS A C 1
ATOM 5255 O O . LYS A 1 682 ? -35.323 -15.761 15.406 1.00 96.25 682 LYS A O 1
ATOM 5260 N N . PHE A 1 683 ? -36.478 -16.040 17.308 1.00 96.69 683 PHE A N 1
ATOM 5261 C CA . PHE A 1 683 ? -37.036 -14.692 17.317 1.00 96.69 683 PHE A CA 1
ATOM 5262 C C . PHE A 1 683 ? -36.044 -13.701 17.920 1.00 96.69 683 PHE A C 1
ATOM 5264 O O . PHE A 1 683 ? -35.530 -13.887 19.016 1.00 96.69 683 PHE A O 1
ATOM 5271 N N . LEU A 1 684 ? -35.828 -12.585 17.229 1.00 96.56 684 LEU A N 1
ATOM 5272 C CA . LEU A 1 684 ? -34.895 -11.539 17.654 1.00 96.56 684 LEU A CA 1
ATOM 5273 C C . LEU A 1 684 ? -35.334 -10.824 18.938 1.00 96.56 684 LEU A C 1
ATOM 5275 O O . LEU A 1 684 ? -34.512 -10.185 19.583 1.00 96.56 684 LEU A O 1
ATOM 5279 N N . ALA A 1 685 ? -36.623 -10.884 19.282 1.00 95.50 685 ALA A N 1
ATOM 5280 C CA . ALA A 1 685 ? -37.166 -10.278 20.498 1.00 95.50 685 ALA A CA 1
ATOM 5281 C C . ALA A 1 685 ? -36.750 -11.020 21.781 1.00 95.50 685 ALA A C 1
ATOM 5283 O O . ALA A 1 685 ? -36.836 -10.436 22.857 1.00 95.50 685 ALA A O 1
ATOM 5284 N N . ASP A 1 686 ? -36.283 -12.268 21.663 1.00 96.06 686 ASP A N 1
ATOM 5285 C CA . ASP A 1 686 ? -35.833 -13.084 22.798 1.00 96.06 686 ASP A CA 1
ATOM 5286 C C . ASP A 1 686 ? -34.393 -12.752 23.230 1.00 96.06 686 ASP A C 1
ATOM 5288 O O . ASP A 1 686 ? -33.897 -13.290 24.220 1.00 96.06 686 ASP A O 1
ATOM 5292 N N . TYR A 1 687 ? -33.718 -11.861 22.498 1.00 95.88 687 TYR A N 1
ATOM 5293 C CA . TYR A 1 687 ? -32.331 -11.478 22.732 1.00 95.88 687 TYR A CA 1
ATOM 5294 C C . TYR A 1 687 ? -32.258 -9.995 23.106 1.00 95.88 687 TYR A C 1
ATOM 5296 O O . TYR A 1 687 ? -32.754 -9.157 22.345 1.00 95.88 687 TYR A O 1
ATOM 5304 N N . PRO A 1 688 ? -31.655 -9.647 24.257 1.00 93.75 688 PRO A N 1
ATOM 5305 C CA . PRO A 1 688 ? -31.589 -8.266 24.711 1.00 93.75 688 PRO A CA 1
ATOM 5306 C C . PRO A 1 688 ? -30.668 -7.431 23.818 1.00 93.75 688 PRO A C 1
ATOM 5308 O O . PRO A 1 688 ? -29.713 -7.944 23.222 1.00 93.75 688 PRO A O 1
ATOM 5311 N N . ASP A 1 689 ? -30.952 -6.129 23.763 1.00 96.44 689 ASP A N 1
ATOM 5312 C CA . ASP A 1 689 ? -30.021 -5.139 23.230 1.00 96.44 689 ASP A CA 1
ATOM 5313 C C . ASP A 1 689 ? -28.789 -5.075 24.156 1.00 96.44 689 ASP A C 1
ATOM 5315 O O . ASP A 1 689 ? -28.910 -5.119 25.380 1.00 96.44 689 ASP A O 1
ATOM 5319 N N . MET A 1 690 ? -27.593 -5.004 23.574 1.00 97.31 690 MET A N 1
ATOM 5320 C CA . MET A 1 690 ? -26.337 -5.040 24.316 1.00 97.31 690 MET A CA 1
ATOM 5321 C C . MET A 1 690 ? -25.905 -3.629 24.724 1.00 97.31 690 MET A C 1
ATOM 5323 O O . MET A 1 690 ? -25.781 -2.731 23.882 1.00 97.31 690 MET A O 1
ATOM 5327 N N . ARG A 1 691 ? -25.608 -3.443 26.015 1.00 98.31 691 ARG A N 1
ATOM 5328 C CA . ARG A 1 691 ? -24.965 -2.225 26.513 1.00 98.31 691 ARG A CA 1
ATOM 5329 C C . ARG A 1 691 ? -23.451 -2.342 26.404 1.00 98.31 691 ARG A C 1
ATOM 5331 O O . ARG A 1 691 ? -22.851 -3.294 26.900 1.00 98.31 691 ARG A O 1
ATOM 5338 N N . ILE A 1 692 ? -22.848 -1.367 25.728 1.00 98.69 692 ILE A N 1
ATOM 5339 C CA . ILE A 1 692 ? -21.420 -1.320 25.427 1.00 98.69 692 ILE A CA 1
ATOM 5340 C C . ILE A 1 692 ? -20.891 0.100 25.638 1.00 98.69 692 ILE A C 1
ATOM 5342 O O . ILE A 1 692 ? -21.463 1.079 25.150 1.00 98.69 692 ILE A O 1
ATOM 5346 N N . HIS A 1 693 ? -19.757 0.187 26.324 1.00 98.75 693 HIS A N 1
ATOM 5347 C CA . HIS A 1 693 ? -18.981 1.405 26.519 1.00 98.75 693 HIS A CA 1
ATOM 5348 C C . HIS A 1 693 ? -17.616 1.261 25.838 1.00 98.75 693 HIS A C 1
ATOM 5350 O O . HIS A 1 693 ? -16.918 0.269 26.037 1.00 98.75 693 HIS A O 1
ATOM 5356 N N . ILE A 1 694 ? -17.241 2.239 25.014 1.00 98.56 694 ILE A N 1
ATOM 5357 C CA . ILE A 1 694 ? -16.018 2.241 24.214 1.00 98.56 694 ILE A CA 1
ATOM 5358 C C . ILE A 1 694 ? -15.121 3.422 24.598 1.00 98.56 694 ILE A C 1
ATOM 5360 O O . ILE A 1 694 ? -15.484 4.592 24.440 1.00 98.56 694 ILE A O 1
ATOM 5364 N N . GLU A 1 695 ? -13.904 3.105 25.024 1.00 97.38 695 GLU A N 1
ATOM 5365 C CA . GLU A 1 695 ? -12.831 4.056 25.314 1.00 97.38 695 GLU A CA 1
ATOM 5366 C C . GLU A 1 695 ? -11.622 3.833 24.401 1.00 97.38 695 GLU A C 1
ATOM 5368 O O . GLU A 1 695 ? -11.487 2.799 23.747 1.00 97.38 695 GLU A O 1
ATOM 5373 N N . GLY A 1 696 ? -10.739 4.829 24.342 1.00 94.31 696 GLY A N 1
ATOM 5374 C CA . GLY A 1 696 ? -9.683 4.886 23.331 1.00 94.31 696 GLY A CA 1
ATOM 5375 C C . GLY A 1 696 ? -10.202 5.365 21.972 1.00 94.31 696 GLY A C 1
ATOM 5376 O O . GLY A 1 696 ? -11.393 5.670 21.811 1.00 94.31 696 GLY A O 1
ATOM 5377 N N . GLY A 1 697 ? -9.284 5.492 21.012 1.00 94.56 697 GLY A N 1
ATOM 5378 C CA . GLY A 1 697 ? -9.558 6.062 19.692 1.00 94.56 697 GLY A CA 1
ATOM 5379 C C . GLY A 1 697 ? -10.163 7.470 19.743 1.00 94.56 697 GLY A C 1
ATOM 5380 O O . GLY A 1 697 ? -10.219 8.139 20.783 1.00 94.56 697 GLY A O 1
ATOM 5381 N N . GLU A 1 698 ? -10.667 7.915 18.600 1.00 96.56 698 GLU A N 1
ATOM 5382 C CA . GLU A 1 698 ? -11.259 9.231 18.423 1.00 96.56 698 GLU A CA 1
ATOM 5383 C C . GLU A 1 698 ? -12.725 9.136 17.999 1.00 96.56 698 GLU A C 1
ATOM 5385 O O . GLU A 1 698 ? -13.116 8.317 17.167 1.00 96.56 698 GLU A O 1
ATOM 5390 N N . VAL A 1 699 ? -13.552 10.024 18.550 1.00 97.75 699 VAL A N 1
ATOM 5391 C CA . VAL A 1 699 ? -14.946 10.173 18.120 1.00 97.75 699 VAL A CA 1
ATOM 5392 C C . VAL A 1 699 ? -14.957 10.891 16.770 1.00 97.75 699 VAL A C 1
ATOM 5394 O O . VAL A 1 699 ? -14.665 12.079 16.723 1.00 97.75 699 VAL A O 1
ATOM 5397 N N . GLN A 1 700 ? -15.260 10.175 15.690 1.00 96.12 700 GLN A N 1
ATOM 5398 C CA . GLN A 1 700 ? -15.603 10.713 14.360 1.00 96.12 700 GLN A CA 1
ATOM 5399 C C . GLN A 1 700 ? -17.117 10.967 14.268 1.00 96.12 700 GLN A C 1
ATOM 5401 O O . GLN A 1 700 ? -17.582 11.888 13.603 1.00 96.12 700 GLN A O 1
ATOM 5406 N N . GLY A 1 701 ? -17.901 10.138 14.960 1.00 97.31 701 GLY A N 1
ATOM 5407 C CA . GLY A 1 701 ? -19.353 10.124 14.878 1.00 97.31 701 GLY A CA 1
ATOM 5408 C C . GLY A 1 701 ? -19.885 9.529 13.572 1.00 97.31 701 GLY A C 1
ATOM 5409 O O . GLY A 1 701 ? -19.147 9.078 12.697 1.00 97.31 701 GLY A O 1
ATOM 5410 N N . TYR A 1 702 ? -21.209 9.471 13.480 1.00 97.94 702 TYR A N 1
ATOM 5411 C CA . TYR A 1 702 ? -21.964 9.085 12.292 1.00 97.94 702 TYR A CA 1
ATOM 5412 C C . TYR A 1 702 ? -23.407 9.575 12.430 1.00 97.94 702 TYR A C 1
ATOM 5414 O O . TYR A 1 702 ? -23.838 9.897 13.538 1.00 97.94 702 TYR A O 1
ATOM 5422 N N . PHE A 1 703 ? -24.155 9.632 11.327 1.00 98.31 703 PHE A N 1
ATOM 5423 C CA . PHE A 1 703 ? -25.571 9.992 11.384 1.00 98.31 703 PHE A CA 1
ATOM 5424 C C . PHE A 1 703 ? -26.434 8.746 11.599 1.00 98.31 703 PHE A C 1
ATOM 5426 O O . PHE A 1 703 ? -26.341 7.795 10.823 1.00 98.31 703 PHE A O 1
ATOM 5433 N N . ASP A 1 704 ? -27.292 8.760 12.619 1.00 97.69 704 ASP A N 1
ATOM 5434 C CA . ASP A 1 704 ? -28.206 7.664 12.947 1.00 97.69 704 ASP A CA 1
ATOM 5435 C C . ASP A 1 704 ? -29.635 8.163 13.163 1.00 97.69 704 ASP A C 1
ATOM 5437 O O . ASP A 1 704 ? -29.990 8.700 14.219 1.00 97.69 704 ASP A O 1
ATOM 5441 N N . LEU A 1 705 ? -30.482 7.925 12.163 1.00 96.69 705 LEU A N 1
ATOM 5442 C CA . LEU A 1 705 ? -31.897 8.270 12.231 1.00 96.69 705 LEU A CA 1
ATOM 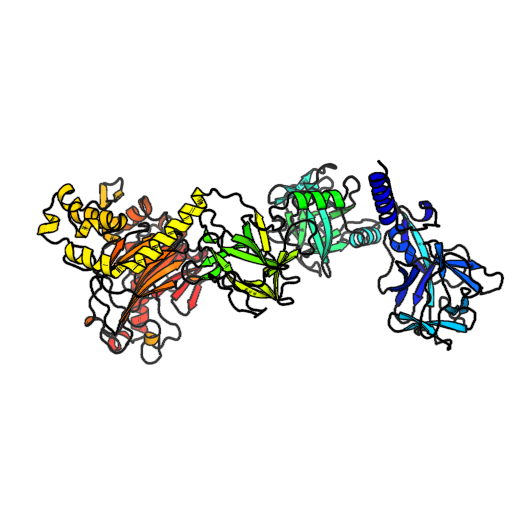5443 C C . LEU A 1 705 ? -32.625 7.473 13.327 1.00 96.69 705 LEU A C 1
ATOM 5445 O O . LEU A 1 705 ? -33.547 7.984 13.959 1.00 96.69 705 LEU A O 1
ATOM 5449 N N . THR A 1 706 ? -32.192 6.237 13.591 1.00 94.81 706 THR A N 1
ATOM 5450 C CA . THR A 1 706 ? -32.832 5.332 14.561 1.00 94.81 706 THR A CA 1
ATOM 5451 C C . THR A 1 706 ? -32.574 5.742 16.011 1.00 94.81 706 THR A C 1
ATOM 5453 O O . THR A 1 706 ? -33.303 5.329 16.909 1.00 94.81 706 THR A O 1
ATOM 5456 N N . ARG A 1 707 ? -31.587 6.621 16.233 1.00 95.81 707 ARG A N 1
ATOM 5457 C CA . ARG A 1 707 ? -31.238 7.205 17.539 1.00 95.81 707 ARG A CA 1
ATOM 5458 C C . ARG A 1 707 ? -31.677 8.670 17.670 1.00 95.81 707 ARG A C 1
ATOM 5460 O O . ARG A 1 707 ? -31.158 9.411 18.508 1.00 95.81 707 ARG A O 1
ATOM 5467 N N . GLY A 1 708 ? -32.617 9.100 16.823 1.00 95.19 708 GLY A N 1
ATOM 5468 C CA . GLY A 1 708 ? -33.231 10.427 16.884 1.00 95.19 708 GLY A CA 1
ATOM 5469 C C . GLY A 1 708 ? -32.294 11.573 16.499 1.00 95.19 708 GLY A C 1
ATOM 5470 O O . GLY A 1 708 ? -32.426 12.669 17.042 1.00 95.19 708 GLY A O 1
ATOM 5471 N N . MET A 1 709 ? -31.311 11.335 15.625 1.00 97.38 709 MET A N 1
ATOM 5472 C CA . MET A 1 709 ? -30.506 12.425 15.066 1.00 97.38 709 MET A CA 1
ATOM 5473 C C . MET A 1 709 ? -31.300 13.219 14.023 1.00 97.38 709 MET A C 1
ATOM 5475 O O . MET A 1 709 ? -32.070 12.664 13.243 1.00 97.38 709 MET A O 1
ATOM 5479 N N . THR A 1 710 ? -31.081 14.528 14.025 1.00 96.06 710 THR A N 1
ATOM 5480 C CA . THR A 1 710 ? -31.767 15.546 13.220 1.00 96.06 710 THR A CA 1
ATOM 5481 C C . THR A 1 710 ? -30.794 16.225 12.255 1.00 96.06 710 THR A C 1
ATOM 5483 O O . THR A 1 710 ? -29.579 16.031 12.321 1.00 96.06 710 THR A O 1
ATOM 5486 N N . ASN A 1 711 ? -31.286 17.097 11.376 1.00 95.06 711 ASN A N 1
ATOM 5487 C CA . ASN A 1 711 ? -30.403 17.879 10.504 1.00 95.06 711 ASN A CA 1
ATOM 5488 C C . ASN A 1 711 ? -29.423 18.785 11.279 1.00 95.06 711 ASN A C 1
ATOM 5490 O O . ASN A 1 711 ? -28.302 18.997 10.819 1.00 95.06 711 ASN A O 1
ATOM 5494 N N . GLU A 1 712 ? -29.799 19.277 12.465 1.00 95.25 712 GLU A N 1
ATOM 5495 C CA . GLU A 1 712 ? -28.892 20.049 13.330 1.00 95.25 712 GLU A CA 1
ATOM 5496 C C . GLU A 1 712 ? -27.728 19.192 13.843 1.00 95.25 712 GLU A C 1
ATOM 5498 O O . GLU A 1 712 ? -26.586 19.654 13.879 1.00 95.25 712 GLU A O 1
ATOM 5503 N N . ASP A 1 713 ? -27.989 17.918 14.148 1.00 97.19 713 ASP A N 1
ATOM 5504 C CA . ASP A 1 713 ? -26.950 16.956 14.513 1.00 97.19 713 ASP A CA 1
ATOM 5505 C C . ASP A 1 713 ? -25.983 16.699 13.369 1.00 97.19 713 ASP A C 1
ATOM 5507 O O . ASP A 1 713 ? -24.771 16.692 13.573 1.00 97.19 713 ASP A O 1
ATOM 5511 N N . TRP A 1 714 ? -26.513 16.514 12.159 1.00 95.88 714 TRP A N 1
ATOM 5512 C CA . TRP A 1 714 ? -25.693 16.348 10.964 1.00 95.88 714 TRP A CA 1
ATOM 5513 C C . TRP A 1 714 ? -24.766 17.546 10.746 1.00 95.88 714 TRP A C 1
ATOM 5515 O O . TRP A 1 714 ? -23.575 17.374 10.488 1.00 95.88 714 TRP A O 1
ATOM 5525 N N . MET A 1 715 ? -25.285 18.765 10.896 1.00 94.94 715 MET A N 1
ATOM 5526 C CA . MET A 1 715 ? -24.462 19.965 10.778 1.00 94.94 715 MET A CA 1
ATOM 5527 C C . MET A 1 715 ? -23.404 20.051 11.877 1.00 94.94 715 MET A C 1
ATOM 5529 O O . MET A 1 715 ? -22.255 20.371 11.585 1.00 94.94 715 MET A O 1
ATOM 5533 N N . LEU A 1 716 ? -23.749 19.712 13.122 1.00 96.50 716 LEU A N 1
ATOM 5534 C CA . LEU A 1 716 ? -22.780 19.688 14.216 1.00 96.50 716 LEU A CA 1
ATOM 5535 C C . LEU A 1 716 ? -21.677 18.639 13.981 1.00 96.50 716 LEU A C 1
ATOM 5537 O O . LEU A 1 716 ? -20.506 18.939 14.208 1.00 96.50 716 LEU A O 1
ATOM 5541 N N . LEU A 1 717 ? -22.023 17.444 13.484 1.00 97.06 717 LEU A N 1
ATOM 5542 C CA . LEU A 1 717 ? -21.057 16.410 13.091 1.00 97.06 717 LEU A CA 1
ATOM 5543 C C . LEU A 1 717 ? -20.087 16.935 12.026 1.00 97.06 717 LEU A C 1
ATOM 5545 O O . LEU A 1 717 ? -18.873 16.816 12.188 1.00 97.06 717 LEU A O 1
ATOM 5549 N N . ARG A 1 718 ? -20.610 17.561 10.967 1.00 94.50 718 ARG A N 1
ATOM 5550 C CA . ARG A 1 718 ? -19.794 18.138 9.889 1.00 94.50 718 ARG A CA 1
ATOM 5551 C C . ARG A 1 718 ? -18.870 19.250 10.365 1.00 94.50 718 ARG A C 1
ATOM 5553 O O . ARG A 1 718 ? -17.724 19.310 9.943 1.00 94.50 718 ARG A O 1
ATOM 5560 N N . GLU A 1 719 ? -19.354 20.125 11.239 1.00 94.50 719 GLU A N 1
ATOM 5561 C CA . GLU A 1 719 ? -18.573 21.261 11.733 1.00 94.50 719 GLU A CA 1
ATOM 5562 C C . GLU A 1 719 ? -17.468 20.860 12.719 1.00 94.50 719 GLU A C 1
ATOM 5564 O O . GLU A 1 719 ? -16.538 21.647 12.919 1.00 94.50 719 GLU A O 1
ATOM 5569 N N . LYS A 1 720 ? -17.598 19.712 13.404 1.00 96.12 720 LYS A N 1
ATOM 5570 C CA . LYS A 1 720 ? -16.786 19.408 14.596 1.00 96.12 720 LYS A CA 1
ATOM 5571 C C . LYS A 1 720 ? -16.091 18.054 14.623 1.00 96.12 720 LYS A C 1
ATOM 5573 O O . LYS A 1 720 ? -15.179 17.916 15.433 1.00 96.12 720 LYS A O 1
ATOM 5578 N N . LEU A 1 721 ? -16.556 17.063 13.863 1.00 96.25 721 LEU A N 1
ATOM 5579 C CA . LEU A 1 721 ? -16.148 15.671 14.071 1.00 96.25 721 LEU A CA 1
ATOM 5580 C C . LEU A 1 721 ? -15.797 14.894 12.801 1.00 96.25 721 LEU A C 1
ATOM 5582 O O . LEU A 1 721 ? -14.938 14.028 12.882 1.00 96.25 721 LEU A O 1
ATOM 5586 N N . LEU A 1 722 ? -16.445 15.154 11.660 1.00 96.12 722 LEU A N 1
ATOM 5587 C CA . LEU A 1 722 ? -16.272 14.369 10.428 1.00 96.12 722 LEU A CA 1
ATOM 5588 C C . LEU A 1 722 ? -14.978 14.709 9.659 1.00 96.12 722 LEU A C 1
ATOM 5590 O O . LEU A 1 722 ? -15.013 14.878 8.440 1.00 96.12 722 LEU A O 1
ATOM 5594 N N . ASP A 1 723 ? -13.842 14.804 10.349 1.00 94.12 723 ASP A N 1
ATOM 5595 C CA . ASP A 1 723 ? -12.533 15.197 9.806 1.00 94.12 723 ASP A CA 1
ATOM 5596 C C . ASP A 1 723 ? -11.410 14.169 10.047 1.00 94.12 723 ASP A C 1
ATOM 5598 O O . ASP A 1 723 ? -10.278 14.384 9.615 1.00 94.12 723 ASP A O 1
ATOM 5602 N N . LYS A 1 724 ? -11.711 13.031 10.685 1.00 94.00 724 LYS A N 1
ATOM 5603 C CA . LYS A 1 724 ? -10.707 12.046 11.139 1.00 94.00 724 LYS A CA 1
ATOM 5604 C C . LYS A 1 724 ? -10.597 10.802 10.267 1.00 94.00 724 LYS A C 1
ATOM 5606 O O . LYS A 1 724 ? -9.634 10.053 10.400 1.00 94.00 724 LYS A O 1
ATOM 5611 N N . SER A 1 725 ? -11.587 10.549 9.413 1.00 93.88 725 SER A N 1
ATOM 5612 C CA . SER A 1 725 ? -11.618 9.394 8.514 1.00 93.88 725 SER A CA 1
ATOM 5613 C C . SER A 1 725 ? -12.199 9.750 7.149 1.00 93.88 725 SER A C 1
ATOM 5615 O O . SER A 1 725 ? -13.082 10.611 7.031 1.00 93.88 725 SER A O 1
ATOM 5617 N N . ASN A 1 726 ? -11.730 9.029 6.128 1.00 95.12 726 ASN A N 1
ATOM 5618 C CA . ASN A 1 726 ? -12.282 9.083 4.779 1.00 95.12 726 ASN A CA 1
ATOM 5619 C C . ASN A 1 726 ? -13.648 8.400 4.677 1.00 95.12 726 ASN A C 1
ATOM 5621 O O . ASN A 1 726 ? -14.333 8.579 3.674 1.00 95.12 726 ASN A O 1
ATOM 5625 N N . VAL A 1 727 ? -14.072 7.647 5.692 1.00 95.88 727 VAL A N 1
ATOM 5626 C CA . VAL A 1 727 ? -15.371 6.971 5.733 1.00 95.88 727 VAL A CA 1
ATOM 5627 C C . VAL A 1 727 ? -16.344 7.724 6.640 1.00 95.88 727 VAL A C 1
ATOM 5629 O O . VAL A 1 727 ? -16.006 8.153 7.744 1.00 95.88 727 VAL A O 1
ATOM 5632 N N . VAL A 1 728 ? -17.596 7.842 6.196 1.00 97.25 728 VAL A N 1
ATOM 5633 C CA . VAL A 1 728 ? -18.729 8.253 7.035 1.00 97.25 728 VAL A CA 1
ATOM 5634 C C . VAL A 1 728 ? -19.857 7.234 6.939 1.00 97.25 728 VAL A C 1
ATOM 5636 O O . VAL A 1 728 ? -20.130 6.677 5.872 1.00 97.25 728 VAL A O 1
ATOM 5639 N N . ASN A 1 729 ? -20.522 7.003 8.073 1.00 97.94 729 ASN A N 1
ATOM 5640 C CA . ASN A 1 729 ? -21.680 6.124 8.158 1.00 97.94 729 ASN A CA 1
ATOM 5641 C C . ASN A 1 729 ? -22.987 6.926 8.205 1.00 97.94 729 ASN A C 1
ATOM 5643 O O . ASN A 1 729 ? -23.089 7.898 8.956 1.00 97.94 729 ASN A O 1
ATOM 5647 N N . LEU A 1 730 ? -23.999 6.490 7.450 1.00 97.75 730 LEU A N 1
ATOM 5648 C CA . LEU A 1 730 ? -25.365 7.026 7.517 1.00 97.75 730 LEU A CA 1
ATOM 5649 C C . LEU A 1 730 ? -26.344 5.875 7.740 1.00 97.75 730 LEU A C 1
ATOM 5651 O O . LEU A 1 730 ? -26.569 5.058 6.841 1.00 97.75 730 LEU A O 1
ATOM 5655 N N . LYS A 1 731 ? -26.915 5.800 8.939 1.00 97.56 731 LYS A N 1
ATOM 5656 C CA . LYS A 1 731 ? -27.757 4.691 9.378 1.00 97.56 731 LYS A CA 1
ATOM 5657 C C . LYS A 1 731 ? -29.233 5.079 9.418 1.00 97.56 731 LYS A C 1
ATOM 5659 O O . LYS A 1 731 ? -29.623 6.035 10.086 1.00 97.56 731 LYS A O 1
ATOM 5664 N N . GLY A 1 732 ? -30.038 4.293 8.710 1.00 96.25 732 GLY A N 1
ATOM 5665 C CA . GLY A 1 732 ? -31.495 4.267 8.801 1.00 96.25 732 GLY A CA 1
ATOM 5666 C C . GLY A 1 732 ? -32.002 2.947 9.383 1.00 96.25 732 GLY A C 1
ATOM 5667 O O . GLY A 1 732 ? -31.227 2.139 9.892 1.00 96.25 732 GLY A O 1
ATOM 5668 N N . GLU A 1 733 ? -33.312 2.709 9.290 1.00 92.94 733 GLU A N 1
ATOM 5669 C CA . GLU A 1 733 ? -33.928 1.483 9.829 1.00 92.94 733 GLU A CA 1
ATOM 5670 C C . GLU A 1 733 ? -33.569 0.225 9.031 1.00 92.94 733 GLU A C 1
ATOM 5672 O O . GLU A 1 733 ? -33.511 -0.867 9.593 1.00 92.94 733 GLU A O 1
ATOM 5677 N N . ARG A 1 734 ? -33.333 0.374 7.722 1.00 93.69 734 ARG A N 1
ATOM 5678 C CA . ARG A 1 734 ? -33.104 -0.747 6.793 1.00 93.69 734 ARG A CA 1
ATOM 5679 C C . ARG A 1 734 ? -31.730 -0.736 6.130 1.00 93.69 734 ARG A C 1
ATOM 5681 O O . ARG A 1 734 ? -31.282 -1.758 5.620 1.00 93.69 734 ARG A O 1
ATOM 5688 N N . VAL A 1 735 ? -31.047 0.405 6.141 1.00 96.06 735 VAL A N 1
ATOM 5689 C CA . VAL A 1 735 ? -29.823 0.637 5.369 1.00 96.06 735 VAL A CA 1
ATOM 5690 C C . VAL A 1 735 ? -28.748 1.300 6.220 1.00 96.06 735 VAL A C 1
ATOM 5692 O O . VAL A 1 735 ? -29.036 2.175 7.039 1.00 96.06 735 VAL A O 1
ATOM 5695 N N . VAL A 1 736 ? -27.498 0.910 5.994 1.00 97.75 736 VAL A N 1
ATOM 5696 C CA . VAL A 1 736 ? -26.315 1.619 6.483 1.00 97.75 736 VAL A CA 1
ATOM 5697 C C . VAL A 1 736 ? -25.439 1.956 5.287 1.00 97.75 736 VAL A C 1
ATOM 5699 O O . VAL A 1 736 ? -24.897 1.070 4.623 1.00 97.75 736 VAL A O 1
ATOM 5702 N N . HIS A 1 737 ? -25.297 3.248 5.020 1.00 97.56 737 HIS A N 1
ATOM 5703 C CA . HIS A 1 737 ? -24.366 3.751 4.022 1.00 97.56 737 HIS A CA 1
ATOM 5704 C C . HIS A 1 737 ? -22.972 3.793 4.634 1.00 97.56 737 HIS A C 1
ATOM 5706 O O . HIS A 1 737 ? -22.817 4.331 5.726 1.00 97.56 737 HIS A O 1
ATOM 5712 N N . VAL A 1 738 ? -21.986 3.259 3.922 1.00 97.56 738 VAL A N 1
ATOM 5713 C CA . VAL A 1 738 ? -20.563 3.258 4.269 1.00 97.56 738 VAL A CA 1
ATOM 5714 C C . VAL A 1 738 ? -19.830 3.906 3.096 1.00 97.56 738 VAL A C 1
ATOM 5716 O O . VAL A 1 738 ? -19.477 3.250 2.117 1.00 97.56 738 VAL A O 1
ATOM 5719 N N . MET A 1 739 ? -19.702 5.229 3.142 1.00 96.81 739 MET A N 1
ATOM 5720 C CA . MET A 1 739 ? -19.397 6.054 1.965 1.00 96.81 739 MET A CA 1
ATOM 5721 C C . MET A 1 739 ? -18.185 6.954 2.206 1.00 96.81 739 MET A C 1
ATOM 5723 O O . MET A 1 739 ? -17.836 7.238 3.354 1.00 96.81 739 MET A O 1
ATOM 5727 N N . ARG A 1 740 ? -17.584 7.451 1.119 1.00 96.44 740 ARG A N 1
ATOM 5728 C CA . ARG A 1 740 ? -16.510 8.446 1.168 1.00 96.44 740 ARG A CA 1
ATOM 5729 C C . ARG A 1 740 ? -17.030 9.760 1.750 1.00 96.44 740 ARG A C 1
ATOM 5731 O O . ARG A 1 740 ? -17.987 10.349 1.244 1.00 96.44 740 ARG A O 1
ATOM 5738 N N . ASN A 1 741 ? -16.422 10.184 2.846 1.00 96.44 741 ASN A N 1
ATOM 5739 C CA . ASN A 1 741 ? -16.877 11.272 3.697 1.00 96.44 741 ASN A CA 1
ATOM 5740 C C . ASN A 1 741 ? -16.909 12.618 2.956 1.00 96.44 741 ASN A C 1
ATOM 5742 O O . ASN A 1 741 ? -17.935 13.298 2.949 1.00 96.44 741 ASN A O 1
ATOM 5746 N N . ASP A 1 742 ? -15.828 12.965 2.260 1.00 94.81 742 ASP A N 1
ATOM 5747 C CA . ASP A 1 742 ? -15.717 14.180 1.442 1.00 94.81 742 ASP A CA 1
ATOM 5748 C C . ASP A 1 742 ? -16.829 14.283 0.380 1.00 94.81 742 ASP A C 1
ATOM 5750 O O . ASP A 1 742 ? -17.417 15.352 0.179 1.00 94.81 742 ASP A O 1
ATOM 5754 N N . LEU A 1 743 ? -17.165 13.166 -0.272 1.00 94.69 743 LEU A N 1
ATOM 5755 C CA . LEU A 1 743 ? -18.174 13.121 -1.326 1.00 94.69 743 LEU A CA 1
ATOM 5756 C C . LEU A 1 743 ? -19.593 13.181 -0.783 1.00 94.69 743 LEU A C 1
ATOM 5758 O O . LEU A 1 743 ? -20.429 13.849 -1.385 1.00 94.69 743 LEU A O 1
ATOM 5762 N N . VAL A 1 744 ? -19.873 12.536 0.353 1.00 94.69 744 VAL A N 1
ATOM 5763 C CA . VAL A 1 744 ? -21.170 12.676 1.034 1.00 94.69 744 VAL A CA 1
ATOM 5764 C C . VAL A 1 744 ? -21.409 14.137 1.406 1.00 94.69 744 VAL A C 1
ATOM 5766 O O . VAL A 1 744 ? -22.480 14.680 1.133 1.00 94.69 744 VAL A O 1
ATOM 5769 N N . GLN A 1 745 ? -20.403 14.793 1.990 1.00 91.69 745 GLN A N 1
ATOM 5770 C CA . GLN A 1 745 ? -20.498 16.203 2.363 1.00 91.69 745 GLN A CA 1
ATOM 5771 C C . GLN A 1 745 ? -20.708 17.100 1.135 1.00 91.69 745 GLN A C 1
ATOM 5773 O O . GLN A 1 745 ? -21.623 17.924 1.129 1.00 91.69 745 GLN A O 1
ATOM 5778 N N . SER A 1 746 ? -19.939 16.874 0.066 1.00 90.81 746 SER A N 1
ATOM 5779 C CA . SER A 1 746 ? -20.054 17.626 -1.192 1.00 90.81 746 SER A CA 1
ATOM 5780 C C . SER A 1 746 ? -21.408 17.426 -1.885 1.00 90.81 746 SER A C 1
ATOM 5782 O O . SER A 1 746 ? -21.999 18.381 -2.393 1.00 90.81 746 SER A O 1
ATOM 5784 N N . ALA A 1 747 ? -21.930 16.196 -1.897 1.00 87.69 747 ALA A N 1
ATOM 5785 C CA . ALA A 1 747 ? -23.220 15.873 -2.504 1.00 87.69 747 ALA A CA 1
ATOM 5786 C C . ALA A 1 747 ? -24.386 16.576 -1.790 1.00 87.69 747 ALA A C 1
ATOM 5788 O O . ALA A 1 747 ? -25.343 17.015 -2.434 1.00 87.69 747 ALA A O 1
ATOM 5789 N N . LEU A 1 748 ? -24.306 16.720 -0.467 1.00 85.75 748 LEU A N 1
ATOM 5790 C CA . LEU A 1 748 ? -25.340 17.394 0.316 1.00 85.75 748 LEU A CA 1
ATOM 5791 C C . LEU A 1 748 ? -25.272 18.918 0.201 1.00 85.75 748 LEU A C 1
ATOM 5793 O O . LEU A 1 748 ? -26.316 19.544 0.024 1.00 85.75 748 LEU A O 1
ATOM 5797 N N . ASP A 1 749 ? -24.073 19.508 0.194 1.00 83.62 749 ASP A N 1
ATOM 5798 C CA . ASP A 1 749 ? -23.910 20.954 -0.026 1.00 83.62 749 ASP A CA 1
ATOM 5799 C C . ASP A 1 749 ? -24.482 21.404 -1.376 1.00 83.62 749 ASP A C 1
ATOM 5801 O O . ASP A 1 749 ? -25.112 22.457 -1.472 1.00 83.62 749 ASP A O 1
ATOM 5805 N N . GLY A 1 750 ? -24.295 20.593 -2.421 1.00 69.31 750 GLY A N 1
ATOM 5806 C CA . GLY A 1 750 ? -24.765 20.907 -3.770 1.00 69.31 750 GLY A CA 1
ATOM 5807 C C . GLY A 1 750 ? -26.249 20.624 -4.032 1.00 69.31 750 GLY A C 1
ATOM 5808 O O . GLY A 1 750 ? -26.781 21.115 -5.026 1.00 69.31 750 GLY A O 1
ATOM 5809 N N . SER A 1 751 ? -26.923 19.832 -3.189 1.00 73.25 751 SER A N 1
ATOM 5810 C CA . SER A 1 751 ? -28.293 19.358 -3.459 1.00 73.25 751 SER A CA 1
ATOM 5811 C C . SER A 1 751 ? -29.396 20.114 -2.718 1.00 73.25 751 SER A C 1
ATOM 5813 O O . SER A 1 751 ? -30.555 20.022 -3.123 1.00 73.25 751 SER A O 1
ATOM 5815 N N . GLY A 1 752 ? -29.062 20.853 -1.653 1.00 71.62 752 GLY A N 1
ATOM 5816 C CA . GLY A 1 752 ? -30.055 21.500 -0.784 1.00 71.62 752 GLY A CA 1
ATOM 5817 C C . GLY A 1 752 ? -30.893 20.508 0.032 1.00 71.62 752 GLY A C 1
ATOM 5818 O O . GLY A 1 752 ? -31.953 20.869 0.539 1.00 71.62 752 GLY A O 1
ATOM 5819 N N . ASN A 1 753 ? -30.437 19.258 0.129 1.00 80.81 753 ASN A N 1
ATOM 5820 C CA . ASN A 1 753 ? -31.133 18.191 0.825 1.00 80.81 753 ASN A CA 1
ATOM 5821 C C . ASN A 1 753 ? -30.818 18.153 2.312 1.00 80.81 753 ASN A C 1
ATOM 5823 O O . ASN A 1 753 ? -29.706 18.426 2.759 1.00 80.81 753 ASN A O 1
ATOM 5827 N N . GLU A 1 754 ? -31.805 17.689 3.062 1.00 89.06 754 GLU A N 1
ATOM 5828 C CA . GLU A 1 754 ? -31.684 17.395 4.478 1.00 89.06 754 GLU A CA 1
ATOM 5829 C C . GLU A 1 754 ? -31.239 15.942 4.700 1.00 89.06 754 GLU A C 1
ATOM 5831 O O . GLU A 1 754 ? -31.789 15.012 4.104 1.00 89.06 754 GLU A O 1
ATOM 5836 N N . MET A 1 755 ? -30.250 15.731 5.577 1.00 93.44 755 MET A N 1
ATOM 5837 C CA . MET A 1 755 ? -29.713 14.396 5.874 1.00 93.44 755 MET A CA 1
ATOM 5838 C C . MET A 1 755 ? -30.800 13.449 6.395 1.00 93.44 755 MET A C 1
ATOM 5840 O O . MET A 1 755 ? -30.864 12.284 5.997 1.00 93.44 755 MET A O 1
ATOM 5844 N N . GLU A 1 756 ? -31.700 13.961 7.236 1.00 93.62 756 GLU A N 1
ATOM 5845 C CA . GLU A 1 756 ? -32.829 13.190 7.747 1.00 93.62 756 GLU A CA 1
ATOM 5846 C C . GLU A 1 756 ? -33.721 12.673 6.606 1.00 93.62 756 GLU A C 1
ATOM 5848 O O . GLU A 1 756 ? -34.066 11.489 6.562 1.00 93.62 756 GLU A O 1
ATOM 5853 N N . GLY A 1 757 ? -34.048 13.550 5.651 1.00 91.69 757 GLY A N 1
ATOM 5854 C CA . GLY A 1 757 ? -34.852 13.215 4.479 1.00 91.69 757 GLY A CA 1
ATOM 5855 C C . GLY A 1 757 ? -34.182 12.157 3.608 1.00 91.69 757 GLY A C 1
ATOM 5856 O O . GLY A 1 757 ? -34.826 11.179 3.227 1.00 91.69 757 GLY A O 1
ATOM 5857 N N . LEU A 1 758 ? -32.877 12.299 3.361 1.00 92.56 758 LEU A N 1
ATOM 5858 C CA . LEU A 1 758 ? -32.104 11.356 2.555 1.00 92.56 758 LEU A CA 1
ATOM 5859 C C . LEU A 1 758 ? -32.142 9.937 3.134 1.00 92.56 758 LEU A C 1
ATOM 5861 O O . LEU A 1 758 ? -32.539 8.994 2.449 1.00 92.56 758 LEU A O 1
ATOM 5865 N N . VAL A 1 759 ? -31.761 9.779 4.402 1.00 94.44 759 VAL A N 1
ATOM 5866 C CA . VAL A 1 759 ? -31.677 8.459 5.047 1.00 94.44 759 VAL A CA 1
ATOM 5867 C C . VAL A 1 759 ? -33.059 7.809 5.178 1.00 94.44 759 VAL A C 1
ATOM 5869 O O . VAL A 1 759 ? -33.200 6.589 5.022 1.00 94.44 759 VAL A O 1
ATOM 5872 N N . ARG A 1 760 ? -34.099 8.619 5.412 1.00 94.19 760 ARG A N 1
ATOM 5873 C CA . ARG A 1 760 ? -35.491 8.159 5.469 1.00 94.19 760 ARG A CA 1
ATOM 5874 C C . ARG A 1 760 ? -35.978 7.647 4.114 1.00 94.19 760 ARG A C 1
ATOM 5876 O O . ARG A 1 760 ? -36.594 6.585 4.054 1.00 94.19 760 ARG A O 1
ATOM 5883 N N . VAL A 1 761 ? -35.686 8.373 3.036 1.00 92.44 761 VAL A N 1
ATOM 5884 C CA . VAL A 1 761 ? -36.052 7.990 1.665 1.00 92.44 761 VAL A CA 1
ATOM 5885 C C . VAL A 1 761 ? -35.375 6.678 1.260 1.00 92.44 761 VAL A C 1
ATOM 5887 O O . VAL A 1 761 ? -36.054 5.769 0.790 1.00 92.44 761 VAL A O 1
ATOM 5890 N N . TRP A 1 762 ? -34.079 6.522 1.537 1.00 93.44 762 TRP A N 1
ATOM 5891 C CA . TRP A 1 762 ? -33.364 5.268 1.283 1.00 93.44 762 TRP A CA 1
ATOM 5892 C C . TRP A 1 762 ? -33.935 4.082 2.061 1.00 93.44 762 TRP A C 1
ATOM 5894 O O . TRP A 1 762 ? -34.156 3.016 1.489 1.00 93.44 762 TRP A O 1
ATOM 5904 N N . SER A 1 763 ? -34.242 4.274 3.347 1.00 94.31 763 SER A N 1
ATOM 5905 C CA . SER A 1 763 ? -34.877 3.223 4.153 1.00 94.31 763 SER A CA 1
ATOM 5906 C C . SER A 1 763 ? -36.238 2.812 3.581 1.00 94.31 763 SER A C 1
ATOM 5908 O O . SER A 1 763 ? -36.575 1.633 3.608 1.00 94.31 763 SER A O 1
ATOM 5910 N N . LYS A 1 764 ? -36.998 3.765 3.022 1.00 93.44 764 LYS A N 1
ATOM 5911 C CA . LYS A 1 764 ? -38.290 3.502 2.381 1.00 93.44 764 LYS A CA 1
ATOM 5912 C C . LYS A 1 764 ? -38.154 2.698 1.087 1.00 93.44 764 LYS A C 1
ATOM 5914 O O . LYS A 1 764 ? -38.982 1.826 0.858 1.00 93.44 764 LYS A O 1
ATOM 5919 N N . PHE A 1 765 ? -37.142 2.961 0.256 1.00 91.56 765 PHE A N 1
ATOM 5920 C CA . PHE A 1 765 ? -36.927 2.162 -0.958 1.00 91.56 765 PHE A CA 1
ATOM 5921 C C . PHE A 1 765 ? -36.671 0.702 -0.631 1.00 91.56 765 PHE A C 1
ATOM 5923 O O . PHE A 1 765 ? -37.338 -0.170 -1.177 1.00 91.56 765 PHE A O 1
ATOM 5930 N N . VAL A 1 766 ? -35.780 0.459 0.325 1.00 93.00 766 VAL A N 1
ATOM 5931 C CA . VAL A 1 766 ? -35.488 -0.893 0.790 1.00 93.00 766 VAL A CA 1
ATOM 5932 C C . VAL A 1 766 ? -36.739 -1.557 1.366 1.00 93.00 766 VAL A C 1
ATOM 5934 O O . VAL A 1 766 ? -37.036 -2.694 1.026 1.00 93.00 766 VAL A O 1
ATOM 5937 N N . ASP A 1 767 ? -37.519 -0.847 2.186 1.00 93.31 767 ASP A N 1
ATOM 5938 C CA . ASP A 1 767 ? -38.758 -1.397 2.745 1.00 93.31 767 ASP A CA 1
ATOM 5939 C C . ASP A 1 767 ? -39.777 -1.782 1.656 1.00 93.31 767 ASP A C 1
ATOM 5941 O O . ASP A 1 767 ? -40.391 -2.844 1.741 1.00 93.31 767 ASP A O 1
ATOM 5945 N N . CYS A 1 768 ? -39.902 -0.968 0.600 1.00 93.50 768 CYS A N 1
ATOM 5946 C CA . CYS A 1 768 ? -40.732 -1.285 -0.562 1.00 93.50 768 CYS A CA 1
ATOM 5947 C C . CYS A 1 768 ? -40.214 -2.501 -1.349 1.00 93.50 768 CYS A C 1
ATOM 5949 O O . CYS A 1 768 ? -41.021 -3.309 -1.803 1.00 93.50 768 CYS A O 1
ATOM 5951 N N . GLU A 1 769 ? -38.899 -2.652 -1.524 1.00 92.00 769 GLU A N 1
ATOM 5952 C CA . GLU A 1 769 ? -38.324 -3.836 -2.178 1.00 92.00 769 GLU A CA 1
ATOM 5953 C C . GLU A 1 769 ? -38.586 -5.107 -1.365 1.00 92.00 769 GLU A C 1
ATOM 5955 O O . GLU A 1 769 ? -39.037 -6.110 -1.915 1.00 92.00 769 GLU A O 1
ATOM 5960 N N . GLU A 1 770 ? -38.392 -5.057 -0.047 1.00 92.50 770 GLU A N 1
ATOM 5961 C CA . GLU A 1 770 ? -38.685 -6.187 0.835 1.00 92.50 770 GLU A CA 1
ATOM 5962 C C . GLU A 1 770 ? -40.181 -6.552 0.848 1.00 92.50 770 GLU A C 1
ATOM 5964 O O . GLU A 1 770 ? -40.522 -7.736 0.885 1.00 92.50 770 GLU A O 1
ATOM 5969 N N . ASP A 1 771 ? -41.082 -5.563 0.771 1.00 92.62 771 ASP A N 1
ATOM 5970 C CA . ASP A 1 771 ? -42.524 -5.798 0.608 1.00 92.62 771 ASP A CA 1
ATOM 5971 C C . ASP A 1 771 ? -42.835 -6.518 -0.712 1.00 92.62 771 ASP A C 1
ATOM 5973 O O . ASP A 1 771 ? -43.618 -7.469 -0.732 1.00 92.62 771 ASP A O 1
ATOM 5977 N N . LEU A 1 772 ? -42.202 -6.102 -1.815 1.00 93.75 772 LEU A N 1
ATOM 5978 C CA . LEU A 1 772 ? -42.376 -6.729 -3.130 1.00 93.75 772 LEU A CA 1
ATOM 5979 C C . LEU A 1 772 ? -41.827 -8.159 -3.179 1.00 93.75 772 LEU A C 1
ATOM 5981 O O . LEU A 1 772 ? -42.372 -8.996 -3.899 1.00 93.75 772 LEU A O 1
ATOM 5985 N N . MET A 1 773 ? -40.777 -8.452 -2.412 1.00 91.88 773 MET A N 1
ATOM 5986 C CA . MET A 1 773 ? -40.231 -9.804 -2.275 1.00 91.88 773 MET A CA 1
ATOM 5987 C C . MET A 1 773 ? -41.138 -10.738 -1.460 1.00 91.88 773 MET A C 1
ATOM 5989 O O . MET A 1 773 ? -41.001 -11.955 -1.559 1.00 91.88 773 MET A O 1
ATOM 5993 N N . GLY A 1 774 ? -42.067 -10.198 -0.665 1.00 93.00 774 GLY A N 1
ATOM 5994 C CA . GLY A 1 774 ? -43.135 -10.962 -0.017 1.00 93.00 774 GLY A CA 1
ATOM 5995 C C . GLY A 1 774 ? -42.727 -11.804 1.198 1.00 93.00 774 GLY A C 1
ATOM 5996 O O . GLY A 1 774 ? -43.575 -12.504 1.739 1.00 93.00 774 GLY A O 1
ATOM 5997 N N . PHE A 1 775 ? -41.479 -11.730 1.674 1.00 93.62 775 PHE A N 1
ATOM 5998 C CA . PHE A 1 775 ? -41.004 -12.559 2.797 1.00 93.62 775 PHE A CA 1
ATOM 5999 C C . PHE A 1 775 ? -41.325 -11.984 4.190 1.00 93.62 775 PHE A C 1
ATOM 6001 O O . PHE A 1 775 ? -41.144 -12.664 5.202 1.00 93.62 775 PHE A O 1
ATOM 6008 N N . LYS A 1 776 ? -41.747 -10.714 4.285 1.00 90.50 776 LYS A N 1
ATOM 6009 C CA . LYS A 1 776 ? -41.831 -9.986 5.569 1.00 90.50 776 LYS A CA 1
ATOM 6010 C C . LYS A 1 776 ? -42.806 -10.604 6.571 1.00 90.50 776 LYS A C 1
ATOM 6012 O O . LYS A 1 776 ? -42.504 -10.613 7.763 1.00 90.50 776 LYS A O 1
ATOM 6017 N N . GLU A 1 777 ? -43.943 -11.126 6.112 1.00 91.06 777 GLU A N 1
ATOM 6018 C CA . GLU A 1 777 ? -44.906 -11.794 6.999 1.00 91.06 777 GLU A CA 1
ATOM 6019 C C . GLU A 1 777 ? -44.373 -13.144 7.497 1.00 91.06 777 GLU A C 1
ATOM 6021 O O . GLU A 1 777 ? -44.442 -13.423 8.695 1.00 91.06 777 GLU A O 1
ATOM 6026 N N . ASP A 1 778 ? -43.754 -13.939 6.619 1.00 91.31 778 ASP A N 1
ATOM 6027 C CA . ASP A 1 778 ? -43.207 -15.256 6.970 1.00 91.31 778 ASP A CA 1
ATOM 6028 C C . ASP A 1 778 ? -42.025 -15.151 7.944 1.00 91.31 778 ASP A C 1
ATOM 6030 O O . ASP A 1 778 ? -41.853 -15.989 8.834 1.00 91.31 778 ASP A O 1
ATOM 6034 N N . LEU A 1 779 ? -41.213 -14.098 7.818 1.00 95.25 779 LEU A N 1
ATOM 6035 C CA . LEU A 1 779 ? -40.036 -13.863 8.660 1.00 95.25 779 LEU A CA 1
ATOM 6036 C C . LEU A 1 779 ? -40.281 -12.845 9.782 1.00 95.25 779 LEU A C 1
ATOM 6038 O O . LEU A 1 779 ? -39.330 -12.344 10.395 1.00 95.25 779 LEU A O 1
ATOM 6042 N N . LYS A 1 780 ? -41.544 -12.535 10.086 1.00 95.12 780 LYS A N 1
ATOM 6043 C CA . LYS A 1 780 ? -41.908 -11.559 11.115 1.00 95.12 780 LYS A CA 1
ATOM 6044 C C . LYS A 1 780 ? -41.276 -11.906 12.464 1.00 95.12 780 LYS A C 1
ATOM 6046 O O . LYS A 1 780 ? -41.458 -12.995 12.998 1.00 95.12 780 LYS A O 1
ATOM 6051 N N . GLY A 1 781 ? -40.522 -10.958 13.025 1.00 95.00 781 GLY A N 1
ATOM 6052 C CA . GLY A 1 781 ? -39.810 -11.122 14.299 1.00 95.00 781 GLY A CA 1
ATOM 6053 C C . GLY A 1 781 ? -38.507 -11.929 14.220 1.00 95.00 781 GLY A C 1
ATOM 6054 O O . GLY A 1 781 ? -37.759 -11.939 15.195 1.00 95.00 781 GLY A O 1
ATOM 6055 N N . ARG A 1 782 ? -38.204 -12.547 13.074 1.00 96.25 782 ARG A N 1
ATOM 6056 C CA . ARG A 1 782 ? -36.952 -13.275 12.809 1.00 96.25 782 ARG A CA 1
ATOM 6057 C C . ARG A 1 782 ? -36.011 -12.495 11.896 1.00 96.25 782 ARG A C 1
ATOM 6059 O O . ARG A 1 782 ? -34.804 -12.655 11.997 1.00 96.25 782 ARG A O 1
ATOM 6066 N N . PHE A 1 783 ? -36.540 -11.612 11.049 1.00 95.31 783 PHE A N 1
ATOM 6067 C CA . PHE A 1 783 ? -35.748 -10.792 10.134 1.00 95.31 783 PHE A CA 1
ATOM 6068 C C . PHE A 1 783 ? -35.451 -9.394 10.691 1.00 95.31 783 PHE A C 1
ATOM 6070 O O . PHE A 1 783 ? -36.357 -8.636 11.041 1.00 95.31 783 PHE A O 1
ATOM 6077 N N . ARG A 1 784 ? -34.165 -9.036 10.723 1.00 94.31 784 ARG A N 1
ATOM 6078 C CA . ARG A 1 784 ? -33.657 -7.676 10.955 1.00 94.31 784 ARG A CA 1
ATOM 6079 C C . ARG A 1 784 ? -32.287 -7.550 10.298 1.00 94.31 784 ARG A C 1
ATOM 6081 O O . ARG A 1 784 ? -31.339 -7.165 10.962 1.00 94.31 784 ARG A O 1
ATOM 6088 N N . ASN A 1 785 ? -32.124 -7.952 9.039 1.00 93.50 785 ASN A N 1
ATOM 6089 C CA . ASN A 1 785 ? -30.874 -7.678 8.327 1.00 93.50 785 ASN A CA 1
ATOM 6090 C C . ASN A 1 785 ? -30.830 -6.226 7.840 1.00 93.50 785 ASN A C 1
ATOM 6092 O O . ASN A 1 785 ? -31.863 -5.594 7.641 1.00 93.50 785 ASN A O 1
ATOM 6096 N N . ILE A 1 786 ? -29.614 -5.702 7.677 1.00 92.56 786 ILE A N 1
ATOM 6097 C CA . ILE A 1 786 ? -29.357 -4.366 7.137 1.00 92.56 786 ILE A CA 1
ATOM 6098 C C . ILE A 1 786 ? -28.729 -4.500 5.758 1.00 92.56 786 ILE A C 1
ATOM 6100 O O . ILE A 1 786 ? -27.871 -5.354 5.515 1.00 92.56 786 ILE A O 1
ATOM 6104 N N . TRP A 1 787 ? -29.123 -3.599 4.874 1.00 95.06 787 TRP A N 1
ATOM 6105 C CA . TRP A 1 787 ? -28.502 -3.418 3.576 1.00 95.06 787 TRP A CA 1
ATOM 6106 C C . TRP A 1 787 ? -27.337 -2.443 3.712 1.00 95.06 787 TRP A C 1
ATOM 6108 O O . TRP A 1 787 ? -27.522 -1.314 4.163 1.00 95.06 787 TRP A O 1
ATOM 6118 N N . ASN A 1 788 ? -26.125 -2.859 3.340 1.00 97.00 788 ASN A N 1
ATOM 6119 C CA . ASN A 1 788 ? -25.022 -1.912 3.230 1.00 97.00 788 ASN A CA 1
ATOM 6120 C C . ASN A 1 788 ? -24.978 -1.297 1.823 1.00 97.00 788 ASN A C 1
ATOM 6122 O O . ASN A 1 788 ? -25.121 -1.994 0.815 1.00 97.00 788 ASN A O 1
ATOM 6126 N N . ALA A 1 789 ? -24.766 0.015 1.772 1.00 97.19 789 ALA A N 1
ATOM 6127 C CA . ALA A 1 789 ? -24.554 0.781 0.550 1.00 97.19 789 ALA A CA 1
ATOM 6128 C C . ALA A 1 789 ? -23.159 1.408 0.606 1.00 97.19 789 ALA A C 1
ATOM 6130 O O . ALA A 1 789 ? -22.872 2.178 1.519 1.00 97.19 789 ALA A O 1
ATOM 6131 N N . PHE A 1 790 ? -22.294 1.077 -0.345 1.00 97.81 790 PHE A N 1
ATOM 6132 C CA . PHE A 1 790 ? -20.893 1.482 -0.358 1.00 97.81 790 PHE A CA 1
ATOM 6133 C C . PHE A 1 790 ? -20.588 2.446 -1.498 1.00 97.81 790 PHE A C 1
ATOM 6135 O O . PHE A 1 790 ? -21.133 2.296 -2.593 1.00 97.81 790 PHE A O 1
ATOM 6142 N N . SER A 1 791 ? -19.648 3.367 -1.288 1.00 97.25 791 SER A N 1
ATOM 6143 C CA . SER A 1 791 ? -19.005 4.064 -2.405 1.00 97.25 791 SER A CA 1
ATOM 6144 C C . SER A 1 791 ? -17.785 3.289 -2.901 1.00 97.25 791 SER A C 1
ATOM 6146 O O . SER A 1 791 ? -17.117 2.596 -2.126 1.00 97.25 791 SER A O 1
ATOM 6148 N N . VAL A 1 792 ? -17.493 3.400 -4.195 1.00 95.31 792 VAL A N 1
ATOM 6149 C CA . VAL A 1 792 ? -16.334 2.779 -4.852 1.00 95.31 792 VAL A CA 1
ATOM 6150 C C . VAL A 1 792 ? -15.711 3.737 -5.863 1.00 95.31 792 VAL A C 1
ATOM 6152 O O . VAL A 1 792 ? -16.406 4.498 -6.530 1.00 95.31 792 VAL A O 1
ATOM 6155 N N . ASN A 1 793 ? -14.397 3.660 -6.050 1.00 91.44 793 ASN A N 1
ATOM 6156 C CA . ASN A 1 793 ? -13.696 4.476 -7.051 1.00 91.44 793 ASN A CA 1
ATOM 6157 C C . ASN A 1 793 ? -13.626 3.811 -8.444 1.00 91.44 793 ASN A C 1
ATOM 6159 O O . ASN A 1 793 ? -12.896 4.263 -9.327 1.00 91.44 793 ASN A O 1
ATOM 6163 N N . HIS A 1 794 ? -14.377 2.726 -8.644 1.00 86.44 794 HIS A N 1
ATOM 6164 C CA . HIS A 1 794 ? -14.406 1.927 -9.868 1.00 86.44 794 HIS A CA 1
ATOM 6165 C C . HIS A 1 794 ? -15.825 1.434 -10.181 1.00 86.44 794 HIS A C 1
ATOM 6167 O O . HIS A 1 794 ? -16.743 1.566 -9.373 1.00 86.44 794 HIS A O 1
ATOM 6173 N N . GLY A 1 795 ? -16.019 0.896 -11.388 1.00 87.50 795 GLY A N 1
ATOM 6174 C CA . GLY A 1 795 ? -17.345 0.500 -11.871 1.00 87.50 795 GLY A CA 1
ATOM 6175 C C . GLY A 1 795 ? -18.307 1.687 -12.023 1.00 87.50 795 GLY A C 1
ATOM 6176 O O . GLY A 1 795 ? -17.903 2.845 -11.947 1.00 87.50 795 GLY A O 1
ATOM 6177 N N . TYR A 1 796 ? -19.585 1.396 -12.281 1.00 90.69 796 TYR A N 1
ATOM 6178 C CA . TYR A 1 796 ? -20.653 2.405 -12.291 1.00 90.69 796 TYR A CA 1
ATOM 6179 C C . TYR A 1 796 ? -21.561 2.252 -11.066 1.00 90.69 796 TYR A C 1
ATOM 6181 O O . TYR A 1 796 ? -21.403 2.975 -10.089 1.00 90.69 796 TYR A O 1
ATOM 6189 N N . MET A 1 797 ? -22.473 1.280 -11.091 1.00 94.12 797 MET A N 1
ATOM 6190 C CA . MET A 1 797 ? -23.258 0.841 -9.938 1.00 94.12 797 MET A CA 1
ATOM 6191 C C . MET A 1 797 ? -23.474 -0.664 -10.048 1.00 94.12 797 MET A C 1
ATOM 6193 O O . MET A 1 797 ? -23.717 -1.166 -11.148 1.00 94.12 797 MET A O 1
ATOM 6197 N N . TYR A 1 798 ? -23.362 -1.396 -8.944 1.00 93.62 798 TYR A N 1
ATOM 6198 C CA . TYR A 1 798 ? -23.583 -2.844 -8.940 1.00 93.62 798 TYR A CA 1
ATOM 6199 C C . TYR A 1 798 ? -23.998 -3.355 -7.558 1.00 93.62 798 TYR A C 1
ATOM 6201 O O . TYR A 1 798 ? -23.917 -2.641 -6.563 1.00 93.62 798 TYR A O 1
ATOM 6209 N N . ALA A 1 799 ? -24.435 -4.612 -7.494 1.00 93.19 799 ALA A N 1
ATOM 6210 C CA . ALA A 1 799 ? -24.774 -5.302 -6.255 1.00 93.19 799 ALA A CA 1
ATOM 6211 C C . ALA A 1 799 ? -24.103 -6.678 -6.222 1.00 93.19 799 ALA A C 1
ATOM 6213 O O . ALA A 1 799 ? -24.025 -7.375 -7.234 1.00 93.19 799 ALA A O 1
ATOM 6214 N N . THR A 1 800 ? -23.606 -7.075 -5.057 1.00 93.50 800 THR A N 1
ATOM 6215 C CA . THR A 1 800 ? -23.049 -8.411 -4.811 1.00 93.50 800 THR A CA 1
ATOM 6216 C C . THR A 1 800 ? -23.130 -8.715 -3.314 1.00 93.50 800 THR A C 1
ATOM 6218 O O . THR A 1 800 ? -23.659 -7.908 -2.551 1.00 93.50 800 THR A O 1
ATOM 6221 N N . THR A 1 801 ? -22.626 -9.867 -2.869 1.00 92.62 801 THR A N 1
ATOM 6222 C CA . THR A 1 801 ? -22.519 -10.211 -1.445 1.00 92.62 801 THR A CA 1
ATOM 6223 C C . THR A 1 801 ? -22.016 -9.011 -0.636 1.00 92.62 801 THR A C 1
ATOM 6225 O O . THR A 1 801 ? -21.034 -8.363 -1.017 1.00 92.62 801 THR A O 1
ATOM 6228 N N . TYR A 1 802 ? -22.705 -8.756 0.477 1.00 94.44 802 TYR A N 1
ATOM 6229 C CA . TYR A 1 802 ? -22.526 -7.669 1.441 1.00 94.44 802 TYR A CA 1
ATOM 6230 C C . TYR A 1 802 ? -23.184 -6.333 1.106 1.00 94.44 802 TYR A C 1
ATOM 6232 O O . TYR A 1 802 ? -23.352 -5.545 2.031 1.00 94.44 802 TYR A O 1
ATOM 6240 N N . GLY A 1 803 ? -23.596 -6.041 -0.132 1.00 94.88 803 GLY A N 1
ATOM 6241 C CA . GLY A 1 803 ? -24.274 -4.766 -0.373 1.00 94.88 803 GLY A CA 1
ATOM 6242 C C . GLY A 1 803 ? -24.396 -4.300 -1.817 1.00 94.88 803 GLY A C 1
ATOM 6243 O O . GLY A 1 803 ? -24.224 -5.055 -2.776 1.00 94.88 803 GLY A O 1
ATOM 6244 N N . THR A 1 804 ? -24.699 -3.012 -1.940 1.00 95.69 804 THR A N 1
ATOM 6245 C CA . THR A 1 804 ? -24.750 -2.255 -3.198 1.00 95.69 804 THR A CA 1
ATOM 6246 C C . THR A 1 804 ? -23.586 -1.271 -3.257 1.00 95.69 804 THR A C 1
ATOM 6248 O O . THR A 1 804 ? -23.108 -0.817 -2.220 1.00 95.69 804 THR A O 1
ATOM 6251 N N . TYR A 1 805 ? -23.096 -0.977 -4.457 1.00 97.12 805 TYR A N 1
ATOM 6252 C CA . TYR A 1 805 ? -21.863 -0.227 -4.685 1.00 97.12 805 TYR A CA 1
ATOM 6253 C C . TYR A 1 805 ? -22.125 0.866 -5.708 1.00 97.12 805 TYR A C 1
ATOM 6255 O O . TYR A 1 805 ? -22.655 0.584 -6.785 1.00 97.12 805 TYR A O 1
ATOM 6263 N N . TYR A 1 806 ? -21.734 2.090 -5.374 1.00 95.94 806 TYR A N 1
ATOM 6264 C CA . TYR A 1 806 ? -21.983 3.286 -6.167 1.00 95.94 806 TYR A CA 1
ATOM 6265 C C . TYR A 1 806 ? -20.661 3.980 -6.462 1.00 95.94 806 TYR A C 1
ATOM 6267 O O . TYR A 1 806 ? -19.914 4.319 -5.545 1.00 95.94 806 TYR A O 1
ATOM 6275 N N . SER A 1 807 ? -20.364 4.194 -7.742 1.00 94.81 807 SER A N 1
ATOM 6276 C CA . SER A 1 807 ? -19.162 4.915 -8.144 1.00 94.81 807 SER A CA 1
ATOM 6277 C C . SER A 1 807 ? -19.170 6.329 -7.569 1.00 94.81 807 SER A C 1
ATOM 6279 O O . SER A 1 807 ? -20.214 6.984 -7.566 1.00 94.81 807 SER A O 1
ATOM 6281 N N . ASP A 1 808 ? -18.014 6.824 -7.139 1.00 92.56 808 ASP A N 1
ATOM 6282 C CA . ASP A 1 808 ? -17.820 8.181 -6.619 1.00 92.56 808 ASP A CA 1
ATOM 6283 C C . ASP A 1 808 ? -18.503 9.259 -7.479 1.00 92.56 808 ASP A C 1
ATOM 6285 O O . ASP A 1 808 ? -19.177 10.152 -6.962 1.00 92.56 808 ASP A O 1
ATOM 6289 N N . GLY A 1 809 ? -18.417 9.131 -8.810 1.00 89.50 809 GLY A N 1
ATOM 6290 C CA . GLY A 1 809 ? -19.032 10.063 -9.765 1.00 89.50 809 GLY A CA 1
ATOM 6291 C C . GLY A 1 809 ? -20.566 10.066 -9.772 1.00 89.50 809 GLY A C 1
ATOM 6292 O O . GLY A 1 809 ? -21.175 10.918 -10.413 1.00 89.50 809 GLY A O 1
ATOM 6293 N N . THR A 1 810 ? -21.202 9.128 -9.072 1.00 91.00 810 THR A N 1
ATOM 6294 C CA . THR A 1 810 ? -22.662 8.977 -9.008 1.00 91.00 810 THR A CA 1
ATOM 6295 C C . THR A 1 810 ? -23.266 9.448 -7.689 1.00 91.00 810 THR A C 1
ATOM 6297 O O . THR A 1 810 ? -24.481 9.643 -7.613 1.00 91.00 810 THR A O 1
ATOM 6300 N N . LEU A 1 811 ? -22.446 9.684 -6.658 1.00 91.25 811 LEU A N 1
ATOM 6301 C CA . LEU A 1 811 ? -22.933 10.008 -5.314 1.00 91.25 811 LEU A CA 1
ATOM 6302 C C . LEU A 1 811 ? -23.744 11.306 -5.264 1.00 91.25 811 LEU A C 1
ATOM 6304 O O . LEU A 1 811 ? -24.707 11.383 -4.512 1.00 91.25 811 LEU A O 1
ATOM 6308 N N . SER A 1 812 ? -23.445 12.292 -6.114 1.00 88.19 812 SER A N 1
ATOM 6309 C CA . SER A 1 812 ? -24.247 13.522 -6.231 1.00 88.19 812 SER A CA 1
ATOM 6310 C C . SER A 1 812 ? -25.685 13.280 -6.705 1.00 88.19 812 SER A C 1
ATOM 6312 O O . SER A 1 812 ? -26.557 14.110 -6.463 1.00 88.19 812 SER A O 1
ATOM 6314 N N . THR A 1 813 ? -25.936 12.151 -7.374 1.00 88.19 813 THR A N 1
ATOM 6315 C CA . THR A 1 813 ? -27.271 11.719 -7.810 1.00 88.19 813 THR A CA 1
ATOM 6316 C C . THR A 1 813 ? -27.905 10.797 -6.769 1.00 88.19 813 THR A C 1
ATOM 6318 O O . THR A 1 813 ? -29.041 11.014 -6.364 1.00 88.19 813 THR A O 1
ATOM 6321 N N . VAL A 1 814 ? -27.153 9.797 -6.294 1.00 89.38 814 VAL A N 1
ATOM 6322 C CA . VAL A 1 814 ? -27.599 8.746 -5.354 1.00 89.38 814 VAL A CA 1
ATOM 6323 C C . VAL A 1 814 ? -27.885 9.303 -3.954 1.00 89.38 814 VAL A C 1
ATOM 6325 O O . VAL A 1 814 ? -28.803 8.864 -3.265 1.00 89.38 814 VAL A O 1
ATOM 6328 N N . LEU A 1 815 ? -27.133 10.317 -3.529 1.00 90.69 815 LEU A N 1
ATOM 6329 C CA . LEU A 1 815 ? -27.343 11.017 -2.261 1.00 90.69 815 LEU A CA 1
ATOM 6330 C C . LEU A 1 815 ? -28.225 12.259 -2.430 1.00 90.69 815 LEU A C 1
ATOM 6332 O O . LEU A 1 815 ? -28.253 13.131 -1.560 1.00 90.69 815 LEU A O 1
ATOM 6336 N N . ASN A 1 816 ? -28.960 12.345 -3.545 1.00 88.50 816 ASN A N 1
ATOM 6337 C CA . ASN A 1 816 ? -29.870 13.439 -3.813 1.00 88.50 816 ASN A CA 1
ATOM 6338 C C . ASN A 1 816 ? -31.314 12.968 -4.025 1.00 88.50 816 ASN A C 1
ATOM 6340 O O . ASN A 1 816 ? -31.696 12.563 -5.122 1.00 88.50 816 ASN A O 1
ATOM 6344 N N . TYR A 1 817 ? -32.152 13.093 -2.989 1.00 84.06 817 TYR A N 1
ATOM 6345 C CA . TYR A 1 817 ? -33.548 12.651 -3.054 1.00 84.06 817 TYR A CA 1
ATOM 6346 C C . TYR A 1 817 ? -34.435 13.486 -3.994 1.00 84.06 817 TYR A C 1
ATOM 6348 O O . TYR A 1 817 ? -35.510 13.021 -4.354 1.00 84.06 817 TYR A O 1
ATOM 6356 N N . ASN A 1 818 ? -34.008 14.678 -4.438 1.00 81.81 818 ASN A N 1
ATOM 6357 C CA . ASN A 1 818 ? -34.736 15.451 -5.457 1.00 81.81 818 ASN A CA 1
ATOM 6358 C C . ASN A 1 818 ? -34.519 14.899 -6.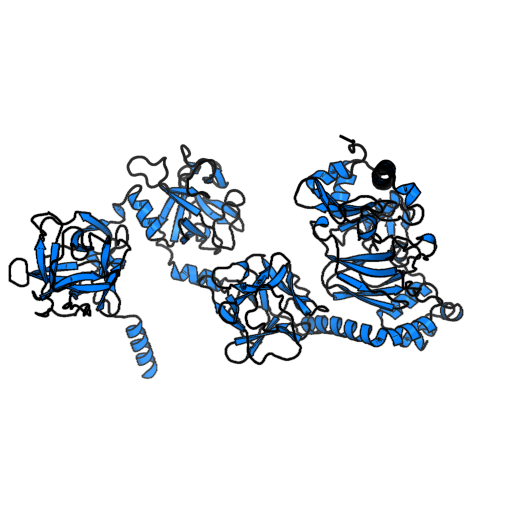872 1.00 81.81 818 ASN A C 1
ATOM 6360 O O . ASN A 1 818 ? -35.327 15.143 -7.766 1.00 81.81 818 ASN A O 1
ATOM 6364 N N . THR A 1 819 ? -33.417 14.179 -7.087 1.00 79.00 819 THR A N 1
ATOM 6365 C CA . THR A 1 819 ? -33.059 13.574 -8.378 1.00 79.00 819 THR A CA 1
ATOM 6366 C C . THR A 1 819 ? -33.205 12.060 -8.387 1.00 79.00 819 THR A C 1
ATOM 6368 O O . THR A 1 819 ? -33.172 11.460 -9.462 1.00 79.00 819 THR A O 1
ATOM 6371 N N . LEU A 1 820 ? -33.369 11.440 -7.213 1.00 73.19 820 LEU A N 1
ATOM 6372 C CA . LEU A 1 820 ? -33.597 10.009 -7.094 1.00 73.19 820 LEU A CA 1
ATOM 6373 C C . LEU A 1 820 ? -34.964 9.677 -7.695 1.00 73.19 820 LEU A C 1
ATOM 6375 O O . LEU A 1 820 ? -36.012 9.845 -7.075 1.00 73.19 820 LEU A O 1
ATOM 6379 N N . THR A 1 821 ? -34.944 9.249 -8.948 1.00 51.44 821 THR A N 1
ATOM 6380 C CA . THR A 1 821 ? -36.122 8.807 -9.682 1.00 51.44 821 THR A CA 1
ATOM 6381 C C . THR A 1 821 ? -35.952 7.327 -9.972 1.00 51.44 821 THR A C 1
ATOM 6383 O O . THR A 1 821 ? -34.855 6.871 -10.292 1.00 51.44 821 THR A O 1
ATOM 6386 N N . THR A 1 822 ? -37.024 6.555 -9.821 1.00 40.00 822 THR A N 1
ATOM 6387 C CA . THR A 1 822 ? -37.062 5.188 -10.339 1.00 40.00 822 THR A CA 1
ATOM 6388 C C . THR A 1 822 ? -37.063 5.295 -11.862 1.00 40.00 822 THR A C 1
ATOM 6390 O O . THR A 1 822 ? -38.031 5.820 -12.418 1.00 40.00 822 THR A O 1
ATOM 6393 N N . SER A 1 823 ? -35.973 4.891 -12.518 1.00 31.89 823 SER A N 1
ATOM 6394 C CA . SER A 1 823 ? -35.903 4.790 -13.983 1.00 31.89 823 SER A CA 1
ATOM 6395 C C . SER A 1 823 ? -36.888 3.768 -14.529 1.00 31.89 823 SER A C 1
ATOM 6397 O O . SER A 1 823 ? -36.931 2.670 -13.924 1.00 31.89 823 SER A O 1
#